Protein AF-A0A7V3DX09-F1 (afdb_monomer_lite)

pLDDT: mean 76.1, std 23.74, range [20.94, 98.75]

Sequence (1118 aa):
MGRMDSLHPLRPSSIAGQGPPPAPGNGARGLDCPASAYFTGPHSQLDLGHRGRTLNRAPRAKPSLSLTLKMTTCRLHSGLRRDFYARCAFFLLRGAQIMFTHRRSFLWATQAGIAMAAMAVVLLTRLDAYAQPTSAADQRNPASRSIAAGPVVDWSEMANAFATSPNGMAHVIISLKQPDKTRAAMNWTREADRARLRREVRALQDAVLSELPPREFQLEYRFENIAGFSGHLSVEGLARLAAHSSVVNVKPVMILEAHLAQGIPLIHADTYRATYNGQNMAIAICDTGVDTSHPRLGGGGFPNAKVIGGYDTGDNDADPRPNATLGEAHGTACAGIAAGDTGTVGDYIGGVAYGAKLYAIKISTGNTGNATEAAMIAGWDWCVTHQNDNASYPIMVISTSFGGGRYTSTCDADSPAMTTAAANAVAAGITVLASSGNDGYCDSMGWPACITHAISVGAVYDANVGTGNWCVSGDSCHPDKQPTVGCPSGWYVPDPSAADKVTAYSNSASFLDIFASSNNAYTCDIVGVGGYDTGDYDLTFGGTSAACPYAAGAVAALQSAAKAVTGYYLTPAQVRSLLATTGDPITDTKVAITKPRVNLAAAINGLGGPIPTPTPPPTVTPSPTPSECPNNVVSDPGFEAGTPSTEWTESSTNFGTPLCTINTCGAGTGTGPHSGAWWAWFGGTTLAEDAAVEQNVTIPSGATLKFYLEIPAAGTTGYMRVLIGESQVFQVTQADAAAYATYQLVTVDVSAYAGNHTLRFESHTDAGSSALNFFVDDICLAGANVPTPTPTPSTPPTPTCPPDPTPAPFDLDDLKITTNGDMDDTNWQSQGILRIENATNVTIKSAIKGEIPGMIPVLEIDGSIKKISTSIPIHRVKVDKELGNFNGQSTYARIIEAGGLGIIKMSAVGGSETPYVQIIGKGDSDKTVNAVLMGVTLAKFAAPDQKAIVKVMTKKKKGELYRGKIAPRPGCVASSVISAEEFGLISVSGGNIEPYRILSDGKITKISAKNALGLDGQVGTEPFGPSRLEVWAGQGSSSSDINTIVGDAGVFGKFVTGKITSDNGSCVGDGLIKKMQTRKGSDIAGNAYVSDKSRLKFVGGDASDMNVNACEALSAEP

Secondary structure (DSSP, 8-state):
-------------------------------------------------------------------------------------------------------SGGGHHHHHHHHHHHHHHHHHHHHGGGS----S---S-----------EE-HHHHHHHHHH-TTS-EEEEEEE---HHHHTT--TT-HHHHHHHHHHHHHHHHHHHHSS-TTTEEEEEE-SSSSEEEEEE-HHHHHHHTT-TTEEEEEEPPEEEE-----TTTTT-HHHHTT-S-TT-EEEEEES---TTSTTTTSSSSS-SSEEEEEETTTTBS--PPPTTTS--HHHHHHHHHTPPP--BTTB---TTTTSEEEEEE-B-TTSS-EEHHHHHHHHHHHHHSTTTTTTS-EEEEEE-EEEEEESS--TTT-HHHHHHHHHHHHTTPEEEEE--SS--SS-EEETTTSTTSEEEEEE-SS---EEEEE--TT---TT-EE-SSSTTSEEEEEE--TTPBPTT----TT--EEEE-S---EE--SSSSSSSSSSEES---SHHHHHHHHHHHHHHHHHHHHHHHSSPPPHHHHHHHHHHHSEEEE-SSSS-EEEEP-HHHHHHHTTS-PPP-PPP---PPPPP--S-TT---SSTT-TT-SS-SS-EEEETTTB--EEEHHHH--TTS---SSSSEEEEEE-SSS-EEEEEEEEEEEPTTEEEEEEEEEEEESS-EEEEEEETTEEEEEEEGGGTTTSSS-EEEEEE-TT--EEEEEEEEEEE---SS-EEEEEEEEEEEES--PPP--PPPPPSS---PPPPPPPP--STTEEEEESSEEE-TTHHHH-EEEEES-SEEEEEESSTT-----EEEEEE-S-BSEEEESS-EEEEEEEEEEEEEEETT--EEEEEEEEEEEEEEE--S-SSPPEEEEEE-S--SSPEEEEEES-EEEEEEETTS-EEEEEE-EEETTEEE--EE---TT-TTT-EEEES-EEEEEEESS-B--SEEEESS-B--EEEE-BTTB---BS-SS--TT--EEEE-SS-TT--B--EEETT-EEEEEEESEESSTT--EESS--B-EEE--TT--EEEEEEES-GGG-EEESS--TTEEEEEPBPP----

Structure (mmCIF, N/CA/C/O backbone):
data_AF-A0A7V3DX09-F1
#
_entry.id   AF-A0A7V3DX09-F1
#
loop_
_atom_site.group_PDB
_atom_site.id
_atom_site.type_symbol
_atom_site.label_atom_id
_atom_site.label_alt_id
_atom_site.label_comp_id
_atom_site.label_asym_id
_atom_site.label_entity_id
_atom_site.label_seq_id
_atom_site.pdbx_PDB_ins_code
_atom_site.Cartn_x
_atom_site.Cartn_y
_atom_site.Cartn_z
_atom_site.occupancy
_atom_site.B_iso_or_equiv
_atom_site.auth_seq_id
_atom_site.auth_comp_id
_atom_site.auth_asym_id
_atom_site.auth_atom_id
_atom_site.pdbx_PDB_model_num
ATOM 1 N N . MET A 1 1 ? -61.279 17.539 -15.307 1.00 33.06 1 MET A N 1
ATOM 2 C CA . MET A 1 1 ? -61.525 16.120 -15.663 1.00 33.06 1 MET A CA 1
ATOM 3 C C . MET A 1 1 ? -60.228 15.363 -15.370 1.00 33.06 1 MET A C 1
ATOM 5 O O . MET A 1 1 ? -59.195 15.929 -15.682 1.00 33.06 1 MET A O 1
ATOM 9 N N . GLY A 1 2 ? -60.174 14.188 -14.734 1.00 30.67 2 GLY A N 1
ATOM 10 C CA . GLY A 1 2 ? -61.237 13.392 -14.104 1.00 30.67 2 GLY A CA 1
ATOM 11 C C . GLY A 1 2 ? -60.678 12.155 -13.362 1.00 30.67 2 GLY A C 1
ATOM 12 O O . GLY A 1 2 ? -60.494 11.124 -13.982 1.00 30.67 2 GLY A O 1
ATOM 13 N N . ARG A 1 3 ? -60.403 12.323 -12.057 1.00 35.75 3 ARG A N 1
ATOM 14 C CA . ARG A 1 3 ? -60.176 11.352 -10.949 1.00 35.75 3 ARG A CA 1
ATOM 15 C C . ARG A 1 3 ? -60.404 9.823 -11.137 1.00 35.75 3 ARG A C 1
ATOM 17 O O . ARG A 1 3 ? -61.434 9.438 -11.674 1.00 35.75 3 ARG A O 1
ATOM 24 N N . MET A 1 4 ? -59.623 9.061 -10.341 1.00 33.50 4 MET A N 1
ATOM 25 C CA . MET A 1 4 ? -59.982 7.824 -9.585 1.00 33.50 4 MET A CA 1
ATOM 26 C C . MET A 1 4 ? -60.192 6.495 -10.353 1.00 33.50 4 MET A C 1
ATOM 28 O O . MET A 1 4 ? -60.527 6.513 -11.529 1.00 33.50 4 MET A O 1
ATOM 32 N N . ASP A 1 5 ? -60.139 5.301 -9.727 1.00 41.44 5 ASP A N 1
ATOM 33 C CA . ASP A 1 5 ? -59.209 4.745 -8.702 1.00 41.44 5 ASP A CA 1
ATOM 34 C C . ASP A 1 5 ? -59.520 3.250 -8.394 1.00 41.44 5 ASP A C 1
ATOM 36 O O . ASP A 1 5 ? -60.652 2.925 -8.048 1.00 41.44 5 ASP A O 1
ATOM 40 N N . SER A 1 6 ? -58.484 2.398 -8.316 1.00 35.16 6 SER A N 1
ATOM 41 C CA . SER A 1 6 ? -58.356 1.232 -7.393 1.00 35.16 6 SER A CA 1
ATOM 42 C C . SER A 1 6 ? -59.236 -0.063 -7.487 1.00 35.16 6 SER A C 1
ATOM 44 O O . SER A 1 6 ? -60.328 -0.081 -8.038 1.00 35.16 6 SER A O 1
ATOM 46 N N . LEU A 1 7 ? -58.725 -1.130 -6.823 1.00 29.52 7 LEU A N 1
ATOM 47 C CA . LEU A 1 7 ? -59.383 -2.335 -6.225 1.00 29.52 7 LEU A CA 1
ATOM 48 C C . LEU A 1 7 ? -59.767 -3.607 -7.056 1.00 29.52 7 LEU A C 1
ATOM 50 O O . LEU A 1 7 ? -60.828 -3.694 -7.659 1.00 29.52 7 LEU A O 1
ATOM 54 N N . HIS A 1 8 ? -58.905 -4.644 -6.965 1.00 30.47 8 HIS A N 1
ATOM 55 C CA . HIS A 1 8 ? -59.079 -5.990 -6.323 1.00 30.47 8 HIS A CA 1
ATOM 56 C C . HIS A 1 8 ? -60.484 -6.611 -6.019 1.00 30.47 8 HIS A C 1
ATOM 58 O O . HIS A 1 8 ? -61.427 -5.860 -5.796 1.00 30.47 8 HIS A O 1
ATOM 64 N N . PRO A 1 9 ? -60.596 -7.933 -5.668 1.00 62.94 9 PRO A N 1
ATOM 65 C CA . PRO A 1 9 ? -59.858 -9.172 -6.062 1.00 62.94 9 PRO A CA 1
ATOM 66 C C . PRO A 1 9 ? -60.792 -10.436 -6.189 1.00 62.94 9 PRO A C 1
ATOM 68 O O . PRO A 1 9 ? -62.005 -10.277 -6.119 1.00 62.94 9 PRO A O 1
ATOM 71 N N . LEU A 1 10 ? -60.266 -11.689 -6.290 1.00 26.50 10 LEU A N 1
ATOM 72 C CA . LEU A 1 10 ? -60.632 -12.897 -5.466 1.00 26.50 10 LEU A CA 1
ATOM 73 C C . LEU A 1 10 ? -60.044 -14.264 -5.963 1.00 26.50 10 LEU A C 1
ATOM 75 O O . LEU A 1 10 ? -59.383 -14.324 -6.994 1.00 26.50 10 LEU A O 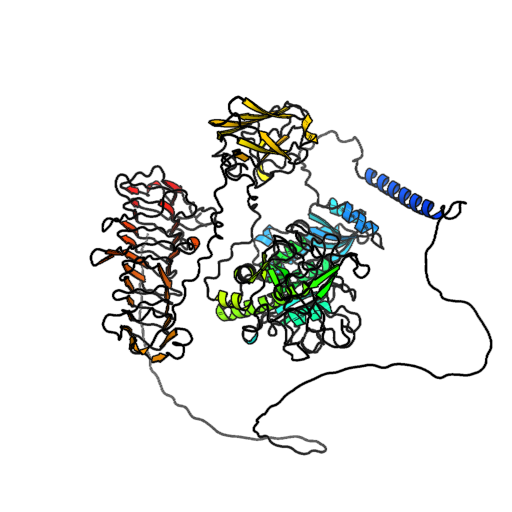1
ATOM 79 N N . ARG A 1 11 ? -60.231 -15.348 -5.172 1.00 32.25 11 ARG A N 1
ATOM 80 C CA . ARG A 1 11 ? -59.788 -16.772 -5.361 1.00 32.25 11 ARG A CA 1
ATOM 81 C C . ARG A 1 11 ? -61.025 -17.737 -5.370 1.00 32.25 11 ARG A C 1
ATOM 83 O O . ARG A 1 11 ? -62.124 -17.188 -5.415 1.00 32.25 11 ARG A O 1
ATOM 90 N N . PRO A 1 12 ? -60.968 -19.077 -5.089 1.00 55.06 12 PRO A N 1
ATOM 91 C CA . PRO A 1 12 ? -59.996 -20.183 -5.337 1.00 55.06 12 PRO A CA 1
ATOM 92 C C . PRO A 1 12 ? -60.640 -21.492 -5.919 1.00 55.06 12 PRO A C 1
ATOM 94 O O . PRO A 1 12 ? -61.859 -21.608 -5.969 1.00 55.06 12 PRO A O 1
ATOM 97 N N . SER A 1 13 ? -59.845 -22.548 -6.193 1.00 27.83 13 SER A N 1
ATOM 98 C CA . SER A 1 13 ? -60.254 -23.982 -6.066 1.00 27.83 13 SER A CA 1
ATOM 99 C C . SER A 1 13 ? -59.037 -24.947 -6.053 1.00 27.83 13 SER A C 1
ATOM 101 O O . SER A 1 13 ? -57.917 -24.495 -6.288 1.00 27.83 13 SER A O 1
ATOM 103 N N . SER A 1 14 ? -59.209 -26.235 -5.697 1.00 34.28 14 SER A N 1
ATOM 104 C CA . SER A 1 14 ? -58.117 -27.178 -5.322 1.00 34.28 14 SER A CA 1
ATOM 105 C C . SER A 1 14 ? -58.484 -28.685 -5.474 1.00 34.28 14 SER A C 1
ATOM 107 O O . SER A 1 14 ? -59.569 -28.974 -5.969 1.00 34.28 14 SER A O 1
ATOM 109 N N . ILE A 1 15 ? -57.617 -29.606 -4.969 1.00 32.53 15 ILE A N 1
ATOM 110 C CA . ILE A 1 15 ? -57.758 -31.094 -4.792 1.00 32.53 15 ILE A CA 1
ATOM 111 C C . ILE A 1 15 ? -57.225 -31.958 -5.977 1.00 32.53 15 ILE A C 1
ATOM 113 O O . ILE A 1 15 ? -57.439 -31.573 -7.118 1.00 32.53 15 ILE A O 1
ATOM 117 N N . ALA A 1 16 ? -56.644 -33.175 -5.841 1.00 36.34 16 ALA A N 1
ATOM 118 C CA . ALA A 1 16 ? -55.597 -33.793 -4.969 1.00 36.34 16 ALA A CA 1
ATOM 119 C C . ALA A 1 16 ? -55.395 -35.299 -5.360 1.00 36.34 16 ALA A C 1
ATOM 121 O O . ALA A 1 16 ? -56.343 -35.890 -5.870 1.00 36.34 16 ALA A O 1
ATOM 122 N N . GLY A 1 17 ? -54.257 -35.968 -5.046 1.00 29.97 17 GLY A N 1
ATOM 123 C CA . GLY A 1 17 ? -54.221 -37.460 -5.025 1.00 29.97 17 GLY A CA 1
ATOM 124 C C . GLY A 1 17 ? -52.890 -38.259 -5.129 1.00 29.97 17 GLY A C 1
ATOM 125 O O . GLY A 1 17 ? -52.544 -38.684 -6.219 1.00 29.97 17 GLY A O 1
ATOM 126 N N . GLN A 1 18 ? -52.284 -38.603 -3.975 1.00 30.89 18 GLN A N 1
ATOM 127 C CA . GLN A 1 18 ? -51.521 -39.848 -3.632 1.00 30.89 18 GLN A CA 1
ATOM 128 C C . GLN A 1 18 ? -50.181 -40.258 -4.340 1.00 30.89 18 GLN A C 1
ATOM 130 O O . GLN A 1 18 ? -49.909 -39.915 -5.482 1.00 30.89 18 GLN A O 1
ATOM 135 N N . GLY A 1 19 ? -49.332 -41.008 -3.597 1.00 30.33 19 GLY A N 1
ATOM 136 C CA . GLY A 1 19 ? -48.078 -41.701 -4.021 1.00 30.33 19 GLY A CA 1
ATOM 137 C C . GLY A 1 19 ? -48.230 -43.245 -3.980 1.00 30.33 19 GLY A C 1
ATOM 138 O O . GLY A 1 19 ? -49.370 -43.666 -4.179 1.00 30.33 19 GLY A O 1
ATOM 139 N N . PRO A 1 20 ? -47.216 -44.115 -3.674 1.00 52.94 20 PRO A N 1
ATOM 140 C CA . PRO A 1 20 ? -45.864 -43.907 -3.088 1.00 52.94 20 PRO A CA 1
ATOM 141 C C . PRO A 1 20 ? -44.714 -44.714 -3.825 1.00 52.94 20 PRO A C 1
ATOM 143 O O . PRO A 1 20 ? -44.952 -45.161 -4.945 1.00 52.94 20 PRO A O 1
ATOM 146 N N . PRO A 1 21 ? -43.474 -44.916 -3.284 1.00 44.16 21 PRO A N 1
ATOM 147 C CA . PRO A 1 21 ? -42.326 -45.507 -4.024 1.00 44.16 21 PRO A CA 1
ATOM 148 C C . PRO A 1 21 ? -41.923 -46.965 -3.655 1.00 44.16 21 PRO A C 1
ATOM 150 O O . PRO A 1 21 ? -42.138 -47.386 -2.517 1.00 44.16 21 PRO A O 1
ATOM 153 N N . PRO A 1 22 ? -41.273 -47.716 -4.581 1.00 35.09 22 PRO A N 1
ATOM 154 C CA . PRO A 1 22 ? -40.190 -48.667 -4.223 1.00 35.09 22 PRO A CA 1
ATOM 155 C C . PRO A 1 22 ? -39.081 -48.882 -5.309 1.00 35.09 22 PRO A C 1
ATOM 157 O O . PRO A 1 22 ? -39.113 -48.291 -6.384 1.00 35.09 22 PRO A O 1
ATOM 160 N N . ALA A 1 23 ? -38.118 -49.782 -5.038 1.00 33.88 23 ALA A N 1
ATOM 161 C CA . ALA A 1 23 ? -37.094 -50.364 -5.947 1.00 33.88 23 ALA A CA 1
ATOM 162 C C . ALA A 1 23 ? -36.814 -51.844 -5.518 1.00 33.88 23 ALA A C 1
ATOM 164 O O . ALA A 1 23 ? -37.447 -52.244 -4.534 1.00 33.88 23 ALA A O 1
ATOM 165 N N . PRO A 1 24 ? -35.883 -52.666 -6.089 1.00 57.81 24 PRO A N 1
ATOM 166 C CA . PRO A 1 24 ? -35.055 -52.598 -7.325 1.00 57.81 24 PRO A CA 1
ATOM 167 C C . PRO A 1 24 ? -35.085 -53.913 -8.197 1.00 57.81 24 PRO A C 1
ATOM 169 O O . PRO A 1 24 ? -35.796 -54.851 -7.848 1.00 57.81 24 PRO A O 1
ATOM 172 N N . GLY A 1 25 ? -34.246 -54.062 -9.256 1.00 28.73 25 GLY A N 1
ATOM 173 C CA . GLY A 1 25 ? -33.743 -55.399 -9.709 1.00 28.73 25 GLY A CA 1
ATOM 174 C C . GLY A 1 25 ? -33.483 -55.714 -11.217 1.00 28.73 25 GLY A C 1
ATOM 175 O O . GLY A 1 25 ? -34.417 -55.726 -12.002 1.00 28.73 25 GLY A O 1
ATOM 176 N N . ASN A 1 26 ? -32.220 -56.060 -11.557 1.00 30.94 26 ASN A N 1
ATOM 177 C CA . ASN A 1 26 ? -31.622 -56.974 -12.591 1.00 30.94 26 ASN A CA 1
ATOM 178 C C . ASN A 1 26 ? -32.289 -57.311 -13.972 1.00 30.94 26 ASN A C 1
ATOM 180 O O . ASN A 1 26 ? -33.483 -57.569 -14.040 1.00 30.94 26 ASN A O 1
ATOM 184 N N . GLY A 1 27 ? -31.485 -57.490 -15.059 1.00 27.03 27 GLY A N 1
ATOM 185 C CA . GLY A 1 27 ? -31.995 -57.827 -16.429 1.00 27.03 27 GLY A CA 1
ATOM 186 C C . GLY A 1 27 ? -31.129 -58.638 -17.450 1.00 27.03 27 GLY A C 1
ATOM 187 O O . GLY A 1 27 ? -31.579 -59.693 -17.883 1.00 27.03 27 GLY A O 1
ATOM 188 N N . ALA A 1 28 ? -29.905 -58.206 -17.816 1.00 30.30 28 ALA A N 1
ATOM 189 C CA . ALA A 1 28 ? -28.883 -58.913 -18.655 1.00 30.30 28 ALA A CA 1
ATOM 190 C C . ALA A 1 28 ? -29.102 -59.199 -20.188 1.00 30.30 28 ALA A C 1
ATOM 192 O O . ALA A 1 28 ? -30.224 -59.287 -20.674 1.00 30.30 28 ALA A O 1
ATOM 193 N N . ARG A 1 29 ? -27.969 -59.495 -20.883 1.00 30.08 29 ARG A N 1
ATOM 194 C CA . ARG A 1 29 ? -27.737 -59.974 -22.293 1.00 30.08 29 ARG A CA 1
ATOM 195 C C . ARG A 1 29 ? -27.821 -58.920 -23.431 1.00 30.08 29 ARG A C 1
ATOM 197 O O . ARG A 1 29 ? -28.655 -58.033 -23.354 1.00 30.08 29 ARG A O 1
ATOM 204 N N . GLY A 1 30 ? -27.035 -58.986 -24.525 1.00 28.39 30 GLY A N 1
ATOM 205 C CA . GLY A 1 30 ? -25.845 -59.813 -24.853 1.00 28.39 30 GLY A CA 1
ATOM 206 C C . GLY A 1 30 ? -25.546 -59.939 -26.375 1.00 28.39 30 GLY A C 1
ATOM 207 O O . GLY A 1 30 ? -26.460 -59.723 -27.162 1.00 28.39 30 GLY A O 1
ATOM 208 N N . LEU A 1 31 ? -24.322 -60.391 -26.739 1.00 30.62 31 LEU A N 1
ATOM 209 C CA . LEU A 1 31 ? -23.816 -60.770 -28.097 1.00 30.62 31 LEU A CA 1
ATOM 210 C C . LEU A 1 31 ? -23.472 -59.596 -29.067 1.00 30.62 31 LEU A C 1
ATOM 212 O O . LEU A 1 31 ? -24.091 -58.542 -28.976 1.00 30.62 31 LEU A O 1
ATOM 216 N N . ASP A 1 32 ? -22.490 -59.672 -29.989 1.00 27.98 32 ASP A N 1
ATOM 217 C CA . ASP A 1 32 ? -21.567 -60.775 -30.365 1.00 27.98 32 ASP A CA 1
ATOM 218 C C . ASP A 1 32 ? -20.203 -60.293 -30.946 1.00 27.98 32 ASP A C 1
ATOM 220 O O . ASP A 1 32 ? -20.095 -59.151 -31.393 1.00 27.98 32 ASP A O 1
ATOM 224 N N . CYS A 1 33 ? -19.184 -61.174 -30.992 1.00 25.56 33 CYS A N 1
ATOM 225 C CA . CYS A 1 33 ? -17.834 -60.943 -31.571 1.00 25.56 33 CYS A CA 1
ATOM 226 C C . CYS A 1 33 ? -17.286 -62.186 -32.317 1.00 25.56 33 CYS A C 1
ATOM 228 O O . CYS A 1 33 ? -17.805 -63.289 -32.160 1.00 25.56 33 CYS A O 1
ATOM 230 N N . PRO A 1 34 ? -16.211 -62.034 -33.118 1.00 51.84 34 PRO A N 1
ATOM 231 C CA . PRO A 1 34 ? -14.885 -62.636 -32.810 1.00 51.84 34 PRO A CA 1
ATOM 232 C C . PRO A 1 34 ? -13.732 -61.638 -33.153 1.00 51.84 34 PRO A C 1
ATOM 234 O O . PRO A 1 34 ? -14.035 -60.529 -33.574 1.00 51.84 34 PRO A O 1
ATOM 237 N N . ALA A 1 35 ? -12.405 -61.844 -33.046 1.00 32.81 35 ALA A N 1
ATOM 238 C CA . ALA A 1 35 ? -11.424 -62.869 -32.597 1.00 32.81 35 ALA A CA 1
ATOM 239 C C . ALA A 1 35 ? -10.033 -62.141 -32.507 1.00 32.81 35 ALA A C 1
ATOM 241 O O . ALA A 1 35 ? -9.975 -60.964 -32.853 1.00 32.81 35 ALA A O 1
ATOM 242 N N . SER A 1 36 ? -8.832 -62.687 -32.233 1.00 31.62 36 SER A N 1
ATOM 243 C CA . SER A 1 36 ? -8.224 -63.776 -31.414 1.00 31.62 36 SER A CA 1
ATOM 244 C C . SER A 1 36 ? -6.747 -63.877 -31.881 1.00 31.62 36 SER A C 1
ATOM 246 O O . SER A 1 36 ? -6.521 -63.739 -33.078 1.00 31.62 36 SER A O 1
ATOM 248 N N . ALA A 1 37 ? -5.677 -64.163 -31.125 1.00 34.41 37 ALA A N 1
ATOM 249 C CA . ALA A 1 37 ? -5.335 -64.321 -29.695 1.00 34.41 37 ALA A CA 1
ATOM 250 C C . ALA A 1 37 ? -3.765 -64.154 -29.611 1.00 34.41 37 ALA A C 1
ATOM 252 O O . ALA A 1 37 ? -3.193 -63.703 -30.599 1.00 34.41 37 ALA A O 1
ATOM 253 N N . TYR A 1 38 ? -2.941 -64.403 -28.575 1.00 28.92 38 TYR A N 1
ATOM 254 C CA . TYR A 1 38 ? -2.953 -65.259 -27.374 1.00 28.92 38 TYR A CA 1
ATOM 255 C C . TYR A 1 38 ? -2.038 -64.687 -26.248 1.00 28.92 38 TYR A C 1
ATOM 257 O O . TYR A 1 38 ? -1.013 -64.088 -26.542 1.00 28.92 38 TYR A O 1
ATOM 265 N N . PHE A 1 39 ? -2.416 -64.945 -24.985 1.00 30.03 39 PHE A N 1
ATOM 266 C CA . PHE A 1 39 ? -1.647 -65.426 -23.800 1.00 30.03 39 PHE A CA 1
ATOM 267 C C . PHE A 1 39 ? -0.118 -65.191 -23.639 1.00 30.03 39 PHE A C 1
ATOM 269 O O . PHE A 1 39 ? 0.634 -65.401 -24.582 1.00 30.03 39 PHE A O 1
ATOM 276 N N . THR A 1 40 ? 0.439 -64.911 -22.436 1.00 28.78 40 THR A N 1
ATOM 277 C CA . THR A 1 40 ? -0.048 -64.905 -21.010 1.00 28.78 40 THR A CA 1
ATOM 278 C C . THR A 1 40 ? 0.258 -63.543 -20.306 1.00 28.78 40 THR A C 1
ATOM 280 O O . THR A 1 40 ? 0.623 -62.605 -21.003 1.00 28.78 40 THR A O 1
ATOM 283 N N . GLY A 1 41 ? 0.127 -63.250 -18.990 1.00 28.50 41 GLY A N 1
ATOM 284 C CA . GLY A 1 41 ? -0.302 -63.963 -17.754 1.00 28.50 41 GLY A CA 1
ATOM 285 C C . GLY A 1 41 ? 0.842 -64.587 -16.905 1.00 28.50 41 GLY A C 1
ATOM 286 O O . GLY A 1 41 ? 1.830 -64.983 -17.526 1.00 28.50 41 GLY A O 1
ATOM 287 N N . PRO A 1 42 ? 0.724 -64.803 -15.560 1.00 52.16 42 PRO A N 1
ATOM 288 C CA . PRO A 1 42 ? -0.344 -64.387 -14.613 1.00 52.16 42 PRO A CA 1
ATOM 289 C C . PRO A 1 42 ? 0.092 -63.903 -13.174 1.00 52.16 42 PRO A C 1
ATOM 291 O O . PRO A 1 42 ? 1.245 -64.047 -12.787 1.00 52.16 42 PRO A O 1
ATOM 294 N N . HIS A 1 43 ? -0.894 -63.454 -12.361 1.00 28.67 43 HIS A N 1
ATOM 295 C CA . HIS A 1 43 ? -0.917 -63.207 -10.879 1.00 28.67 43 HIS A CA 1
ATOM 296 C C . HIS A 1 43 ? -0.114 -62.008 -10.289 1.00 28.67 43 HIS A C 1
ATOM 298 O O . HIS A 1 43 ? 0.979 -61.730 -10.758 1.00 28.67 43 HIS A O 1
ATOM 304 N N . SER A 1 44 ? -0.569 -61.153 -9.337 1.00 28.30 44 SER A N 1
ATOM 305 C CA . SER A 1 44 ? -1.543 -61.151 -8.191 1.00 28.30 44 SER A CA 1
ATOM 306 C C . SER A 1 44 ? -0.994 -61.743 -6.866 1.00 28.30 44 SER A C 1
ATOM 308 O O . SER A 1 44 ? -0.365 -62.789 -6.937 1.00 28.30 44 SER A O 1
ATOM 310 N N . GLN A 1 45 ? -1.218 -61.218 -5.640 1.00 29.38 45 GLN A N 1
ATOM 311 C CA . GLN A 1 45 ? -2.264 -60.312 -5.097 1.00 29.38 45 GLN A CA 1
ATOM 312 C C . GLN A 1 45 ? -1.887 -59.748 -3.675 1.00 29.38 45 GLN A C 1
ATOM 314 O O . GLN A 1 45 ? -0.928 -60.232 -3.090 1.00 29.38 45 GLN A O 1
ATOM 319 N N . LEU A 1 46 ? -2.709 -58.839 -3.102 1.00 26.70 46 LEU A N 1
ATOM 320 C CA . LEU A 1 46 ? -2.948 -58.545 -1.649 1.00 26.70 46 LEU A CA 1
ATOM 321 C C . LEU A 1 46 ? -1.841 -57.969 -0.710 1.00 26.70 46 LEU A C 1
ATOM 323 O O . LEU A 1 46 ? -0.997 -58.698 -0.210 1.00 26.70 46 LEU A O 1
ATOM 327 N N . ASP A 1 47 ? -1.959 -56.663 -0.405 1.00 27.42 47 ASP A N 1
ATOM 328 C CA . ASP A 1 47 ? -2.395 -56.029 0.879 1.00 27.42 47 ASP A CA 1
ATOM 329 C C . ASP A 1 47 ? -1.837 -56.438 2.288 1.00 27.42 47 ASP A C 1
ATOM 331 O O . ASP A 1 47 ? -1.387 -57.551 2.525 1.00 27.42 47 ASP A O 1
ATOM 335 N N . LEU A 1 48 ? -2.006 -55.511 3.253 1.00 28.11 48 LEU A N 1
ATOM 336 C CA . LEU A 1 48 ? -1.853 -55.570 4.727 1.00 28.11 48 LEU A CA 1
ATOM 337 C C . LEU A 1 48 ? -0.444 -55.490 5.377 1.00 28.11 48 LEU A C 1
ATOM 339 O O . LEU A 1 48 ? 0.173 -56.492 5.714 1.00 28.11 48 LEU A O 1
ATOM 343 N N . GLY A 1 49 ? -0.100 -54.283 5.859 1.00 25.02 49 GLY A N 1
ATOM 344 C CA . GLY A 1 49 ? -0.255 -54.013 7.303 1.00 25.02 49 GLY A CA 1
ATOM 345 C C . GLY A 1 49 ? 0.966 -53.923 8.254 1.00 25.02 49 GLY A C 1
ATOM 346 O O . GLY A 1 49 ? 1.761 -54.840 8.389 1.00 25.02 49 GLY A O 1
ATOM 347 N N . HIS A 1 50 ? 0.918 -52.875 9.098 1.00 27.59 50 HIS A N 1
ATOM 348 C CA . HIS A 1 50 ? 1.425 -52.783 10.490 1.00 27.59 50 HIS A CA 1
ATOM 349 C C . HIS A 1 50 ? 2.924 -52.534 10.821 1.00 27.59 50 HIS A C 1
ATOM 351 O O . HIS A 1 50 ? 3.806 -53.279 10.433 1.00 27.59 50 HIS A O 1
ATOM 357 N N . ARG A 1 51 ? 3.116 -51.526 11.707 1.00 28.02 51 ARG A N 1
ATOM 358 C CA . ARG A 1 51 ? 4.043 -51.382 12.872 1.00 28.02 51 ARG A CA 1
ATOM 359 C C . ARG A 1 51 ? 5.496 -51.911 12.739 1.00 28.02 51 ARG A C 1
ATOM 361 O O . ARG A 1 51 ? 5.702 -53.083 12.485 1.00 28.02 51 ARG A O 1
ATOM 368 N N . GLY A 1 52 ? 6.559 -51.177 13.089 1.00 24.48 52 GLY A N 1
ATOM 369 C CA . GLY A 1 52 ? 6.686 -49.926 13.861 1.00 24.48 52 GLY A CA 1
ATOM 370 C C . GLY A 1 52 ? 7.600 -50.101 15.096 1.00 24.48 52 GLY A C 1
ATOM 371 O O . GLY A 1 52 ? 7.739 -51.217 15.583 1.00 24.48 52 GLY A O 1
ATOM 372 N N . ARG A 1 53 ? 8.135 -48.989 15.642 1.00 27.80 53 ARG A N 1
ATOM 373 C CA . ARG A 1 53 ? 9.154 -48.877 16.731 1.00 27.80 53 ARG A CA 1
ATOM 374 C C . ARG A 1 53 ? 10.593 -49.203 16.280 1.00 27.80 53 ARG A C 1
ATOM 376 O O . ARG A 1 53 ? 10.863 -50.321 15.875 1.00 27.80 53 ARG A O 1
ATOM 383 N N . THR A 1 54 ? 11.521 -48.243 16.143 1.00 26.50 54 THR A N 1
ATOM 384 C CA . THR A 1 54 ? 12.178 -47.324 17.120 1.00 26.50 54 THR A CA 1
ATOM 385 C C . THR A 1 54 ? 13.169 -47.994 18.078 1.00 26.50 54 THR A C 1
ATOM 387 O O . THR A 1 54 ? 12.728 -48.753 18.938 1.00 26.50 54 THR A O 1
ATOM 390 N N . LEU A 1 55 ? 14.446 -47.571 18.048 1.00 27.75 55 LEU A N 1
ATOM 391 C CA . LEU A 1 55 ? 15.128 -46.874 19.166 1.00 27.75 55 LEU A CA 1
ATOM 392 C C . LEU A 1 55 ? 16.612 -46.538 18.863 1.00 27.75 55 LEU A C 1
ATOM 394 O O . LEU A 1 55 ? 17.346 -47.383 18.373 1.00 27.75 55 LEU A O 1
ATOM 398 N N . ASN A 1 56 ? 17.021 -45.310 19.219 1.00 24.61 56 ASN A N 1
ATOM 399 C CA . ASN A 1 56 ? 18.297 -44.871 19.833 1.00 24.61 56 ASN A CA 1
ATOM 400 C C . ASN A 1 56 ? 19.560 -45.763 19.671 1.00 24.61 56 ASN A C 1
ATOM 402 O O . ASN A 1 56 ? 19.551 -46.919 20.076 1.00 24.61 56 ASN A O 1
ATOM 406 N N . ARG A 1 57 ? 20.751 -45.238 19.320 1.00 26.36 57 ARG A N 1
ATOM 407 C CA . ARG A 1 57 ? 21.442 -44.092 19.971 1.00 26.36 57 ARG A CA 1
ATOM 408 C C . ARG A 1 57 ? 22.684 -43.623 19.167 1.00 26.36 57 ARG A C 1
ATOM 410 O O . ARG A 1 57 ? 23.261 -44.400 18.419 1.00 26.36 57 ARG A O 1
ATOM 417 N N . ALA A 1 58 ? 23.128 -42.384 19.397 1.00 28.64 58 ALA A N 1
ATOM 418 C CA . ALA A 1 58 ? 24.425 -41.812 18.963 1.00 28.64 58 ALA A CA 1
ATOM 419 C C . ALA A 1 58 ? 25.563 -42.155 19.992 1.00 28.64 58 ALA A C 1
ATOM 421 O O . ALA A 1 58 ? 25.227 -42.867 20.946 1.00 28.64 58 ALA A O 1
ATOM 422 N N . PRO A 1 59 ? 26.837 -41.650 19.939 1.00 49.31 59 PRO A N 1
ATOM 423 C CA . PRO A 1 59 ? 27.401 -40.582 19.077 1.00 49.31 59 PRO A CA 1
ATOM 424 C C . PRO A 1 59 ? 28.919 -40.677 18.671 1.00 49.31 59 PRO A C 1
ATOM 426 O O . PRO A 1 59 ? 29.616 -41.623 19.012 1.00 49.31 59 PRO A O 1
ATOM 429 N N . ARG A 1 60 ? 29.435 -39.564 18.096 1.00 27.56 60 ARG A N 1
ATOM 430 C CA . ARG A 1 60 ? 30.822 -38.998 18.157 1.00 27.56 60 ARG A CA 1
ATOM 431 C C . ARG A 1 60 ? 31.964 -39.481 17.215 1.00 27.56 60 ARG A C 1
ATOM 433 O O . ARG A 1 60 ? 32.564 -40.522 17.431 1.00 27.56 60 ARG A O 1
ATOM 440 N N . ALA A 1 61 ? 32.430 -38.500 16.418 1.00 28.05 61 ALA A N 1
ATOM 441 C CA . ALA A 1 61 ? 33.815 -37.966 16.334 1.00 28.05 61 ALA A CA 1
ATOM 442 C C . ALA A 1 61 ? 34.708 -38.205 15.081 1.00 28.05 61 ALA A C 1
ATOM 444 O O . ALA A 1 61 ? 34.727 -39.259 14.460 1.00 28.05 61 ALA A O 1
ATOM 445 N N . LYS A 1 62 ? 35.461 -37.129 14.776 1.00 28.22 62 LYS A N 1
ATOM 446 C CA . LYS A 1 62 ? 36.556 -36.890 13.795 1.00 28.22 62 LYS A CA 1
ATOM 447 C C . LYS A 1 62 ? 37.817 -37.759 14.086 1.00 28.22 62 LYS A C 1
ATOM 449 O O . LYS A 1 62 ? 37.880 -38.251 15.213 1.00 28.22 62 LYS A O 1
ATOM 454 N N . PRO A 1 63 ? 38.846 -37.900 13.192 1.00 42.88 63 PRO A N 1
ATOM 455 C CA . PRO A 1 63 ? 39.405 -36.845 12.317 1.00 42.88 63 PRO A CA 1
ATOM 456 C C . PRO A 1 63 ? 39.947 -37.260 10.915 1.00 42.88 63 PRO A C 1
ATOM 458 O O . PRO A 1 63 ? 39.649 -38.323 10.389 1.00 42.88 63 PRO A O 1
ATOM 461 N N . SER A 1 64 ? 40.712 -36.345 10.303 1.00 27.73 64 SER A N 1
ATOM 462 C CA . SER A 1 64 ? 41.212 -36.274 8.912 1.00 27.73 64 SER A CA 1
ATOM 463 C C . SER A 1 64 ? 42.733 -36.482 8.761 1.00 27.73 64 SER A C 1
ATOM 465 O O . SER A 1 64 ? 43.437 -36.071 9.681 1.00 27.73 64 SER A O 1
ATOM 467 N N . LEU A 1 65 ? 43.240 -36.915 7.582 1.00 27.36 65 LEU A N 1
ATOM 468 C CA . LEU A 1 65 ? 44.196 -36.159 6.713 1.00 27.36 65 LEU A CA 1
ATOM 469 C C . LEU A 1 65 ? 44.681 -36.919 5.437 1.00 27.36 65 LEU A C 1
ATOM 471 O O . LEU A 1 65 ? 44.771 -38.138 5.451 1.00 27.36 65 LEU A O 1
ATOM 475 N N . SER A 1 66 ? 45.049 -36.147 4.395 1.00 24.02 66 SER A N 1
ATOM 476 C CA . SER A 1 66 ? 46.095 -36.301 3.337 1.00 24.02 66 SER A CA 1
ATOM 477 C C . SER A 1 66 ? 46.615 -37.666 2.818 1.00 24.02 66 SER A C 1
ATOM 479 O O . SER A 1 66 ? 47.027 -38.501 3.612 1.00 24.02 66 SER A O 1
ATOM 481 N N . LEU A 1 67 ? 46.875 -37.777 1.492 1.00 23.23 67 LEU A N 1
ATOM 482 C CA . LEU A 1 67 ? 48.216 -37.576 0.856 1.00 23.23 67 LEU A CA 1
ATOM 483 C C . LEU A 1 67 ? 48.163 -37.619 -0.705 1.00 23.23 67 LEU A C 1
ATOM 485 O O . LEU A 1 67 ? 47.087 -37.750 -1.282 1.00 23.23 67 LEU A O 1
ATOM 489 N N . THR A 1 68 ? 49.310 -37.484 -1.397 1.00 23.41 68 THR A N 1
ATOM 490 C CA . THR A 1 68 ? 49.430 -37.178 -2.845 1.00 23.41 68 THR A CA 1
ATOM 491 C C . THR A 1 68 ? 50.611 -37.912 -3.539 1.00 23.41 68 THR A C 1
ATOM 493 O O . THR A 1 68 ? 51.613 -38.185 -2.885 1.00 23.41 68 THR A O 1
ATOM 496 N N . LEU A 1 69 ? 50.558 -38.031 -4.888 1.00 24.69 69 LEU A N 1
ATOM 497 C CA . LEU A 1 69 ? 51.666 -37.813 -5.874 1.00 24.69 69 LEU A CA 1
ATOM 498 C C . LEU A 1 69 ? 52.377 -38.997 -6.634 1.00 24.69 69 LEU A C 1
ATOM 500 O O . LEU A 1 69 ? 53.014 -39.849 -6.032 1.00 24.69 69 LEU A O 1
ATOM 504 N N . LYS A 1 70 ? 52.445 -38.848 -7.985 1.00 23.92 70 LYS A N 1
ATOM 505 C CA . LYS A 1 70 ? 53.545 -39.149 -8.977 1.00 23.92 70 LYS A CA 1
ATOM 506 C C . LYS A 1 70 ? 53.821 -40.535 -9.660 1.00 23.92 70 LYS A C 1
ATOM 508 O O . LYS A 1 70 ? 54.496 -41.391 -9.113 1.00 23.92 70 LYS A O 1
ATOM 513 N N . MET A 1 71 ? 53.497 -40.581 -10.973 1.00 23.59 71 MET A N 1
ATOM 514 C CA . MET A 1 71 ? 54.343 -40.806 -12.199 1.00 23.59 71 MET A CA 1
ATOM 515 C C . MET A 1 71 ? 55.314 -42.005 -12.431 1.00 23.59 71 MET A C 1
ATOM 517 O O . MET A 1 71 ? 56.281 -42.169 -11.695 1.00 23.59 71 MET A O 1
ATOM 521 N N . THR A 1 72 ? 55.237 -42.587 -13.655 1.00 21.66 72 THR A N 1
ATOM 522 C CA . THR A 1 72 ? 56.361 -43.196 -14.445 1.00 21.66 72 THR A CA 1
ATOM 523 C C . THR A 1 72 ? 56.164 -43.007 -15.988 1.00 21.66 72 THR A C 1
ATOM 525 O O . THR A 1 72 ? 55.256 -42.270 -16.368 1.00 21.66 72 THR A O 1
ATOM 528 N N . THR A 1 73 ? 57.026 -43.536 -16.894 1.00 25.33 73 THR A N 1
ATOM 529 C CA . THR A 1 73 ? 57.353 -42.887 -18.209 1.00 25.33 73 THR A CA 1
ATOM 530 C C . THR A 1 73 ? 57.644 -43.769 -19.473 1.00 25.33 73 THR A C 1
ATOM 532 O O . THR A 1 73 ? 58.156 -44.874 -19.345 1.00 25.33 73 THR A O 1
ATOM 535 N N . CYS A 1 74 ? 57.503 -43.168 -20.689 1.00 20.94 74 CYS A N 1
ATOM 536 C CA . CYS A 1 74 ? 58.249 -43.415 -21.977 1.00 20.94 74 CYS A CA 1
ATOM 537 C C . CYS A 1 74 ? 57.989 -44.716 -22.827 1.00 20.94 74 CYS A C 1
ATOM 539 O O . CYS A 1 74 ? 57.483 -45.681 -22.278 1.00 20.94 74 CYS A O 1
ATOM 541 N N . ARG A 1 75 ? 58.291 -44.863 -24.157 1.00 26.48 75 ARG A N 1
ATOM 542 C CA . ARG A 1 75 ? 59.032 -44.070 -25.210 1.00 26.48 75 ARG A CA 1
ATOM 543 C C . ARG A 1 75 ? 58.807 -44.568 -26.697 1.00 26.48 75 ARG A C 1
ATOM 545 O O . ARG A 1 75 ? 58.630 -45.764 -26.868 1.00 26.48 75 ARG A O 1
ATOM 552 N N . LEU A 1 76 ? 59.066 -43.708 -27.725 1.00 25.72 76 LEU A N 1
ATOM 553 C CA . LEU A 1 76 ? 59.498 -43.979 -29.159 1.00 25.72 76 LEU A CA 1
ATOM 554 C C . LEU A 1 76 ? 58.479 -44.604 -30.190 1.00 25.72 76 LEU A C 1
ATOM 556 O O . LEU A 1 76 ? 57.594 -45.321 -29.756 1.00 25.72 76 LEU A O 1
ATOM 560 N N . HIS A 1 77 ? 58.505 -44.415 -31.546 1.00 25.86 77 HIS A N 1
ATOM 561 C CA . HIS A 1 77 ? 59.356 -43.639 -32.509 1.00 25.86 77 HIS A CA 1
ATOM 562 C C . HIS A 1 77 ? 58.704 -43.319 -33.914 1.00 25.86 77 HIS A C 1
ATOM 564 O O . HIS A 1 77 ? 57.866 -44.085 -34.368 1.00 25.86 77 HIS A O 1
ATOM 570 N N . SER A 1 78 ? 59.224 -42.300 -34.651 1.00 28.33 78 SER A N 1
ATOM 571 C CA . SER A 1 78 ? 59.138 -41.994 -36.133 1.00 28.33 78 SER A CA 1
ATOM 572 C C . SER A 1 78 ? 57.772 -41.766 -36.857 1.00 28.33 78 SER A C 1
ATOM 574 O O . SER A 1 78 ? 56.805 -42.430 -36.527 1.00 28.33 78 SER A O 1
ATOM 576 N N . GLY A 1 79 ? 57.610 -40.907 -37.896 1.00 24.16 79 GLY A N 1
ATOM 577 C CA . GLY A 1 79 ? 58.468 -39.829 -38.459 1.00 24.16 79 GLY A CA 1
ATOM 578 C C . GLY A 1 79 ? 58.020 -39.205 -39.829 1.00 24.16 79 GLY A C 1
ATOM 579 O O . GLY A 1 79 ? 57.432 -39.898 -40.645 1.00 24.16 79 GLY A O 1
ATOM 580 N N . LEU A 1 80 ? 58.425 -37.936 -40.092 1.00 26.81 80 LEU A N 1
ATOM 581 C CA . LEU A 1 80 ? 58.550 -37.173 -41.383 1.00 26.81 80 LEU A CA 1
ATOM 582 C C . LEU A 1 80 ? 57.403 -36.311 -42.030 1.00 26.81 80 LEU A C 1
ATOM 584 O O . LEU A 1 80 ? 56.546 -36.818 -42.739 1.00 26.81 80 LEU A O 1
ATOM 588 N N . ARG A 1 81 ? 57.655 -34.975 -42.015 1.00 28.38 81 ARG A N 1
ATOM 589 C CA . ARG A 1 81 ? 57.433 -33.887 -43.033 1.00 28.38 81 ARG A CA 1
ATOM 590 C C . ARG A 1 81 ? 56.108 -33.080 -43.171 1.00 28.38 81 ARG A C 1
ATOM 592 O O . ARG A 1 81 ? 55.172 -33.551 -43.794 1.00 28.38 81 ARG A O 1
ATOM 599 N N . ARG A 1 82 ? 56.261 -31.763 -42.884 1.00 26.17 82 ARG A N 1
ATOM 600 C CA . ARG A 1 82 ? 55.708 -30.543 -43.557 1.00 26.17 82 ARG A CA 1
ATOM 601 C C . ARG A 1 82 ? 54.181 -30.287 -43.480 1.00 26.17 82 ARG A C 1
ATOM 603 O O . ARG A 1 82 ? 53.406 -31.221 -43.566 1.00 26.17 82 ARG A O 1
ATOM 610 N N . ASP A 1 83 ? 53.682 -29.048 -43.343 1.00 26.11 83 ASP A N 1
ATOM 611 C CA . ASP A 1 83 ? 54.329 -27.716 -43.275 1.00 26.11 83 ASP A CA 1
ATOM 612 C C . ASP A 1 83 ? 53.479 -26.676 -42.485 1.00 26.11 83 ASP A C 1
ATOM 614 O O . ASP A 1 83 ? 52.290 -26.879 -42.269 1.00 26.11 83 ASP A O 1
ATOM 618 N N . PHE A 1 84 ? 54.105 -25.535 -42.147 1.00 24.75 84 PHE A N 1
ATOM 619 C CA . PHE A 1 84 ? 53.540 -24.250 -41.660 1.00 24.75 84 PHE A CA 1
ATOM 620 C C . PHE A 1 84 ? 53.026 -24.054 -40.202 1.00 24.75 84 PHE A C 1
ATOM 622 O O . PHE A 1 84 ? 52.452 -24.917 -39.550 1.00 24.75 84 PHE A O 1
ATOM 629 N N . TYR A 1 85 ? 53.318 -22.841 -39.705 1.00 25.53 85 TYR A N 1
ATOM 630 C CA . TYR A 1 85 ? 53.216 -22.275 -38.339 1.00 25.53 85 TYR A CA 1
ATOM 631 C C . TYR A 1 85 ? 51.845 -21.594 -38.059 1.00 25.53 85 TYR A C 1
ATOM 633 O O . TYR A 1 85 ? 51.152 -21.267 -39.016 1.00 25.53 85 TYR A O 1
ATOM 641 N N . ALA A 1 86 ? 51.430 -21.199 -36.836 1.00 24.95 86 ALA A N 1
ATOM 642 C CA . ALA A 1 86 ? 51.794 -21.546 -35.439 1.00 24.95 86 ALA A CA 1
ATOM 643 C C . ALA A 1 86 ? 50.837 -20.837 -34.424 1.00 24.95 86 ALA A C 1
ATOM 645 O O . ALA A 1 86 ? 49.987 -20.041 -34.817 1.00 24.95 86 ALA A O 1
ATOM 646 N N . ARG A 1 87 ? 51.004 -21.088 -33.110 1.00 24.80 87 ARG A N 1
ATOM 647 C CA . ARG A 1 87 ? 50.383 -20.372 -31.963 1.00 24.80 87 ARG A CA 1
ATOM 648 C C . ARG A 1 87 ? 51.424 -20.125 -30.839 1.00 24.80 87 ARG A C 1
ATOM 650 O O . ARG A 1 87 ? 52.477 -20.756 -30.856 1.00 24.80 87 ARG A O 1
ATOM 657 N N . CYS A 1 88 ? 51.046 -19.326 -29.823 1.00 23.28 88 CYS A N 1
ATOM 658 C CA . CYS A 1 88 ? 51.701 -19.144 -28.499 1.00 23.28 88 CYS A CA 1
ATOM 659 C C . CYS A 1 88 ? 52.992 -18.270 -28.489 1.00 23.28 88 CYS A C 1
ATOM 661 O O . CYS A 1 88 ? 53.577 -18.043 -29.541 1.00 23.28 88 CYS A O 1
ATOM 663 N N . ALA A 1 89 ? 53.474 -17.700 -27.365 1.00 23.95 89 ALA A N 1
ATOM 664 C CA . ALA A 1 89 ? 53.161 -17.926 -25.935 1.00 23.95 89 ALA A CA 1
ATOM 665 C C . ALA A 1 89 ? 53.201 -16.637 -25.041 1.00 23.95 89 ALA A C 1
ATOM 667 O O . ALA A 1 89 ? 53.013 -15.533 -25.538 1.00 23.95 89 ALA A O 1
ATOM 668 N N . PHE A 1 90 ? 53.382 -16.798 -23.717 1.00 23.45 90 PHE A N 1
ATOM 669 C CA . PHE A 1 90 ? 52.947 -15.918 -22.602 1.00 23.45 90 PHE A CA 1
ATOM 670 C C . PHE A 1 90 ? 54.113 -15.403 -21.688 1.00 23.45 90 PHE A C 1
ATOM 672 O O . PHE A 1 90 ? 55.234 -15.885 -21.805 1.00 23.45 90 PHE A O 1
ATOM 679 N N . PHE A 1 91 ? 53.771 -14.565 -20.681 1.00 23.70 91 PHE A N 1
ATOM 680 C CA . PHE A 1 91 ? 54.390 -14.392 -19.325 1.00 23.70 91 PHE A CA 1
ATOM 681 C C . PHE A 1 91 ? 55.499 -13.329 -18.971 1.00 23.70 91 PHE A C 1
ATOM 683 O O . PHE A 1 91 ? 56.689 -13.586 -19.079 1.00 23.70 91 PHE A O 1
ATOM 690 N N . LEU A 1 92 ? 55.037 -12.223 -18.336 1.00 24.45 92 LEU A N 1
ATOM 691 C CA . LEU A 1 92 ? 55.488 -11.476 -17.111 1.00 24.45 92 LEU A CA 1
ATOM 692 C C . LEU A 1 92 ? 56.838 -10.704 -16.882 1.00 24.45 92 LEU A C 1
ATOM 694 O O . LEU A 1 92 ? 57.933 -11.180 -17.141 1.00 24.45 92 LEU A O 1
ATOM 698 N N . LEU A 1 93 ? 56.661 -9.599 -16.108 1.00 24.36 93 LEU A N 1
ATOM 699 C CA . LEU A 1 93 ? 57.477 -8.983 -15.010 1.00 24.36 93 LEU A CA 1
ATOM 700 C C . LEU A 1 93 ? 58.512 -7.823 -15.220 1.00 24.36 93 LEU A C 1
ATOM 702 O O . LEU A 1 93 ? 59.667 -8.036 -15.553 1.00 24.36 93 LEU A O 1
ATOM 706 N N . ARG A 1 94 ? 58.072 -6.607 -14.812 1.00 24.16 94 ARG A N 1
ATOM 707 C CA . ARG A 1 94 ? 58.740 -5.454 -14.116 1.00 24.16 94 ARG A CA 1
ATOM 708 C C . ARG A 1 94 ? 60.237 -5.089 -14.344 1.00 24.16 94 ARG A C 1
ATOM 710 O O . ARG A 1 94 ? 61.112 -5.823 -13.906 1.00 24.16 94 ARG A O 1
ATOM 717 N N . GLY A 1 95 ? 60.502 -3.801 -14.661 1.00 23.02 95 GLY A N 1
ATOM 718 C CA . GLY A 1 95 ? 61.619 -3.036 -14.040 1.00 23.02 95 GLY A CA 1
ATOM 719 C C . GLY A 1 95 ? 62.308 -1.893 -14.832 1.00 23.02 95 GLY A C 1
ATOM 720 O O . GLY A 1 95 ? 62.916 -2.145 -15.858 1.00 23.02 95 GLY A O 1
ATOM 721 N N . ALA A 1 96 ? 62.300 -0.668 -14.274 1.00 23.78 96 ALA A N 1
ATOM 722 C CA . ALA A 1 96 ? 63.285 0.438 -14.426 1.00 23.78 96 ALA A CA 1
ATOM 723 C C . ALA A 1 96 ? 63.673 1.050 -15.815 1.00 23.78 96 ALA A C 1
ATOM 725 O O . ALA A 1 96 ? 64.635 0.651 -16.456 1.00 23.78 96 ALA A O 1
ATOM 726 N N . GLN A 1 97 ? 62.991 2.150 -16.176 1.00 24.91 97 GLN A N 1
ATOM 727 C CA . GLN A 1 97 ? 63.537 3.509 -16.455 1.00 24.91 97 GLN A CA 1
ATOM 728 C C . GLN A 1 97 ? 64.880 3.715 -17.235 1.00 24.91 97 GLN A C 1
ATOM 730 O O . GLN A 1 97 ? 65.945 3.450 -16.691 1.00 24.91 97 GLN A O 1
ATOM 735 N N . ILE A 1 98 ? 64.832 4.379 -18.418 1.00 23.61 98 ILE A N 1
ATOM 736 C CA . ILE A 1 98 ? 65.536 5.652 -18.808 1.00 23.61 98 ILE A CA 1
ATOM 737 C C . ILE A 1 98 ? 65.633 5.864 -20.355 1.00 23.61 98 ILE A C 1
ATOM 739 O O . ILE A 1 98 ? 66.263 5.099 -21.070 1.00 23.61 98 ILE A O 1
ATOM 743 N N . MET A 1 99 ? 65.017 6.964 -20.823 1.00 23.53 99 MET A N 1
ATOM 744 C CA . MET A 1 99 ? 65.284 7.857 -21.988 1.00 23.53 99 MET A CA 1
ATOM 745 C C . MET A 1 99 ? 65.722 7.396 -23.414 1.00 23.53 99 MET A C 1
ATOM 747 O O . MET A 1 99 ? 66.777 6.817 -23.615 1.00 23.53 99 MET A O 1
ATOM 751 N N . PHE A 1 100 ? 64.974 7.926 -24.411 1.00 24.62 100 PHE A N 1
ATOM 752 C CA . PHE A 1 100 ? 65.339 8.313 -25.804 1.00 24.62 100 PHE A CA 1
ATOM 753 C C . PHE A 1 100 ? 66.068 7.287 -26.722 1.00 24.62 100 PHE A C 1
ATOM 755 O O . PHE A 1 100 ? 67.245 6.999 -26.567 1.00 24.62 100 PHE A O 1
ATOM 762 N N . THR A 1 101 ? 65.483 6.848 -27.851 1.00 25.14 101 THR A N 1
ATOM 763 C CA . THR A 1 101 ? 65.221 7.739 -29.009 1.00 25.14 101 THR A CA 1
ATOM 764 C C . THR A 1 101 ? 64.141 7.241 -30.006 1.00 25.14 101 THR A C 1
ATOM 766 O O . THR A 1 101 ? 64.297 6.248 -30.700 1.00 25.14 101 THR A O 1
ATOM 769 N N . HIS A 1 102 ? 63.077 8.043 -30.132 1.00 28.03 102 HIS A N 1
ATOM 770 C CA . HIS A 1 102 ? 62.313 8.413 -31.345 1.00 28.03 102 HIS A CA 1
ATOM 771 C C . HIS A 1 102 ? 61.764 7.416 -32.418 1.00 28.03 102 HIS A C 1
ATOM 773 O O . HIS A 1 102 ? 62.477 6.866 -33.245 1.00 28.03 102 HIS A O 1
ATOM 779 N N . ARG A 1 103 ? 60.427 7.532 -32.588 1.00 32.44 103 ARG A N 1
ATOM 780 C CA . ARG A 1 103 ? 59.643 7.631 -33.852 1.00 32.44 103 ARG A CA 1
ATOM 781 C C . ARG A 1 103 ? 59.533 6.414 -34.796 1.00 32.44 103 ARG A C 1
ATOM 783 O O . ARG A 1 103 ? 60.299 6.287 -35.745 1.00 32.44 103 ARG A O 1
ATOM 790 N N . ARG A 1 104 ? 58.375 5.731 -34.722 1.00 28.83 104 ARG A N 1
ATOM 791 C CA . ARG A 1 104 ? 57.560 5.407 -35.927 1.00 28.83 104 ARG A CA 1
ATOM 792 C C . ARG A 1 104 ? 56.060 5.147 -35.693 1.00 28.83 104 ARG A C 1
ATOM 794 O O . ARG A 1 104 ? 55.284 5.353 -36.617 1.00 28.83 104 ARG A O 1
ATOM 801 N N . SER A 1 105 ? 55.623 4.811 -34.478 1.00 28.91 105 SER A N 1
ATOM 802 C CA . SER A 1 105 ? 54.228 4.395 -34.202 1.00 28.91 105 SER A CA 1
ATOM 803 C C . SER A 1 105 ? 53.177 5.516 -34.061 1.00 28.91 105 SER A C 1
ATOM 805 O O . SER A 1 105 ? 52.015 5.222 -33.809 1.00 28.91 105 SER A O 1
ATOM 807 N N . PHE A 1 106 ? 53.540 6.796 -34.210 1.00 29.00 106 PHE A N 1
ATOM 808 C CA . PHE A 1 106 ? 52.642 7.935 -33.914 1.00 29.00 106 PHE A CA 1
ATOM 809 C C . PHE A 1 106 ? 51.740 8.386 -35.087 1.00 29.00 106 PHE A C 1
ATOM 811 O O . PHE A 1 106 ? 50.954 9.320 -34.936 1.00 29.00 106 PHE A O 1
ATOM 818 N N . LEU A 1 107 ? 51.854 7.749 -36.261 1.00 29.80 107 LEU A N 1
ATOM 819 C CA . LEU A 1 107 ? 51.155 8.169 -37.489 1.00 29.80 107 LEU A CA 1
ATOM 820 C C . LEU A 1 107 ? 49.767 7.538 -37.701 1.00 29.80 107 LEU A C 1
ATOM 822 O O . LEU A 1 107 ? 48.984 8.070 -38.478 1.00 29.80 107 LEU A O 1
ATOM 826 N N . TRP A 1 108 ? 49.450 6.421 -37.037 1.00 27.23 108 TRP A N 1
ATOM 827 C CA . TRP A 1 108 ? 48.160 5.733 -37.226 1.00 27.23 108 TRP A CA 1
ATOM 828 C C . TRP A 1 108 ? 47.062 6.273 -36.299 1.00 27.23 108 TRP A C 1
ATOM 830 O O . TRP A 1 108 ? 45.941 6.501 -36.746 1.00 27.23 108 TRP A O 1
ATOM 840 N N . ALA A 1 109 ? 47.393 6.583 -35.040 1.00 33.81 109 ALA A N 1
ATOM 841 C CA . ALA A 1 109 ? 46.448 7.190 -34.096 1.00 33.81 109 ALA A CA 1
ATOM 842 C C . ALA A 1 109 ? 45.960 8.585 -34.546 1.00 33.81 109 ALA A C 1
ATOM 844 O O . ALA A 1 109 ? 44.827 8.973 -34.273 1.00 33.81 109 ALA A O 1
ATOM 845 N N . THR A 1 110 ? 46.797 9.332 -35.273 1.00 35.38 110 THR A N 1
ATOM 846 C CA . THR A 1 110 ? 46.467 10.676 -35.770 1.00 35.38 110 THR A CA 1
ATOM 847 C C . THR A 1 110 ? 45.565 10.661 -37.006 1.00 35.38 110 THR A C 1
ATOM 849 O O . THR A 1 110 ? 44.700 11.525 -37.117 1.00 35.38 110 THR A O 1
ATOM 852 N N . GLN A 1 111 ? 45.681 9.674 -37.905 1.00 33.47 111 GLN A N 1
ATOM 853 C CA . GLN A 1 111 ? 44.782 9.579 -39.066 1.00 33.47 111 GLN A CA 1
ATOM 854 C C . GLN A 1 111 ? 43.351 9.168 -38.681 1.00 33.47 111 GLN A C 1
ATOM 856 O O . GLN A 1 111 ? 42.405 9.720 -39.239 1.00 33.47 111 GLN A O 1
ATOM 861 N N . ALA A 1 112 ? 43.178 8.283 -37.693 1.00 35.56 112 ALA A N 1
ATOM 862 C CA . ALA A 1 112 ? 41.850 7.921 -37.186 1.00 35.56 112 ALA A CA 1
ATOM 863 C C . ALA A 1 112 ? 41.125 9.121 -36.541 1.00 35.56 112 ALA A C 1
ATOM 865 O O . ALA A 1 112 ? 39.970 9.394 -36.866 1.00 35.56 112 ALA A O 1
ATOM 866 N N . GLY A 1 113 ? 41.819 9.891 -35.692 1.00 36.38 113 GLY A N 1
ATOM 867 C CA . GLY A 1 113 ? 41.245 11.083 -35.054 1.00 36.38 113 GLY A CA 1
ATOM 868 C C . GLY A 1 113 ? 40.842 12.178 -36.050 1.00 36.38 113 GLY A C 1
ATOM 869 O O . GLY A 1 113 ? 39.771 12.766 -35.917 1.00 36.38 113 GLY A O 1
ATOM 870 N N . ILE A 1 114 ? 41.654 12.415 -37.088 1.00 37.91 114 ILE A N 1
ATOM 871 C CA . ILE A 1 114 ? 41.345 13.407 -38.133 1.00 37.91 114 ILE A CA 1
ATOM 872 C C . ILE A 1 114 ? 40.136 12.975 -38.980 1.00 37.91 114 ILE A C 1
ATOM 874 O O . ILE A 1 114 ? 39.322 13.823 -39.341 1.00 37.91 114 ILE A O 1
ATOM 878 N N . ALA A 1 115 ? 39.971 11.676 -39.254 1.00 34.91 115 ALA A N 1
ATOM 879 C CA . ALA A 1 115 ? 38.798 11.167 -39.965 1.00 34.91 115 ALA A CA 1
ATOM 880 C C . ALA A 1 115 ? 37.495 11.392 -39.172 1.00 34.91 115 ALA A C 1
ATOM 882 O O . ALA A 1 115 ? 36.522 11.892 -39.736 1.00 34.91 115 ALA A O 1
ATOM 883 N N . MET A 1 116 ? 37.486 11.105 -37.863 1.00 36.88 116 MET A N 1
ATOM 884 C CA . MET A 1 116 ? 36.296 11.334 -37.028 1.00 36.88 116 MET A CA 1
ATOM 885 C C . MET A 1 116 ? 35.985 12.828 -36.850 1.00 36.88 116 MET A C 1
ATOM 887 O O . MET A 1 116 ? 34.825 13.223 -36.956 1.00 36.88 116 MET A O 1
ATOM 891 N N . ALA A 1 117 ? 37.004 13.679 -36.682 1.00 36.56 117 ALA A N 1
ATOM 892 C CA . ALA A 1 117 ? 36.817 15.131 -36.622 1.00 36.56 117 ALA A CA 1
ATOM 893 C C . ALA A 1 117 ? 36.227 15.704 -37.927 1.00 36.56 117 ALA A C 1
ATOM 895 O O . ALA A 1 117 ? 35.317 16.530 -37.886 1.00 36.56 117 ALA A O 1
ATOM 896 N N . ALA A 1 118 ? 36.691 15.234 -39.091 1.00 36.16 118 ALA A N 1
ATOM 897 C CA . ALA A 1 118 ? 36.131 15.636 -40.382 1.00 36.16 118 ALA A CA 1
ATOM 898 C C . ALA A 1 118 ? 34.666 15.193 -40.543 1.00 36.16 118 ALA A C 1
ATOM 900 O O . ALA A 1 118 ? 33.847 15.951 -41.062 1.00 36.16 118 ALA A O 1
ATOM 901 N N . MET A 1 119 ? 34.317 13.995 -40.063 1.00 36.75 119 MET A N 1
ATOM 902 C CA . MET A 1 119 ? 32.951 13.473 -40.132 1.00 36.75 119 MET A CA 1
ATOM 903 C C . MET A 1 119 ? 31.989 14.257 -39.223 1.00 36.75 119 MET A C 1
ATOM 905 O O . MET A 1 119 ? 30.891 14.596 -39.660 1.00 36.75 119 MET A O 1
ATOM 909 N N . ALA A 1 120 ? 32.427 14.652 -38.021 1.00 36.44 120 ALA A N 1
ATOM 910 C CA . ALA A 1 120 ? 31.660 15.523 -37.125 1.00 36.44 120 ALA A CA 1
ATOM 911 C C . ALA A 1 120 ? 31.395 16.918 -37.728 1.00 36.44 120 ALA A C 1
ATOM 913 O O . ALA A 1 120 ? 30.273 17.418 -37.660 1.00 36.44 120 ALA A O 1
ATOM 914 N N . VAL A 1 121 ? 32.388 17.530 -38.388 1.00 35.41 121 VAL A N 1
ATOM 915 C CA . VAL A 1 121 ? 32.221 18.833 -39.066 1.00 35.41 121 VAL A CA 1
ATOM 916 C C . VAL A 1 121 ? 31.259 18.740 -40.261 1.00 35.41 121 VAL A C 1
ATOM 918 O O . VAL A 1 121 ? 30.471 19.659 -40.488 1.00 35.41 121 VAL A O 1
ATOM 921 N N . VAL A 1 122 ? 31.258 17.624 -41.000 1.00 37.53 122 VAL A N 1
ATOM 922 C CA . VAL A 1 122 ? 30.283 17.367 -42.081 1.00 37.53 122 VAL A CA 1
ATOM 923 C C . VAL A 1 122 ? 28.866 17.115 -41.542 1.00 37.53 122 VAL A C 1
ATOM 925 O O . VAL A 1 122 ? 27.897 17.406 -42.242 1.00 37.53 122 VAL A O 1
ATOM 928 N N . LEU A 1 123 ? 28.727 16.621 -40.308 1.00 36.19 123 LEU A N 1
ATOM 929 C CA . LEU A 1 123 ? 27.429 16.466 -39.647 1.00 36.19 123 LEU A CA 1
ATOM 930 C C . LEU A 1 123 ? 26.873 17.823 -39.185 1.00 36.19 123 LEU A C 1
ATOM 932 O O . LEU A 1 123 ? 25.754 18.183 -39.547 1.00 36.19 123 LEU A O 1
ATOM 936 N N . LEU A 1 124 ? 27.687 18.616 -38.477 1.00 34.38 124 LEU A N 1
ATOM 937 C CA . LEU A 1 124 ? 27.335 19.966 -38.013 1.00 34.38 124 LEU A CA 1
ATOM 938 C C . LEU A 1 124 ? 26.904 20.874 -39.176 1.00 34.38 124 LEU A C 1
ATOM 940 O O . LEU A 1 124 ? 25.807 21.424 -39.162 1.00 34.38 124 LEU A O 1
ATOM 944 N N . THR A 1 125 ? 27.702 20.931 -40.249 1.00 33.78 125 THR A N 1
ATOM 945 C CA . THR A 1 125 ? 27.404 21.762 -41.436 1.00 33.78 125 THR A CA 1
ATOM 946 C C . THR A 1 125 ? 26.197 21.299 -42.266 1.00 33.78 125 THR A C 1
ATOM 948 O O . THR A 1 125 ? 25.809 21.990 -43.209 1.00 33.78 125 THR A O 1
ATOM 951 N N . ARG A 1 126 ? 25.572 20.159 -41.935 1.00 34.81 126 ARG A N 1
ATOM 952 C CA . ARG A 1 126 ? 24.289 19.723 -42.517 1.00 34.81 126 ARG A CA 1
ATOM 953 C C . ARG A 1 126 ? 23.078 20.011 -41.631 1.00 34.81 126 ARG A C 1
ATOM 955 O O . ARG A 1 126 ? 21.977 20.084 -42.168 1.00 34.81 126 ARG A O 1
ATOM 962 N N . LEU A 1 127 ? 23.265 20.199 -40.326 1.00 35.12 127 LEU A N 1
ATOM 963 C CA . LEU A 1 127 ? 22.180 20.514 -39.392 1.00 35.12 127 LEU A CA 1
ATOM 964 C C . LEU A 1 127 ? 21.745 21.984 -39.514 1.00 35.12 127 LEU A C 1
ATOM 966 O O . LEU A 1 127 ? 20.549 22.253 -39.631 1.00 35.12 127 LEU A O 1
ATOM 970 N N . ASP A 1 128 ? 22.698 22.916 -39.643 1.00 32.41 128 ASP A N 1
ATOM 971 C CA . ASP A 1 128 ? 22.416 24.344 -39.890 1.00 32.41 128 ASP A CA 1
ATOM 972 C C . ASP A 1 128 ? 21.553 24.579 -41.149 1.00 32.41 128 ASP A C 1
ATOM 974 O O . ASP A 1 128 ? 20.768 25.526 -41.223 1.00 32.41 128 ASP A O 1
ATOM 978 N N . ALA A 1 129 ? 21.659 23.692 -42.146 1.00 32.03 129 ALA A N 1
ATOM 979 C CA . ALA A 1 129 ? 20.975 23.814 -43.433 1.00 32.03 129 ALA A CA 1
ATOM 980 C C . ALA A 1 129 ? 19.451 23.570 -43.377 1.00 32.03 129 ALA A C 1
ATOM 982 O O . ALA A 1 129 ? 18.759 23.902 -44.340 1.00 32.03 129 ALA A O 1
ATOM 983 N N . TYR A 1 130 ? 18.921 23.011 -42.282 1.00 32.22 130 TYR A N 1
ATOM 984 C CA . TYR A 1 130 ? 17.480 22.781 -42.092 1.00 32.22 130 TYR A CA 1
ATOM 985 C C . TYR A 1 130 ? 16.789 23.843 -41.218 1.00 32.22 130 TYR A C 1
ATOM 987 O O . TYR A 1 130 ? 15.561 23.865 -41.137 1.00 32.22 130 TYR A O 1
ATOM 995 N N . ALA A 1 131 ? 17.549 24.742 -40.585 1.00 29.86 131 ALA A N 1
ATOM 996 C CA . ALA A 1 131 ? 17.058 25.645 -39.541 1.00 29.86 131 ALA A CA 1
ATOM 997 C C . ALA A 1 131 ? 16.644 27.052 -40.031 1.00 29.86 131 ALA A C 1
ATOM 999 O O . ALA A 1 131 ? 16.446 27.949 -39.210 1.00 29.86 131 ALA A O 1
ATOM 1000 N N . GLN A 1 132 ? 16.531 27.290 -41.346 1.00 26.75 132 GLN A N 1
ATOM 1001 C CA . GLN A 1 132 ? 16.216 28.611 -41.918 1.00 26.75 132 GLN A CA 1
ATOM 1002 C C . GLN A 1 132 ? 15.141 28.537 -43.024 1.00 26.75 132 GLN A C 1
ATOM 1004 O O . GLN A 1 132 ? 15.366 27.882 -44.044 1.00 26.75 132 GLN A O 1
ATOM 1009 N N . PRO A 1 133 ? 13.991 29.233 -42.887 1.00 28.47 133 PRO A N 1
ATOM 1010 C CA . PRO A 1 133 ? 13.004 29.338 -43.959 1.00 28.47 133 PRO A CA 1
ATOM 1011 C C . PRO A 1 133 ? 13.520 30.252 -45.080 1.00 28.47 133 PRO A C 1
ATOM 1013 O O . PRO A 1 133 ? 14.028 31.346 -44.834 1.00 28.47 133 PRO A O 1
ATOM 1016 N N . THR A 1 134 ? 13.388 29.815 -46.331 1.00 29.95 134 THR A N 1
ATOM 1017 C CA . THR A 1 134 ? 13.913 30.544 -47.493 1.00 29.95 134 THR A CA 1
ATOM 1018 C C . THR A 1 134 ? 12.916 31.551 -48.079 1.00 29.95 134 THR A C 1
ATOM 1020 O O . THR A 1 134 ? 11.702 31.373 -48.026 1.00 29.95 134 THR A O 1
ATOM 1023 N N . SER A 1 135 ? 13.470 32.577 -48.736 1.00 27.61 135 SER A N 1
ATOM 1024 C CA . SER A 1 135 ? 12.803 33.655 -49.493 1.00 27.61 135 SER A CA 1
ATOM 1025 C C . SER A 1 135 ? 12.100 34.764 -48.685 1.00 27.61 135 SER A C 1
ATOM 1027 O O . SER A 1 135 ? 11.154 34.555 -47.934 1.00 27.61 135 SER A O 1
ATOM 1029 N N . ALA A 1 136 ? 12.539 36.004 -48.919 1.00 30.36 136 ALA A N 1
ATOM 1030 C CA . ALA A 1 136 ? 11.897 37.216 -48.415 1.00 30.36 136 ALA A CA 1
ATOM 1031 C C . ALA A 1 136 ? 10.767 37.649 -49.370 1.00 30.36 136 ALA A C 1
ATOM 1033 O O . ALA A 1 136 ? 10.963 38.542 -50.195 1.00 30.36 136 ALA A O 1
ATOM 1034 N N . ALA A 1 137 ? 9.614 36.971 -49.305 1.00 29.73 137 ALA A N 1
ATOM 1035 C CA . ALA A 1 137 ? 8.550 37.141 -50.301 1.00 29.73 137 ALA A CA 1
ATOM 1036 C C . ALA A 1 137 ? 7.093 37.138 -49.786 1.00 29.73 137 ALA A C 1
ATOM 1038 O O . ALA A 1 137 ? 6.197 37.174 -50.625 1.00 29.73 137 ALA A O 1
ATOM 1039 N N . ASP A 1 138 ? 6.817 37.173 -48.471 1.00 28.28 138 ASP A N 1
ATOM 1040 C CA . ASP A 1 138 ? 5.438 37.426 -47.999 1.00 28.28 138 ASP A CA 1
ATOM 1041 C C . ASP A 1 138 ? 5.328 38.264 -46.707 1.00 28.28 138 ASP A C 1
ATOM 1043 O O . ASP A 1 138 ? 5.113 37.781 -45.596 1.00 28.28 138 ASP A O 1
ATOM 1047 N N . GLN A 1 139 ? 5.476 39.581 -46.864 1.00 31.56 139 GLN A N 1
ATOM 1048 C CA . GLN A 1 139 ? 5.147 40.580 -45.841 1.00 31.56 139 GLN A CA 1
ATOM 1049 C C . GLN A 1 139 ? 3.669 41.004 -45.969 1.00 31.56 139 GLN A C 1
ATOM 1051 O O . GLN A 1 139 ? 3.376 42.126 -46.406 1.00 31.56 139 GLN A O 1
ATOM 1056 N N . ARG A 1 140 ? 2.723 40.108 -45.623 1.00 29.23 140 ARG A N 1
ATOM 1057 C CA . ARG A 1 140 ? 1.314 40.487 -45.372 1.00 29.23 140 ARG A CA 1
ATOM 1058 C C . ARG A 1 140 ? 0.455 39.450 -44.614 1.00 29.23 140 ARG A C 1
ATOM 1060 O O . ARG A 1 140 ? -0.328 38.730 -45.212 1.00 29.23 140 ARG A O 1
ATOM 1067 N N . ASN A 1 141 ? 0.473 39.547 -43.277 1.00 36.72 141 ASN A N 1
ATOM 1068 C CA . ASN A 1 141 ? -0.536 39.012 -42.337 1.00 36.72 141 ASN A CA 1
ATOM 1069 C C . ASN A 1 141 ? -0.708 37.473 -42.297 1.00 36.72 141 ASN A C 1
ATOM 1071 O O . ASN A 1 141 ? -1.243 36.869 -43.223 1.00 36.72 141 ASN A O 1
ATOM 1075 N N . PRO A 1 142 ? -0.423 36.854 -41.139 1.00 25.48 142 PRO A N 1
ATOM 1076 C CA . PRO A 1 142 ? -1.547 36.188 -40.473 1.00 25.48 142 PRO A CA 1
ATOM 1077 C C . PRO A 1 142 ? -1.595 36.402 -38.952 1.00 25.48 142 PRO A C 1
ATOM 1079 O O . PRO A 1 142 ? -0.588 36.331 -38.250 1.00 25.48 142 PRO A O 1
ATOM 1082 N N . ALA A 1 143 ? -2.813 36.529 -38.426 1.00 35.97 143 ALA A N 1
ATOM 1083 C CA . ALA A 1 143 ? -3.104 36.153 -37.047 1.00 35.97 143 ALA A CA 1
ATOM 1084 C C . ALA A 1 143 ? -3.195 34.617 -36.917 1.00 35.97 143 ALA A C 1
ATOM 1086 O O . ALA A 1 143 ? -3.497 33.920 -37.885 1.00 35.97 143 ALA A O 1
ATOM 1087 N N . SER A 1 144 ? -3.025 34.110 -35.693 1.00 35.34 144 SER A N 1
ATOM 1088 C CA . SER A 1 144 ? -3.097 32.692 -35.286 1.00 35.34 144 SER A CA 1
ATOM 1089 C C . SER A 1 144 ? -1.980 31.755 -35.787 1.00 35.34 144 SER A C 1
ATOM 1091 O O . SER A 1 144 ? -1.999 31.253 -36.908 1.00 35.34 144 SER A O 1
ATOM 1093 N N . ARG A 1 145 ? -1.055 31.434 -34.871 1.00 25.84 145 ARG A N 1
ATOM 1094 C CA . ARG A 1 145 ? -0.460 30.099 -34.654 1.00 25.84 145 ARG A CA 1
ATOM 1095 C C . ARG A 1 145 ? 0.342 30.125 -33.352 1.00 25.84 145 ARG A C 1
ATOM 1097 O O . ARG A 1 145 ? 1.346 30.823 -33.267 1.00 25.84 145 ARG A O 1
ATOM 1104 N N . SER A 1 146 ? -0.100 29.379 -32.343 1.00 26.66 146 SER A N 1
ATOM 1105 C CA . SER A 1 146 ? 0.733 29.060 -31.183 1.00 26.66 146 SER A CA 1
ATOM 1106 C C . SER A 1 146 ? 1.741 27.977 -31.570 1.00 26.66 146 SER A C 1
ATOM 1108 O O . SER A 1 146 ? 1.397 27.023 -32.270 1.00 26.66 146 SER A O 1
ATOM 1110 N N . ILE A 1 147 ? 2.987 28.119 -31.121 1.00 27.97 147 ILE A N 1
ATOM 1111 C CA . ILE A 1 147 ? 3.987 27.054 -31.221 1.00 27.97 147 ILE A CA 1
ATOM 1112 C C . ILE A 1 147 ? 3.809 26.175 -29.982 1.00 27.97 147 ILE A C 1
ATOM 1114 O O . ILE A 1 147 ? 3.973 26.645 -28.860 1.00 27.97 147 ILE A O 1
ATOM 1118 N N . ALA A 1 148 ? 3.414 24.919 -30.182 1.00 33.31 148 ALA A N 1
ATOM 1119 C CA . ALA A 1 148 ? 3.372 23.930 -29.109 1.00 33.31 148 ALA A CA 1
ATOM 1120 C C . ALA A 1 148 ? 4.794 23.459 -28.770 1.00 33.31 148 ALA A C 1
ATOM 1122 O O . ALA A 1 148 ? 5.634 23.342 -29.663 1.00 33.31 148 ALA A O 1
ATOM 1123 N N . ALA A 1 149 ? 5.043 23.153 -27.494 1.00 42.06 149 ALA A N 1
ATOM 1124 C CA . ALA A 1 149 ? 6.282 22.508 -27.074 1.00 42.06 149 ALA A CA 1
ATOM 1125 C C . ALA A 1 149 ? 6.448 21.143 -27.772 1.00 42.06 149 ALA A C 1
ATOM 1127 O O . ALA A 1 149 ? 5.473 20.403 -27.950 1.00 42.06 149 ALA A O 1
ATOM 1128 N N . GLY A 1 150 ? 7.682 20.842 -28.180 1.00 46.56 150 GLY A N 1
ATOM 1129 C CA . GLY A 1 150 ? 8.048 19.559 -28.779 1.00 46.56 150 GLY A CA 1
ATOM 1130 C C . GLY A 1 150 ? 8.161 18.427 -27.747 1.00 46.56 150 GLY A C 1
ATOM 1131 O O . GLY A 1 150 ? 7.998 18.665 -26.548 1.00 46.56 150 GLY A O 1
ATOM 1132 N N . PRO A 1 151 ? 8.437 17.193 -28.196 1.00 54.00 151 PRO A N 1
ATOM 1133 C CA . PRO A 1 151 ? 8.682 16.053 -27.319 1.00 54.00 151 PRO A CA 1
ATOM 1134 C C . PRO A 1 151 ? 10.004 16.188 -26.555 1.00 54.00 151 PRO A C 1
ATOM 1136 O O . PRO A 1 151 ? 10.946 16.827 -27.025 1.00 54.00 151 PRO A O 1
ATOM 1139 N N . VAL A 1 152 ? 10.091 15.525 -25.404 1.00 48.53 152 VAL A N 1
ATOM 1140 C CA . VAL A 1 152 ? 11.322 15.420 -24.613 1.00 48.53 152 VAL A CA 1
ATOM 1141 C C . VAL A 1 152 ? 12.268 14.408 -25.269 1.00 48.53 152 VAL A C 1
ATOM 1143 O O . VAL A 1 152 ? 11.860 13.300 -25.613 1.00 48.53 152 VAL A O 1
ATOM 1146 N N . VAL A 1 153 ? 13.532 14.784 -25.449 1.00 48.66 153 VAL A N 1
ATOM 1147 C CA . VAL A 1 153 ? 14.590 13.924 -25.997 1.00 48.66 153 VAL A CA 1
ATOM 1148 C C . VAL A 1 153 ? 15.884 14.258 -25.264 1.00 48.66 153 VAL A C 1
ATOM 1150 O O . VAL A 1 153 ? 16.307 15.416 -25.298 1.00 48.66 153 VAL A O 1
ATOM 1153 N N . ASP A 1 154 ? 16.532 13.272 -24.637 1.00 51.41 154 ASP A N 1
ATOM 1154 C CA . ASP A 1 154 ? 17.904 13.465 -24.161 1.00 51.41 154 ASP A CA 1
ATOM 1155 C C . ASP A 1 154 ? 18.879 13.286 -25.330 1.00 51.41 154 ASP A C 1
ATOM 1157 O O . ASP A 1 154 ? 19.156 12.181 -25.805 1.00 51.41 154 ASP A O 1
ATOM 1161 N N . TRP A 1 155 ? 19.395 14.409 -25.822 1.00 58.62 155 TRP A N 1
ATOM 1162 C CA . TRP A 1 155 ? 20.320 14.440 -26.951 1.00 58.62 155 TRP A CA 1
ATOM 1163 C C . TRP A 1 155 ? 21.704 13.859 -26.622 1.00 58.62 155 TRP A C 1
ATOM 1165 O O . TRP A 1 155 ? 22.431 13.494 -27.546 1.00 58.62 155 TRP A O 1
ATOM 1175 N N . SER A 1 156 ? 22.074 13.751 -25.342 1.00 44.03 156 SER A N 1
ATOM 1176 C CA . SER A 1 156 ? 23.359 13.202 -24.900 1.00 44.03 156 SER A CA 1
ATOM 1177 C C . SER A 1 156 ? 23.324 11.673 -24.816 1.00 44.03 156 SER A C 1
ATOM 1179 O O . SER A 1 156 ? 24.189 11.011 -25.398 1.00 44.03 156 SER A O 1
ATOM 1181 N N . GLU A 1 157 ? 22.273 11.101 -24.220 1.00 48.03 157 GLU A N 1
ATOM 1182 C CA . GLU A 1 157 ? 22.027 9.659 -24.231 1.00 48.03 157 GLU A CA 1
ATOM 1183 C C . GLU A 1 157 ? 21.789 9.160 -25.658 1.00 48.03 157 GLU A C 1
ATOM 1185 O O . GLU A 1 157 ? 22.362 8.148 -26.071 1.00 48.03 157 GLU A O 1
ATOM 1190 N N . MET A 1 158 ? 21.005 9.898 -26.454 1.00 56.94 158 MET A N 1
ATOM 1191 C CA . MET A 1 158 ? 20.760 9.538 -27.849 1.00 56.94 158 MET A CA 1
ATOM 1192 C C . MET A 1 158 ? 22.045 9.556 -28.680 1.00 56.94 158 MET A C 1
ATOM 1194 O O . MET A 1 158 ? 22.287 8.612 -29.434 1.00 56.94 158 MET A O 1
ATOM 1198 N N . ALA A 1 159 ? 22.912 10.564 -28.519 1.00 54.31 159 ALA A N 1
ATOM 1199 C CA . ALA A 1 159 ? 24.209 10.593 -29.195 1.00 54.31 159 ALA A CA 1
ATOM 1200 C C . ALA A 1 159 ? 25.088 9.382 -28.826 1.00 54.31 159 ALA A C 1
ATOM 1202 O O . ALA A 1 159 ? 25.735 8.807 -29.705 1.00 54.31 159 ALA A O 1
ATOM 1203 N N . ASN A 1 160 ? 25.070 8.949 -27.561 1.00 47.09 160 ASN A N 1
ATOM 1204 C CA . ASN A 1 160 ? 25.775 7.747 -27.112 1.00 47.09 160 ASN A CA 1
ATOM 1205 C C . ASN A 1 160 ? 25.181 6.460 -27.724 1.00 47.09 160 ASN A C 1
ATOM 1207 O O . ASN A 1 160 ? 25.921 5.606 -28.216 1.00 47.09 160 ASN A O 1
ATOM 1211 N N . ALA A 1 161 ? 23.852 6.340 -27.775 1.00 47.75 161 ALA A N 1
ATOM 1212 C CA . ALA A 1 161 ? 23.156 5.201 -28.382 1.00 47.75 161 ALA A CA 1
ATOM 1213 C C . ALA A 1 161 ? 23.392 5.086 -29.904 1.00 47.75 161 ALA A C 1
ATOM 1215 O O . ALA A 1 161 ? 23.503 3.981 -30.435 1.00 47.75 161 ALA A O 1
ATOM 1216 N N . PHE A 1 162 ? 23.542 6.209 -30.617 1.00 62.31 162 PHE A N 1
ATOM 1217 C CA . PHE A 1 162 ? 23.993 6.200 -32.014 1.00 62.31 162 PHE A CA 1
ATOM 1218 C C . PHE A 1 162 ? 25.472 5.819 -32.149 1.00 62.31 162 PHE A C 1
ATOM 1220 O O . PHE A 1 162 ? 25.815 5.016 -33.015 1.00 62.31 162 PHE A O 1
ATOM 1227 N N . ALA A 1 163 ? 26.349 6.356 -31.293 1.00 54.44 163 ALA A N 1
ATOM 1228 C CA . ALA A 1 163 ? 27.790 6.087 -31.334 1.00 54.44 163 ALA A CA 1
ATOM 1229 C C . ALA A 1 163 ? 28.161 4.629 -30.998 1.00 54.44 163 ALA A C 1
ATOM 1231 O O . ALA A 1 163 ? 29.212 4.148 -31.424 1.00 54.44 163 ALA A O 1
ATOM 1232 N N . THR A 1 164 ? 27.306 3.929 -30.250 1.00 46.78 164 THR A N 1
ATOM 1233 C CA . THR A 1 164 ? 27.479 2.519 -29.861 1.00 46.78 164 THR A CA 1
ATOM 1234 C C . THR A 1 164 ? 26.755 1.528 -30.781 1.00 46.78 164 THR A C 1
ATOM 1236 O O . THR A 1 164 ? 27.012 0.327 -30.697 1.00 46.78 164 THR A O 1
ATOM 1239 N N . SER A 1 165 ? 25.896 1.997 -31.695 1.00 51.34 165 SER A N 1
ATOM 1240 C CA . SER A 1 165 ? 25.122 1.128 -32.589 1.00 51.34 165 SER A CA 1
ATOM 1241 C C . SER A 1 165 ? 25.967 0.517 -33.725 1.00 51.34 165 SER A C 1
ATOM 1243 O O . SER A 1 165 ? 26.537 1.258 -34.532 1.00 51.34 165 SER A O 1
ATOM 1245 N N . PRO A 1 166 ? 25.982 -0.824 -33.901 1.00 48.41 166 PRO A N 1
ATOM 1246 C CA . PRO A 1 166 ? 26.706 -1.477 -34.998 1.00 48.41 166 PRO A CA 1
ATOM 1247 C C . PRO A 1 166 ? 26.171 -1.175 -36.407 1.00 48.41 166 PRO A C 1
ATOM 1249 O O . PRO A 1 166 ? 26.872 -1.432 -37.386 1.00 48.41 166 PRO A O 1
ATOM 1252 N N . ASN A 1 167 ? 24.930 -0.686 -36.532 1.00 67.56 167 ASN A N 1
ATOM 1253 C CA . ASN A 1 167 ? 24.261 -0.432 -37.816 1.00 67.56 167 ASN A CA 1
ATOM 1254 C C . ASN A 1 167 ? 23.920 1.054 -38.057 1.00 67.56 167 ASN A C 1
ATOM 1256 O O . ASN A 1 167 ? 23.362 1.382 -39.103 1.00 67.56 167 ASN A O 1
ATOM 1260 N N . GLY A 1 168 ? 24.267 1.946 -37.121 1.00 68.94 168 GLY A N 1
ATOM 1261 C CA . GLY A 1 168 ? 23.981 3.383 -37.203 1.00 68.94 168 GLY A CA 1
ATOM 1262 C C . GLY A 1 168 ? 22.554 3.791 -36.810 1.00 68.94 168 GLY A C 1
ATOM 1263 O O . GLY A 1 168 ? 22.205 4.958 -36.970 1.00 68.94 168 GLY A O 1
ATOM 1264 N N . MET A 1 169 ? 21.738 2.869 -36.290 1.00 75.75 169 MET A N 1
ATOM 1265 C CA . MET A 1 169 ? 20.413 3.153 -35.729 1.00 75.75 169 MET A CA 1
ATOM 1266 C C . MET A 1 169 ? 20.375 2.817 -34.236 1.00 75.75 169 MET A C 1
ATOM 1268 O O . MET A 1 169 ? 20.764 1.722 -33.831 1.00 75.75 169 MET A O 1
ATOM 1272 N N . ALA A 1 170 ? 19.908 3.748 -33.409 1.00 61.69 170 ALA A N 1
ATOM 1273 C CA . ALA A 1 170 ? 19.770 3.544 -31.970 1.00 61.69 170 ALA A CA 1
ATOM 1274 C C . ALA A 1 170 ? 18.494 2.741 -31.658 1.00 61.69 170 ALA A C 1
ATOM 1276 O O . ALA A 1 170 ? 17.451 3.000 -32.257 1.00 61.69 170 ALA A O 1
ATOM 1277 N N . HIS A 1 171 ? 18.543 1.794 -30.714 1.00 65.81 171 HIS A N 1
ATOM 1278 C CA . HIS A 1 171 ? 17.325 1.167 -30.182 1.00 65.81 171 HIS A CA 1
ATOM 1279 C C . HIS A 1 171 ? 16.669 2.129 -29.181 1.00 65.81 171 HIS A C 1
ATOM 1281 O O . HIS A 1 171 ? 17.309 2.553 -28.218 1.00 65.81 171 HIS A O 1
ATOM 1287 N N . VAL A 1 172 ? 15.412 2.493 -29.433 1.00 65.75 172 VAL A N 1
ATOM 1288 C CA . VAL A 1 172 ? 14.649 3.505 -28.691 1.00 65.75 172 VAL A CA 1
ATOM 1289 C C . VAL A 1 172 ? 13.240 3.046 -28.314 1.00 65.75 172 VAL A C 1
ATOM 1291 O O . VAL A 1 172 ? 12.644 2.204 -28.987 1.00 65.75 172 VAL A O 1
ATOM 1294 N N . ILE A 1 173 ? 12.682 3.682 -27.282 1.00 56.47 173 ILE A N 1
ATOM 1295 C CA . ILE A 1 173 ? 11.249 3.693 -26.968 1.00 56.47 173 ILE A CA 1
ATOM 1296 C C . ILE A 1 173 ? 10.673 5.062 -27.339 1.00 56.47 173 ILE A C 1
ATOM 1298 O O . ILE A 1 173 ? 11.209 6.104 -26.963 1.00 56.47 173 ILE A O 1
ATOM 1302 N N . ILE A 1 174 ? 9.547 5.047 -28.052 1.00 81.50 174 ILE A N 1
ATOM 1303 C CA . ILE A 1 174 ? 8.761 6.218 -28.427 1.00 81.50 174 ILE A CA 1
ATOM 1304 C C . ILE A 1 174 ? 7.486 6.207 -27.581 1.00 81.50 174 ILE A C 1
ATOM 1306 O O . ILE A 1 174 ? 6.613 5.352 -27.757 1.00 81.50 174 ILE A O 1
ATOM 1310 N N . SER A 1 175 ? 7.356 7.177 -26.677 1.00 67.62 175 SER A N 1
ATOM 1311 C CA . SER A 1 175 ? 6.131 7.403 -25.902 1.00 67.62 175 SER A CA 1
ATOM 1312 C C . SER A 1 175 ? 5.235 8.408 -26.623 1.00 67.62 175 SER A C 1
ATOM 1314 O O . SER A 1 175 ? 5.698 9.484 -27.003 1.00 67.62 175 SER A O 1
ATOM 1316 N N . LEU A 1 176 ? 3.950 8.090 -26.795 1.00 79.94 176 LEU A N 1
ATOM 1317 C CA . LEU A 1 176 ? 2.953 8.977 -27.402 1.00 79.94 176 LEU A CA 1
ATOM 1318 C C . LEU A 1 176 ? 2.002 9.562 -26.350 1.00 79.94 176 LEU A C 1
ATOM 1320 O O . LEU A 1 176 ? 1.907 9.079 -25.218 1.00 79.94 176 LEU A O 1
ATOM 1324 N N . LYS A 1 177 ? 1.253 10.594 -26.749 1.00 78.56 177 LYS A N 1
ATOM 1325 C CA . LYS A 1 177 ? 0.152 11.151 -25.954 1.00 78.56 177 LYS A CA 1
ATOM 1326 C C . LYS A 1 177 ? -0.922 10.079 -25.773 1.00 78.56 177 LYS A C 1
ATOM 1328 O O . LYS A 1 177 ? -1.427 9.525 -26.750 1.00 78.56 177 LYS A O 1
ATOM 1333 N N . GLN A 1 178 ? -1.234 9.765 -24.520 1.00 77.25 178 GLN A N 1
ATOM 1334 C CA . GLN A 1 178 ? -2.193 8.721 -24.177 1.00 77.25 178 GLN A CA 1
ATOM 1335 C C . GLN A 1 178 ? -3.634 9.185 -24.478 1.00 77.25 178 GLN A C 1
ATOM 1337 O O . GLN A 1 178 ? -3.924 10.383 -24.466 1.00 77.25 178 GLN A O 1
ATOM 1342 N N . PRO A 1 179 ? -4.579 8.268 -24.756 1.00 80.50 179 PRO A N 1
ATOM 1343 C CA . PRO A 1 179 ? -5.985 8.618 -24.951 1.00 80.50 179 PRO A CA 1
ATOM 1344 C C . PRO A 1 179 ? -6.674 8.843 -23.590 1.00 80.50 179 PRO A C 1
ATOM 1346 O O . PRO A 1 179 ? -7.511 8.051 -23.155 1.00 80.50 179 PRO A O 1
ATOM 1349 N N . ASP A 1 180 ? -6.312 9.920 -22.891 1.00 71.00 180 ASP A N 1
ATOM 1350 C CA . ASP A 1 180 ? -6.639 10.133 -21.469 1.00 71.00 180 ASP A CA 1
ATOM 1351 C C . ASP A 1 180 ? -8.141 10.145 -21.172 1.00 71.00 180 ASP A C 1
ATOM 1353 O O . ASP A 1 180 ? -8.594 9.512 -20.221 1.00 71.00 180 ASP A O 1
ATOM 1357 N N . LYS A 1 181 ? -8.945 10.772 -22.043 1.00 71.88 181 LYS A N 1
ATOM 1358 C CA . LYS A 1 181 ? -10.419 10.762 -21.944 1.00 71.88 181 LYS A CA 1
ATOM 1359 C C . LYS A 1 181 ? -11.017 9.355 -22.016 1.00 71.88 181 LYS A C 1
ATOM 1361 O O . LYS A 1 181 ? -12.108 9.128 -21.501 1.00 71.88 181 LYS A O 1
ATOM 1366 N N . THR A 1 182 ? -10.325 8.423 -22.665 1.00 72.00 182 THR A N 1
ATOM 1367 C CA . THR A 1 182 ? -10.706 7.011 -22.703 1.00 72.00 182 THR A CA 1
ATOM 1368 C C . THR A 1 182 ? -10.214 6.315 -21.447 1.00 72.00 182 THR A C 1
ATOM 1370 O O . THR A 1 182 ? -11.039 5.754 -20.735 1.00 72.00 182 THR A O 1
ATOM 1373 N N . ARG A 1 183 ? -8.921 6.431 -21.111 1.00 68.75 183 ARG A N 1
ATOM 1374 C CA . ARG A 1 183 ? -8.316 5.815 -19.913 1.00 68.75 183 ARG A CA 1
ATOM 1375 C C . ARG A 1 183 ? -9.054 6.180 -18.616 1.00 68.75 183 ARG A C 1
ATOM 1377 O O . ARG A 1 183 ? -9.295 5.298 -17.798 1.00 68.75 183 ARG A O 1
ATOM 1384 N N . ALA A 1 184 ? -9.475 7.437 -18.462 1.00 65.44 184 ALA A N 1
ATOM 1385 C CA . ALA A 1 184 ? -10.223 7.929 -17.301 1.00 65.44 184 ALA A CA 1
ATOM 1386 C C . ALA A 1 184 ? -11.681 7.425 -17.220 1.00 65.44 184 ALA A C 1
ATOM 1388 O O . ALA A 1 184 ? -12.282 7.461 -16.151 1.00 65.44 184 ALA A O 1
ATOM 1389 N N . ALA A 1 185 ? -12.255 6.953 -18.332 1.00 68.88 185 ALA A N 1
ATOM 1390 C CA . ALA A 1 185 ? -13.628 6.444 -18.412 1.00 68.88 185 ALA A CA 1
ATOM 1391 C C . ALA A 1 185 ? -13.706 4.902 -18.476 1.00 68.88 185 ALA A C 1
ATOM 1393 O O . ALA A 1 185 ? -14.790 4.344 -18.662 1.00 68.88 185 ALA A O 1
ATOM 1394 N N . MET A 1 186 ? -12.572 4.203 -18.370 1.00 70.75 186 MET A N 1
ATOM 1395 C CA . MET A 1 186 ? -12.499 2.743 -18.455 1.00 70.75 186 MET A CA 1
ATOM 1396 C C . MET A 1 186 ? -12.719 2.061 -17.108 1.00 70.75 186 MET A C 1
ATOM 1398 O O . MET A 1 186 ? -12.134 2.440 -16.096 1.00 70.75 186 MET A O 1
ATOM 1402 N N . ASN A 1 187 ? -13.438 0.940 -17.134 1.00 69.44 187 ASN A N 1
ATOM 1403 C CA . ASN A 1 187 ? -13.281 -0.098 -16.126 1.00 69.44 187 ASN A CA 1
ATOM 1404 C C . ASN A 1 187 ? -12.277 -1.141 -16.644 1.00 69.44 187 ASN A C 1
ATOM 1406 O O . ASN A 1 187 ? -12.605 -1.972 -17.490 1.00 69.44 187 ASN A O 1
ATOM 1410 N N . TRP A 1 188 ? -11.060 -1.121 -16.100 1.00 67.19 188 TRP A N 1
ATOM 1411 C CA . TRP A 1 188 ? -9.947 -1.995 -16.493 1.00 67.19 188 TRP A CA 1
ATOM 1412 C C . TRP A 1 188 ? -10.209 -3.500 -16.312 1.00 67.19 188 TRP A C 1
ATOM 1414 O O . TRP A 1 188 ? -9.550 -4.313 -16.959 1.00 67.19 188 TRP A O 1
ATOM 1424 N N . THR A 1 189 ? -11.212 -3.889 -15.515 1.00 54.41 189 THR A N 1
ATOM 1425 C CA . THR A 1 189 ? -11.648 -5.294 -15.378 1.00 54.41 189 THR A CA 1
ATOM 1426 C C . THR A 1 189 ? -12.533 -5.782 -16.536 1.00 54.41 189 THR A C 1
ATOM 1428 O O . THR A 1 189 ? -12.773 -6.981 -16.667 1.00 54.41 189 THR A O 1
ATOM 1431 N N . ARG A 1 190 ? -13.028 -4.880 -17.398 1.00 61.00 190 ARG A N 1
ATOM 1432 C CA . ARG A 1 190 ? -13.999 -5.181 -18.459 1.00 61.00 190 ARG A CA 1
ATOM 1433 C C . ARG A 1 190 ? -13.326 -5.227 -19.830 1.00 61.00 190 ARG A C 1
ATOM 1435 O O . ARG A 1 190 ? -12.965 -4.201 -20.396 1.00 61.00 190 ARG A O 1
ATOM 1442 N N . GLU A 1 191 ? -13.249 -6.418 -20.423 1.00 71.44 191 GLU A N 1
ATOM 1443 C CA . GLU A 1 191 ? -12.557 -6.630 -21.706 1.00 71.44 191 GLU A CA 1
ATOM 1444 C C . GLU A 1 191 ? -13.103 -5.766 -22.859 1.00 71.44 191 GLU A C 1
ATOM 1446 O O . GLU A 1 191 ? -12.338 -5.308 -23.700 1.00 71.44 191 GLU A O 1
ATOM 1451 N N . ALA A 1 192 ? -14.402 -5.445 -22.872 1.00 65.56 192 ALA A N 1
ATOM 1452 C CA . ALA A 1 192 ? -14.977 -4.539 -23.873 1.00 65.56 192 ALA A CA 1
ATOM 1453 C C . ALA A 1 192 ? -14.374 -3.114 -23.837 1.00 65.56 192 ALA A C 1
ATOM 1455 O O . ALA A 1 192 ? -14.286 -2.465 -24.882 1.00 65.56 192 ALA A O 1
ATOM 1456 N N . ASP A 1 193 ? -13.933 -2.648 -22.662 1.00 64.69 193 ASP A N 1
ATOM 1457 C CA . ASP A 1 193 ? -13.246 -1.363 -22.493 1.00 64.69 193 ASP A CA 1
ATOM 1458 C C . ASP A 1 193 ? -11.777 -1.469 -22.917 1.00 64.69 193 ASP A C 1
ATOM 1460 O O . ASP A 1 193 ? -11.299 -0.623 -23.673 1.00 64.69 193 ASP A O 1
ATOM 1464 N N . ARG A 1 194 ? -11.075 -2.539 -22.512 1.00 69.12 194 ARG A N 1
ATOM 1465 C CA . ARG A 1 194 ? -9.686 -2.804 -22.939 1.00 69.12 194 ARG A CA 1
ATOM 1466 C C . ARG A 1 194 ? -9.591 -2.924 -24.461 1.00 69.12 194 ARG A C 1
ATOM 1468 O O . ARG A 1 194 ? -8.815 -2.213 -25.091 1.00 69.12 194 ARG A O 1
ATOM 1475 N N . ALA A 1 195 ? -10.480 -3.694 -25.083 1.00 68.94 195 ALA A N 1
ATOM 1476 C CA . ALA A 1 195 ? -10.583 -3.800 -26.534 1.00 68.94 195 ALA A CA 1
ATOM 1477 C C . ALA A 1 195 ? -10.920 -2.462 -27.225 1.00 68.94 195 ALA A C 1
ATOM 1479 O O . ALA A 1 195 ? -10.540 -2.268 -28.381 1.00 68.94 195 ALA A O 1
ATOM 1480 N N . ARG A 1 196 ? -11.616 -1.524 -26.558 1.00 79.00 196 ARG A N 1
ATOM 1481 C CA . ARG A 1 196 ? -11.784 -0.150 -27.067 1.00 79.00 196 ARG A CA 1
ATOM 1482 C C . ARG A 1 196 ? -10.466 0.621 -27.003 1.00 79.00 196 ARG A C 1
ATOM 1484 O O . ARG A 1 196 ? -10.083 1.193 -28.022 1.00 79.00 196 ARG A O 1
ATOM 1491 N N . LEU A 1 197 ? -9.771 0.598 -25.865 1.00 78.31 197 LEU A N 1
ATOM 1492 C CA . LEU A 1 197 ? -8.474 1.257 -25.709 1.00 78.31 197 LEU A CA 1
ATOM 1493 C C . LEU A 1 197 ? -7.464 0.767 -26.746 1.00 78.31 197 LEU A C 1
ATOM 1495 O O . LEU A 1 197 ? -6.885 1.598 -27.437 1.00 78.31 197 LEU A O 1
ATOM 1499 N N . ARG A 1 198 ? -7.314 -0.555 -26.923 1.00 82.19 198 ARG A N 1
ATOM 1500 C CA . ARG A 1 198 ? -6.386 -1.133 -27.910 1.00 82.19 198 ARG A CA 1
ATOM 1501 C C . ARG A 1 198 ? -6.639 -0.604 -29.324 1.00 82.19 198 ARG A C 1
ATOM 1503 O O . ARG A 1 198 ? -5.686 -0.345 -30.045 1.00 82.19 198 ARG A O 1
ATOM 1510 N N . ARG A 1 199 ? -7.897 -0.369 -29.730 1.00 82.12 199 ARG A N 1
ATOM 1511 C CA . ARG A 1 199 ? -8.213 0.234 -31.045 1.00 82.12 199 ARG A CA 1
ATOM 1512 C C . ARG A 1 199 ? -7.772 1.696 -31.155 1.00 82.12 199 ARG A C 1
ATOM 1514 O O . ARG A 1 199 ? -7.296 2.099 -32.211 1.00 82.12 199 ARG A O 1
ATOM 1521 N N . GLU A 1 200 ? -7.916 2.479 -30.089 1.00 84.56 200 GLU A N 1
ATOM 1522 C CA . GLU A 1 200 ? -7.511 3.892 -30.065 1.00 84.56 200 GLU A CA 1
ATOM 1523 C C . GLU A 1 200 ? -5.981 4.040 -29.962 1.00 84.56 200 GLU A C 1
ATOM 1525 O O . GLU A 1 200 ? -5.391 4.802 -30.724 1.00 84.56 200 GLU A O 1
ATOM 1530 N N . VAL A 1 201 ? -5.324 3.230 -29.123 1.00 80.81 201 VAL A N 1
ATOM 1531 C CA . VAL A 1 201 ? -3.857 3.075 -29.070 1.00 80.81 201 VAL A CA 1
ATOM 1532 C C . VAL A 1 201 ? -3.303 2.667 -30.434 1.00 80.81 201 VAL A C 1
ATOM 1534 O O . VAL A 1 201 ? -2.361 3.288 -30.926 1.00 80.81 201 VAL A O 1
ATOM 1537 N N . ARG A 1 202 ? -3.916 1.673 -31.089 1.00 85.31 202 ARG A N 1
ATOM 1538 C CA . ARG A 1 202 ? -3.482 1.201 -32.406 1.00 85.31 202 ARG A CA 1
ATOM 1539 C C . ARG A 1 202 ? -3.592 2.290 -33.472 1.00 85.31 202 ARG A C 1
ATOM 1541 O O . ARG A 1 202 ? -2.648 2.467 -34.234 1.00 85.31 202 ARG A O 1
ATOM 1548 N N . ALA A 1 203 ? -4.682 3.059 -33.484 1.00 86.31 203 ALA A N 1
ATOM 1549 C CA . ALA A 1 203 ? -4.847 4.189 -34.399 1.00 86.31 203 ALA A CA 1
ATOM 1550 C C . ALA A 1 203 ? -3.802 5.301 -34.166 1.00 86.31 203 ALA A C 1
ATOM 1552 O O . ALA A 1 203 ? -3.287 5.862 -35.132 1.00 86.31 203 ALA A O 1
ATOM 1553 N N . LEU A 1 204 ? -3.445 5.586 -32.906 1.00 85.88 204 LEU A N 1
ATOM 1554 C CA . LEU A 1 204 ? -2.377 6.536 -32.564 1.00 85.88 204 LEU A CA 1
ATOM 1555 C C . LEU A 1 204 ? -0.998 6.041 -33.028 1.00 85.88 204 LEU A C 1
ATOM 1557 O O . LEU A 1 204 ? -0.245 6.812 -33.619 1.00 85.88 204 LEU A O 1
ATOM 1561 N N . GLN A 1 205 ? -0.679 4.760 -32.817 1.00 86.81 205 GLN A N 1
ATOM 1562 C CA . GLN A 1 205 ? 0.553 4.148 -33.329 1.00 86.81 205 GLN A CA 1
ATOM 1563 C C . GLN A 1 205 ? 0.609 4.159 -34.861 1.00 86.81 205 GLN A C 1
ATOM 1565 O O . GLN A 1 205 ? 1.632 4.527 -35.428 1.00 86.81 205 GLN A O 1
ATOM 1570 N N . ASP A 1 206 ? -0.471 3.745 -35.534 1.00 90.62 206 ASP A N 1
ATOM 1571 C CA . ASP A 1 206 ? -0.520 3.636 -36.996 1.00 90.62 206 ASP A CA 1
ATOM 1572 C C . ASP A 1 206 ? -0.404 5.006 -37.680 1.00 90.62 206 ASP A C 1
ATOM 1574 O O . ASP A 1 206 ? 0.229 5.096 -38.729 1.00 90.62 206 ASP A O 1
ATOM 1578 N N . ALA A 1 207 ? -0.914 6.080 -37.063 1.00 88.19 207 ALA A N 1
ATOM 1579 C CA . ALA A 1 207 ? -0.672 7.447 -37.522 1.00 88.19 207 ALA A CA 1
ATOM 1580 C C . ALA A 1 207 ? 0.830 7.785 -37.539 1.00 88.19 207 ALA A C 1
ATOM 1582 O O . ALA A 1 207 ? 1.373 8.049 -38.610 1.00 88.19 207 ALA A O 1
ATOM 1583 N N . VAL A 1 208 ? 1.515 7.697 -36.391 1.00 88.88 208 VAL A N 1
ATOM 1584 C CA . VAL A 1 208 ? 2.948 8.046 -36.278 1.00 88.88 208 VAL A CA 1
ATOM 1585 C C . VAL A 1 208 ? 3.825 7.135 -37.144 1.00 88.88 208 VAL A C 1
ATOM 1587 O O . VAL A 1 208 ? 4.717 7.606 -37.844 1.00 88.88 208 VAL A O 1
ATOM 1590 N N . LEU A 1 209 ? 3.555 5.827 -37.144 1.00 88.75 209 LEU A N 1
ATOM 1591 C CA . LEU A 1 209 ? 4.334 4.851 -37.909 1.00 88.75 209 LEU A CA 1
ATOM 1592 C C . LEU A 1 209 ? 4.116 4.962 -39.427 1.00 88.75 209 LEU A C 1
ATOM 1594 O O . LEU A 1 209 ? 4.965 4.500 -40.182 1.00 88.75 209 LEU A O 1
ATOM 1598 N N . SER A 1 210 ? 3.031 5.595 -39.890 1.00 89.50 210 SER A N 1
ATOM 1599 C CA . SER A 1 210 ? 2.829 5.886 -41.318 1.00 89.50 210 SER A CA 1
ATOM 1600 C C . SER A 1 210 ? 3.719 7.015 -41.853 1.00 89.50 210 SER A C 1
ATOM 1602 O O . SER A 1 210 ? 3.979 7.062 -43.056 1.00 89.50 210 SER A O 1
ATOM 1604 N N . GLU A 1 211 ? 4.236 7.885 -40.977 1.00 87.62 211 GLU A N 1
ATOM 1605 C CA . GLU A 1 211 ? 5.140 8.985 -41.347 1.00 87.62 211 GLU A CA 1
ATOM 1606 C C . GLU A 1 211 ? 6.627 8.579 -41.306 1.00 87.62 211 GLU A C 1
ATOM 1608 O O . GLU A 1 211 ? 7.490 9.319 -41.785 1.00 87.62 211 GLU A O 1
ATOM 1613 N N . LEU A 1 212 ? 6.934 7.387 -40.777 1.00 88.31 212 LEU A N 1
ATOM 1614 C CA . LEU A 1 212 ? 8.288 6.852 -40.625 1.00 88.31 212 LEU A CA 1
ATOM 1615 C C . LEU A 1 212 ? 8.596 5.777 -41.688 1.00 88.31 212 LEU A C 1
ATOM 1617 O O . LEU A 1 212 ? 8.087 4.657 -41.603 1.00 88.31 212 LEU A O 1
ATOM 1621 N N . PRO A 1 213 ? 9.444 6.057 -42.697 1.00 87.94 213 PRO A N 1
ATOM 1622 C CA . PRO A 1 213 ? 9.789 5.061 -43.706 1.00 87.94 213 PRO A CA 1
ATOM 1623 C C . PRO A 1 213 ? 10.732 3.973 -43.136 1.00 87.94 213 PRO A C 1
ATOM 1625 O O . PRO A 1 213 ? 11.611 4.302 -42.338 1.00 87.94 213 PRO A O 1
ATOM 1628 N N . PRO A 1 214 ? 10.685 2.707 -43.617 1.00 82.88 214 PRO A N 1
ATOM 1629 C CA . PRO A 1 214 ? 11.486 1.578 -43.089 1.00 82.88 214 PRO A CA 1
ATOM 1630 C C . PRO A 1 214 ? 13.028 1.680 -43.157 1.00 82.88 214 PRO A C 1
ATOM 1632 O O . PRO A 1 214 ? 13.733 0.721 -42.843 1.00 82.88 214 PRO A O 1
ATOM 1635 N N . ARG A 1 215 ? 13.564 2.808 -43.640 1.00 83.56 215 ARG A N 1
ATOM 1636 C CA . ARG A 1 215 ? 14.999 3.151 -43.620 1.00 83.56 215 ARG A CA 1
ATOM 1637 C C . ARG A 1 215 ? 15.378 4.094 -42.478 1.00 83.56 215 ARG A C 1
ATOM 1639 O O . ARG A 1 215 ? 16.558 4.224 -42.189 1.00 83.56 215 ARG A O 1
ATOM 1646 N N . GLU A 1 216 ? 14.393 4.768 -41.898 1.00 87.12 216 GLU A N 1
ATOM 1647 C CA . GLU A 1 216 ? 14.557 5.745 -40.820 1.00 87.12 216 GLU A CA 1
ATOM 1648 C C . GLU A 1 216 ? 14.021 5.199 -39.490 1.00 87.12 216 GLU A C 1
ATOM 1650 O O . GLU A 1 216 ? 14.485 5.612 -38.433 1.00 87.12 216 GLU A O 1
ATOM 1655 N N . PHE A 1 217 ? 13.088 4.239 -39.531 1.00 89.25 217 PHE A N 1
ATOM 1656 C CA . PHE A 1 217 ? 12.661 3.472 -38.363 1.00 89.25 217 PHE A CA 1
ATOM 1657 C C . PHE A 1 217 ? 12.365 2.008 -38.713 1.00 89.25 217 PHE A C 1
ATOM 1659 O O . PHE A 1 217 ? 11.743 1.721 -39.738 1.00 89.25 217 PHE A O 1
ATOM 1666 N N . GLN A 1 218 ? 12.769 1.083 -37.844 1.00 82.69 218 GLN A N 1
ATOM 1667 C CA . GLN A 1 218 ? 12.446 -0.341 -37.908 1.00 82.69 218 GLN A CA 1
ATOM 1668 C C . GLN A 1 218 ? 11.746 -0.739 -36.611 1.00 82.69 218 GLN A C 1
ATOM 1670 O O . GLN A 1 218 ? 12.370 -0.798 -35.557 1.00 82.69 218 GLN A O 1
ATOM 1675 N N . LEU A 1 219 ? 10.436 -0.966 -36.707 1.00 81.62 219 LEU A N 1
ATOM 1676 C CA . LEU A 1 219 ? 9.569 -1.317 -35.586 1.00 81.62 219 LEU A CA 1
ATOM 1677 C C . LEU A 1 219 ? 9.945 -2.679 -34.985 1.00 81.62 219 LEU A C 1
ATOM 1679 O O . LEU A 1 219 ? 10.029 -3.662 -35.718 1.00 81.62 219 LEU A O 1
ATOM 1683 N N . GLU A 1 220 ? 10.060 -2.725 -33.659 1.00 74.88 220 GLU A N 1
ATOM 1684 C CA . GLU A 1 220 ? 10.308 -3.940 -32.878 1.00 74.88 220 GLU A CA 1
ATOM 1685 C C . GLU A 1 220 ? 9.045 -4.304 -32.078 1.00 74.88 220 GLU A C 1
ATOM 1687 O O . GLU A 1 220 ? 8.278 -5.166 -32.512 1.00 74.88 220 GLU A O 1
ATOM 1692 N N . TYR A 1 221 ? 8.733 -3.565 -31.004 1.00 62.25 221 TYR A N 1
ATOM 1693 C CA . TYR A 1 221 ? 7.513 -3.771 -30.212 1.00 62.25 221 TYR A CA 1
ATOM 1694 C C . TYR A 1 221 ? 6.449 -2.696 -30.449 1.00 62.25 221 TYR A C 1
ATOM 1696 O O . TYR A 1 221 ? 6.732 -1.504 -30.573 1.00 62.25 221 TYR A O 1
ATOM 1704 N N . ARG A 1 222 ? 5.179 -3.115 -30.425 1.00 82.19 222 ARG A N 1
ATOM 1705 C CA . ARG A 1 222 ? 4.018 -2.239 -30.210 1.00 82.19 222 ARG A CA 1
ATOM 1706 C C . ARG A 1 222 ? 3.348 -2.656 -28.915 1.00 82.19 222 ARG A C 1
ATOM 1708 O O . ARG A 1 222 ? 2.902 -3.793 -28.814 1.00 82.19 222 ARG A O 1
ATOM 1715 N N . PHE A 1 223 ? 3.231 -1.734 -27.972 1.00 66.12 223 PHE A N 1
ATOM 1716 C CA . PHE A 1 223 ? 2.461 -1.971 -26.754 1.00 66.12 223 PHE A CA 1
ATOM 1717 C C . PHE A 1 223 ? 0.956 -1.976 -27.092 1.00 66.12 223 PHE A C 1
ATOM 1719 O O . PHE A 1 223 ? 0.533 -1.342 -28.062 1.00 66.12 223 PHE A O 1
ATOM 1726 N N . GLU A 1 224 ? 0.133 -2.709 -26.349 1.00 75.69 224 GLU A N 1
ATOM 1727 C CA . GLU A 1 224 ? -1.291 -2.874 -26.664 1.00 75.69 224 GLU A CA 1
ATOM 1728 C C . GLU A 1 224 ? -2.168 -1.849 -25.945 1.00 75.69 224 GLU A C 1
ATOM 1730 O O . GLU A 1 224 ? -3.051 -1.241 -26.555 1.00 75.69 224 GLU A O 1
ATOM 1735 N N . ASN A 1 225 ? -1.932 -1.655 -24.645 1.00 72.50 225 ASN A N 1
ATOM 1736 C CA . ASN A 1 225 ? -2.746 -0.803 -23.772 1.00 72.50 225 ASN A CA 1
ATOM 1737 C C . ASN A 1 225 ? -2.005 0.495 -23.372 1.00 72.50 225 ASN A C 1
ATOM 1739 O O . ASN A 1 225 ? -2.429 1.219 -22.462 1.00 72.50 225 ASN A O 1
ATOM 1743 N N . ILE A 1 226 ? -0.906 0.800 -24.071 1.00 72.75 226 ILE A N 1
ATOM 1744 C CA . ILE A 1 226 ? -0.048 1.982 -23.909 1.00 72.75 226 ILE A CA 1
ATOM 1745 C C . ILE A 1 226 ? 0.156 2.605 -25.295 1.00 72.75 226 ILE A C 1
ATOM 1747 O O . ILE A 1 226 ? 0.597 1.930 -26.223 1.00 72.75 226 ILE A O 1
ATOM 1751 N N . ALA A 1 227 ? -0.123 3.901 -25.458 1.00 79.88 227 ALA A N 1
ATOM 1752 C CA . ALA A 1 227 ? 0.201 4.612 -26.693 1.00 79.88 227 ALA A CA 1
ATOM 1753 C C . ALA A 1 227 ? 1.722 4.834 -26.775 1.00 79.88 227 ALA A C 1
ATOM 1755 O O . ALA A 1 227 ? 2.257 5.816 -26.267 1.00 79.88 227 ALA A O 1
ATOM 1756 N N . GLY A 1 228 ? 2.423 3.876 -27.373 1.00 76.56 228 GLY A N 1
ATOM 1757 C CA . GLY A 1 228 ? 3.873 3.874 -27.550 1.00 76.56 228 GLY A CA 1
ATOM 1758 C C . GLY A 1 228 ? 4.339 2.646 -28.331 1.00 76.56 228 GLY A C 1
ATOM 1759 O O . GLY A 1 228 ? 3.549 1.733 -28.588 1.00 76.56 228 GLY A O 1
ATOM 1760 N N . PHE A 1 229 ? 5.601 2.649 -28.746 1.00 77.50 229 PHE A N 1
ATOM 1761 C CA . PHE A 1 229 ? 6.247 1.562 -29.490 1.00 77.50 229 PHE A CA 1
ATOM 1762 C C . PHE A 1 229 ? 7.777 1.647 -29.346 1.00 77.50 229 PHE A C 1
ATOM 1764 O O . PHE A 1 229 ? 8.293 2.686 -28.936 1.00 77.50 229 PHE A O 1
ATOM 1771 N N . SER A 1 230 ? 8.509 0.585 -29.688 1.00 72.62 230 SER A N 1
ATOM 1772 C CA . SER A 1 230 ? 9.981 0.572 -29.714 1.00 72.62 230 SER A CA 1
ATOM 1773 C C . SER A 1 230 ? 10.532 0.122 -31.066 1.00 72.62 230 SER A C 1
ATOM 1775 O O . SER A 1 230 ? 9.800 -0.393 -31.919 1.00 72.62 230 SER A O 1
ATOM 1777 N N . GLY A 1 231 ? 11.830 0.333 -31.272 1.00 74.31 231 GLY A N 1
ATOM 1778 C CA . GLY A 1 231 ? 12.556 -0.186 -32.427 1.00 74.31 231 GLY A CA 1
ATOM 1779 C C . GLY A 1 231 ? 13.856 0.554 -32.713 1.00 74.31 231 GLY A C 1
ATOM 1780 O O . GLY A 1 231 ? 14.296 1.395 -31.926 1.00 74.31 231 GLY A O 1
ATOM 1781 N N . HIS A 1 232 ? 14.475 0.256 -33.853 1.00 77.38 232 HIS A N 1
ATOM 1782 C CA . HIS A 1 232 ? 15.711 0.904 -34.289 1.00 77.38 232 HIS A CA 1
ATOM 1783 C C . HIS A 1 232 ? 15.410 2.174 -35.093 1.00 77.38 232 HIS A C 1
ATOM 1785 O O . HIS A 1 232 ? 14.705 2.125 -36.099 1.00 77.38 232 HIS A O 1
ATOM 1791 N N . LEU A 1 233 ? 15.963 3.309 -34.670 1.00 87.12 233 LEU A N 1
ATOM 1792 C CA . LEU A 1 233 ? 15.707 4.643 -35.216 1.00 87.12 233 LEU A CA 1
ATOM 1793 C C . LEU A 1 233 ? 16.986 5.250 -35.807 1.00 87.12 233 LEU A C 1
ATOM 1795 O O . LEU A 1 233 ? 18.042 5.162 -35.184 1.00 87.12 233 LEU A O 1
ATOM 1799 N N . SER A 1 234 ? 16.905 5.881 -36.982 1.00 85.94 234 SER A N 1
ATOM 1800 C CA . SER A 1 234 ? 18.004 6.660 -37.577 1.00 85.94 234 SER A CA 1
ATOM 1801 C C . SER A 1 234 ? 18.024 8.107 -37.067 1.00 85.94 234 SER A C 1
ATOM 1803 O O . SER A 1 234 ? 17.058 8.592 -36.475 1.00 85.94 234 SER A O 1
ATOM 1805 N N . VAL A 1 235 ? 19.111 8.836 -37.331 1.00 77.56 235 VAL A N 1
ATOM 1806 C CA . VAL A 1 235 ? 19.229 10.261 -36.966 1.00 77.56 235 VAL A CA 1
ATOM 1807 C C . VAL A 1 235 ? 18.161 11.108 -37.680 1.00 77.56 235 VAL A C 1
ATOM 1809 O O . VAL A 1 235 ? 17.567 12.002 -37.078 1.00 77.56 235 VAL A O 1
ATOM 1812 N N . GLU A 1 236 ? 17.851 10.792 -38.939 1.00 81.12 236 GLU A N 1
ATOM 1813 C CA . GLU A 1 236 ? 16.766 11.416 -39.707 1.00 81.12 236 GLU A CA 1
ATOM 1814 C C . GLU A 1 236 ? 15.385 11.094 -39.115 1.00 81.12 236 GLU A C 1
ATOM 1816 O O . GLU A 1 236 ? 14.540 11.984 -38.998 1.00 81.12 236 GLU A O 1
ATOM 1821 N N . GLY A 1 237 ? 15.171 9.846 -38.682 1.00 82.69 237 GLY A N 1
ATOM 1822 C CA . GLY A 1 237 ? 13.947 9.434 -37.994 1.00 82.69 237 GLY A CA 1
ATOM 1823 C C . GLY A 1 237 ? 13.747 10.170 -36.664 1.00 82.69 237 GLY A C 1
ATOM 1824 O O . GLY A 1 237 ? 12.636 10.617 -36.369 1.00 82.69 237 GLY A O 1
ATOM 1825 N N . LEU A 1 238 ? 14.819 10.362 -35.886 1.00 81.75 238 LEU A N 1
ATOM 1826 C CA . LEU A 1 238 ? 14.776 11.132 -34.639 1.00 81.75 238 LEU A CA 1
ATOM 1827 C C . LEU A 1 238 ? 14.402 12.597 -34.890 1.00 81.75 238 LEU A C 1
ATOM 1829 O O . LEU A 1 238 ? 13.565 13.136 -34.169 1.00 81.75 238 LEU A O 1
ATOM 1833 N N . ALA A 1 239 ? 14.938 13.217 -35.944 1.00 78.69 239 ALA A N 1
ATOM 1834 C CA . ALA A 1 239 ? 14.567 14.579 -36.325 1.00 78.69 239 ALA A CA 1
ATOM 1835 C C . ALA A 1 239 ? 13.072 14.717 -36.687 1.00 78.69 239 ALA A C 1
ATOM 1837 O O . ALA A 1 239 ? 12.470 15.749 -36.390 1.00 78.69 239 ALA A O 1
ATOM 1838 N N . ARG A 1 240 ? 12.441 13.683 -37.272 1.00 82.38 240 ARG A N 1
ATOM 1839 C CA . ARG A 1 240 ? 10.978 13.669 -37.482 1.00 82.38 240 ARG A CA 1
ATOM 1840 C C . ARG A 1 240 ? 10.209 13.489 -36.180 1.00 82.38 240 ARG A C 1
ATOM 1842 O O . ARG A 1 240 ? 9.283 14.251 -35.918 1.00 82.38 240 ARG A O 1
ATOM 1849 N N . LEU A 1 241 ? 10.580 12.502 -35.362 1.00 82.81 241 LEU A N 1
ATOM 1850 C CA . LEU A 1 241 ? 9.882 12.219 -34.105 1.00 82.81 241 LEU A CA 1
ATOM 1851 C C . LEU A 1 241 ? 9.943 13.407 -33.140 1.00 82.81 241 LEU A C 1
ATOM 1853 O O . LEU A 1 241 ? 8.911 13.767 -32.583 1.00 82.81 241 LEU A O 1
ATOM 1857 N N . ALA A 1 242 ? 11.095 14.074 -33.023 1.00 71.62 242 ALA A N 1
ATOM 1858 C CA . ALA A 1 242 ? 11.278 15.287 -32.221 1.00 71.62 242 ALA A CA 1
ATOM 1859 C C . ALA A 1 242 ? 10.497 16.516 -32.745 1.00 71.62 242 ALA A C 1
ATOM 1861 O O . ALA A 1 242 ? 10.398 17.525 -32.050 1.00 71.62 242 ALA A O 1
ATOM 1862 N N . ALA A 1 243 ? 9.903 16.441 -33.941 1.00 75.12 243 ALA A N 1
ATOM 1863 C CA . ALA A 1 243 ? 8.978 17.442 -34.473 1.00 75.12 243 ALA A CA 1
ATOM 1864 C C . ALA A 1 243 ? 7.500 16.990 -34.434 1.00 75.12 243 ALA A C 1
ATOM 1866 O O . ALA A 1 243 ? 6.600 17.786 -34.717 1.00 75.12 243 ALA A O 1
ATOM 1867 N N . HIS A 1 244 ? 7.216 15.724 -34.103 1.00 79.75 244 HIS A N 1
ATOM 1868 C CA . HIS A 1 244 ? 5.890 15.137 -34.274 1.00 79.75 244 HIS A CA 1
ATOM 1869 C C . HIS A 1 244 ? 4.976 15.375 -33.059 1.00 79.75 244 HIS A C 1
ATOM 1871 O O . HIS A 1 244 ? 5.171 14.824 -31.976 1.00 79.75 244 HIS A O 1
ATOM 1877 N N . SER A 1 245 ? 3.899 16.142 -33.258 1.00 78.44 245 SER A N 1
ATOM 1878 C CA . SER A 1 245 ? 3.065 16.693 -32.172 1.00 78.44 245 SER A CA 1
ATOM 1879 C C . SER A 1 245 ? 2.334 15.684 -31.263 1.00 78.44 245 SER A C 1
ATOM 1881 O O . SER A 1 245 ? 1.888 16.074 -30.179 1.00 78.44 245 SER A O 1
ATOM 1883 N N . SER A 1 246 ? 2.220 14.408 -31.652 1.00 80.12 246 SER A N 1
ATOM 1884 C CA . SER A 1 246 ? 1.664 13.331 -30.803 1.00 80.12 246 SER A CA 1
ATOM 1885 C C . SER A 1 246 ? 2.709 12.554 -29.993 1.00 80.12 246 SER A C 1
ATOM 1887 O O . SER A 1 246 ? 2.321 11.716 -29.182 1.00 80.12 246 SER A O 1
ATOM 1889 N N . VAL A 1 247 ? 4.007 12.792 -30.207 1.00 76.06 247 VAL A N 1
ATOM 1890 C CA . VAL A 1 247 ? 5.089 12.182 -29.416 1.00 76.06 247 VAL A CA 1
ATOM 1891 C C . VAL A 1 247 ? 5.257 12.972 -28.110 1.00 76.06 247 VAL A C 1
ATOM 1893 O O . VAL A 1 247 ? 4.990 14.173 -28.060 1.00 76.06 247 VAL A O 1
ATOM 1896 N N . VAL A 1 248 ? 5.646 12.283 -27.038 1.00 66.12 248 VAL A N 1
ATOM 1897 C CA . VAL A 1 248 ? 5.901 12.849 -25.701 1.00 66.12 248 VAL A CA 1
ATOM 1898 C C . VAL A 1 248 ? 7.372 12.719 -25.332 1.00 66.12 248 VAL A C 1
ATOM 1900 O O . VAL A 1 248 ? 7.960 13.686 -24.862 1.00 66.12 248 VAL A O 1
ATOM 1903 N N . ASN A 1 249 ? 7.965 11.547 -25.564 1.00 64.50 249 ASN A N 1
ATOM 1904 C CA . ASN A 1 249 ? 9.360 11.256 -25.247 1.00 64.50 249 ASN A CA 1
ATOM 1905 C C . ASN A 1 249 ? 9.948 10.287 -26.294 1.00 64.50 249 ASN A C 1
ATOM 1907 O O . ASN A 1 249 ? 9.248 9.358 -26.711 1.00 64.50 249 ASN A O 1
ATOM 1911 N N . VAL A 1 250 ? 11.201 10.502 -26.710 1.00 64.25 250 VAL A N 1
ATOM 1912 C CA . VAL A 1 250 ? 12.036 9.479 -27.364 1.00 64.25 250 VAL A CA 1
ATOM 1913 C C . VAL A 1 250 ? 13.317 9.299 -26.551 1.00 64.25 250 VAL A C 1
ATOM 1915 O O . VAL A 1 250 ? 14.113 10.235 -26.454 1.00 64.25 250 VAL A O 1
ATOM 1918 N N . LYS A 1 251 ? 13.533 8.094 -26.013 1.00 57.66 251 LYS A N 1
ATOM 1919 C CA . LYS A 1 251 ? 14.735 7.738 -25.242 1.00 57.66 251 LYS A CA 1
ATOM 1920 C C . LYS A 1 251 ? 15.347 6.415 -25.717 1.00 57.66 251 LYS A C 1
ATOM 1922 O O . LYS A 1 251 ? 14.611 5.587 -26.268 1.00 57.66 251 LYS A O 1
ATOM 1927 N N . PRO A 1 252 ? 16.661 6.185 -25.536 1.00 49.59 252 PRO A N 1
ATOM 1928 C CA . PRO A 1 252 ? 17.265 4.890 -25.823 1.00 49.59 252 PRO A CA 1
ATOM 1929 C C . PRO A 1 252 ? 16.764 3.792 -24.876 1.00 49.59 252 PRO A C 1
ATOM 1931 O O . PRO A 1 252 ? 16.261 4.054 -23.786 1.00 49.59 252 PRO A O 1
ATOM 1934 N N . VAL A 1 253 ? 16.907 2.544 -25.312 1.00 47.34 253 VAL A N 1
ATOM 1935 C CA . VAL A 1 253 ? 16.557 1.355 -24.529 1.00 47.34 253 VAL A CA 1
ATOM 1936 C C . VAL A 1 253 ? 17.733 0.928 -23.657 1.00 47.34 253 VAL A C 1
ATOM 1938 O O . VAL A 1 253 ? 18.796 0.586 -24.176 1.00 47.34 253 VAL A O 1
ATOM 1941 N N . MET A 1 254 ? 17.534 0.911 -22.336 1.00 42.50 254 MET A N 1
ATOM 1942 C CA . MET A 1 254 ? 18.519 0.362 -21.399 1.00 42.50 254 MET A CA 1
ATOM 1943 C C . MET A 1 254 ? 18.518 -1.174 -21.390 1.00 42.50 254 MET A C 1
ATOM 1945 O O . MET A 1 254 ? 17.501 -1.824 -21.664 1.00 42.50 254 MET A O 1
ATOM 1949 N N . ILE A 1 255 ? 19.684 -1.728 -21.048 1.00 39.34 255 ILE A N 1
ATOM 1950 C CA . ILE A 1 255 ? 19.909 -3.149 -20.763 1.00 39.34 255 ILE A CA 1
ATOM 1951 C C . ILE A 1 255 ? 19.733 -3.370 -19.257 1.00 39.34 255 ILE A C 1
ATOM 1953 O O . ILE A 1 255 ? 20.077 -2.500 -18.457 1.00 39.34 255 ILE A O 1
ATOM 1957 N N . LEU A 1 256 ? 19.172 -4.518 -18.892 1.00 30.88 256 LEU A N 1
ATOM 1958 C CA . LEU A 1 256 ? 18.766 -4.865 -17.535 1.00 30.88 256 LEU A CA 1
ATOM 1959 C C . LEU A 1 256 ? 19.476 -6.145 -17.084 1.00 30.88 256 LEU A C 1
ATOM 1961 O O . LEU A 1 256 ? 19.523 -7.120 -17.842 1.00 30.88 256 LEU A O 1
ATOM 1965 N N . GLU A 1 257 ? 19.961 -6.144 -15.844 1.00 30.66 257 GLU A N 1
ATOM 1966 C CA . GLU A 1 257 ? 20.712 -7.240 -15.225 1.00 30.66 257 GLU A CA 1
ATOM 1967 C C . GLU A 1 257 ? 19.900 -7.967 -14.135 1.00 30.66 257 GLU A C 1
ATOM 1969 O O . GLU A 1 257 ? 18.822 -7.521 -13.721 1.00 30.66 257 GLU A O 1
ATOM 1974 N N . ALA A 1 258 ? 20.429 -9.117 -13.710 1.00 27.36 258 ALA A N 1
ATOM 1975 C CA . ALA A 1 258 ? 19.751 -10.158 -12.941 1.00 27.36 258 ALA A CA 1
ATOM 1976 C C . ALA A 1 258 ? 20.456 -10.433 -11.590 1.00 27.36 258 ALA A C 1
ATOM 1978 O O . ALA A 1 258 ? 21.634 -10.119 -11.409 1.00 27.36 258 ALA A O 1
ATOM 1979 N N . HIS A 1 259 ? 19.753 -11.039 -10.628 1.00 32.19 259 HIS A N 1
ATOM 1980 C CA . HIS A 1 259 ? 20.250 -11.320 -9.270 1.00 32.19 259 HIS A CA 1
ATOM 1981 C C . HIS A 1 259 ? 19.713 -12.673 -8.749 1.00 32.19 259 HIS A C 1
ATOM 1983 O O . HIS A 1 259 ? 19.253 -13.487 -9.524 1.00 32.19 259 HIS A O 1
ATOM 1989 N N . LEU A 1 260 ? 19.785 -12.993 -7.449 1.00 32.12 260 LEU A N 1
ATOM 1990 C CA . LEU A 1 260 ? 19.607 -14.387 -6.992 1.00 32.12 260 LEU A CA 1
ATOM 1991 C C . LEU A 1 260 ? 18.822 -14.517 -5.609 1.00 32.12 260 LEU A C 1
ATOM 1993 O O . LEU A 1 260 ? 18.056 -13.607 -5.342 1.00 32.12 260 LEU A O 1
ATOM 1997 N N . ALA A 1 261 ? 18.930 -15.578 -4.753 1.00 37.34 261 ALA A N 1
ATOM 1998 C CA . ALA A 1 261 ? 18.084 -16.066 -3.572 1.00 37.34 261 ALA A CA 1
ATOM 1999 C C . ALA A 1 261 ? 18.095 -15.403 -2.156 1.00 37.34 261 ALA A C 1
ATOM 2001 O O . ALA A 1 261 ? 18.829 -14.440 -1.994 1.00 37.34 261 ALA A O 1
ATOM 2002 N N . GLN A 1 262 ? 17.474 -15.892 -1.032 1.00 40.94 262 GLN A N 1
ATOM 2003 C CA . GLN A 1 262 ? 16.357 -16.814 -0.623 1.00 40.94 262 GLN A CA 1
ATOM 2004 C C . GLN A 1 262 ? 15.850 -16.563 0.845 1.00 40.94 262 GLN A C 1
ATOM 2006 O O . GLN A 1 262 ? 16.578 -16.006 1.665 1.00 40.94 262 GLN A O 1
ATOM 2011 N N . GLY A 1 263 ? 14.667 -17.093 1.232 1.00 49.44 263 GLY A N 1
ATOM 2012 C CA . GLY A 1 263 ? 14.405 -17.650 2.588 1.00 49.44 263 GLY A CA 1
ATOM 2013 C C . GLY A 1 263 ? 12.928 -17.745 3.056 1.00 49.44 263 GLY A C 1
ATOM 2014 O O . GLY A 1 263 ? 12.286 -16.746 3.373 1.00 49.44 263 GLY A O 1
ATOM 2015 N N . ILE A 1 264 ? 12.369 -18.965 3.169 1.00 57.00 264 ILE A N 1
ATOM 2016 C CA . ILE A 1 264 ? 10.954 -19.207 3.577 1.00 57.00 264 ILE A CA 1
ATOM 2017 C C . ILE A 1 264 ? 10.667 -18.941 5.072 1.00 57.00 264 ILE A C 1
ATOM 2019 O O . ILE A 1 264 ? 9.636 -18.321 5.355 1.00 57.00 264 ILE A O 1
ATOM 2023 N N . PRO A 1 265 ? 11.487 -19.407 6.040 1.00 58.19 265 PRO A N 1
ATOM 2024 C CA . PRO A 1 265 ? 11.127 -19.312 7.457 1.00 58.19 265 PRO A CA 1
ATOM 2025 C C . PRO A 1 265 ? 11.109 -17.873 7.979 1.00 58.19 265 PRO A C 1
ATOM 2027 O O . PRO A 1 265 ? 10.229 -17.529 8.764 1.00 58.19 265 PRO A O 1
ATOM 2030 N N . LEU A 1 266 ? 12.034 -17.024 7.510 1.00 72.88 266 LEU A N 1
ATOM 2031 C CA . LEU A 1 266 ? 12.169 -15.648 7.998 1.00 72.88 266 LEU A CA 1
ATOM 2032 C C . LEU A 1 266 ? 10.945 -14.784 7.662 1.00 72.88 266 LEU A C 1
ATOM 2034 O O . LEU A 1 266 ? 10.532 -13.962 8.468 1.00 72.88 266 LEU A O 1
ATOM 2038 N N . ILE A 1 267 ? 10.294 -15.010 6.515 1.00 73.12 267 ILE A N 1
ATOM 2039 C CA . ILE A 1 267 ? 9.043 -14.308 6.178 1.00 73.12 267 ILE A CA 1
ATOM 2040 C C . ILE A 1 267 ? 7.795 -14.894 6.871 1.00 73.12 267 ILE A C 1
ATOM 2042 O O . ILE A 1 267 ? 6.674 -14.527 6.514 1.00 73.12 267 ILE A O 1
ATOM 2046 N N . HIS A 1 268 ? 7.962 -15.816 7.829 1.00 67.81 268 HIS A N 1
ATOM 2047 C CA . HIS A 1 268 ? 6.892 -16.505 8.568 1.00 67.81 268 HIS A CA 1
ATOM 2048 C C . HIS A 1 268 ? 5.828 -17.167 7.672 1.00 67.81 268 HIS A C 1
ATOM 2050 O O . HIS A 1 268 ? 4.635 -17.202 7.990 1.00 67.81 268 HIS A O 1
ATOM 2056 N N . ALA A 1 269 ? 6.250 -17.676 6.510 1.00 44.19 269 ALA A N 1
ATOM 2057 C CA . ALA A 1 269 ? 5.344 -18.302 5.552 1.00 44.19 269 ALA A CA 1
ATOM 2058 C C . ALA A 1 269 ? 5.038 -19.774 5.865 1.00 44.19 269 ALA A C 1
ATOM 2060 O O . ALA A 1 269 ? 4.009 -20.290 5.431 1.00 44.19 269 ALA A O 1
ATOM 2061 N N . ASP A 1 270 ? 5.895 -20.442 6.635 1.00 58.22 270 ASP A N 1
ATOM 2062 C CA . ASP A 1 270 ? 5.739 -21.829 7.087 1.00 58.22 270 ASP A CA 1
ATOM 2063 C C . ASP A 1 270 ? 4.369 -22.108 7.735 1.00 58.22 270 ASP A C 1
ATOM 2065 O O . ASP A 1 270 ? 3.722 -23.108 7.425 1.00 58.22 270 ASP A O 1
ATOM 2069 N N . THR A 1 271 ? 3.909 -21.169 8.561 1.00 58.56 271 THR A N 1
ATOM 2070 C CA . THR A 1 271 ? 2.709 -21.252 9.399 1.00 58.56 271 THR A CA 1
ATOM 2071 C C . THR A 1 271 ? 1.422 -21.308 8.574 1.00 58.56 271 THR A C 1
ATOM 2073 O O . THR A 1 271 ? 0.479 -22.005 8.946 1.00 58.56 271 THR A O 1
ATOM 2076 N N . TYR A 1 272 ? 1.372 -20.596 7.442 1.00 67.94 272 TYR A N 1
ATOM 2077 C CA . TYR A 1 272 ? 0.147 -20.438 6.648 1.00 67.94 272 TYR A CA 1
ATOM 2078 C C . TYR A 1 272 ? 0.216 -21.020 5.242 1.00 67.94 272 TYR A C 1
ATOM 2080 O O . TYR A 1 272 ? -0.842 -21.338 4.697 1.00 67.94 272 TYR A O 1
ATOM 2088 N N . ARG A 1 273 ? 1.405 -21.228 4.656 1.00 71.75 273 ARG A N 1
ATOM 2089 C CA . ARG A 1 273 ? 1.513 -21.714 3.271 1.00 71.75 273 ARG A CA 1
ATOM 2090 C C . ARG A 1 273 ? 0.899 -23.095 3.058 1.00 71.75 273 ARG A C 1
ATOM 2092 O O . ARG A 1 273 ? 0.543 -23.407 1.937 1.00 71.75 273 ARG A O 1
ATOM 2099 N N . ALA A 1 274 ? 0.721 -23.910 4.099 1.00 65.75 274 ALA A N 1
ATOM 2100 C CA . ALA A 1 274 ? -0.017 -25.173 3.989 1.00 65.75 274 ALA A CA 1
ATOM 2101 C C . ALA A 1 274 ? -1.508 -24.962 3.637 1.00 65.75 274 ALA A C 1
ATOM 2103 O O . ALA A 1 274 ? -2.075 -25.706 2.835 1.00 65.75 274 ALA A O 1
ATOM 2104 N N . THR A 1 275 ? -2.124 -23.927 4.217 1.00 66.94 275 THR A N 1
ATOM 2105 C CA . THR A 1 275 ? -3.559 -23.609 4.113 1.00 66.94 275 THR A CA 1
ATOM 2106 C C . THR A 1 275 ? -3.843 -22.622 2.981 1.00 66.94 275 THR A C 1
ATOM 2108 O O . THR A 1 275 ? -4.789 -22.802 2.218 1.00 66.94 275 THR A O 1
ATOM 2111 N N . TYR A 1 276 ? -3.002 -21.596 2.850 1.00 82.62 276 TYR A N 1
ATOM 2112 C CA . TYR A 1 276 ? -3.134 -20.502 1.892 1.00 82.62 276 TYR A CA 1
ATOM 2113 C C . TYR A 1 276 ? -1.915 -20.498 0.967 1.00 82.62 276 TYR A C 1
ATOM 2115 O O . TYR A 1 276 ? -0.959 -19.751 1.143 1.00 82.62 276 TYR A O 1
ATOM 2123 N N . ASN A 1 277 ? -1.937 -21.403 -0.008 1.00 78.75 277 ASN A N 1
ATOM 2124 C CA . ASN A 1 277 ? -0.815 -21.713 -0.902 1.00 78.75 277 ASN A CA 1
ATOM 2125 C C . ASN A 1 277 ? -0.879 -20.984 -2.258 1.00 78.75 277 ASN A C 1
ATOM 2127 O O . ASN A 1 277 ? -0.137 -21.350 -3.162 1.00 78.75 277 ASN A O 1
ATOM 2131 N N . GLY A 1 278 ? -1.759 -19.995 -2.445 1.00 88.56 278 GLY A N 1
ATOM 2132 C CA . GLY A 1 278 ? -1.937 -19.333 -3.748 1.00 88.56 278 GLY A CA 1
ATOM 2133 C C . GLY A 1 278 ? -2.927 -20.028 -4.693 1.00 88.56 278 GLY A C 1
ATOM 2134 O O . GLY A 1 278 ? -2.979 -19.699 -5.874 1.00 88.56 278 GLY A O 1
ATOM 2135 N N . GLN A 1 279 ? -3.721 -20.986 -4.203 1.00 86.81 279 GLN A N 1
ATOM 2136 C CA . GLN A 1 279 ? -4.777 -21.641 -4.984 1.00 86.81 279 GLN A CA 1
ATOM 2137 C C . GLN A 1 279 ? -5.724 -20.644 -5.678 1.00 86.81 279 GLN A C 1
ATOM 2139 O O . GLN A 1 279 ? -6.076 -19.600 -5.126 1.00 86.81 279 GLN A O 1
ATOM 2144 N N . ASN A 1 280 ? -6.195 -21.040 -6.866 1.00 90.50 280 ASN A N 1
ATOM 2145 C CA . ASN A 1 280 ? -7.148 -20.307 -7.714 1.00 90.50 280 ASN A CA 1
ATOM 2146 C C . ASN A 1 280 ? -6.642 -18.932 -8.194 1.00 90.50 280 ASN A C 1
ATOM 2148 O O . ASN A 1 280 ? -7.420 -17.995 -8.351 1.00 90.50 280 ASN A O 1
ATOM 2152 N N . MET A 1 281 ? -5.332 -18.798 -8.407 1.00 95.75 281 MET A N 1
ATOM 2153 C CA . MET A 1 281 ? -4.707 -17.654 -9.078 1.00 95.75 281 MET A CA 1
ATOM 2154 C C . MET A 1 281 ? -3.368 -18.043 -9.717 1.00 95.75 281 MET A C 1
ATOM 2156 O O . MET A 1 281 ? -2.898 -19.176 -9.558 1.00 95.75 281 MET A O 1
ATOM 2160 N N . ALA A 1 282 ? -2.754 -17.093 -10.419 1.00 98.19 282 ALA A N 1
ATOM 2161 C CA . ALA A 1 282 ? -1.420 -17.222 -10.975 1.00 98.19 282 ALA A CA 1
ATOM 2162 C C . ALA A 1 282 ? -0.505 -16.028 -10.652 1.00 98.19 282 ALA A C 1
ATOM 2164 O O . ALA A 1 282 ? -0.958 -14.889 -10.491 1.00 98.19 282 ALA A O 1
ATOM 2165 N N . ILE A 1 283 ? 0.796 -16.319 -10.608 1.00 98.69 283 ILE A N 1
ATOM 2166 C CA . ILE A 1 283 ? 1.892 -15.345 -10.585 1.00 98.69 283 ILE A CA 1
ATOM 2167 C C . ILE A 1 283 ? 2.514 -15.315 -11.986 1.00 98.69 283 ILE A C 1
ATOM 2169 O O . ILE A 1 283 ? 2.844 -16.368 -12.531 1.00 98.69 283 ILE A O 1
ATOM 2173 N N . ALA A 1 284 ? 2.690 -14.132 -12.565 1.00 98.69 284 ALA A N 1
ATOM 2174 C CA . ALA A 1 284 ? 3.531 -13.942 -13.740 1.00 98.69 284 ALA A CA 1
ATOM 2175 C C . ALA A 1 284 ? 4.986 -13.714 -13.306 1.00 98.69 284 ALA A C 1
ATOM 2177 O O . ALA A 1 284 ? 5.252 -12.874 -12.443 1.00 98.69 284 ALA A O 1
ATOM 2178 N N . ILE A 1 285 ? 5.915 -14.467 -13.892 1.00 98.44 285 ILE A N 1
ATOM 2179 C CA . ILE A 1 285 ? 7.360 -14.346 -13.670 1.00 98.44 285 ILE A CA 1
ATOM 2180 C C . ILE A 1 285 ? 7.940 -13.637 -14.894 1.00 98.44 285 ILE A C 1
ATOM 2182 O O . ILE A 1 285 ? 7.921 -14.206 -15.985 1.00 98.44 285 ILE A O 1
ATOM 2186 N N . CYS A 1 286 ? 8.358 -12.382 -14.714 1.00 97.75 286 CYS A N 1
ATOM 2187 C CA . CYS A 1 286 ? 8.791 -11.463 -15.768 1.00 97.75 286 CYS A CA 1
ATOM 2188 C C . CYS A 1 286 ? 10.321 -11.390 -15.790 1.00 97.75 286 CYS A C 1
ATOM 2190 O O . CYS A 1 286 ? 10.922 -10.641 -15.017 1.00 97.75 286 CYS A O 1
ATOM 2192 N N . ASP A 1 287 ? 10.927 -12.284 -16.576 1.00 96.31 287 ASP A N 1
ATOM 2193 C CA . ASP A 1 287 ? 12.259 -12.820 -16.282 1.00 96.31 287 ASP A CA 1
ATOM 2194 C C . ASP A 1 287 ? 12.933 -13.528 -17.493 1.00 96.31 287 ASP A C 1
ATOM 2196 O O . ASP A 1 287 ? 12.490 -13.369 -18.624 1.00 96.31 287 ASP A O 1
ATOM 2200 N N . THR A 1 288 ? 13.981 -14.342 -17.324 1.00 94.38 288 THR A N 1
ATOM 2201 C CA . THR A 1 288 ? 14.707 -15.029 -18.422 1.00 94.38 288 THR A CA 1
ATOM 2202 C C . THR A 1 288 ? 13.968 -16.206 -19.067 1.00 94.38 288 THR A C 1
ATOM 2204 O O . THR A 1 288 ? 14.521 -16.910 -19.915 1.00 94.38 288 THR A O 1
ATOM 2207 N N . GLY A 1 289 ? 12.708 -16.411 -18.684 1.00 94.94 289 GLY A N 1
ATOM 2208 C CA . GLY A 1 289 ? 11.897 -17.576 -19.019 1.00 94.94 289 GLY A CA 1
ATOM 2209 C C . GLY A 1 289 ? 11.870 -18.614 -17.898 1.00 94.94 289 GLY A C 1
ATOM 2210 O O . GLY A 1 289 ? 12.576 -18.506 -16.898 1.00 94.94 289 GLY A O 1
ATOM 2211 N N . VAL A 1 290 ? 11.021 -19.631 -18.050 1.00 97.50 290 VAL A N 1
ATOM 2212 C CA . VAL A 1 290 ? 10.822 -20.678 -17.034 1.00 97.50 290 VAL A CA 1
ATOM 2213 C C . VAL A 1 290 ? 10.927 -22.060 -17.673 1.00 97.50 290 VAL A C 1
ATOM 2215 O O . VAL A 1 290 ? 10.145 -22.379 -18.567 1.00 97.50 290 VAL A O 1
ATOM 2218 N N . ASP A 1 291 ? 11.849 -22.908 -17.209 1.00 96.81 291 ASP A N 1
ATO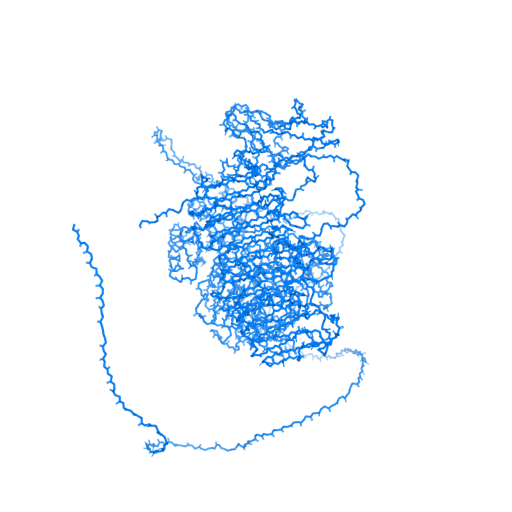M 2219 C CA . ASP A 1 291 ? 11.937 -24.293 -17.683 1.00 96.81 291 ASP A CA 1
ATOM 2220 C C . ASP A 1 291 ? 10.740 -25.127 -17.194 1.00 96.81 291 ASP A C 1
ATOM 2222 O O . ASP A 1 291 ? 10.679 -25.613 -16.062 1.00 96.81 291 ASP A O 1
ATOM 2226 N N . THR A 1 292 ? 9.772 -25.328 -18.087 1.00 96.31 292 THR A N 1
ATOM 2227 C CA . THR A 1 292 ? 8.585 -26.155 -17.837 1.00 96.31 292 THR A CA 1
ATOM 2228 C C . THR A 1 292 ? 8.890 -27.645 -17.709 1.00 96.31 292 THR A C 1
ATOM 2230 O O . THR A 1 292 ? 8.044 -28.396 -17.212 1.00 96.31 292 THR A O 1
ATOM 2233 N N . SER A 1 293 ? 10.062 -28.093 -18.175 1.00 94.62 293 SER A N 1
ATOM 2234 C CA . SER A 1 293 ? 10.496 -29.484 -18.063 1.00 94.62 293 SER A CA 1
ATOM 2235 C C . SER A 1 293 ? 10.947 -29.829 -16.644 1.00 94.62 293 SER A C 1
ATOM 2237 O O . SER A 1 293 ? 10.905 -31.002 -16.264 1.00 94.62 293 SER A O 1
ATOM 2239 N N . HIS A 1 294 ? 11.257 -28.819 -15.821 1.00 95.94 294 HIS A N 1
ATOM 2240 C CA . HIS A 1 294 ? 11.627 -29.018 -14.429 1.00 95.94 294 HIS A CA 1
ATOM 2241 C C . HIS A 1 294 ? 10.505 -29.717 -13.631 1.00 95.94 294 HIS A C 1
ATOM 2243 O O . HIS A 1 294 ? 9.357 -29.250 -13.629 1.00 95.94 294 HIS A O 1
ATOM 2249 N N . PRO A 1 295 ? 10.785 -30.814 -12.890 1.00 91.62 295 PRO A N 1
ATOM 2250 C CA . PRO A 1 295 ? 9.750 -31.590 -12.206 1.00 91.62 295 PRO A CA 1
ATOM 2251 C C . PRO A 1 295 ? 8.943 -30.856 -11.129 1.00 91.62 295 PRO A C 1
ATOM 2253 O O . PRO A 1 295 ? 7.976 -31.437 -10.636 1.00 91.62 295 PRO A O 1
ATOM 2256 N N . ARG A 1 296 ? 9.328 -29.646 -10.688 1.00 93.88 296 ARG A N 1
ATOM 2257 C CA . ARG A 1 296 ? 8.533 -28.786 -9.771 1.00 93.88 296 ARG A CA 1
ATOM 2258 C C . ARG A 1 296 ? 7.795 -27.644 -10.490 1.00 93.88 296 ARG A C 1
ATOM 2260 O O . ARG A 1 296 ? 7.059 -26.893 -9.857 1.00 93.88 296 ARG A O 1
ATOM 2267 N N . LEU A 1 297 ? 7.983 -27.523 -11.805 1.00 96.81 297 LEU A N 1
ATOM 2268 C CA . LEU A 1 297 ? 7.369 -26.524 -12.690 1.00 96.81 297 LEU A CA 1
ATOM 2269 C C . LEU A 1 297 ? 6.484 -27.203 -13.760 1.00 96.81 297 LEU A C 1
ATOM 2271 O O . LEU A 1 297 ? 6.216 -26.662 -14.832 1.00 96.81 297 LEU A O 1
ATOM 2275 N N . GLY A 1 298 ? 5.987 -28.400 -13.426 1.00 93.44 298 GLY A N 1
ATOM 2276 C CA . GLY A 1 298 ? 5.038 -29.193 -14.210 1.00 93.44 298 GLY A CA 1
ATOM 2277 C C . GLY A 1 298 ? 5.636 -30.382 -14.969 1.00 93.44 298 GLY A C 1
ATOM 2278 O O . GLY A 1 298 ? 4.872 -31.259 -15.369 1.00 93.44 298 GLY A O 1
ATOM 2279 N N . GLY A 1 299 ? 6.964 -30.474 -15.104 1.00 90.69 299 GLY A N 1
ATOM 2280 C CA . GLY A 1 299 ? 7.647 -31.684 -15.576 1.00 90.69 299 GLY A CA 1
ATOM 2281 C C . GLY A 1 299 ? 7.378 -32.066 -17.037 1.00 90.69 299 GLY A C 1
ATOM 2282 O O . GLY A 1 299 ? 7.261 -33.253 -17.339 1.00 90.69 299 GLY A O 1
ATOM 2283 N N . GLY A 1 300 ? 7.212 -31.095 -17.941 1.00 86.88 300 GLY A N 1
ATOM 2284 C CA . GLY A 1 300 ? 6.848 -31.377 -19.332 1.00 86.88 300 GLY A CA 1
ATOM 2285 C C . GLY A 1 300 ? 6.936 -30.187 -20.291 1.00 86.88 300 GLY A C 1
ATOM 2286 O O . GLY A 1 300 ? 7.710 -29.254 -20.097 1.00 86.88 300 GLY A O 1
ATOM 2287 N N . GLY A 1 301 ? 6.145 -30.242 -21.366 1.00 90.12 301 GLY A N 1
ATOM 2288 C CA . GLY A 1 301 ? 6.069 -29.171 -22.366 1.00 90.12 301 GLY A CA 1
ATOM 2289 C C . GLY A 1 301 ? 5.424 -27.882 -21.844 1.00 90.12 301 GLY A C 1
ATOM 2290 O O . GLY A 1 301 ? 5.105 -27.763 -20.661 1.00 90.12 301 GLY A O 1
ATOM 2291 N N . PHE A 1 302 ? 5.207 -26.935 -22.754 1.00 94.75 302 PHE A N 1
ATOM 2292 C CA . PHE A 1 302 ? 4.533 -25.667 -22.491 1.00 94.75 302 PHE A CA 1
ATOM 2293 C C . PHE A 1 302 ? 3.260 -25.537 -23.353 1.00 94.75 302 PHE A C 1
ATOM 2295 O O . PHE A 1 302 ? 3.312 -25.879 -24.539 1.00 94.75 302 PHE A O 1
ATOM 2302 N N . PRO A 1 303 ? 2.134 -25.039 -22.802 1.00 95.88 303 PRO A N 1
ATOM 2303 C CA . PRO A 1 303 ? 1.840 -24.922 -21.369 1.00 95.88 303 PRO A CA 1
ATOM 2304 C C . PRO A 1 303 ? 1.648 -26.303 -20.709 1.00 95.88 303 PRO A C 1
ATOM 2306 O O . PRO A 1 303 ? 1.455 -27.316 -21.383 1.00 95.88 303 PRO A O 1
ATOM 2309 N N . ASN A 1 304 ? 1.673 -26.355 -19.376 1.00 96.19 304 ASN A N 1
ATOM 2310 C CA . ASN A 1 304 ? 1.426 -27.568 -18.592 1.00 96.19 304 ASN A CA 1
ATOM 2311 C C . ASN A 1 304 ? 0.518 -27.307 -17.372 1.00 96.19 304 ASN A C 1
ATOM 2313 O O . ASN A 1 304 ? -0.090 -26.250 -17.227 1.00 96.19 304 ASN A O 1
ATOM 2317 N N . ALA A 1 305 ? 0.401 -28.292 -16.475 1.00 94.12 305 ALA A N 1
ATOM 2318 C CA . ALA A 1 305 ? -0.459 -28.220 -15.291 1.00 94.12 305 ALA A CA 1
ATOM 2319 C C . ALA A 1 305 ? -0.021 -27.186 -14.227 1.00 94.12 305 ALA A C 1
ATOM 2321 O O . ALA A 1 305 ? -0.755 -26.970 -13.255 1.00 94.12 305 ALA A O 1
ATOM 2322 N N . LYS A 1 306 ? 1.156 -26.568 -14.379 1.00 96.50 306 LYS A N 1
ATOM 2323 C CA . LYS A 1 306 ? 1.790 -25.655 -13.423 1.00 96.50 306 LYS A CA 1
ATOM 2324 C C . LYS A 1 306 ? 2.113 -24.295 -14.043 1.00 96.50 306 LYS A C 1
ATOM 2326 O O . LYS A 1 306 ? 1.618 -23.286 -13.540 1.00 96.50 306 LYS A O 1
ATOM 2331 N N . VAL A 1 307 ? 2.880 -24.285 -15.133 1.00 98.00 307 VAL A N 1
ATOM 2332 C CA . VAL A 1 307 ? 3.108 -23.120 -16.000 1.00 98.00 307 VAL A CA 1
ATOM 2333 C C . VAL A 1 307 ? 2.029 -23.148 -17.082 1.00 98.00 307 VAL A C 1
ATOM 2335 O O . VAL A 1 307 ? 2.132 -23.891 -18.056 1.00 98.00 307 VAL A O 1
ATOM 2338 N N . ILE A 1 308 ? 0.938 -22.414 -16.856 1.00 97.44 308 ILE A N 1
ATOM 2339 C CA . ILE A 1 308 ? -0.331 -22.581 -17.591 1.00 97.44 308 ILE A CA 1
ATOM 2340 C C . ILE A 1 308 ? -0.449 -21.711 -18.850 1.00 97.44 308 ILE A C 1
ATOM 2342 O O . ILE A 1 308 ? -1.378 -21.898 -19.631 1.00 97.44 308 ILE A O 1
ATOM 2346 N N . GLY A 1 309 ? 0.477 -20.775 -19.040 1.00 96.75 309 GLY A N 1
ATOM 2347 C CA . GLY A 1 309 ? 0.528 -19.839 -20.160 1.00 96.75 309 GLY A CA 1
ATOM 2348 C C . GLY A 1 309 ? 1.759 -18.940 -20.054 1.00 96.75 309 GLY A C 1
ATOM 2349 O O . GLY A 1 309 ? 2.581 -19.112 -19.150 1.00 96.75 309 GLY A O 1
ATOM 2350 N N . GLY A 1 310 ? 1.905 -17.995 -20.978 1.00 97.12 310 GLY A N 1
ATOM 2351 C CA . GLY A 1 310 ? 3.097 -17.154 -21.069 1.00 97.12 310 GLY A CA 1
ATOM 2352 C C . GLY A 1 310 ? 3.430 -16.744 -22.501 1.00 97.12 310 GLY A C 1
ATOM 2353 O O . GLY A 1 310 ? 2.728 -17.144 -23.431 1.00 97.12 310 GLY A O 1
ATOM 2354 N N . TYR A 1 311 ? 4.491 -15.954 -22.659 1.00 97.81 311 TYR A N 1
ATOM 2355 C CA . TYR A 1 311 ? 4.974 -15.440 -23.944 1.00 97.81 311 TYR A CA 1
ATOM 2356 C C . TYR A 1 311 ? 6.418 -14.936 -23.822 1.00 97.81 311 TYR A C 1
ATOM 2358 O O . TYR A 1 311 ? 6.837 -14.527 -22.735 1.00 97.81 311 TYR A O 1
ATOM 2366 N N . ASP A 1 312 ? 7.174 -14.960 -24.916 1.00 96.69 312 ASP A N 1
ATOM 2367 C CA . ASP A 1 312 ? 8.514 -14.387 -24.990 1.00 96.69 312 ASP A CA 1
ATOM 2368 C C . ASP A 1 312 ? 8.450 -12.978 -25.592 1.00 96.69 312 ASP A C 1
ATOM 2370 O O . ASP A 1 312 ? 8.325 -12.801 -26.800 1.00 96.69 312 ASP A O 1
ATOM 2374 N N . THR A 1 313 ? 8.520 -11.954 -24.741 1.00 94.88 313 THR A N 1
ATOM 2375 C CA . THR A 1 313 ? 8.639 -10.547 -25.144 1.00 94.88 313 THR A CA 1
ATOM 2376 C C . THR A 1 313 ? 10.093 -10.078 -25.271 1.00 94.88 313 THR A C 1
ATOM 2378 O O . THR A 1 313 ? 10.302 -8.902 -25.550 1.00 94.88 313 THR A O 1
ATOM 2381 N N . GLY A 1 314 ? 11.088 -10.951 -25.070 1.00 90.75 314 GLY A N 1
ATOM 2382 C CA . GLY A 1 314 ? 12.513 -10.683 -25.297 1.00 90.75 314 GLY A CA 1
ATOM 2383 C C . GLY A 1 314 ? 12.993 -11.055 -26.705 1.00 90.75 314 GLY A C 1
ATOM 2384 O O . GLY A 1 314 ? 13.845 -10.352 -27.254 1.00 90.75 314 GLY A O 1
ATOM 2385 N N . ASP A 1 315 ? 12.422 -12.117 -27.283 1.00 91.38 315 ASP A N 1
ATOM 2386 C CA . ASP A 1 315 ? 12.627 -12.598 -28.662 1.00 91.38 315 ASP A CA 1
ATOM 2387 C C . ASP A 1 315 ? 11.363 -12.484 -29.553 1.00 91.38 315 ASP A C 1
ATOM 2389 O O . ASP A 1 315 ? 11.439 -12.694 -30.766 1.00 91.38 315 ASP A O 1
ATOM 2393 N N . ASN A 1 316 ? 10.219 -12.081 -28.980 1.00 90.12 316 ASN A N 1
ATOM 2394 C CA . ASN A 1 316 ? 8.926 -11.856 -29.650 1.00 90.12 316 ASN A CA 1
ATOM 2395 C C . ASN A 1 316 ? 8.271 -13.124 -30.245 1.00 90.12 316 ASN A C 1
ATOM 2397 O O . ASN A 1 316 ? 7.789 -13.116 -31.385 1.00 90.12 316 ASN A O 1
ATOM 2401 N N . ASP A 1 317 ? 8.242 -14.220 -29.478 1.00 93.69 317 ASP A N 1
ATOM 2402 C CA . ASP A 1 317 ? 7.554 -15.460 -29.858 1.00 93.69 317 ASP A CA 1
ATOM 2403 C C . ASP A 1 317 ? 6.764 -16.129 -28.709 1.00 93.69 317 ASP A C 1
ATOM 2405 O O . ASP A 1 317 ? 6.574 -15.570 -27.631 1.00 93.69 317 ASP A O 1
ATOM 2409 N N . ALA A 1 318 ? 6.165 -17.290 -28.982 1.00 92.88 318 ALA A N 1
ATOM 2410 C CA . ALA A 1 318 ? 5.218 -17.959 -28.092 1.00 92.88 318 ALA A CA 1
ATOM 2411 C C . ALA A 1 318 ? 5.843 -18.994 -27.129 1.00 92.88 318 ALA A C 1
ATOM 2413 O O . ALA A 1 318 ? 5.087 -19.703 -26.464 1.00 92.88 318 ALA A O 1
ATOM 2414 N N . ASP A 1 319 ? 7.172 -19.123 -27.058 1.00 94.88 319 ASP A N 1
ATOM 2415 C CA . ASP A 1 319 ? 7.871 -20.134 -26.255 1.00 94.88 319 ASP A CA 1
ATOM 2416 C C . ASP A 1 319 ? 8.728 -19.515 -25.122 1.00 94.88 319 ASP A C 1
ATOM 2418 O O . ASP A 1 319 ? 9.942 -19.378 -25.257 1.00 94.88 319 ASP A O 1
ATOM 2422 N N . PRO A 1 320 ? 8.138 -19.168 -23.958 1.00 96.00 320 PRO A N 1
ATOM 2423 C CA . PRO A 1 320 ? 8.804 -18.449 -22.859 1.00 96.00 320 PRO A CA 1
ATOM 2424 C C . PRO A 1 320 ? 9.772 -19.312 -22.024 1.00 96.00 320 PRO A C 1
ATOM 2426 O O . PRO A 1 320 ? 9.908 -19.128 -20.808 1.00 96.00 320 PRO A O 1
ATOM 2429 N N . ARG A 1 321 ? 10.411 -20.307 -22.639 1.00 95.56 321 ARG A N 1
ATOM 2430 C CA . ARG A 1 321 ? 11.331 -21.238 -21.980 1.00 95.56 321 ARG A CA 1
ATOM 2431 C C . ARG A 1 321 ? 12.779 -20.836 -22.263 1.00 95.56 321 ARG A C 1
ATOM 2433 O O . ARG A 1 321 ? 13.104 -20.513 -23.404 1.00 95.56 321 ARG A O 1
ATOM 2440 N N . PRO A 1 322 ? 13.685 -20.907 -21.274 1.00 93.50 322 PRO A N 1
ATOM 2441 C CA . PRO A 1 322 ? 15.105 -20.776 -21.549 1.00 93.50 322 PRO A CA 1
ATOM 2442 C C . PRO A 1 322 ? 15.571 -21.970 -22.394 1.00 93.50 322 PRO A C 1
ATOM 2444 O O . PRO A 1 322 ? 15.026 -23.076 -22.318 1.00 93.50 322 PRO A O 1
ATOM 2447 N N . ASN A 1 323 ? 16.614 -21.775 -23.197 1.00 91.75 323 ASN A N 1
ATOM 2448 C CA . ASN A 1 323 ? 17.239 -22.875 -23.920 1.00 91.75 323 ASN A CA 1
ATOM 2449 C C . ASN A 1 323 ? 17.852 -23.891 -22.934 1.00 91.75 323 ASN A C 1
ATOM 2451 O O . ASN A 1 323 ? 18.727 -23.534 -22.153 1.00 91.75 323 ASN A O 1
ATOM 2455 N N . ALA A 1 324 ? 17.467 -25.167 -23.019 1.00 87.19 324 ALA A N 1
ATOM 2456 C CA . ALA A 1 324 ? 17.837 -26.228 -22.066 1.00 87.19 324 ALA A CA 1
ATOM 2457 C C . ALA A 1 324 ? 19.333 -26.656 -22.048 1.00 87.19 324 ALA A C 1
ATOM 2459 O O . ALA A 1 324 ? 19.669 -27.783 -21.687 1.00 87.19 324 ALA A O 1
ATOM 2460 N N . THR A 1 325 ? 20.254 -25.814 -22.519 1.00 84.94 325 THR A N 1
ATOM 2461 C CA . THR A 1 325 ? 21.714 -26.050 -22.509 1.00 84.94 325 THR A CA 1
ATOM 2462 C C . THR A 1 325 ? 22.523 -24.746 -22.513 1.00 84.94 325 THR A C 1
ATOM 2464 O O . THR A 1 325 ? 23.682 -24.757 -22.116 1.00 84.94 325 THR A O 1
ATOM 2467 N N . LEU A 1 326 ? 21.946 -23.637 -22.993 1.00 85.88 326 LEU A N 1
ATOM 2468 C CA . LEU A 1 326 ? 22.615 -22.333 -23.102 1.00 85.88 326 LEU A CA 1
ATOM 2469 C C . LEU A 1 326 ? 21.781 -21.156 -22.565 1.00 85.88 326 LEU A C 1
ATOM 2471 O O . LEU A 1 326 ? 22.259 -20.030 -22.614 1.00 85.88 326 LEU A O 1
ATOM 2475 N N . GLY A 1 327 ? 20.529 -21.375 -22.162 1.00 85.00 327 GLY A N 1
ATOM 2476 C CA . GLY A 1 327 ? 19.635 -20.327 -21.673 1.00 85.00 327 GLY A CA 1
ATOM 2477 C C . GLY A 1 327 ? 19.928 -19.968 -20.221 1.00 85.00 327 GLY A C 1
ATOM 2478 O O . GLY A 1 327 ? 20.514 -20.760 -19.495 1.00 85.00 327 GLY A O 1
ATOM 2479 N N . GLU A 1 328 ? 19.503 -18.781 -19.796 1.00 89.06 328 GLU A N 1
ATOM 2480 C CA . GLU A 1 328 ? 19.785 -18.302 -18.441 1.00 89.06 328 GLU A CA 1
ATOM 2481 C C . GLU A 1 328 ? 18.742 -18.803 -17.432 1.00 89.06 328 GLU A C 1
ATOM 2483 O O . GLU A 1 328 ? 17.534 -18.646 -17.637 1.00 89.06 328 GLU A O 1
ATOM 2488 N N . ALA A 1 329 ? 19.217 -19.379 -16.327 1.00 90.88 329 ALA A N 1
ATOM 2489 C CA . ALA A 1 329 ? 18.397 -20.094 -15.350 1.00 90.88 329 ALA A CA 1
ATOM 2490 C C . ALA A 1 329 ? 17.556 -19.208 -14.418 1.00 90.88 329 ALA A C 1
ATOM 2492 O O . ALA A 1 329 ? 16.572 -19.687 -13.848 1.00 90.88 329 ALA A O 1
ATOM 2493 N N . HIS A 1 330 ? 17.910 -17.927 -14.289 1.00 92.56 330 HIS A N 1
ATOM 2494 C CA . HIS A 1 330 ? 17.344 -16.962 -13.344 1.00 92.56 330 HIS A CA 1
ATOM 2495 C C . HIS A 1 330 ? 15.812 -17.055 -13.169 1.00 92.56 330 HIS A C 1
ATOM 2497 O O . HIS A 1 330 ? 15.321 -17.266 -12.058 1.00 92.56 330 HIS A O 1
ATOM 2503 N N . GLY A 1 331 ? 15.036 -17.001 -14.255 1.00 94.62 331 GLY A N 1
ATOM 2504 C CA . GLY A 1 331 ? 13.570 -17.040 -14.190 1.00 94.62 331 GLY A CA 1
ATOM 2505 C C . GLY A 1 331 ? 12.994 -18.382 -13.736 1.00 94.62 331 GLY A C 1
ATOM 2506 O O . GLY A 1 331 ? 11.944 -18.424 -13.090 1.00 94.62 331 GLY A O 1
ATOM 2507 N N . THR A 1 332 ? 13.716 -19.478 -13.972 1.00 96.44 332 THR A N 1
ATOM 2508 C CA . THR A 1 332 ? 13.388 -20.815 -13.453 1.00 96.44 332 THR A CA 1
ATOM 2509 C C . THR A 1 332 ? 13.596 -20.863 -11.936 1.00 96.44 332 THR A C 1
ATOM 2511 O O . THR A 1 332 ? 12.731 -21.359 -11.205 1.00 96.44 332 THR A O 1
ATOM 2514 N N . ALA A 1 333 ? 14.670 -20.239 -11.446 1.00 93.94 333 ALA A N 1
ATOM 2515 C CA . ALA A 1 333 ? 14.967 -20.091 -10.026 1.00 93.94 333 ALA A CA 1
ATOM 2516 C C . ALA A 1 333 ? 13.967 -19.168 -9.298 1.00 93.94 333 ALA A C 1
ATOM 2518 O O . ALA A 1 333 ? 13.461 -19.536 -8.227 1.00 93.94 333 ALA A O 1
ATOM 2519 N N . CYS A 1 334 ? 13.588 -18.032 -9.896 1.00 95.69 334 CYS A N 1
ATOM 2520 C CA . CYS A 1 334 ? 12.541 -17.137 -9.390 1.00 95.69 334 CYS A CA 1
ATOM 2521 C C . CYS A 1 334 ? 11.158 -17.816 -9.363 1.00 95.69 334 CYS A C 1
ATOM 2523 O O . CYS A 1 334 ? 10.446 -17.728 -8.359 1.00 95.69 334 CYS A O 1
ATOM 2525 N N . ALA A 1 335 ? 10.789 -18.560 -10.413 1.00 97.38 335 ALA A N 1
ATOM 2526 C CA . ALA A 1 335 ? 9.559 -19.355 -10.454 1.00 97.38 335 ALA A CA 1
ATOM 2527 C C . ALA A 1 335 ? 9.535 -20.454 -9.373 1.00 97.38 335 ALA A C 1
ATOM 2529 O O . ALA A 1 335 ? 8.521 -20.645 -8.688 1.00 97.38 335 ALA A O 1
ATOM 2530 N N . GLY A 1 336 ? 10.669 -21.137 -9.180 1.00 94.38 336 GLY A N 1
ATOM 2531 C CA . GLY A 1 336 ? 10.872 -22.151 -8.145 1.00 94.38 336 GLY A CA 1
ATOM 2532 C C . GLY A 1 336 ? 10.672 -21.624 -6.723 1.00 94.38 336 GLY A C 1
ATOM 2533 O O . GLY A 1 336 ? 10.084 -22.325 -5.895 1.00 94.38 336 GLY A O 1
ATOM 2534 N N . ILE A 1 337 ? 11.081 -20.378 -6.465 1.00 94.00 337 ILE A N 1
ATOM 2535 C CA . ILE A 1 337 ? 10.871 -19.654 -5.202 1.00 94.00 337 ILE A CA 1
ATOM 2536 C C . ILE A 1 337 ? 9.420 -19.195 -5.033 1.00 94.00 337 ILE A C 1
ATOM 2538 O O . ILE A 1 337 ? 8.820 -19.433 -3.982 1.00 94.00 337 ILE A O 1
ATOM 2542 N N . ALA A 1 338 ? 8.851 -18.533 -6.044 1.00 96.38 338 ALA A N 1
ATOM 2543 C CA . ALA A 1 338 ? 7.536 -17.912 -5.927 1.00 96.38 338 ALA A CA 1
ATOM 2544 C C . ALA A 1 338 ? 6.440 -18.963 -5.713 1.00 96.38 338 ALA A C 1
ATOM 2546 O O . ALA A 1 338 ? 5.636 -18.851 -4.782 1.00 96.38 338 ALA A O 1
ATOM 2547 N N . ALA A 1 339 ? 6.423 -19.999 -6.560 1.00 96.56 339 ALA A N 1
ATOM 2548 C CA . ALA A 1 339 ? 5.319 -20.950 -6.613 1.00 96.56 339 ALA A CA 1
ATOM 2549 C C . ALA A 1 339 ? 5.685 -22.385 -7.022 1.00 96.56 339 ALA A C 1
ATOM 2551 O O . ALA A 1 339 ? 4.759 -23.164 -7.219 1.00 96.56 339 ALA A O 1
ATOM 2552 N N . GLY A 1 340 ? 6.954 -22.785 -7.159 1.00 93.44 340 GLY A N 1
ATOM 2553 C CA . GLY A 1 340 ? 7.296 -24.171 -7.526 1.00 93.44 340 GLY A CA 1
ATOM 2554 C C . GLY A 1 340 ? 6.633 -25.224 -6.617 1.00 93.44 340 GLY A C 1
ATOM 2555 O O . GLY A 1 340 ? 6.475 -25.008 -5.412 1.00 93.44 340 GLY A O 1
ATOM 2556 N N . ASP A 1 341 ? 6.177 -26.338 -7.199 1.00 89.00 341 ASP A N 1
ATOM 2557 C CA . ASP A 1 341 ? 5.440 -27.393 -6.486 1.00 89.00 341 ASP A CA 1
ATOM 2558 C C . ASP A 1 341 ? 6.285 -28.017 -5.360 1.00 89.00 341 ASP A C 1
ATOM 2560 O O . ASP A 1 341 ? 7.513 -28.028 -5.418 1.00 89.00 341 ASP A O 1
ATOM 2564 N N . THR A 1 342 ? 5.653 -28.566 -4.318 1.00 79.94 342 THR A N 1
ATOM 2565 C CA . THR A 1 342 ? 6.381 -29.107 -3.157 1.00 79.94 342 THR A CA 1
ATOM 2566 C C . THR A 1 342 ? 7.349 -30.234 -3.521 1.00 79.94 342 THR A C 1
ATOM 2568 O O . THR A 1 342 ? 7.074 -31.095 -4.359 1.00 79.94 342 THR A O 1
ATOM 2571 N N . GLY A 1 343 ? 8.510 -30.242 -2.869 1.00 70.19 343 GLY A N 1
ATOM 2572 C CA . GLY A 1 343 ? 9.553 -31.251 -3.036 1.00 70.19 343 GLY A CA 1
ATOM 2573 C C . GLY A 1 343 ? 10.252 -31.573 -1.719 1.00 70.19 343 GLY A C 1
ATOM 2574 O O . GLY A 1 343 ? 9.885 -31.048 -0.668 1.00 70.19 343 GLY A O 1
ATOM 2575 N N . THR A 1 344 ? 11.235 -32.469 -1.806 1.00 65.44 344 THR A N 1
ATOM 2576 C CA . THR A 1 344 ? 12.189 -32.819 -0.737 1.00 65.44 344 THR A CA 1
ATOM 2577 C C . THR A 1 344 ? 13.544 -33.198 -1.360 1.00 65.44 344 THR A C 1
ATOM 2579 O O . THR A 1 344 ? 14.126 -34.234 -1.027 1.00 65.44 344 THR A O 1
ATOM 2582 N N . VAL A 1 345 ? 13.982 -32.445 -2.375 1.00 66.88 345 VAL A N 1
ATOM 2583 C CA . VAL A 1 345 ? 15.278 -32.655 -3.043 1.00 66.88 345 VAL A CA 1
ATOM 2584 C C . VAL A 1 345 ? 16.271 -31.714 -2.379 1.00 66.88 345 VAL A C 1
ATOM 2586 O O . VAL A 1 345 ? 16.124 -30.502 -2.490 1.00 66.88 345 VAL A O 1
ATOM 2589 N N . GLY A 1 346 ? 17.199 -32.278 -1.601 1.00 71.38 346 GLY A N 1
ATOM 2590 C CA . GLY A 1 346 ? 17.962 -31.505 -0.620 1.00 71.38 346 GLY A CA 1
ATOM 2591 C C . GLY A 1 346 ? 17.028 -30.691 0.278 1.00 71.38 346 GLY A C 1
ATOM 2592 O O . GLY A 1 346 ? 16.058 -31.241 0.805 1.00 71.38 346 GLY A O 1
ATOM 2593 N N . ASP A 1 347 ? 17.286 -29.390 0.392 1.00 64.94 347 ASP A N 1
ATOM 2594 C CA . ASP A 1 347 ? 16.472 -28.464 1.185 1.00 64.94 347 ASP A CA 1
ATOM 2595 C C . ASP A 1 347 ? 15.359 -27.776 0.360 1.00 64.94 347 ASP A C 1
ATOM 2597 O O . ASP A 1 347 ? 14.658 -26.899 0.870 1.00 64.94 347 ASP A O 1
ATOM 2601 N N . TYR A 1 348 ? 15.119 -28.186 -0.899 1.00 74.88 348 TYR A N 1
ATOM 2602 C CA . TYR A 1 348 ? 13.983 -27.682 -1.679 1.00 74.88 348 TYR A CA 1
ATOM 2603 C C . TYR A 1 348 ? 12.648 -28.188 -1.122 1.00 74.88 348 TYR A C 1
ATOM 2605 O O . TYR A 1 348 ? 12.248 -29.331 -1.362 1.00 74.88 348 TYR A O 1
ATOM 2613 N N . ILE A 1 349 ? 11.914 -27.301 -0.447 1.00 68.06 349 ILE A N 1
ATOM 2614 C CA . ILE A 1 349 ? 10.618 -27.582 0.196 1.00 68.06 349 ILE A CA 1
ATOM 2615 C C . ILE A 1 349 ? 9.398 -27.026 -0.567 1.00 68.06 349 ILE A C 1
ATOM 2617 O O . ILE A 1 349 ? 8.326 -26.860 0.022 1.00 68.06 349 ILE A O 1
ATOM 2621 N N . GLY A 1 350 ? 9.531 -26.721 -1.863 1.00 79.69 350 GLY A N 1
ATOM 2622 C CA . GLY A 1 350 ? 8.508 -26.007 -2.645 1.00 79.69 350 GLY A CA 1
ATOM 2623 C C . GLY A 1 350 ? 8.503 -24.499 -2.395 1.00 79.69 350 GLY A C 1
ATOM 2624 O O . GLY A 1 350 ? 8.885 -24.050 -1.312 1.00 79.69 350 GLY A O 1
ATOM 2625 N N . GLY A 1 351 ? 8.012 -23.732 -3.367 1.00 87.75 351 GLY A N 1
ATOM 2626 C CA . GLY A 1 351 ? 7.911 -22.274 -3.295 1.00 87.75 351 GLY A CA 1
ATOM 2627 C C . GLY A 1 351 ? 6.958 -21.758 -2.207 1.00 87.75 351 GLY A C 1
ATOM 2628 O O . GLY A 1 351 ? 6.231 -22.518 -1.556 1.00 87.75 351 GLY A O 1
ATOM 2629 N N . VAL A 1 352 ? 6.947 -20.439 -1.996 1.00 89.50 352 VAL A N 1
ATOM 2630 C CA . VAL A 1 352 ? 6.115 -19.796 -0.960 1.00 89.50 352 VAL A CA 1
ATOM 2631 C C . VAL A 1 352 ? 4.626 -20.048 -1.222 1.00 89.50 352 VAL A C 1
ATOM 2633 O O . VAL A 1 352 ? 3.924 -20.510 -0.325 1.00 89.50 352 VAL A O 1
ATOM 2636 N N . ALA A 1 353 ? 4.169 -19.845 -2.461 1.00 94.19 353 ALA A N 1
ATOM 2637 C CA . ALA A 1 353 ? 2.809 -20.128 -2.917 1.00 94.19 353 ALA A CA 1
ATOM 2638 C C . ALA A 1 353 ? 2.771 -21.336 -3.870 1.00 94.19 353 ALA A C 1
ATOM 2640 O O . ALA A 1 353 ? 2.349 -21.235 -5.021 1.00 94.19 353 ALA A O 1
ATOM 2641 N N . TYR A 1 354 ? 3.204 -22.508 -3.394 1.00 89.88 354 TYR A N 1
ATOM 2642 C CA . TYR A 1 354 ? 3.283 -23.739 -4.198 1.00 89.88 354 TYR A CA 1
ATOM 2643 C C . TYR A 1 354 ? 1.948 -24.213 -4.820 1.00 89.88 354 TYR A C 1
ATOM 2645 O O . TYR A 1 354 ? 1.949 -25.095 -5.673 1.00 89.88 354 TYR A O 1
ATOM 2653 N N . GLY A 1 355 ? 0.800 -23.673 -4.402 1.00 90.81 355 GLY A N 1
ATOM 2654 C CA . GLY A 1 355 ? -0.527 -23.957 -4.960 1.00 90.81 355 GLY A CA 1
ATOM 2655 C C . GLY A 1 355 ? -0.957 -23.004 -6.081 1.00 90.81 355 GLY A C 1
ATOM 2656 O O . GLY A 1 355 ? -1.921 -23.309 -6.788 1.00 90.81 355 GLY A O 1
ATOM 2657 N N . ALA A 1 356 ? -0.248 -21.888 -6.275 1.00 97.44 356 ALA A N 1
ATOM 2658 C CA . ALA A 1 356 ? -0.460 -20.988 -7.402 1.00 97.44 356 ALA A CA 1
ATOM 2659 C C . ALA A 1 356 ? -0.042 -21.631 -8.731 1.00 97.44 356 ALA A C 1
ATOM 2661 O O . ALA A 1 356 ? 0.763 -22.573 -8.790 1.00 97.44 356 ALA A O 1
ATOM 2662 N N . LYS A 1 357 ? -0.603 -21.098 -9.816 1.00 98.38 357 LYS A N 1
ATOM 2663 C CA . LYS A 1 357 ? -0.120 -21.332 -11.179 1.00 98.38 357 LYS A CA 1
ATOM 2664 C C . LYS A 1 357 ? 0.895 -20.266 -11.576 1.00 98.38 357 LYS A C 1
ATOM 2666 O O . LYS A 1 357 ? 1.040 -19.243 -10.909 1.00 98.38 357 LYS A O 1
ATOM 2671 N N . LEU A 1 358 ? 1.604 -20.528 -12.662 1.00 98.56 358 LEU A N 1
ATOM 2672 C CA . LEU A 1 358 ? 2.627 -19.648 -13.204 1.00 98.56 358 LEU A CA 1
ATOM 2673 C C . LEU A 1 358 ? 2.260 -19.229 -14.627 1.00 98.56 358 LEU A C 1
ATOM 2675 O O . LEU A 1 358 ? 1.819 -20.066 -15.418 1.00 98.56 358 LEU A O 1
ATOM 2679 N N . TYR A 1 359 ? 2.491 -17.957 -14.947 1.00 98.69 359 TYR A N 1
ATOM 2680 C CA . TYR A 1 359 ? 2.702 -17.506 -16.320 1.00 98.69 359 TYR A CA 1
ATOM 2681 C C . TYR A 1 359 ? 4.187 -17.187 -16.497 1.00 98.69 359 TYR A C 1
ATOM 2683 O O . TYR A 1 359 ? 4.769 -16.478 -15.675 1.00 98.69 359 TYR A O 1
ATOM 2691 N N . ALA A 1 360 ? 4.801 -17.733 -17.543 1.00 98.25 360 ALA A N 1
ATOM 2692 C CA . ALA A 1 360 ? 6.201 -17.485 -17.870 1.00 98.25 360 ALA A CA 1
ATOM 2693 C C . ALA A 1 360 ? 6.288 -16.334 -18.878 1.00 98.25 360 ALA A C 1
ATOM 2695 O O . ALA A 1 360 ? 5.783 -16.458 -19.990 1.00 98.25 360 ALA A O 1
ATOM 2696 N N . ILE A 1 361 ? 6.888 -15.211 -18.492 1.00 98.31 361 ILE A N 1
ATOM 2697 C CA . ILE A 1 361 ? 7.042 -14.037 -19.354 1.00 98.31 361 ILE A CA 1
ATOM 2698 C C . ILE A 1 361 ? 8.537 -13.847 -19.574 1.00 98.31 361 ILE A C 1
ATOM 2700 O O . ILE A 1 361 ? 9.232 -13.308 -18.710 1.00 98.31 361 ILE A O 1
ATOM 2704 N N . LYS A 1 362 ? 9.043 -14.365 -20.695 1.00 97.25 362 LYS A N 1
ATOM 2705 C CA . LYS A 1 362 ? 10.466 -14.270 -21.020 1.00 97.25 362 LYS A CA 1
ATOM 2706 C C . LYS A 1 362 ? 10.744 -12.880 -21.596 1.00 97.25 362 LYS A C 1
ATOM 2708 O O . LYS A 1 362 ? 10.175 -12.523 -22.615 1.00 97.25 362 LYS A O 1
ATOM 2713 N N . ILE A 1 363 ? 11.572 -12.089 -20.918 1.00 95.44 363 ILE A N 1
ATOM 2714 C CA . ILE A 1 363 ? 11.956 -10.717 -21.303 1.00 95.44 363 ILE A CA 1
ATOM 2715 C C . ILE A 1 363 ? 13.417 -10.608 -21.751 1.00 95.44 363 ILE A C 1
ATOM 2717 O O . ILE A 1 363 ? 13.822 -9.567 -22.269 1.00 95.44 363 ILE A O 1
ATOM 2721 N N . SER A 1 364 ? 14.228 -11.647 -21.522 1.00 91.00 364 SER A N 1
ATOM 2722 C CA . SER A 1 364 ? 15.618 -11.666 -21.972 1.00 91.00 364 SER A CA 1
ATOM 2723 C C . SER A 1 364 ? 15.711 -12.026 -23.450 1.00 91.00 364 SER A C 1
ATOM 2725 O O . SER A 1 364 ? 15.002 -12.913 -23.925 1.00 91.00 364 SER A O 1
ATOM 2727 N N . THR A 1 365 ? 16.604 -11.364 -24.181 1.00 86.81 365 THR A N 1
ATOM 2728 C CA . THR A 1 365 ? 16.819 -11.654 -25.605 1.00 86.81 365 THR A CA 1
ATOM 2729 C C . THR A 1 365 ? 17.769 -12.843 -25.753 1.00 86.81 365 THR A C 1
ATOM 2731 O O . THR A 1 365 ? 18.901 -12.846 -25.249 1.00 86.81 365 THR A O 1
ATOM 2734 N N . GLY A 1 366 ? 17.300 -13.878 -26.439 1.00 87.81 366 GLY A N 1
ATOM 2735 C CA . GLY A 1 366 ? 17.945 -15.161 -26.643 1.00 87.81 366 GLY A CA 1
ATOM 2736 C C . GLY A 1 366 ? 18.428 -15.810 -25.349 1.00 87.81 366 GLY A C 1
ATOM 2737 O O . GLY A 1 366 ? 17.724 -15.934 -24.348 1.00 87.81 366 GLY A O 1
ATOM 2738 N N . ASN A 1 367 ? 19.692 -16.214 -25.396 1.00 84.94 367 ASN A N 1
ATOM 2739 C CA . ASN A 1 367 ? 20.405 -16.922 -24.337 1.00 84.94 367 ASN A CA 1
ATOM 2740 C C . ASN A 1 367 ? 21.289 -15.988 -23.490 1.00 84.94 367 ASN A C 1
ATOM 2742 O O . ASN A 1 367 ? 22.226 -16.439 -22.844 1.00 84.94 367 ASN A O 1
ATOM 2746 N N . THR A 1 368 ? 21.083 -14.670 -23.561 1.00 75.12 368 THR A N 1
ATOM 2747 C CA . THR A 1 368 ? 22.070 -13.701 -23.046 1.00 75.12 368 THR A CA 1
ATOM 2748 C C . THR A 1 368 ? 21.967 -13.421 -21.549 1.00 75.12 368 THR A C 1
ATOM 2750 O O . THR A 1 368 ? 22.856 -12.765 -21.014 1.00 75.12 368 THR A O 1
ATOM 2753 N N . GLY A 1 369 ? 20.867 -13.815 -20.901 1.00 79.31 369 GLY A N 1
ATOM 2754 C CA . GLY A 1 369 ? 20.527 -13.390 -19.537 1.00 79.31 369 GLY A CA 1
ATOM 2755 C C . GLY A 1 369 ? 20.212 -11.895 -19.390 1.00 79.31 369 GLY A C 1
ATOM 2756 O O . GLY A 1 369 ? 19.882 -11.461 -18.297 1.00 79.31 369 GLY A O 1
ATOM 2757 N N . ASN A 1 370 ? 20.271 -11.111 -20.471 1.00 80.56 370 ASN A N 1
ATOM 2758 C CA . ASN A 1 370 ? 20.033 -9.671 -20.467 1.00 80.56 370 ASN A CA 1
ATOM 2759 C C . ASN A 1 370 ? 18.644 -9.362 -21.032 1.00 80.56 370 ASN A C 1
ATOM 2761 O O . ASN A 1 370 ? 18.260 -9.915 -22.067 1.00 80.56 370 ASN A O 1
ATOM 2765 N N . ALA A 1 371 ? 17.914 -8.455 -20.386 1.00 84.25 371 ALA A N 1
ATOM 2766 C CA . ALA A 1 371 ? 16.609 -7.979 -20.844 1.00 84.25 371 ALA A CA 1
ATOM 2767 C C . ALA A 1 371 ? 16.666 -6.514 -21.298 1.00 84.25 371 ALA A C 1
ATOM 2769 O O . ALA A 1 371 ? 17.580 -5.774 -20.935 1.00 84.25 371 ALA A O 1
ATOM 2770 N N . THR A 1 372 ? 15.681 -6.089 -22.090 1.00 81.94 372 THR A N 1
ATOM 2771 C CA . THR A 1 372 ? 15.528 -4.688 -22.515 1.00 81.94 372 THR A CA 1
ATOM 2772 C C . THR A 1 372 ? 14.368 -4.012 -21.789 1.00 81.94 372 THR A C 1
ATOM 2774 O O . THR A 1 372 ? 13.387 -4.670 -21.431 1.00 81.94 372 THR A O 1
ATOM 2777 N N . GLU A 1 373 ? 14.416 -2.683 -21.626 1.00 81.00 373 GLU A N 1
ATOM 2778 C CA . GLU A 1 373 ? 13.248 -1.936 -21.125 1.00 81.00 373 GLU A CA 1
ATOM 2779 C C . GLU A 1 373 ? 11.978 -2.221 -21.947 1.00 81.00 373 GLU A C 1
ATOM 2781 O O . GLU A 1 373 ? 10.892 -2.359 -21.386 1.00 81.00 373 GLU A O 1
ATOM 2786 N N . ALA A 1 374 ? 12.104 -2.328 -23.274 1.00 80.75 374 ALA A N 1
ATOM 2787 C CA . ALA A 1 374 ? 10.969 -2.536 -24.168 1.00 80.75 374 ALA A CA 1
ATOM 2788 C C . ALA A 1 374 ? 10.328 -3.923 -23.981 1.00 80.75 374 ALA A C 1
ATOM 2790 O O . ALA A 1 374 ? 9.103 -4.010 -23.872 1.00 80.75 374 ALA A O 1
ATOM 2791 N N . ALA A 1 375 ? 11.145 -4.976 -23.859 1.00 87.06 375 ALA A N 1
ATOM 2792 C CA . ALA A 1 375 ? 10.694 -6.334 -23.555 1.00 87.06 375 ALA A CA 1
ATOM 2793 C C . ALA A 1 375 ? 9.987 -6.419 -22.193 1.00 87.06 375 ALA A C 1
ATOM 2795 O O . ALA A 1 375 ? 8.955 -7.081 -22.068 1.00 87.06 375 ALA A O 1
ATOM 2796 N N . MET A 1 376 ? 10.501 -5.701 -21.188 1.00 91.00 376 MET A N 1
ATOM 2797 C CA . MET A 1 376 ? 9.897 -5.595 -19.857 1.00 91.00 376 MET A CA 1
ATOM 2798 C C . MET A 1 376 ? 8.527 -4.893 -19.897 1.00 91.00 376 MET A C 1
ATOM 2800 O O . MET A 1 376 ? 7.549 -5.416 -19.362 1.00 91.00 376 MET A O 1
ATOM 2804 N N . ILE A 1 377 ? 8.431 -3.730 -20.557 1.00 91.19 377 ILE A N 1
ATOM 2805 C CA . ILE A 1 377 ? 7.169 -2.979 -20.712 1.00 91.19 377 ILE A CA 1
ATOM 2806 C C . ILE A 1 377 ? 6.130 -3.834 -21.449 1.00 91.19 377 ILE A C 1
ATOM 2808 O O . ILE A 1 377 ? 4.981 -3.920 -21.013 1.00 91.19 377 ILE A O 1
ATOM 2812 N N . ALA A 1 378 ? 6.541 -4.508 -22.529 1.00 89.12 378 ALA A N 1
ATOM 2813 C CA . ALA A 1 378 ? 5.691 -5.440 -23.261 1.00 89.12 378 ALA A CA 1
ATOM 2814 C C . ALA A 1 378 ? 5.241 -6.622 -22.383 1.00 89.12 378 ALA A C 1
ATOM 2816 O O . ALA A 1 378 ? 4.071 -6.990 -22.431 1.00 89.12 378 ALA A O 1
ATOM 2817 N N . GLY A 1 379 ? 6.118 -7.171 -21.536 1.00 95.25 379 GLY A N 1
ATOM 2818 C CA . GLY A 1 379 ? 5.792 -8.261 -20.613 1.00 95.25 379 GLY A CA 1
ATOM 2819 C C . GLY A 1 379 ? 4.746 -7.877 -19.559 1.00 95.25 379 GLY A C 1
ATOM 2820 O O . GLY A 1 379 ? 3.807 -8.638 -19.305 1.00 95.25 379 GLY A O 1
ATOM 2821 N N . TRP A 1 380 ? 4.845 -6.676 -18.980 1.00 97.06 380 TRP A N 1
ATOM 2822 C CA . TRP A 1 380 ? 3.851 -6.175 -18.019 1.00 97.06 380 TRP A CA 1
ATOM 2823 C C . TRP A 1 380 ? 2.509 -5.871 -18.704 1.00 97.06 380 TRP A C 1
ATOM 2825 O O . TRP A 1 380 ? 1.459 -6.233 -18.172 1.00 97.06 380 TRP A O 1
ATOM 2835 N N . ASP A 1 381 ? 2.519 -5.283 -19.905 1.00 93.44 381 ASP A N 1
ATOM 2836 C CA . ASP A 1 381 ? 1.297 -5.010 -20.679 1.00 93.44 381 ASP A CA 1
ATOM 2837 C C . ASP A 1 381 ? 0.619 -6.308 -21.174 1.00 93.44 381 ASP A C 1
ATOM 2839 O O . ASP A 1 381 ? -0.608 -6.439 -21.119 1.00 93.44 381 ASP A O 1
ATOM 2843 N N . TRP A 1 382 ? 1.409 -7.325 -21.545 1.00 96.44 382 TRP A N 1
ATOM 2844 C CA . TRP A 1 382 ? 0.930 -8.673 -21.875 1.00 96.44 382 TRP A CA 1
ATOM 2845 C C . TRP A 1 382 ? 0.172 -9.299 -20.702 1.00 96.44 382 TRP A C 1
ATOM 2847 O O . TRP A 1 382 ? -0.909 -9.856 -20.901 1.00 96.44 382 TRP A O 1
ATOM 2857 N N . CYS A 1 383 ? 0.684 -9.158 -19.473 1.00 97.31 383 CYS A N 1
ATOM 2858 C CA . CYS A 1 383 ? 0.023 -9.655 -18.261 1.00 97.31 383 CYS A CA 1
ATOM 2859 C C . CYS A 1 383 ? -1.328 -8.975 -17.990 1.00 97.31 383 CYS A C 1
ATOM 2861 O O . CYS A 1 383 ? -2.226 -9.609 -17.437 1.00 97.31 383 CYS A O 1
ATOM 2863 N N . VAL A 1 384 ? -1.496 -7.708 -18.389 1.00 93.50 384 VAL A N 1
ATOM 2864 C CA . VAL A 1 384 ? -2.783 -6.993 -18.304 1.00 93.50 384 VAL A CA 1
ATOM 2865 C C . VAL A 1 384 ? -3.771 -7.512 -19.347 1.00 93.50 384 VAL A C 1
ATOM 2867 O O . VAL A 1 384 ? -4.947 -7.704 -19.029 1.00 93.50 384 VAL A O 1
ATOM 2870 N N . THR A 1 385 ? -3.316 -7.773 -20.576 1.00 90.94 385 THR A N 1
ATOM 2871 C CA . THR A 1 385 ? -4.169 -8.347 -21.628 1.00 90.94 385 THR A CA 1
ATOM 2872 C C . THR A 1 385 ? -4.633 -9.761 -21.272 1.00 90.94 385 THR A C 1
ATOM 2874 O O . THR A 1 385 ? -5.839 -10.008 -21.258 1.00 90.94 385 THR A O 1
ATOM 2877 N N . HIS A 1 386 ? -3.709 -10.655 -20.918 1.00 93.25 386 HIS A N 1
ATOM 2878 C CA . HIS A 1 386 ? -3.976 -12.090 -20.745 1.00 93.25 386 HIS A CA 1
ATOM 2879 C C . HIS A 1 386 ? -4.354 -12.475 -19.303 1.00 93.25 386 HIS A C 1
ATOM 2881 O O . HIS A 1 386 ? -4.439 -13.652 -18.950 1.00 93.25 386 HIS A O 1
ATOM 2887 N N . GLN A 1 387 ? -4.623 -11.477 -18.448 1.00 94.81 387 GLN A N 1
ATOM 2888 C CA . GLN A 1 387 ? -4.902 -11.633 -17.016 1.00 94.81 387 GLN A CA 1
ATOM 2889 C C . GLN A 1 387 ? -5.953 -12.713 -16.703 1.00 94.81 387 GLN A C 1
ATOM 2891 O O . GLN A 1 387 ? -5.877 -13.359 -15.660 1.00 94.81 387 GLN A O 1
ATOM 2896 N N . ASN A 1 388 ? -6.953 -12.885 -17.574 1.00 91.56 388 ASN A N 1
ATOM 2897 C CA . ASN A 1 388 ? -8.114 -13.752 -17.346 1.00 91.56 388 ASN A CA 1
ATOM 2898 C C . ASN A 1 388 ? -8.271 -14.863 -18.404 1.00 91.56 388 ASN A C 1
ATOM 2900 O O . ASN A 1 388 ? -9.325 -15.499 -18.441 1.00 91.56 388 ASN A O 1
ATOM 2904 N N . ASP A 1 389 ? -7.243 -15.131 -19.220 1.00 92.19 389 ASP A N 1
ATOM 2905 C CA . ASP A 1 389 ? -7.234 -16.216 -20.221 1.00 92.19 389 ASP A CA 1
ATOM 2906 C C . ASP A 1 389 ? -7.633 -17.560 -19.605 1.00 92.19 389 ASP A C 1
ATOM 2908 O O . ASP A 1 389 ? -8.431 -18.318 -20.159 1.00 92.19 389 ASP A O 1
ATOM 2912 N N . ASN A 1 390 ? -7.150 -17.805 -18.386 1.00 90.19 390 ASN A N 1
ATOM 2913 C CA . ASN A 1 390 ? -7.717 -18.794 -17.489 1.00 90.19 390 ASN A CA 1
ATOM 2914 C C . ASN A 1 390 ? -8.364 -18.106 -16.279 1.00 90.19 390 ASN A C 1
ATOM 2916 O O . ASN A 1 390 ? -7.726 -17.905 -15.249 1.00 90.19 390 ASN A O 1
ATOM 2920 N N . ALA A 1 391 ? -9.658 -17.799 -16.373 1.00 87.25 391 ALA A N 1
ATOM 2921 C CA . ALA A 1 391 ? -10.426 -17.154 -15.302 1.00 87.25 391 ALA A CA 1
ATOM 2922 C C . ALA A 1 391 ? -10.544 -17.973 -13.990 1.00 87.25 391 ALA A C 1
ATOM 2924 O O . ALA A 1 391 ? -11.051 -17.456 -12.998 1.00 87.25 391 ALA A O 1
ATOM 2925 N N . SER A 1 392 ? -10.081 -19.234 -13.952 1.00 87.81 392 SER A N 1
ATOM 2926 C CA . SER A 1 392 ? -9.934 -20.010 -12.701 1.00 87.81 392 SER A CA 1
ATOM 2927 C C . SER A 1 392 ? -8.570 -19.814 -12.023 1.00 87.81 392 SER A C 1
ATOM 2929 O O . SER A 1 392 ? -8.408 -20.164 -10.855 1.00 87.81 392 SER A O 1
ATOM 2931 N N . TYR A 1 393 ? -7.595 -19.258 -12.748 1.00 94.00 393 TYR A N 1
ATOM 2932 C CA . TYR A 1 393 ? -6.244 -18.943 -12.286 1.00 94.00 393 TYR A CA 1
ATOM 2933 C C . TYR A 1 393 ? -5.782 -17.587 -12.862 1.00 94.00 393 TYR A C 1
ATOM 2935 O O . TYR A 1 393 ? -4.803 -17.548 -13.615 1.00 94.00 393 TYR A O 1
ATOM 2943 N N . PRO A 1 394 ? -6.488 -16.478 -12.560 1.00 94.94 394 PRO A N 1
ATOM 2944 C CA . PRO A 1 394 ? -6.149 -15.170 -13.107 1.00 94.94 394 PRO A CA 1
ATOM 2945 C C . PRO A 1 394 ? -4.781 -14.687 -12.614 1.00 94.94 394 PRO A C 1
ATOM 2947 O O . PRO A 1 394 ? -4.365 -15.010 -11.496 1.00 94.94 394 PRO A O 1
ATOM 2950 N N . ILE A 1 395 ? -4.097 -13.883 -13.431 1.00 98.00 395 ILE A N 1
ATOM 2951 C CA . ILE A 1 395 ? -2.851 -13.214 -13.039 1.00 98.00 395 ILE A CA 1
ATOM 2952 C C . ILE A 1 395 ? -3.195 -12.155 -11.987 1.00 98.00 395 ILE A C 1
ATOM 2954 O O . ILE A 1 395 ? -3.875 -11.171 -12.274 1.00 98.00 395 ILE A O 1
ATOM 2958 N N . MET A 1 396 ? -2.730 -12.371 -10.757 1.00 97.75 396 MET A N 1
ATOM 2959 C CA . MET A 1 396 ? -2.962 -11.464 -9.623 1.00 97.75 396 MET A CA 1
ATOM 2960 C C . MET A 1 396 ? -1.667 -10.857 -9.075 1.00 97.75 396 MET A C 1
ATOM 2962 O O . MET A 1 396 ? -1.713 -9.907 -8.290 1.00 97.75 396 MET A O 1
ATOM 2966 N N . VAL A 1 397 ? -0.514 -11.382 -9.500 1.00 98.62 397 VAL A N 1
ATOM 2967 C CA . VAL A 1 397 ? 0.817 -10.926 -9.092 1.00 98.62 397 VAL A CA 1
ATOM 2968 C C . VAL A 1 397 ? 1.758 -10.942 -10.299 1.00 98.62 397 VAL A C 1
ATOM 2970 O O . VAL A 1 397 ? 1.775 -11.927 -11.035 1.00 98.62 397 VAL A O 1
ATOM 2973 N N . ILE A 1 398 ? 2.554 -9.888 -10.480 1.00 98.75 398 ILE A N 1
ATOM 2974 C CA . ILE A 1 398 ? 3.719 -9.850 -11.377 1.00 98.75 398 ILE A CA 1
ATOM 2975 C C . ILE A 1 398 ? 4.967 -9.774 -10.496 1.00 98.75 398 ILE A C 1
ATOM 2977 O O . ILE A 1 398 ? 5.101 -8.852 -9.693 1.00 98.75 398 ILE A O 1
ATOM 2981 N N . SER A 1 399 ? 5.872 -10.739 -10.650 1.00 98.31 399 SER A N 1
ATOM 2982 C CA . SER A 1 399 ? 7.191 -10.757 -10.018 1.00 98.31 399 SER A CA 1
ATOM 2983 C C . SER A 1 399 ? 8.237 -10.401 -11.066 1.00 98.31 399 SER A C 1
ATOM 2985 O O . SER A 1 399 ? 8.389 -11.129 -12.046 1.00 98.31 399 SER A O 1
ATOM 2987 N N . THR A 1 400 ? 8.952 -9.299 -10.858 1.00 96.38 400 THR A N 1
ATOM 2988 C CA . THR A 1 400 ? 10.006 -8.822 -11.761 1.00 96.38 400 THR A CA 1
ATOM 2989 C C . THR A 1 400 ? 11.325 -8.776 -11.026 1.00 96.38 400 THR A C 1
ATOM 2991 O O . THR A 1 400 ? 11.447 -8.146 -9.977 1.00 96.38 400 THR A O 1
ATOM 2994 N N . SER A 1 401 ? 12.317 -9.483 -11.538 1.00 93.94 401 SER A N 1
ATOM 2995 C CA . SER A 1 401 ? 13.578 -9.710 -10.831 1.00 93.94 401 SER A CA 1
ATOM 2996 C C . SER A 1 401 ? 14.771 -9.289 -11.690 1.00 93.94 401 SER A C 1
ATOM 2998 O O . SER A 1 401 ? 15.801 -9.942 -11.755 1.00 93.94 401 SER A O 1
ATOM 3000 N N . PHE A 1 402 ? 14.581 -8.154 -12.356 1.00 87.69 402 PHE A N 1
ATOM 3001 C CA . PHE A 1 402 ? 15.491 -7.527 -13.302 1.00 87.69 402 PHE A CA 1
ATOM 3002 C C . PHE A 1 402 ? 15.473 -6.018 -13.089 1.00 87.69 402 PHE A C 1
ATOM 3004 O O . PHE A 1 402 ? 14.426 -5.460 -12.743 1.00 87.69 402 PHE A O 1
ATOM 3011 N N . GLY A 1 403 ? 16.598 -5.353 -13.344 1.00 88.44 403 GLY A N 1
ATOM 3012 C CA . GLY A 1 403 ? 16.656 -3.897 -13.277 1.00 88.44 403 GLY A CA 1
ATOM 3013 C C . GLY A 1 403 ? 17.970 -3.278 -13.740 1.00 88.44 403 GLY A C 1
ATOM 3014 O O . GLY A 1 403 ? 18.845 -3.963 -14.262 1.00 88.44 403 GLY A O 1
ATOM 3015 N N . GLY A 1 404 ? 18.087 -1.964 -13.557 1.00 82.56 404 GLY A N 1
ATOM 3016 C CA . GLY A 1 404 ? 19.287 -1.192 -13.876 1.00 82.56 404 GLY A CA 1
ATOM 3017 C C . GLY A 1 404 ? 19.149 0.299 -13.551 1.00 82.56 404 GLY A C 1
ATOM 3018 O O . GLY A 1 404 ? 18.079 0.771 -13.161 1.00 82.56 404 GLY A O 1
ATOM 3019 N N . GLY A 1 405 ? 20.239 1.049 -13.726 1.00 83.25 405 GLY A N 1
ATOM 3020 C CA . GLY A 1 405 ? 20.302 2.482 -13.418 1.00 83.25 405 GLY A CA 1
ATOM 3021 C C . GLY A 1 405 ? 20.329 2.798 -11.915 1.00 83.25 405 GLY A C 1
ATOM 3022 O O . GLY A 1 405 ? 20.312 1.906 -11.068 1.00 83.25 405 GLY A O 1
ATOM 3023 N N . ARG A 1 406 ? 20.384 4.092 -11.578 1.00 86.81 406 ARG A N 1
ATOM 3024 C CA . ARG A 1 406 ? 20.464 4.586 -10.194 1.00 86.81 406 ARG A CA 1
ATOM 3025 C C . ARG A 1 406 ? 19.564 5.805 -10.011 1.00 86.81 406 ARG A C 1
ATOM 3027 O O . ARG A 1 406 ? 19.876 6.876 -10.519 1.00 86.81 406 ARG A O 1
ATOM 3034 N N . TYR A 1 407 ? 18.494 5.650 -9.236 1.00 88.06 407 TYR A N 1
ATOM 3035 C CA . TYR A 1 407 ? 17.495 6.693 -9.002 1.00 88.06 407 TYR A CA 1
ATOM 3036 C C . TYR A 1 407 ? 17.388 6.998 -7.506 1.00 88.06 407 TYR A C 1
ATOM 3038 O O . TYR A 1 407 ? 17.107 6.104 -6.708 1.00 88.06 407 TYR A O 1
ATOM 3046 N N . THR A 1 408 ? 17.637 8.252 -7.118 1.00 88.94 408 THR A N 1
ATOM 3047 C CA . THR A 1 408 ? 17.534 8.765 -5.732 1.00 88.94 408 THR A CA 1
ATOM 3048 C C . THR A 1 408 ? 16.119 9.223 -5.357 1.00 88.94 408 THR A C 1
ATOM 3050 O O . THR A 1 408 ? 15.864 9.607 -4.216 1.00 88.94 408 THR A O 1
ATOM 3053 N N . SER A 1 409 ? 15.187 9.154 -6.305 1.00 84.94 409 SER A N 1
ATOM 3054 C CA . SER A 1 409 ? 13.767 9.473 -6.163 1.00 84.94 409 SER A CA 1
ATOM 3055 C C . SER A 1 409 ? 12.923 8.553 -7.060 1.00 84.94 409 SER A C 1
ATOM 3057 O O . SER A 1 409 ? 13.439 7.644 -7.717 1.00 84.94 409 SER A O 1
ATOM 3059 N N . THR A 1 410 ? 11.608 8.762 -7.073 1.00 86.81 410 THR A N 1
ATOM 3060 C CA . THR A 1 410 ? 10.660 8.012 -7.905 1.00 86.81 410 THR A CA 1
ATOM 3061 C C . THR A 1 410 ? 10.819 8.351 -9.390 1.00 86.81 410 THR A C 1
ATOM 3063 O O . THR A 1 410 ? 10.585 9.490 -9.792 1.00 86.81 410 THR A O 1
ATOM 3066 N N . CYS A 1 411 ? 11.155 7.358 -10.212 1.00 84.00 411 CYS A N 1
ATOM 3067 C CA . CYS A 1 411 ? 11.606 7.527 -11.602 1.00 84.00 411 CYS A CA 1
ATOM 3068 C C . CYS A 1 411 ? 10.470 7.579 -12.645 1.00 84.00 411 CYS A C 1
ATOM 3070 O O . CYS A 1 411 ? 10.638 7.212 -13.812 1.00 84.00 411 CYS A O 1
ATOM 3072 N N . ASP A 1 412 ? 9.274 8.005 -12.230 1.00 82.19 412 ASP A N 1
ATOM 3073 C CA . ASP A 1 412 ? 8.066 7.913 -13.057 1.00 82.19 412 ASP A CA 1
ATOM 3074 C C . ASP A 1 412 ? 8.090 8.850 -14.277 1.00 82.19 412 ASP A C 1
ATOM 3076 O O . ASP A 1 412 ? 7.479 8.538 -15.303 1.00 82.19 412 ASP A O 1
ATOM 3080 N N . ALA A 1 413 ? 8.802 9.979 -14.175 1.00 73.81 413 ALA A N 1
ATOM 3081 C CA . ALA A 1 413 ? 9.021 10.927 -15.269 1.00 73.81 413 ALA A CA 1
ATOM 3082 C C . ALA A 1 413 ? 10.070 10.430 -16.285 1.00 73.81 413 ALA A C 1
ATOM 3084 O O . ALA A 1 413 ? 9.967 10.737 -17.474 1.00 73.81 413 ALA A O 1
ATOM 3085 N N . ASP A 1 414 ? 11.031 9.619 -15.832 1.00 73.25 414 ASP A N 1
ATOM 3086 C CA . ASP A 1 414 ? 12.151 9.097 -16.632 1.00 73.25 414 ASP A CA 1
ATOM 3087 C C . ASP A 1 414 ? 11.747 7.869 -17.470 1.00 73.25 414 ASP A C 1
ATOM 3089 O O . ASP A 1 414 ? 12.403 7.490 -18.447 1.00 73.25 414 ASP A O 1
ATOM 3093 N N . SER A 1 415 ? 10.649 7.207 -17.089 1.00 78.94 415 SER A N 1
ATOM 3094 C CA . SER A 1 415 ? 10.132 6.026 -17.783 1.00 78.94 415 SER A CA 1
ATOM 3095 C C . SER A 1 415 ? 8.593 5.976 -17.814 1.00 78.94 415 SER A C 1
ATOM 3097 O O . SER A 1 415 ? 7.982 5.007 -17.356 1.00 78.94 415 SER A O 1
ATOM 3099 N N . PRO A 1 416 ? 7.923 6.985 -18.409 1.00 76.31 416 PRO A N 1
ATOM 3100 C CA . PRO A 1 416 ? 6.465 7.131 -18.351 1.00 76.31 416 PRO A CA 1
ATOM 3101 C C . PRO A 1 416 ? 5.709 5.971 -19.014 1.00 76.31 416 PRO A C 1
ATOM 3103 O O . PRO A 1 416 ? 4.582 5.661 -18.624 1.00 76.31 416 PRO A O 1
ATOM 3106 N N . ALA A 1 417 ? 6.317 5.286 -19.989 1.00 71.50 417 ALA A N 1
ATOM 3107 C CA . ALA A 1 417 ? 5.763 4.064 -20.570 1.00 71.50 417 ALA A CA 1
ATOM 3108 C C . ALA A 1 417 ? 5.703 2.914 -19.544 1.00 71.50 417 ALA A C 1
ATOM 3110 O O . ALA A 1 417 ? 4.689 2.221 -19.472 1.00 71.50 417 ALA A O 1
ATOM 3111 N N . MET A 1 418 ? 6.728 2.762 -18.697 1.00 89.56 418 MET A N 1
ATOM 3112 C CA . MET A 1 418 ? 6.729 1.775 -17.615 1.00 89.56 418 MET A CA 1
ATOM 3113 C C . MET A 1 418 ? 5.774 2.165 -16.487 1.00 89.56 418 MET A C 1
ATOM 3115 O O . MET A 1 418 ? 4.980 1.334 -16.054 1.00 89.56 418 MET A O 1
ATOM 3119 N N . THR A 1 419 ? 5.753 3.436 -16.080 1.00 85.94 419 THR A N 1
ATOM 3120 C CA . THR A 1 419 ? 4.745 3.961 -15.142 1.00 85.94 419 THR A CA 1
ATOM 3121 C C . THR A 1 419 ? 3.330 3.670 -15.634 1.00 85.94 419 THR A C 1
ATOM 3123 O O . THR A 1 419 ? 2.475 3.245 -14.860 1.00 85.94 419 THR A O 1
ATOM 3126 N N . THR A 1 420 ? 3.083 3.815 -16.941 1.00 78.81 420 THR A N 1
ATOM 3127 C CA . THR A 1 420 ? 1.789 3.490 -17.558 1.00 78.81 420 THR A CA 1
ATOM 3128 C C . THR A 1 420 ? 1.496 1.985 -17.528 1.00 78.81 420 THR A C 1
ATOM 3130 O O . THR A 1 420 ? 0.369 1.609 -17.210 1.00 78.81 420 THR A O 1
ATOM 3133 N N . ALA A 1 421 ? 2.479 1.117 -17.797 1.00 86.06 421 ALA A N 1
ATOM 3134 C CA . ALA A 1 421 ? 2.326 -0.339 -17.683 1.00 86.06 421 ALA A CA 1
ATOM 3135 C C . ALA A 1 421 ? 1.996 -0.766 -16.239 1.00 86.06 421 ALA A C 1
ATOM 3137 O O . ALA A 1 421 ? 1.045 -1.510 -15.997 1.00 86.06 421 ALA A O 1
ATOM 3138 N N . ALA A 1 422 ? 2.733 -0.222 -15.271 1.00 90.38 422 ALA A N 1
ATOM 3139 C CA . ALA A 1 422 ? 2.546 -0.449 -13.845 1.00 90.38 422 ALA A CA 1
ATOM 3140 C C . ALA A 1 422 ? 1.170 0.046 -13.358 1.00 90.38 422 ALA A C 1
ATOM 3142 O O . ALA A 1 422 ? 0.453 -0.680 -12.667 1.00 90.38 422 ALA A O 1
ATOM 3143 N N . ALA A 1 423 ? 0.755 1.246 -13.781 1.00 86.75 423 ALA A N 1
ATOM 3144 C CA . ALA A 1 423 ? -0.568 1.801 -13.505 1.00 86.75 423 ALA A CA 1
ATOM 3145 C C . ALA A 1 423 ? -1.691 0.939 -14.104 1.00 86.75 423 ALA A C 1
ATOM 3147 O O . ALA A 1 423 ? -2.680 0.669 -13.423 1.00 86.75 423 ALA A O 1
ATOM 3148 N N . ASN A 1 424 ? -1.538 0.474 -15.353 1.00 84.19 424 ASN A N 1
ATOM 3149 C CA . ASN A 1 424 ? -2.487 -0.433 -16.008 1.00 84.19 424 ASN A CA 1
ATOM 3150 C C . ASN A 1 424 ? -2.637 -1.743 -15.206 1.00 84.19 424 ASN A C 1
ATOM 3152 O O . ASN A 1 424 ? -3.759 -2.188 -14.962 1.00 84.19 424 ASN A O 1
ATOM 3156 N N . ALA A 1 425 ? -1.524 -2.338 -14.759 1.00 91.38 425 ALA A N 1
ATOM 3157 C CA . ALA A 1 425 ? -1.514 -3.567 -13.965 1.00 91.38 425 ALA A CA 1
ATOM 3158 C C . ALA A 1 425 ? -2.183 -3.385 -12.594 1.00 91.38 425 ALA A C 1
ATOM 3160 O O . ALA A 1 425 ? -3.083 -4.152 -12.240 1.00 91.38 425 ALA A O 1
ATOM 3161 N N . VAL A 1 426 ? -1.832 -2.321 -11.865 1.00 91.25 426 VAL A N 1
ATOM 3162 C CA . VAL A 1 426 ? -2.453 -1.990 -10.574 1.00 91.25 426 VAL A CA 1
ATOM 3163 C C . VAL A 1 426 ? -3.953 -1.705 -10.725 1.00 91.25 426 VAL A C 1
ATOM 3165 O O . VAL A 1 426 ? -4.749 -2.186 -9.916 1.00 91.25 426 VAL A O 1
ATOM 3168 N N . ALA A 1 427 ? -4.369 -1.000 -11.784 1.00 79.38 427 ALA A N 1
ATOM 3169 C CA . ALA A 1 427 ? -5.778 -0.729 -12.085 1.00 79.38 427 ALA A CA 1
ATOM 3170 C C . ALA A 1 427 ? -6.570 -1.985 -12.502 1.00 79.38 427 ALA A C 1
ATOM 3172 O O . ALA A 1 427 ? -7.774 -2.063 -12.253 1.00 79.38 427 ALA A O 1
ATOM 3173 N N . ALA A 1 428 ? -5.908 -2.990 -13.084 1.00 79.44 428 ALA A N 1
ATOM 3174 C CA . ALA A 1 428 ? -6.475 -4.319 -13.326 1.00 79.44 428 ALA A CA 1
ATOM 3175 C C . ALA A 1 428 ? -6.524 -5.206 -12.059 1.00 79.44 428 ALA A C 1
ATOM 3177 O O . ALA A 1 428 ? -7.046 -6.320 -12.108 1.00 79.44 428 ALA A O 1
ATOM 3178 N N . GLY A 1 429 ? -6.007 -4.730 -10.919 1.00 88.56 429 GLY A N 1
ATOM 3179 C CA . GLY A 1 429 ? -5.961 -5.461 -9.649 1.00 88.56 429 GLY A CA 1
ATOM 3180 C C . GLY A 1 429 ? -4.733 -6.362 -9.472 1.00 88.56 429 GLY A C 1
ATOM 3181 O O . GLY A 1 429 ? -4.668 -7.111 -8.498 1.00 88.56 429 GLY A O 1
ATOM 3182 N N . ILE A 1 430 ? -3.758 -6.291 -10.382 1.00 97.38 430 ILE A N 1
ATOM 3183 C CA . ILE A 1 430 ? -2.519 -7.072 -10.335 1.00 97.38 430 ILE A CA 1
ATOM 3184 C C . ILE A 1 430 ? -1.522 -6.369 -9.407 1.00 97.38 430 ILE A C 1
ATOM 3186 O O . ILE A 1 430 ? -1.259 -5.177 -9.552 1.00 97.38 430 ILE A O 1
ATOM 3190 N N . THR A 1 431 ? -0.947 -7.095 -8.447 1.00 98.38 431 THR A N 1
ATOM 3191 C CA . THR A 1 431 ? 0.130 -6.551 -7.602 1.00 98.38 431 THR A CA 1
ATOM 3192 C C . THR A 1 431 ? 1.470 -6.714 -8.311 1.00 98.38 431 THR A C 1
ATOM 3194 O O . THR A 1 431 ? 1.860 -7.836 -8.620 1.00 98.38 431 THR A O 1
ATOM 3197 N N . VAL A 1 432 ? 2.180 -5.615 -8.558 1.00 98.19 432 VAL A N 1
ATOM 3198 C CA . VAL A 1 432 ? 3.494 -5.621 -9.216 1.00 98.19 432 VAL A CA 1
ATOM 3199 C C . VAL A 1 432 ? 4.599 -5.522 -8.167 1.00 98.19 432 VAL A C 1
ATOM 3201 O O . VAL A 1 432 ? 4.537 -4.651 -7.301 1.00 98.19 432 VAL A O 1
ATOM 3204 N N . LEU A 1 433 ? 5.607 -6.392 -8.244 1.00 98.44 433 LEU A N 1
ATOM 3205 C CA . LEU A 1 433 ? 6.795 -6.366 -7.389 1.00 98.44 433 LEU A CA 1
ATOM 3206 C C . LEU A 1 433 ? 8.071 -6.318 -8.238 1.00 98.44 433 LEU A C 1
ATOM 3208 O O . LEU A 1 433 ? 8.156 -6.998 -9.264 1.00 98.44 433 LEU A O 1
ATOM 3212 N N . ALA A 1 434 ? 9.057 -5.540 -7.790 1.00 97.38 434 ALA A N 1
ATOM 3213 C CA . ALA A 1 434 ? 10.338 -5.347 -8.467 1.00 97.38 434 ALA A CA 1
ATOM 3214 C C . ALA A 1 434 ? 11.519 -5.359 -7.477 1.00 97.38 434 ALA A C 1
ATOM 3216 O O . ALA A 1 434 ? 11.453 -4.754 -6.407 1.00 97.38 434 ALA A O 1
ATOM 3217 N N . SER A 1 435 ? 12.612 -6.035 -7.835 1.00 95.56 435 SER A N 1
ATOM 3218 C CA . SER A 1 435 ? 13.872 -6.070 -7.071 1.00 95.56 435 SER A CA 1
ATOM 3219 C C . SER A 1 435 ? 14.582 -4.708 -7.056 1.00 95.56 435 SER A C 1
ATOM 3221 O O . SER A 1 435 ? 14.758 -4.120 -8.120 1.00 95.56 435 SER A O 1
ATOM 3223 N N . SER A 1 436 ? 15.044 -4.219 -5.895 1.00 95.69 436 SER A N 1
ATOM 3224 C CA . SER A 1 436 ? 15.670 -2.881 -5.790 1.00 95.69 436 SER A CA 1
ATOM 3225 C C . SER A 1 436 ? 17.056 -2.752 -6.450 1.00 95.69 436 SER A C 1
ATOM 3227 O O . SER A 1 436 ? 17.496 -1.630 -6.726 1.00 95.69 436 SER A O 1
ATOM 3229 N N . GLY A 1 437 ? 17.731 -3.871 -6.731 1.00 90.81 437 GLY A N 1
ATOM 3230 C CA . GLY A 1 437 ? 19.060 -3.936 -7.351 1.00 90.81 437 GLY A CA 1
ATOM 3231 C C . GLY A 1 437 ? 20.183 -4.288 -6.368 1.00 90.81 437 GLY A C 1
ATOM 3232 O O . GLY A 1 437 ? 19.991 -4.279 -5.148 1.00 90.81 437 GLY A O 1
ATOM 3233 N N . ASN A 1 438 ? 21.349 -4.637 -6.915 1.00 90.62 438 ASN A N 1
ATOM 3234 C CA . ASN A 1 438 ? 22.469 -5.247 -6.185 1.00 90.62 438 ASN A CA 1
ATOM 3235 C C . ASN A 1 438 ? 23.727 -4.351 -6.051 1.00 90.62 438 ASN A C 1
ATOM 3237 O O . ASN A 1 438 ? 24.790 -4.819 -5.639 1.00 90.62 438 ASN A O 1
ATOM 3241 N N . ASP A 1 439 ? 23.642 -3.064 -6.373 1.00 89.19 439 ASP A N 1
ATOM 3242 C CA . ASP A 1 439 ? 24.781 -2.136 -6.364 1.00 89.19 439 ASP A CA 1
ATOM 3243 C C . ASP A 1 439 ? 25.289 -1.764 -4.963 1.00 89.19 439 ASP A C 1
ATOM 3245 O O . ASP A 1 439 ? 26.355 -1.160 -4.827 1.00 89.19 439 ASP A O 1
ATOM 3249 N N . GLY A 1 440 ? 24.536 -2.082 -3.912 1.00 90.88 440 GLY A N 1
ATOM 3250 C CA . GLY A 1 440 ? 24.811 -1.669 -2.541 1.00 90.88 440 GLY A CA 1
ATOM 3251 C C . GLY A 1 440 ? 24.593 -0.175 -2.297 1.00 90.88 440 GLY A C 1
ATOM 3252 O O . GLY A 1 440 ? 25.257 0.392 -1.422 1.00 90.88 440 GLY A O 1
ATOM 3253 N N . TYR A 1 441 ? 23.716 0.476 -3.066 1.00 92.75 441 TYR A N 1
ATOM 3254 C CA . TYR A 1 441 ? 23.329 1.871 -2.854 1.00 92.75 441 TYR A CA 1
ATOM 3255 C C . TYR A 1 441 ? 22.593 2.076 -1.520 1.00 92.75 441 TYR A C 1
ATOM 3257 O O . TYR A 1 441 ? 21.988 1.156 -0.967 1.00 92.75 441 TYR A O 1
ATOM 3265 N N . CYS A 1 442 ? 22.668 3.305 -1.006 1.00 91.94 442 CYS A N 1
ATOM 3266 C CA . CYS A 1 442 ? 22.185 3.689 0.328 1.00 91.94 442 CYS A CA 1
ATOM 3267 C C . CYS A 1 442 ? 21.185 4.860 0.315 1.00 91.94 442 CYS A C 1
ATOM 3269 O O . CYS A 1 442 ? 20.642 5.235 1.352 1.00 91.94 442 CYS A O 1
ATOM 3271 N N . ASP A 1 443 ? 20.994 5.464 -0.853 1.00 91.94 443 ASP A N 1
ATOM 3272 C CA . ASP A 1 443 ? 20.168 6.637 -1.130 1.00 91.94 443 ASP A CA 1
ATOM 3273 C C . ASP A 1 443 ? 19.263 6.431 -2.360 1.00 91.94 443 ASP A C 1
ATOM 3275 O O . ASP A 1 443 ? 18.497 7.321 -2.721 1.00 91.94 443 ASP A O 1
ATOM 3279 N N . SER A 1 444 ? 19.371 5.281 -3.031 1.00 87.94 444 SER A N 1
ATOM 3280 C CA . SER A 1 444 ? 18.862 5.062 -4.384 1.00 87.94 444 SER A CA 1
ATOM 3281 C C . SER A 1 444 ? 18.593 3.586 -4.687 1.00 87.94 444 SER A C 1
ATOM 3283 O O . SER A 1 444 ? 19.062 2.690 -3.984 1.00 87.94 444 SER A O 1
ATOM 3285 N N . MET A 1 445 ? 17.813 3.338 -5.740 1.00 93.00 445 MET A N 1
ATOM 3286 C CA . MET A 1 445 ? 17.504 2.002 -6.260 1.00 93.00 445 MET A CA 1
ATOM 3287 C C . MET A 1 445 ? 17.462 1.990 -7.793 1.00 93.00 445 MET A C 1
ATOM 3289 O O . MET A 1 445 ? 17.470 3.048 -8.425 1.00 93.00 445 MET A O 1
ATOM 3293 N N . GLY A 1 446 ? 17.406 0.797 -8.383 1.00 86.75 446 GLY A N 1
ATOM 3294 C CA . GLY A 1 446 ? 17.266 0.621 -9.827 1.00 86.75 446 GLY A CA 1
ATOM 3295 C C . GLY A 1 446 ? 15.830 0.792 -10.334 1.00 86.75 446 GLY A C 1
ATOM 3296 O O . GLY A 1 446 ? 14.845 0.622 -9.610 1.00 86.75 446 GLY A O 1
ATOM 3297 N N . TRP A 1 447 ? 15.709 1.069 -11.627 1.00 89.94 447 TRP A N 1
ATOM 3298 C CA . TRP A 1 447 ? 14.483 0.861 -12.395 1.00 89.94 447 TRP A CA 1
ATOM 3299 C C . TRP A 1 447 ? 14.277 -0.648 -12.626 1.00 89.94 447 TRP A C 1
ATOM 3301 O O . TRP A 1 447 ? 15.272 -1.348 -12.807 1.00 89.94 447 TRP A O 1
ATOM 3311 N N . PRO A 1 448 ? 13.039 -1.187 -12.629 1.00 94.12 448 PRO A N 1
ATOM 3312 C CA . PRO A 1 448 ? 11.757 -0.498 -12.480 1.00 94.12 448 PRO A CA 1
ATOM 3313 C C . PRO A 1 448 ? 11.275 -0.397 -11.020 1.00 94.12 448 PRO A C 1
ATOM 3315 O O . PRO A 1 448 ? 10.133 -0.009 -10.789 1.00 94.12 448 PRO A O 1
ATOM 3318 N N . ALA A 1 449 ? 12.096 -0.733 -10.018 1.00 94.38 449 ALA A N 1
ATOM 3319 C CA . ALA A 1 449 ? 11.684 -0.649 -8.612 1.00 94.38 449 ALA A CA 1
ATOM 3320 C C . ALA A 1 449 ? 11.399 0.792 -8.151 1.00 94.38 449 ALA A C 1
ATOM 3322 O O . ALA A 1 449 ? 10.535 0.997 -7.306 1.00 94.38 449 ALA A O 1
ATOM 3323 N N . CYS A 1 450 ? 12.042 1.794 -8.757 1.00 92.12 450 CYS A N 1
ATOM 3324 C CA . CYS A 1 450 ? 11.770 3.210 -8.497 1.00 92.12 450 CYS A CA 1
ATOM 3325 C C . CYS A 1 450 ? 10.425 3.747 -9.047 1.00 92.12 450 CYS A C 1
ATOM 3327 O O . CYS A 1 450 ? 10.127 4.924 -8.844 1.00 92.12 450 CYS A O 1
ATOM 3329 N N . ILE A 1 451 ? 9.618 2.930 -9.736 1.00 93.06 451 ILE A N 1
ATOM 3330 C CA . ILE A 1 451 ? 8.304 3.305 -10.294 1.00 93.06 451 ILE A CA 1
ATOM 3331 C C . ILE A 1 451 ? 7.242 3.247 -9.187 1.00 93.06 451 ILE A C 1
ATOM 3333 O O . ILE A 1 451 ? 7.055 2.192 -8.577 1.00 93.06 451 ILE A O 1
ATOM 3337 N N . THR A 1 452 ? 6.485 4.325 -8.938 1.00 87.06 452 THR A N 1
ATOM 3338 C CA . THR A 1 452 ? 5.576 4.404 -7.764 1.00 87.06 452 THR A CA 1
ATOM 3339 C C . THR A 1 452 ? 4.491 3.332 -7.728 1.00 87.06 452 THR A C 1
ATOM 3341 O O . THR A 1 452 ? 3.993 2.992 -6.653 1.00 87.06 452 THR A O 1
ATOM 3344 N N . HIS A 1 453 ? 4.103 2.772 -8.871 1.00 90.31 453 HIS A N 1
ATOM 3345 C CA . HIS A 1 453 ? 3.096 1.712 -8.952 1.00 90.31 453 HIS A CA 1
ATOM 3346 C C . HIS A 1 453 ? 3.647 0.288 -8.738 1.00 90.31 453 HIS A C 1
ATOM 3348 O O . HIS A 1 453 ? 2.851 -0.631 -8.542 1.00 90.31 453 HIS A O 1
ATOM 3354 N N . ALA A 1 454 ? 4.969 0.092 -8.720 1.00 94.88 454 ALA A N 1
ATOM 3355 C CA . ALA A 1 454 ? 5.588 -1.164 -8.297 1.00 94.88 454 ALA A CA 1
ATOM 3356 C C . ALA A 1 454 ? 5.814 -1.175 -6.774 1.00 94.88 454 ALA A C 1
ATOM 3358 O O . ALA A 1 454 ? 5.989 -0.124 -6.158 1.00 94.88 454 ALA A O 1
ATOM 3359 N N . ILE A 1 455 ? 5.815 -2.362 -6.160 1.00 98.12 455 ILE A N 1
ATOM 3360 C CA . ILE A 1 455 ? 6.323 -2.573 -4.798 1.00 98.12 455 ILE A CA 1
ATOM 3361 C C . ILE A 1 455 ? 7.810 -2.917 -4.907 1.00 98.12 455 ILE A C 1
ATOM 3363 O O . ILE A 1 455 ? 8.176 -3.947 -5.478 1.00 98.12 455 ILE A O 1
ATOM 3367 N N . SER A 1 456 ? 8.657 -2.052 -4.362 1.00 97.88 456 SER A N 1
ATOM 3368 C CA . SER A 1 456 ? 10.115 -2.167 -4.404 1.00 97.88 456 SER A CA 1
ATOM 3369 C C . SER A 1 456 ? 10.648 -3.074 -3.286 1.00 97.88 456 SER A C 1
ATOM 3371 O O . SER A 1 456 ? 10.315 -2.901 -2.111 1.00 97.88 456 SER A O 1
ATOM 3373 N N . VAL A 1 457 ? 11.463 -4.071 -3.647 1.00 97.94 457 VAL A N 1
ATOM 3374 C CA . VAL A 1 457 ? 11.852 -5.165 -2.742 1.00 97.94 457 VAL A CA 1
ATOM 3375 C C . VAL A 1 457 ? 13.369 -5.273 -2.590 1.00 97.94 457 VAL A C 1
ATOM 3377 O O . VAL A 1 457 ? 14.073 -5.670 -3.521 1.00 97.94 457 VAL A O 1
ATOM 3380 N N . GLY A 1 458 ? 13.859 -4.941 -1.394 1.00 96.06 458 GLY A N 1
ATOM 3381 C CA . GLY A 1 458 ? 15.254 -5.116 -0.982 1.00 96.06 458 GLY A CA 1
ATOM 3382 C C . GLY A 1 458 ? 15.512 -6.455 -0.280 1.00 96.06 458 GLY A C 1
ATOM 3383 O O . GLY A 1 458 ? 14.583 -7.174 0.089 1.00 96.06 458 GLY A O 1
ATOM 3384 N N . ALA A 1 459 ? 16.783 -6.763 -0.033 1.00 93.75 459 ALA A N 1
ATOM 3385 C CA . ALA A 1 459 ? 17.275 -8.061 0.424 1.00 93.75 459 ALA A CA 1
ATOM 3386 C C . ALA A 1 459 ? 17.797 -8.066 1.879 1.00 93.75 459 ALA A C 1
ATOM 3388 O O . ALA A 1 459 ? 18.651 -7.255 2.240 1.00 93.75 459 ALA A O 1
ATOM 3389 N N . VAL A 1 460 ? 17.357 -9.042 2.688 1.00 91.44 460 VAL A N 1
ATOM 3390 C CA . VAL A 1 460 ? 17.932 -9.378 4.014 1.00 91.44 460 VAL A CA 1
ATOM 3391 C C . VAL A 1 460 ? 18.343 -10.848 4.088 1.00 91.44 460 VAL A C 1
ATOM 3393 O O . VAL A 1 460 ? 17.642 -11.688 3.542 1.00 91.44 460 VAL A O 1
ATOM 3396 N N . TYR A 1 461 ? 19.415 -11.203 4.794 1.00 82.88 461 TYR A N 1
ATOM 3397 C CA . TYR A 1 461 ? 19.764 -12.616 5.013 1.00 82.88 461 TYR A CA 1
ATOM 3398 C C . TYR A 1 461 ? 18.688 -13.359 5.819 1.00 82.88 461 TYR A C 1
ATOM 3400 O O . TYR A 1 461 ? 18.134 -12.812 6.774 1.00 82.88 461 TYR A O 1
ATOM 3408 N N . ASP A 1 462 ? 18.457 -14.632 5.489 1.00 74.12 462 ASP A N 1
ATOM 3409 C CA . ASP A 1 462 ? 17.550 -15.527 6.218 1.00 74.12 462 ASP A CA 1
ATOM 3410 C C . ASP A 1 462 ? 18.155 -16.030 7.547 1.00 74.12 462 ASP A C 1
ATOM 3412 O O . ASP A 1 462 ? 17.456 -16.186 8.549 1.00 74.12 462 ASP A O 1
ATOM 3416 N N . ALA A 1 463 ? 19.471 -16.255 7.554 1.00 65.56 463 ALA A N 1
ATOM 3417 C CA . ALA A 1 463 ? 20.243 -16.836 8.644 1.00 65.56 463 ALA A CA 1
ATOM 3418 C C . ALA A 1 463 ? 21.693 -16.303 8.675 1.00 65.56 463 ALA A C 1
ATOM 3420 O O . ALA A 1 463 ? 22.110 -15.485 7.857 1.00 65.56 463 ALA A O 1
ATOM 3421 N N . ASN A 1 464 ? 22.495 -16.781 9.633 1.00 72.38 464 ASN A N 1
ATOM 3422 C CA . ASN A 1 464 ? 23.954 -16.679 9.542 1.00 72.38 464 ASN A CA 1
ATOM 3423 C C . ASN A 1 464 ? 24.490 -17.899 8.777 1.00 72.38 464 ASN A C 1
ATOM 3425 O O . ASN A 1 464 ? 24.535 -19.006 9.316 1.00 72.38 464 ASN A O 1
ATOM 3429 N N . VAL A 1 465 ? 24.905 -17.668 7.534 1.00 68.31 465 VAL A N 1
ATOM 3430 C CA . VAL A 1 465 ? 25.518 -18.641 6.616 1.00 68.31 465 VAL A CA 1
ATOM 3431 C C . VAL A 1 465 ? 27.028 -18.397 6.427 1.00 68.31 465 VAL A C 1
ATOM 3433 O O . VAL A 1 465 ? 27.650 -18.965 5.532 1.00 68.31 465 VAL A O 1
ATOM 3436 N N . GLY A 1 466 ? 27.645 -17.570 7.281 1.00 73.19 466 GLY A N 1
ATOM 3437 C CA . GLY A 1 466 ? 29.052 -17.164 7.199 1.00 73.19 466 GLY A CA 1
ATOM 3438 C C . GLY A 1 466 ? 29.254 -15.766 6.600 1.00 73.19 466 GLY A C 1
ATOM 3439 O O . GLY A 1 466 ? 28.427 -14.873 6.786 1.00 73.19 466 GLY A O 1
ATOM 3440 N N . THR A 1 467 ? 30.375 -15.557 5.907 1.00 80.69 467 THR A N 1
ATOM 3441 C CA . THR A 1 467 ? 30.736 -14.271 5.282 1.00 80.69 467 THR A CA 1
ATOM 3442 C C . THR A 1 467 ? 30.718 -14.402 3.764 1.00 80.69 467 THR A C 1
ATOM 3444 O O . THR A 1 467 ? 31.525 -15.146 3.204 1.00 80.69 467 THR A O 1
ATOM 3447 N N . GLY A 1 468 ? 29.815 -13.673 3.107 1.00 76.06 468 GLY A N 1
ATOM 3448 C CA . GLY A 1 468 ? 29.804 -13.524 1.652 1.00 76.06 468 GLY A CA 1
ATOM 3449 C C . GLY A 1 468 ? 30.845 -12.504 1.184 1.00 76.06 468 GLY A C 1
ATOM 3450 O O . GLY A 1 468 ? 31.337 -11.704 1.976 1.00 76.06 468 GLY A O 1
ATOM 3451 N N . ASN A 1 469 ? 31.196 -12.523 -0.102 1.00 81.75 469 ASN A N 1
ATOM 3452 C CA . ASN A 1 469 ? 32.062 -11.513 -0.719 1.00 81.75 469 ASN A CA 1
ATOM 3453 C C . ASN A 1 469 ? 31.341 -10.965 -1.950 1.00 81.75 469 ASN A C 1
ATOM 3455 O O . ASN A 1 469 ? 31.419 -11.555 -3.024 1.00 81.75 469 ASN A O 1
ATOM 3459 N N . TRP A 1 470 ? 30.591 -9.883 -1.770 1.00 84.44 470 TRP A N 1
ATOM 3460 C CA . TRP A 1 470 ? 29.616 -9.422 -2.758 1.00 84.44 470 TRP A CA 1
ATOM 3461 C C . TRP A 1 470 ? 30.145 -8.265 -3.574 1.00 84.44 470 TRP A C 1
ATOM 3463 O O . TRP A 1 470 ? 30.645 -7.298 -3.004 1.00 84.44 470 TRP A O 1
ATOM 3473 N N . CYS A 1 471 ? 29.992 -8.340 -4.892 1.00 82.00 471 CYS A N 1
ATOM 3474 C CA . CYS A 1 471 ? 30.239 -7.203 -5.763 1.00 82.00 471 CYS A CA 1
ATOM 3475 C C . CYS A 1 471 ? 29.242 -6.079 -5.458 1.00 82.00 471 CYS A C 1
ATOM 3477 O O . CYS A 1 471 ? 28.060 -6.339 -5.253 1.00 82.00 471 CYS A O 1
ATOM 3479 N N . VAL A 1 472 ? 29.739 -4.845 -5.416 1.00 88.19 472 VAL A N 1
ATOM 3480 C CA . VAL A 1 472 ? 28.950 -3.620 -5.201 1.00 88.19 472 VAL A CA 1
ATOM 3481 C C . VAL A 1 472 ? 29.481 -2.510 -6.107 1.00 88.19 472 VAL A C 1
ATOM 3483 O O . VAL A 1 472 ? 30.595 -2.611 -6.627 1.00 88.19 472 VAL A O 1
ATOM 3486 N N . SER A 1 473 ? 28.725 -1.434 -6.288 1.00 89.62 473 SER A N 1
ATOM 3487 C CA . SER A 1 473 ? 29.142 -0.276 -7.076 1.00 89.62 473 SER A CA 1
ATOM 3488 C C . SER A 1 473 ? 30.251 0.542 -6.396 1.00 89.62 473 SER A C 1
ATOM 3490 O O . SER A 1 473 ? 30.378 0.595 -5.165 1.00 89.62 473 SER A O 1
ATOM 3492 N N . GLY A 1 474 ? 31.028 1.258 -7.214 1.00 86.44 474 GLY A N 1
ATOM 3493 C CA . GLY A 1 474 ? 31.980 2.272 -6.756 1.00 86.44 474 GLY A CA 1
ATOM 3494 C C . GLY A 1 474 ? 31.339 3.363 -5.893 1.00 86.44 474 GLY A C 1
ATOM 3495 O O . GLY A 1 474 ? 32.010 3.879 -5.000 1.00 86.44 474 GLY A O 1
ATOM 3496 N N . ASP A 1 475 ? 30.034 3.600 -6.042 1.00 89.75 475 ASP A N 1
ATOM 3497 C CA . ASP A 1 475 ? 29.279 4.595 -5.269 1.00 89.75 475 ASP A CA 1
ATOM 3498 C C . ASP A 1 475 ? 28.615 4.035 -3.994 1.00 89.75 475 ASP A C 1
ATOM 3500 O O . ASP A 1 475 ? 28.073 4.805 -3.205 1.00 89.75 475 ASP A O 1
ATOM 3504 N N . SER A 1 476 ? 28.651 2.716 -3.749 1.00 91.38 476 SER A N 1
ATOM 3505 C CA . SER A 1 476 ? 28.063 2.123 -2.533 1.00 91.38 476 SER A CA 1
ATOM 3506 C C . SER A 1 476 ? 28.647 2.752 -1.263 1.00 91.38 476 SER A C 1
ATOM 3508 O O . SER A 1 476 ? 29.870 2.856 -1.130 1.00 91.38 476 SER A O 1
ATOM 3510 N N . CYS A 1 477 ? 27.799 3.125 -0.299 1.00 90.25 477 CYS A N 1
ATOM 3511 C CA . CYS A 1 477 ? 28.259 3.747 0.946 1.00 90.25 477 CYS A CA 1
ATOM 3512 C C . CYS A 1 477 ? 28.844 2.752 1.969 1.00 90.25 477 CYS A C 1
ATOM 3514 O O . CYS A 1 477 ? 29.274 3.178 3.041 1.00 90.25 477 CYS A O 1
ATOM 3516 N N . HIS A 1 478 ? 28.849 1.440 1.680 1.00 91.88 478 HIS A N 1
ATOM 3517 C CA . HIS A 1 478 ? 29.221 0.417 2.661 1.00 91.88 478 HIS A CA 1
ATOM 3518 C C . HIS A 1 478 ? 30.651 0.645 3.205 1.00 91.88 478 HIS A C 1
ATOM 3520 O O . HIS A 1 478 ? 31.599 0.657 2.415 1.00 91.88 478 HIS A O 1
ATOM 3526 N N . PRO A 1 479 ? 30.852 0.767 4.535 1.00 87.44 479 PRO A N 1
ATOM 3527 C CA . PRO A 1 479 ? 32.142 1.163 5.110 1.00 87.44 479 PRO A CA 1
ATOM 3528 C C . PRO A 1 479 ? 33.273 0.167 4.815 1.00 87.44 479 PRO A C 1
ATOM 3530 O O . PRO A 1 479 ? 34.378 0.578 4.475 1.00 87.44 479 PRO A O 1
ATOM 3533 N N . ASP A 1 480 ? 32.995 -1.139 4.868 1.00 91.38 480 ASP A N 1
ATOM 3534 C CA . ASP A 1 480 ? 33.988 -2.197 4.603 1.00 91.38 480 ASP A CA 1
ATOM 3535 C C . ASP A 1 480 ? 34.250 -2.491 3.108 1.00 91.38 480 ASP A C 1
ATOM 3537 O O . ASP A 1 480 ? 34.855 -3.515 2.777 1.00 91.38 480 ASP A O 1
ATOM 3541 N N . LYS A 1 481 ? 33.792 -1.627 2.188 1.00 93.69 481 LYS A N 1
ATOM 3542 C CA . LYS A 1 481 ? 33.959 -1.807 0.737 1.00 93.69 481 LYS A CA 1
ATOM 3543 C C . LYS A 1 481 ? 35.432 -1.733 0.320 1.00 93.69 481 LYS A C 1
ATOM 3545 O O . LYS A 1 481 ? 36.141 -0.778 0.628 1.00 93.69 481 LYS A O 1
ATOM 3550 N N . GLN A 1 482 ? 35.881 -2.726 -0.444 1.00 93.44 482 GLN A N 1
ATOM 3551 C CA . GLN A 1 482 ? 37.274 -2.912 -0.855 1.00 93.44 482 GLN A CA 1
ATOM 3552 C C . GLN A 1 482 ? 37.407 -3.051 -2.380 1.00 93.44 482 GLN A C 1
ATOM 3554 O O . GLN A 1 482 ? 36.524 -3.620 -3.026 1.00 93.44 482 GLN A O 1
ATOM 3559 N N . PRO A 1 483 ? 38.503 -2.556 -2.985 1.00 92.56 483 PRO A N 1
ATOM 3560 C CA . PRO A 1 483 ? 38.743 -2.711 -4.414 1.00 92.56 483 PRO A CA 1
ATOM 3561 C C . PRO A 1 483 ? 39.166 -4.150 -4.746 1.00 92.56 483 PRO A C 1
ATOM 3563 O O . PRO A 1 483 ? 39.942 -4.770 -4.017 1.00 92.56 483 PRO A O 1
ATOM 3566 N N . THR A 1 484 ? 38.699 -4.681 -5.874 1.00 89.19 484 THR A N 1
ATOM 3567 C CA . THR A 1 484 ? 39.034 -6.028 -6.357 1.00 89.19 484 THR A CA 1
ATOM 3568 C C . THR A 1 484 ? 39.034 -6.104 -7.882 1.00 89.19 484 THR A C 1
ATOM 3570 O O . THR A 1 484 ? 38.390 -5.313 -8.559 1.00 89.19 484 THR A O 1
ATOM 3573 N N . VAL A 1 485 ? 39.730 -7.100 -8.432 1.00 82.12 485 VAL A N 1
ATOM 3574 C CA . VAL A 1 485 ? 39.645 -7.474 -9.857 1.00 82.12 485 VAL A CA 1
ATOM 3575 C C . VAL A 1 485 ? 38.644 -8.609 -10.114 1.00 82.12 485 VAL A C 1
ATOM 3577 O O . VAL A 1 485 ? 38.485 -9.031 -11.254 1.00 82.12 485 VAL A O 1
ATOM 3580 N N . GLY A 1 486 ? 38.002 -9.135 -9.063 1.00 73.62 486 GLY A N 1
ATOM 3581 C CA . GLY A 1 486 ? 37.023 -10.226 -9.151 1.00 73.62 486 GLY A CA 1
ATOM 3582 C C . GLY A 1 486 ? 35.579 -9.786 -9.414 1.00 73.62 486 GLY A C 1
ATOM 3583 O O . GLY A 1 486 ? 34.726 -10.645 -9.591 1.00 73.62 486 GLY A O 1
ATOM 3584 N N . CYS A 1 487 ? 35.309 -8.479 -9.439 1.00 78.56 487 CYS A N 1
ATOM 3585 C CA . CYS A 1 487 ? 33.983 -7.899 -9.656 1.00 78.56 487 CYS A CA 1
ATOM 3586 C C . CYS A 1 487 ? 34.011 -6.951 -10.864 1.00 78.56 487 CYS A C 1
ATOM 3588 O O . CYS A 1 487 ? 34.952 -6.157 -10.947 1.00 78.56 487 CYS A O 1
ATOM 3590 N N . PRO A 1 488 ? 33.000 -6.961 -11.760 1.00 74.00 488 PRO A N 1
ATOM 3591 C CA . PRO A 1 488 ? 32.944 -6.054 -12.914 1.00 74.00 488 PRO A CA 1
ATOM 3592 C C . PRO A 1 488 ? 33.004 -4.569 -12.530 1.00 74.00 488 PRO A C 1
ATOM 3594 O O . PRO A 1 488 ? 33.664 -3.780 -13.200 1.00 74.00 488 PRO A O 1
ATOM 3597 N N . SER A 1 489 ? 32.391 -4.209 -11.399 1.00 76.88 489 SER A N 1
ATOM 3598 C CA . SER A 1 489 ? 32.413 -2.864 -10.810 1.00 76.88 489 SER A CA 1
ATOM 3599 C C . SER A 1 489 ? 33.779 -2.423 -10.266 1.00 76.88 489 SER A C 1
ATOM 3601 O O . SER A 1 489 ? 33.965 -1.248 -9.954 1.00 76.88 489 SER A O 1
ATOM 3603 N N . GLY A 1 490 ? 34.723 -3.352 -10.084 1.00 81.44 490 GLY A N 1
ATOM 3604 C CA . GLY A 1 490 ? 35.996 -3.117 -9.404 1.00 81.44 490 GLY A CA 1
ATOM 3605 C C . GLY A 1 490 ? 35.930 -3.099 -7.869 1.00 81.44 490 GLY A C 1
ATOM 3606 O O . GLY A 1 490 ? 36.962 -2.872 -7.236 1.00 81.44 490 GLY A O 1
ATOM 3607 N N . TRP A 1 491 ? 34.767 -3.347 -7.249 1.00 87.00 491 TRP A N 1
ATOM 3608 C CA . TRP A 1 491 ? 34.577 -3.265 -5.791 1.00 87.00 491 TRP A CA 1
ATOM 3609 C C . TRP A 1 491 ? 33.767 -4.433 -5.225 1.00 87.00 491 TRP A C 1
ATOM 3611 O O . TRP A 1 491 ? 32.853 -4.943 -5.873 1.00 87.00 491 TRP A O 1
ATOM 3621 N N . TYR A 1 492 ? 34.082 -4.828 -3.989 1.00 90.38 492 TYR A N 1
ATOM 3622 C CA . TYR A 1 492 ? 33.328 -5.826 -3.230 1.00 90.38 492 TYR A CA 1
ATOM 3623 C C . TYR A 1 492 ? 33.218 -5.473 -1.741 1.00 90.38 492 TYR A C 1
ATOM 3625 O O . TYR A 1 492 ? 33.962 -4.630 -1.238 1.00 90.38 492 TYR A O 1
ATOM 3633 N N . VAL A 1 493 ? 32.326 -6.156 -1.025 1.00 91.00 493 VAL A N 1
ATOM 3634 C CA . VAL A 1 493 ? 32.203 -6.109 0.438 1.00 91.00 493 VAL A CA 1
ATOM 3635 C C . VAL A 1 493 ? 32.334 -7.524 1.021 1.00 91.00 493 VAL A C 1
ATOM 3637 O O . VAL A 1 493 ? 31.588 -8.411 0.596 1.00 91.00 493 VAL A O 1
ATOM 3640 N N . PRO A 1 494 ? 33.224 -7.756 2.007 1.00 88.38 494 PRO A N 1
ATOM 3641 C CA . PRO A 1 494 ? 33.202 -8.955 2.839 1.00 88.38 494 PRO A CA 1
ATOM 3642 C C . PRO A 1 494 ? 32.097 -8.823 3.899 1.00 88.38 494 PRO A C 1
ATOM 3644 O O . PRO A 1 494 ? 32.255 -8.135 4.905 1.00 88.38 494 PRO A O 1
ATOM 3647 N N . ASP A 1 495 ? 30.959 -9.470 3.668 1.00 90.06 495 ASP A N 1
ATOM 3648 C CA . ASP A 1 495 ? 29.716 -9.236 4.402 1.00 90.06 495 ASP A CA 1
ATOM 3649 C C . ASP A 1 495 ? 29.363 -10.410 5.342 1.00 90.06 495 ASP A C 1
ATOM 3651 O O . ASP A 1 495 ? 28.964 -11.479 4.867 1.00 90.06 495 ASP A O 1
ATOM 3655 N N . PRO A 1 496 ? 29.525 -10.272 6.675 1.00 84.56 496 PRO A N 1
ATOM 3656 C CA . PRO A 1 496 ? 29.100 -11.290 7.630 1.00 84.56 496 PRO A CA 1
ATOM 3657 C C . PRO A 1 496 ? 27.569 -11.308 7.751 1.00 84.56 496 PRO A C 1
ATOM 3659 O O . PRO A 1 496 ? 26.960 -10.344 8.228 1.00 84.56 496 PRO A O 1
ATOM 3662 N N . SER A 1 497 ? 26.974 -12.426 7.336 1.00 81.31 497 SER A N 1
ATOM 3663 C CA . SER A 1 497 ? 25.529 -12.668 7.346 1.00 81.31 497 SER A CA 1
ATOM 3664 C C . SER A 1 497 ? 24.968 -12.921 8.749 1.00 81.31 497 SER A C 1
ATOM 3666 O O . SER A 1 497 ? 25.624 -13.495 9.623 1.00 81.31 497 SER A O 1
ATOM 3668 N N . ALA A 1 498 ? 23.722 -12.505 8.955 1.00 75.88 498 ALA A N 1
ATOM 3669 C CA . ALA A 1 498 ? 22.906 -12.807 10.125 1.00 75.88 498 ALA A CA 1
ATOM 3670 C C . ALA A 1 498 ? 21.433 -12.599 9.756 1.00 75.88 498 ALA A C 1
ATOM 3672 O O . ALA A 1 498 ? 21.146 -11.695 8.977 1.00 75.88 498 ALA A O 1
ATOM 3673 N N . ALA A 1 499 ? 20.519 -13.388 10.331 1.00 74.38 499 ALA A N 1
ATOM 3674 C CA . ALA A 1 499 ? 19.080 -13.236 10.096 1.00 74.38 499 ALA A CA 1
ATOM 3675 C C . ALA A 1 499 ? 18.628 -11.774 10.269 1.00 74.38 499 ALA A C 1
ATOM 3677 O O . ALA A 1 499 ? 19.112 -11.086 11.170 1.00 74.38 499 ALA A O 1
ATOM 3678 N N . ASP A 1 500 ? 17.732 -11.318 9.391 1.00 85.56 500 ASP A N 1
ATOM 3679 C CA . ASP A 1 500 ? 17.228 -9.939 9.310 1.00 85.56 500 ASP A CA 1
ATOM 3680 C C . ASP A 1 500 ? 18.278 -8.851 8.998 1.00 85.56 500 ASP A C 1
ATOM 3682 O O . ASP A 1 500 ? 17.928 -7.679 8.890 1.00 85.56 500 ASP A O 1
ATOM 3686 N N . LYS A 1 501 ? 19.559 -9.175 8.780 1.00 90.31 501 LYS A N 1
ATOM 3687 C CA . LYS A 1 501 ? 20.541 -8.175 8.337 1.00 90.31 501 LYS A CA 1
ATOM 3688 C C . LYS A 1 501 ? 20.347 -7.869 6.849 1.00 90.31 501 LYS A C 1
ATOM 3690 O O . LYS A 1 501 ? 20.406 -8.783 6.026 1.00 90.31 501 LYS A O 1
ATOM 3695 N N . VAL A 1 502 ? 20.188 -6.592 6.492 1.00 94.94 502 VAL A N 1
ATOM 3696 C CA . VAL A 1 502 ? 20.203 -6.135 5.088 1.00 94.94 502 VAL A CA 1
ATOM 3697 C C . VAL A 1 502 ? 21.545 -6.490 4.448 1.00 94.94 502 VAL A C 1
ATOM 3699 O O . VAL A 1 502 ? 22.603 -6.280 5.044 1.00 94.94 502 VAL A O 1
ATOM 3702 N N . THR A 1 503 ? 21.509 -7.061 3.247 1.00 90.94 503 THR A N 1
ATOM 3703 C CA . THR A 1 503 ? 22.723 -7.529 2.567 1.00 90.94 503 THR A CA 1
ATOM 3704 C C . THR A 1 503 ? 23.539 -6.354 2.026 1.00 90.94 503 THR A C 1
ATOM 3706 O O . THR A 1 503 ? 22.990 -5.309 1.657 1.00 90.94 503 THR A O 1
ATOM 3709 N N . ALA A 1 504 ? 24.863 -6.505 1.932 1.00 91.81 504 ALA A N 1
ATOM 3710 C CA . ALA A 1 504 ? 25.735 -5.442 1.431 1.00 91.81 504 ALA A CA 1
ATOM 3711 C C . ALA A 1 504 ? 25.341 -4.967 0.020 1.00 91.81 504 ALA A C 1
ATOM 3713 O O . ALA A 1 504 ? 25.345 -3.761 -0.227 1.00 91.81 504 ALA A O 1
ATOM 3714 N N . TYR A 1 505 ? 24.917 -5.891 -0.851 1.00 90.25 505 TYR A N 1
ATOM 3715 C CA . TYR A 1 505 ? 24.455 -5.600 -2.211 1.00 90.25 505 TYR A CA 1
ATOM 3716 C C . TYR A 1 505 ? 23.061 -4.959 -2.286 1.00 90.25 505 TYR A C 1
ATOM 3718 O O . TYR A 1 505 ? 22.809 -4.229 -3.234 1.00 90.25 505 TYR A O 1
ATOM 3726 N N . SER A 1 506 ? 22.151 -5.173 -1.327 1.00 95.44 506 SER A N 1
ATOM 3727 C CA . SER A 1 506 ? 20.777 -4.649 -1.439 1.00 95.44 506 SER A CA 1
ATOM 3728 C C . SER A 1 506 ? 20.759 -3.132 -1.623 1.00 95.44 506 SER A C 1
ATOM 3730 O O . SER A 1 506 ? 21.200 -2.409 -0.732 1.00 95.44 506 SER A O 1
ATOM 3732 N N . ASN A 1 507 ? 20.190 -2.632 -2.714 1.00 94.94 507 ASN A N 1
ATOM 3733 C CA . ASN A 1 507 ? 19.939 -1.201 -2.847 1.00 94.94 507 ASN A CA 1
ATOM 3734 C C . ASN A 1 507 ? 18.865 -0.756 -1.844 1.00 94.94 507 ASN A C 1
ATOM 3736 O O . ASN A 1 507 ? 17.784 -1.353 -1.769 1.00 94.94 507 ASN A O 1
ATOM 3740 N N . SER A 1 508 ? 19.181 0.291 -1.084 1.00 93.56 508 SER A N 1
ATOM 3741 C CA . SER A 1 508 ? 18.350 0.879 -0.032 1.00 93.56 508 SER A CA 1
ATOM 3742 C C . SER A 1 508 ? 18.107 2.359 -0.319 1.00 93.56 508 SER A C 1
ATOM 3744 O O . SER A 1 508 ? 19.033 3.089 -0.664 1.00 93.56 508 SER A O 1
ATOM 3746 N N . ALA A 1 509 ? 16.867 2.819 -0.136 1.00 92.44 509 ALA A N 1
ATOM 3747 C CA . ALA A 1 509 ? 16.481 4.216 -0.327 1.00 92.44 509 ALA A CA 1
ATOM 3748 C C . ALA A 1 509 ? 15.329 4.617 0.608 1.00 92.44 509 ALA A C 1
ATOM 3750 O O . ALA A 1 509 ? 14.572 3.769 1.092 1.00 92.44 509 ALA A O 1
ATOM 3751 N N . SER A 1 510 ? 15.152 5.922 0.831 1.00 89.44 510 SER A N 1
ATOM 3752 C CA . SER A 1 510 ? 14.071 6.475 1.666 1.00 89.44 510 SER A CA 1
ATOM 3753 C C . SER A 1 510 ? 12.670 6.084 1.174 1.00 89.44 510 SER A C 1
ATOM 3755 O O . SER A 1 510 ? 11.751 5.956 1.984 1.00 89.44 510 SER A O 1
ATOM 3757 N N . PHE A 1 511 ? 12.524 5.813 -0.125 1.00 89.56 511 PHE A N 1
ATOM 3758 C CA . PHE A 1 511 ? 11.285 5.429 -0.806 1.00 89.56 511 PHE A CA 1
ATOM 3759 C C . PHE A 1 511 ? 11.186 3.928 -1.157 1.00 89.56 511 PHE A C 1
ATOM 3761 O O . PHE A 1 511 ? 10.221 3.530 -1.798 1.00 89.56 511 PHE A O 1
ATOM 3768 N N . LEU A 1 512 ? 12.120 3.082 -0.690 1.00 94.62 512 LEU A N 1
ATOM 3769 C CA . LEU A 1 512 ? 11.971 1.615 -0.732 1.00 94.62 512 LEU A CA 1
ATOM 3770 C C . LEU A 1 512 ? 10.694 1.188 0.018 1.00 94.62 512 LEU A C 1
ATOM 3772 O O . LEU A 1 512 ? 10.370 1.783 1.045 1.00 94.62 512 LEU A O 1
ATOM 3776 N N . ASP A 1 513 ? 9.973 0.168 -0.440 1.00 97.00 513 ASP A N 1
ATOM 3777 C CA . ASP A 1 513 ? 8.760 -0.310 0.234 1.00 97.00 513 ASP A CA 1
ATOM 3778 C C . ASP A 1 513 ? 9.083 -1.300 1.348 1.00 97.00 513 ASP A C 1
ATOM 3780 O O . ASP A 1 513 ? 8.752 -1.066 2.512 1.00 97.00 513 ASP A O 1
ATOM 3784 N N . ILE A 1 514 ? 9.704 -2.423 0.975 1.00 97.62 514 ILE A N 1
ATOM 3785 C CA . ILE A 1 514 ? 9.828 -3.608 1.824 1.00 97.62 514 ILE A CA 1
ATOM 3786 C C . ILE A 1 514 ? 11.187 -4.290 1.669 1.00 97.62 514 ILE A C 1
ATOM 3788 O O . ILE A 1 514 ? 11.838 -4.220 0.625 1.00 97.62 514 ILE A O 1
ATOM 3792 N N . PHE A 1 515 ? 11.569 -5.036 2.702 1.00 97.25 515 PHE A N 1
ATOM 3793 C CA . PHE A 1 515 ? 12.589 -6.077 2.600 1.00 97.25 515 PHE A CA 1
ATOM 3794 C C . PHE A 1 515 ? 11.937 -7.461 2.462 1.00 97.25 515 PHE A C 1
ATOM 3796 O O . PHE A 1 515 ? 10.829 -7.706 2.946 1.00 97.25 515 PHE A O 1
ATOM 3803 N N . ALA A 1 516 ? 12.636 -8.407 1.847 1.00 94.69 516 ALA A N 1
ATOM 3804 C CA . ALA A 1 516 ? 12.277 -9.820 1.874 1.00 94.69 516 ALA A CA 1
ATOM 3805 C C . ALA A 1 516 ? 13.536 -10.700 1.887 1.00 94.69 516 ALA A C 1
ATOM 3807 O O . ALA A 1 516 ? 14.657 -10.222 1.698 1.00 94.69 516 ALA A O 1
ATOM 3808 N N . SER A 1 517 ? 13.346 -11.982 2.198 1.00 87.62 517 SER A N 1
ATOM 3809 C CA . SER A 1 517 ? 14.458 -12.871 2.532 1.00 87.62 517 SER A CA 1
ATOM 3810 C C . SER A 1 517 ? 15.329 -13.211 1.323 1.00 87.62 517 SER A C 1
ATOM 3812 O O . SER A 1 517 ? 14.829 -13.533 0.243 1.00 87.62 517 SER A O 1
ATOM 3814 N N . SER A 1 518 ? 16.639 -13.134 1.542 1.00 81.56 518 SER A N 1
ATOM 3815 C CA . SER A 1 518 ? 17.676 -13.066 0.526 1.00 81.56 518 SER A CA 1
ATOM 3816 C C . SER A 1 518 ? 19.073 -13.553 0.992 1.00 81.56 518 SER A C 1
ATOM 3818 O O . SER A 1 518 ? 19.963 -12.728 1.194 1.00 81.56 518 SER A O 1
ATOM 3820 N N . ASN A 1 519 ? 19.332 -14.867 1.101 1.00 73.00 519 ASN A N 1
ATOM 3821 C CA . ASN A 1 519 ? 20.560 -15.464 0.521 1.00 73.00 519 ASN A CA 1
ATOM 3822 C C . ASN A 1 519 ? 20.433 -16.987 0.271 1.00 73.00 519 ASN A C 1
ATOM 3824 O O . ASN A 1 519 ? 19.472 -17.579 0.741 1.00 73.00 519 ASN A O 1
ATOM 3828 N N . ASN A 1 520 ? 21.397 -17.596 -0.441 1.00 74.00 520 ASN A N 1
ATOM 3829 C CA . ASN A 1 520 ? 21.581 -19.047 -0.684 1.00 74.00 520 ASN A CA 1
ATOM 3830 C C . ASN A 1 520 ? 20.291 -19.856 -0.938 1.00 74.00 520 ASN A C 1
ATOM 3832 O O . ASN A 1 520 ? 19.720 -20.417 -0.003 1.00 74.00 520 ASN A O 1
ATOM 3836 N N . ALA A 1 521 ? 19.841 -19.980 -2.193 1.00 81.38 521 ALA A N 1
ATOM 3837 C CA . ALA A 1 521 ? 18.675 -20.819 -2.468 1.00 81.38 521 ALA A CA 1
ATOM 3838 C C . ALA A 1 521 ? 18.970 -22.283 -2.216 1.00 81.38 521 ALA A C 1
ATOM 3840 O O . ALA A 1 521 ? 20.026 -22.768 -2.582 1.00 81.38 521 ALA A O 1
ATOM 3841 N N . TYR A 1 522 ? 17.935 -23.016 -1.832 1.00 80.38 522 TYR A N 1
ATOM 3842 C CA . TYR A 1 522 ? 17.631 -24.229 -2.577 1.00 80.38 522 TYR A CA 1
ATOM 3843 C C . TYR A 1 522 ? 16.437 -23.943 -3.498 1.00 80.38 522 TYR A C 1
ATOM 3845 O O . TYR A 1 522 ? 15.322 -23.746 -3.006 1.00 80.38 522 TYR A O 1
ATOM 3853 N N . THR A 1 523 ? 16.635 -23.857 -4.818 1.00 91.62 523 THR A N 1
ATOM 3854 C CA . THR A 1 523 ? 15.561 -23.567 -5.798 1.00 91.62 523 THR A CA 1
ATOM 3855 C C . THR A 1 523 ? 15.722 -24.362 -7.093 1.00 91.62 523 THR A C 1
ATOM 3857 O O . THR A 1 523 ? 16.701 -25.072 -7.263 1.00 91.62 523 THR A O 1
ATOM 3860 N N . CYS A 1 524 ? 14.722 -24.296 -7.971 1.00 92.25 524 CYS A N 1
ATOM 3861 C CA . CYS A 1 524 ? 14.711 -24.963 -9.273 1.00 92.25 524 CYS A CA 1
ATOM 3862 C C . CYS A 1 524 ? 15.762 -24.360 -10.213 1.00 92.25 524 CYS A C 1
ATOM 3864 O O . CYS A 1 524 ? 15.869 -23.140 -10.288 1.00 92.25 524 CYS A O 1
ATOM 3866 N N . ASP A 1 525 ? 16.445 -25.204 -10.975 1.00 92.25 525 ASP A N 1
ATOM 3867 C CA . ASP A 1 525 ? 17.343 -24.819 -12.068 1.00 92.25 525 ASP A CA 1
ATOM 3868 C C . ASP A 1 525 ? 16.812 -25.385 -13.405 1.00 92.25 525 ASP A C 1
ATOM 3870 O O . ASP A 1 525 ? 15.816 -26.119 -13.433 1.00 92.25 525 ASP A O 1
ATOM 3874 N N . ILE A 1 526 ? 17.450 -25.038 -14.523 1.00 93.38 526 ILE A N 1
ATOM 3875 C CA . ILE A 1 526 ? 17.215 -25.671 -15.827 1.00 93.38 526 ILE A CA 1
ATOM 3876 C C . ILE A 1 526 ? 17.635 -27.144 -15.742 1.00 93.38 526 ILE A C 1
ATOM 3878 O O . ILE A 1 526 ? 18.726 -27.464 -15.273 1.00 93.38 526 ILE A O 1
ATOM 3882 N N . VAL A 1 527 ? 16.787 -28.057 -16.224 1.00 91.00 527 VAL A N 1
ATOM 3883 C CA . VAL A 1 527 ? 17.019 -29.506 -16.100 1.00 91.00 527 VAL A CA 1
ATOM 3884 C C . VAL A 1 527 ? 18.330 -29.941 -16.763 1.00 91.00 527 VAL A C 1
ATOM 3886 O O . VAL A 1 527 ? 18.597 -29.660 -17.935 1.00 91.00 527 VAL A O 1
ATOM 3889 N N . GLY A 1 528 ? 19.128 -30.724 -16.035 1.00 85.81 528 GLY A N 1
ATOM 3890 C CA . GLY A 1 528 ? 20.396 -31.258 -16.526 1.00 85.81 528 GLY A CA 1
ATOM 3891 C C . GLY A 1 528 ? 21.566 -30.276 -16.427 1.00 85.81 528 GLY A C 1
ATOM 3892 O O . GLY A 1 528 ? 22.013 -29.967 -15.334 1.00 85.81 528 GLY A O 1
ATOM 3893 N N . VAL A 1 529 ? 22.160 -29.892 -17.563 1.00 80.44 529 VAL A N 1
ATOM 3894 C CA . VAL A 1 529 ? 23.476 -29.203 -17.614 1.00 80.44 529 VAL A CA 1
ATOM 3895 C C . VAL A 1 529 ? 23.430 -27.801 -18.228 1.00 80.44 529 VAL A C 1
ATOM 3897 O O . VAL A 1 529 ? 24.474 -27.256 -18.576 1.00 80.44 529 VAL A O 1
ATOM 3900 N N . GLY A 1 530 ? 22.228 -27.254 -18.424 1.00 74.62 530 GLY A N 1
ATOM 3901 C CA . GLY A 1 530 ? 22.023 -25.887 -18.914 1.00 74.62 530 GLY A CA 1
ATOM 3902 C C . GLY A 1 530 ? 21.849 -24.843 -17.812 1.00 74.62 530 GLY A C 1
ATOM 3903 O O . GLY A 1 530 ? 21.617 -23.688 -18.143 1.00 74.62 530 GLY A O 1
ATOM 3904 N N . GLY A 1 531 ? 21.894 -25.259 -16.545 1.00 83.19 531 GLY A N 1
ATOM 3905 C CA . GLY A 1 531 ? 21.664 -24.415 -15.379 1.00 83.19 531 GLY A CA 1
ATOM 3906 C C . GLY A 1 531 ? 22.902 -23.695 -14.846 1.00 83.19 531 GLY A C 1
ATOM 3907 O O . GLY A 1 531 ? 23.980 -23.732 -15.448 1.00 83.19 531 GLY A O 1
ATOM 3908 N N . TYR A 1 532 ? 22.746 -23.076 -13.676 1.00 82.06 532 TYR A N 1
ATOM 3909 C CA . TYR A 1 532 ? 23.873 -22.612 -12.862 1.00 82.06 532 TYR A CA 1
ATOM 3910 C C . TYR A 1 532 ? 24.671 -23.794 -12.303 1.00 82.06 532 TYR A C 1
ATOM 3912 O O . TYR A 1 532 ? 25.904 -23.757 -12.270 1.00 82.06 532 TYR A O 1
ATOM 3920 N N . ASP A 1 533 ? 23.964 -24.854 -11.908 1.00 80.38 533 ASP A N 1
ATOM 3921 C CA . ASP A 1 533 ? 24.531 -26.122 -11.468 1.00 80.38 533 ASP A CA 1
ATOM 3922 C C . ASP A 1 533 ? 24.350 -27.226 -12.530 1.00 80.38 533 ASP A C 1
ATOM 3924 O O . ASP A 1 533 ? 23.591 -27.116 -13.493 1.00 80.38 533 ASP A O 1
ATOM 3928 N N . THR A 1 534 ? 25.074 -28.341 -12.376 1.00 77.75 534 THR A N 1
ATOM 3929 C CA . THR A 1 534 ? 25.001 -29.489 -13.321 1.00 77.75 534 THR A CA 1
ATOM 3930 C C . THR A 1 534 ? 23.847 -30.461 -13.037 1.00 77.75 534 THR A C 1
ATOM 3932 O O . THR A 1 534 ? 23.923 -31.652 -13.360 1.00 77.75 534 THR A O 1
ATOM 3935 N N . GLY A 1 535 ? 22.791 -29.963 -12.398 1.00 82.06 535 GLY A N 1
ATOM 3936 C CA . GLY A 1 535 ? 21.566 -30.689 -12.108 1.00 82.06 535 GLY A CA 1
ATOM 3937 C C . GLY A 1 535 ? 20.429 -29.730 -11.771 1.00 82.06 535 GLY A C 1
ATOM 3938 O O . GLY A 1 535 ? 20.642 -28.543 -11.581 1.00 82.06 535 GLY A O 1
ATOM 3939 N N . ASP A 1 536 ? 19.225 -30.282 -11.665 1.00 89.19 536 ASP A N 1
ATOM 3940 C CA . ASP A 1 536 ? 17.931 -29.584 -11.683 1.00 89.19 536 ASP A CA 1
ATOM 3941 C C . ASP A 1 536 ? 17.667 -28.529 -10.565 1.00 89.19 536 ASP A C 1
ATOM 3943 O O . ASP A 1 536 ? 16.544 -28.036 -10.451 1.00 89.19 536 ASP A O 1
ATOM 3947 N N . TYR A 1 537 ? 18.642 -28.205 -9.704 1.00 86.00 537 TYR A N 1
ATOM 3948 C CA . TYR A 1 537 ? 18.499 -27.269 -8.580 1.00 86.00 537 TYR A CA 1
ATOM 3949 C C . TYR A 1 537 ? 19.797 -26.499 -8.279 1.00 86.00 537 TYR A C 1
ATOM 3951 O O . TYR A 1 537 ? 20.840 -27.124 -8.087 1.00 86.00 537 TYR A O 1
ATOM 3959 N N . ASP A 1 538 ? 19.693 -25.177 -8.101 1.00 84.50 538 ASP A N 1
ATOM 3960 C CA . ASP A 1 538 ? 20.771 -24.311 -7.595 1.00 84.50 538 ASP A CA 1
ATOM 3961 C C . ASP A 1 538 ? 20.719 -24.231 -6.056 1.00 84.50 538 ASP A C 1
ATOM 3963 O O . ASP A 1 538 ? 19.642 -24.177 -5.441 1.00 84.50 538 ASP A O 1
ATOM 3967 N N . LEU A 1 539 ? 21.915 -24.227 -5.461 1.00 79.12 539 LEU A N 1
ATOM 3968 C CA . LEU A 1 539 ? 22.234 -24.231 -4.030 1.00 79.12 539 LEU A CA 1
ATOM 3969 C C . LEU A 1 539 ? 22.758 -22.871 -3.505 1.00 79.12 539 LEU A C 1
ATOM 3971 O O . LEU A 1 539 ? 23.068 -22.728 -2.317 1.00 79.12 539 LEU A O 1
ATOM 3975 N N . THR A 1 540 ? 22.987 -21.909 -4.402 1.00 73.69 540 THR A N 1
ATOM 3976 C CA . THR A 1 540 ? 23.884 -20.758 -4.189 1.00 73.69 540 THR A CA 1
ATOM 3977 C C . THR A 1 540 ? 23.411 -19.430 -4.769 1.00 73.69 540 THR A C 1
ATOM 3979 O O . THR A 1 540 ? 24.033 -18.405 -4.482 1.00 73.69 540 THR A O 1
ATOM 3982 N N . PHE A 1 541 ? 22.285 -19.411 -5.487 1.00 84.31 541 PHE A N 1
ATOM 3983 C CA . PHE A 1 541 ? 21.501 -18.209 -5.778 1.00 84.31 541 PHE A CA 1
ATOM 3984 C C . PHE A 1 541 ? 21.530 -17.282 -4.499 1.00 84.31 541 PHE A C 1
ATOM 3986 O O . PHE A 1 541 ? 21.260 -17.765 -3.407 1.00 84.31 541 PHE A O 1
ATOM 3993 N N . GLY A 1 542 ? 21.887 -15.983 -4.555 1.00 82.69 542 GLY A N 1
ATOM 3994 C CA . GLY A 1 542 ? 21.710 -14.939 -3.498 1.00 82.69 542 GLY A CA 1
ATOM 3995 C C . GLY A 1 542 ? 21.504 -13.471 -4.003 1.00 82.69 542 GLY A C 1
ATOM 3996 O O . GLY A 1 542 ? 22.370 -12.963 -4.714 1.00 82.69 542 GLY A O 1
ATOM 3997 N N . GLY A 1 543 ? 20.393 -12.766 -3.702 1.00 85.62 543 GLY A N 1
ATOM 3998 C CA . GLY A 1 543 ? 20.093 -11.441 -4.302 1.00 85.62 543 GLY A CA 1
ATOM 3999 C C . GLY A 1 543 ? 18.687 -10.808 -4.121 1.00 85.62 543 GLY A C 1
ATOM 4000 O O . GLY A 1 543 ? 17.718 -11.418 -3.665 1.00 85.62 543 GLY A O 1
ATOM 4001 N N . THR A 1 544 ? 18.528 -9.552 -4.573 1.00 91.06 544 THR A N 1
ATOM 4002 C CA . THR A 1 544 ? 17.211 -8.863 -4.554 1.00 91.06 544 THR A CA 1
ATOM 4003 C C . THR A 1 544 ? 16.162 -9.505 -5.485 1.00 91.06 544 THR A C 1
ATOM 4005 O O . THR A 1 544 ? 14.962 -9.435 -5.208 1.00 91.06 544 THR A O 1
ATOM 4008 N N . SER A 1 545 ? 16.599 -10.217 -6.529 1.00 88.81 545 SER A N 1
ATOM 4009 C CA . SER A 1 545 ? 15.774 -11.050 -7.428 1.00 88.81 545 SER A CA 1
ATOM 4010 C C . SER A 1 545 ? 15.138 -12.277 -6.794 1.00 88.81 545 SER A C 1
ATOM 4012 O O . SER A 1 545 ? 14.354 -12.960 -7.446 1.00 88.81 545 SER A O 1
ATOM 4014 N N . ALA A 1 546 ? 15.421 -12.565 -5.528 1.00 88.44 546 ALA A N 1
ATOM 4015 C CA . ALA A 1 546 ? 14.642 -13.523 -4.767 1.00 88.44 546 ALA A CA 1
ATOM 4016 C C . ALA A 1 546 ? 13.833 -12.896 -3.669 1.00 88.44 546 ALA A C 1
ATOM 4018 O O . ALA A 1 546 ? 12.711 -13.342 -3.460 1.00 88.44 546 ALA A O 1
ATOM 4019 N N . ALA A 1 547 ? 14.342 -11.845 -3.028 1.00 94.06 547 ALA A N 1
ATOM 4020 C CA . ALA A 1 547 ? 13.517 -11.021 -2.163 1.00 94.06 547 ALA A CA 1
ATOM 4021 C C . ALA A 1 547 ? 12.189 -10.681 -2.880 1.00 94.06 547 ALA A C 1
ATOM 4023 O O . ALA A 1 547 ? 11.110 -10.890 -2.323 1.00 94.06 547 ALA A O 1
ATOM 4024 N N . CYS A 1 548 ? 12.259 -10.316 -4.167 1.00 95.62 548 CYS A N 1
ATOM 4025 C CA . CYS A 1 548 ? 11.096 -10.102 -5.027 1.00 95.62 548 CYS A CA 1
ATOM 4026 C C . CYS A 1 548 ? 10.120 -11.309 -5.119 1.00 95.62 548 CYS A C 1
ATOM 4028 O O . CYS A 1 548 ? 8.997 -11.164 -4.637 1.00 95.62 548 CYS A O 1
ATOM 4030 N N . PRO A 1 549 ? 10.465 -12.508 -5.639 1.00 95.44 549 PRO A N 1
ATOM 4031 C CA . PRO A 1 549 ? 9.562 -13.661 -5.680 1.00 95.44 549 PRO A CA 1
ATOM 4032 C C . PRO A 1 549 ? 9.232 -14.255 -4.299 1.00 95.44 549 PRO A C 1
ATOM 4034 O O . PRO A 1 549 ? 8.187 -14.894 -4.166 1.00 95.44 549 PRO A O 1
ATOM 4037 N N . TYR A 1 550 ? 10.030 -14.001 -3.252 1.00 94.62 550 TYR A N 1
ATOM 4038 C CA . TYR A 1 550 ? 9.634 -14.248 -1.858 1.00 94.62 550 TYR A CA 1
ATOM 4039 C C . TYR A 1 550 ? 8.433 -13.396 -1.478 1.00 94.62 550 TYR A C 1
ATOM 4041 O O . TYR A 1 550 ? 7.428 -13.922 -0.996 1.00 94.62 550 TYR A O 1
ATOM 4049 N N . ALA A 1 551 ? 8.511 -12.093 -1.744 1.00 96.94 551 ALA A N 1
ATOM 4050 C CA . ALA A 1 551 ? 7.399 -11.182 -1.555 1.00 96.94 551 ALA A CA 1
ATOM 4051 C C . ALA A 1 551 ? 6.228 -11.517 -2.499 1.00 96.94 551 ALA A C 1
ATOM 4053 O O . ALA A 1 551 ? 5.090 -11.533 -2.046 1.00 96.94 551 ALA A O 1
ATOM 4054 N N . ALA A 1 552 ? 6.463 -11.878 -3.765 1.00 97.81 552 ALA A N 1
ATOM 4055 C CA . ALA A 1 552 ? 5.404 -12.200 -4.726 1.00 97.81 552 ALA A CA 1
ATOM 4056 C C . ALA A 1 552 ? 4.639 -13.480 -4.349 1.00 97.81 552 ALA A C 1
ATOM 4058 O O . ALA A 1 552 ? 3.407 -13.508 -4.376 1.00 97.81 552 ALA A O 1
ATOM 4059 N N . GLY A 1 553 ? 5.353 -14.527 -3.928 1.00 96.00 553 GLY A N 1
ATOM 4060 C CA . GLY A 1 553 ? 4.748 -15.739 -3.385 1.00 96.00 553 GLY A CA 1
ATOM 4061 C C . GLY A 1 553 ? 4.037 -15.487 -2.050 1.00 96.00 553 GLY A C 1
ATOM 4062 O O . GLY A 1 553 ? 2.946 -16.011 -1.827 1.00 96.00 553 GLY A O 1
ATOM 4063 N N . ALA A 1 554 ? 4.574 -14.616 -1.189 1.00 95.44 554 ALA A N 1
ATOM 4064 C CA . ALA A 1 554 ? 3.875 -14.182 0.021 1.00 95.44 554 ALA A CA 1
ATOM 4065 C C . ALA A 1 554 ? 2.590 -13.398 -0.304 1.00 95.44 554 ALA A C 1
ATOM 4067 O O . ALA A 1 554 ? 1.560 -13.631 0.324 1.00 95.44 554 ALA A O 1
ATOM 4068 N N . VAL A 1 555 ? 2.599 -12.538 -1.327 1.00 97.88 555 VAL A N 1
ATOM 4069 C CA . VAL A 1 555 ? 1.404 -11.841 -1.824 1.00 97.88 555 VAL A CA 1
ATOM 4070 C C . VAL A 1 555 ? 0.382 -12.829 -2.379 1.00 97.88 555 VAL A C 1
ATOM 4072 O O . VAL A 1 555 ? -0.794 -12.707 -2.053 1.00 97.88 555 VAL A O 1
ATOM 4075 N N . ALA A 1 556 ? 0.787 -13.833 -3.158 1.00 96.88 556 ALA A N 1
ATOM 4076 C CA . ALA A 1 556 ? -0.136 -14.850 -3.667 1.00 96.88 556 ALA A CA 1
ATOM 4077 C C . ALA A 1 556 ? -0.771 -15.683 -2.535 1.00 96.88 556 ALA A C 1
ATOM 4079 O O . ALA A 1 556 ? -1.973 -15.959 -2.557 1.00 96.88 556 ALA A O 1
ATOM 4080 N N . ALA A 1 557 ? 0.001 -16.023 -1.500 1.00 89.88 557 ALA A N 1
ATOM 4081 C CA . ALA A 1 557 ? -0.507 -16.664 -0.290 1.00 89.88 557 ALA A CA 1
ATOM 4082 C C . ALA A 1 557 ? -1.471 -15.751 0.500 1.00 89.88 557 ALA A C 1
ATOM 4084 O O . ALA A 1 557 ? -2.569 -16.180 0.857 1.00 89.88 557 ALA A O 1
ATOM 4085 N N . LEU A 1 558 ? -1.122 -14.473 0.699 1.00 94.62 558 LEU A N 1
ATOM 4086 C CA . LEU A 1 558 ? -1.972 -13.465 1.347 1.00 94.62 558 LEU A CA 1
ATOM 4087 C C . LEU A 1 558 ? -3.281 -13.234 0.579 1.00 94.62 558 LEU A C 1
ATOM 4089 O O . LEU A 1 558 ? -4.347 -13.154 1.182 1.00 94.62 558 LEU A O 1
ATOM 4093 N N . GLN A 1 559 ? -3.220 -13.166 -0.749 1.00 93.81 559 GLN A N 1
ATOM 4094 C CA . GLN A 1 559 ? -4.385 -13.015 -1.616 1.00 93.81 559 GLN A CA 1
ATOM 4095 C C . GLN A 1 559 ? -5.275 -14.267 -1.610 1.00 93.81 559 GLN A C 1
ATOM 4097 O O . GLN A 1 559 ? -6.500 -14.154 -1.621 1.00 93.81 559 GLN A O 1
ATOM 4102 N N . SER A 1 560 ? -4.683 -15.464 -1.546 1.00 86.94 560 SER A N 1
ATOM 4103 C CA . SER A 1 560 ? -5.411 -16.726 -1.357 1.00 86.94 560 SER A CA 1
ATOM 4104 C C . SER A 1 560 ? -6.125 -16.762 0.003 1.00 86.94 560 SER A C 1
ATOM 4106 O O . SER A 1 560 ? -7.304 -17.115 0.066 1.00 86.94 560 SER A O 1
ATOM 4108 N N . ALA A 1 561 ? -5.465 -16.290 1.068 1.00 84.69 561 ALA A N 1
ATOM 4109 C CA . ALA A 1 561 ? -6.072 -16.116 2.386 1.00 84.69 561 ALA A CA 1
ATOM 4110 C C . ALA A 1 561 ? -7.212 -15.088 2.366 1.00 84.69 561 ALA A C 1
ATOM 4112 O O . ALA A 1 561 ? -8.310 -15.382 2.831 1.00 84.69 561 ALA A O 1
ATOM 4113 N N . ALA A 1 562 ? -7.000 -13.912 1.769 1.00 86.06 562 ALA A N 1
ATOM 4114 C CA . ALA A 1 562 ? -8.027 -12.882 1.640 1.00 86.06 562 ALA A CA 1
ATOM 4115 C C . ALA A 1 562 ? -9.248 -13.389 0.862 1.00 86.06 562 ALA A C 1
ATOM 4117 O O . ALA A 1 562 ? -10.379 -13.192 1.310 1.00 86.06 562 ALA A O 1
ATOM 4118 N N . LYS A 1 563 ? -9.035 -14.124 -0.236 1.00 84.94 563 LYS A N 1
ATOM 4119 C CA . LYS A 1 563 ? -10.109 -14.726 -1.033 1.00 84.94 563 LYS A CA 1
ATOM 4120 C C . LYS A 1 563 ? -10.920 -15.757 -0.247 1.00 84.94 563 LYS A C 1
ATOM 4122 O O . LYS A 1 563 ? -12.138 -15.798 -0.407 1.00 84.94 563 LYS A O 1
ATOM 4127 N N . ALA A 1 564 ? -10.270 -16.545 0.610 1.00 75.81 564 ALA A N 1
ATOM 4128 C CA . ALA A 1 564 ? -10.923 -17.525 1.477 1.00 75.81 564 ALA A CA 1
ATOM 4129 C C . ALA A 1 564 ? -11.652 -16.892 2.680 1.00 75.81 564 ALA A C 1
ATOM 4131 O O . ALA A 1 564 ? -12.735 -17.345 3.039 1.00 75.81 564 ALA A O 1
ATOM 4132 N N . VAL A 1 565 ? -11.080 -15.847 3.289 1.00 74.25 565 VAL A N 1
ATOM 4133 C CA . VAL A 1 565 ? -11.596 -15.197 4.511 1.00 74.25 565 VAL A CA 1
ATOM 4134 C C . VAL A 1 565 ? -12.673 -14.148 4.211 1.00 74.25 565 VAL A C 1
ATOM 4136 O O . VAL A 1 565 ? -13.643 -14.037 4.955 1.00 74.25 565 VAL A O 1
ATOM 4139 N N . THR A 1 566 ? -12.520 -13.376 3.131 1.00 73.75 566 THR A N 1
ATOM 4140 C CA . THR A 1 566 ? -13.389 -12.225 2.798 1.00 73.75 566 THR A CA 1
ATOM 4141 C C . THR A 1 566 ? -14.299 -12.461 1.590 1.00 73.75 566 THR A C 1
ATOM 4143 O O . THR A 1 566 ? -15.216 -11.681 1.347 1.00 73.75 566 THR A O 1
ATOM 4146 N N . GLY A 1 567 ? -14.043 -13.511 0.802 1.00 72.94 567 GLY A N 1
ATOM 4147 C CA . GLY A 1 567 ? -14.717 -13.770 -0.474 1.00 72.94 567 GLY A CA 1
ATOM 4148 C C . GLY A 1 567 ? -14.127 -13.022 -1.681 1.00 72.94 567 GLY A C 1
ATOM 4149 O O . GLY A 1 567 ? -14.468 -13.355 -2.821 1.00 72.94 567 GLY A O 1
ATOM 4150 N N . TYR A 1 568 ? -13.198 -12.080 -1.479 1.00 80.62 568 TYR A N 1
ATOM 4151 C CA . TYR A 1 568 ? -12.604 -11.241 -2.530 1.00 80.62 568 TYR A CA 1
ATOM 4152 C C . TYR A 1 568 ? -11.070 -11.229 -2.465 1.00 80.62 568 TYR A C 1
ATOM 4154 O O . TYR A 1 568 ? -10.480 -11.503 -1.424 1.00 80.62 568 TYR A O 1
ATOM 4162 N N . TYR A 1 569 ? -10.420 -10.920 -3.588 1.00 87.50 569 TYR A N 1
ATOM 4163 C CA . TYR A 1 569 ? -8.998 -10.567 -3.579 1.00 87.50 569 TYR A CA 1
ATOM 4164 C C . TYR A 1 569 ? -8.844 -9.117 -3.097 1.00 87.50 569 TYR A C 1
ATOM 4166 O O . TYR A 1 569 ? -9.711 -8.280 -3.352 1.00 87.50 569 TYR A O 1
ATOM 4174 N N . LEU A 1 570 ? -7.738 -8.826 -2.420 1.00 87.81 570 LEU A N 1
ATOM 4175 C CA . LEU A 1 570 ? -7.326 -7.478 -2.039 1.00 87.81 570 LEU A CA 1
ATOM 4176 C C . LEU A 1 570 ? -6.950 -6.661 -3.276 1.00 87.81 570 LEU A C 1
ATOM 4178 O O . LEU A 1 570 ? -6.386 -7.197 -4.235 1.00 87.81 570 LEU A O 1
ATOM 4182 N N . THR A 1 571 ? -7.151 -5.346 -3.217 1.00 89.25 571 THR A N 1
ATOM 4183 C CA . THR A 1 571 ? -6.512 -4.436 -4.178 1.00 89.25 571 THR A CA 1
ATOM 4184 C C . THR A 1 571 ? -4.996 -4.367 -3.930 1.00 89.25 571 THR A C 1
ATOM 4186 O O . THR A 1 571 ? -4.558 -4.544 -2.788 1.00 89.25 571 THR A O 1
ATOM 4189 N N . PRO A 1 572 ? -4.164 -4.040 -4.938 1.00 89.94 572 PRO A N 1
ATOM 4190 C CA . PRO A 1 572 ? -2.721 -3.867 -4.739 1.00 89.94 572 PRO A CA 1
ATOM 4191 C C . PRO A 1 572 ? -2.370 -2.823 -3.664 1.00 89.94 572 PRO A C 1
ATOM 4193 O O . PRO A 1 572 ? -1.393 -2.990 -2.938 1.00 89.94 572 PRO A O 1
ATOM 4196 N N . ALA A 1 573 ? -3.203 -1.789 -3.488 1.00 81.12 573 ALA A N 1
ATOM 4197 C CA . ALA A 1 573 ? -3.059 -0.809 -2.408 1.00 81.12 573 ALA A CA 1
ATOM 4198 C C . ALA A 1 573 ? -3.271 -1.432 -1.013 1.00 81.12 573 ALA A C 1
ATOM 4200 O O . ALA A 1 573 ? -2.505 -1.156 -0.091 1.00 81.12 573 ALA A O 1
ATOM 4201 N N . GLN A 1 574 ? -4.263 -2.315 -0.858 1.00 85.75 574 GLN A N 1
ATOM 4202 C CA . GLN A 1 574 ? -4.490 -3.060 0.387 1.00 85.75 574 GLN A CA 1
ATOM 4203 C C . GLN A 1 574 ? -3.375 -4.079 0.655 1.00 85.75 574 GLN A C 1
ATOM 4205 O O . GLN A 1 574 ? -2.962 -4.229 1.802 1.00 85.75 574 GLN A O 1
ATOM 4210 N N . VAL A 1 575 ? -2.836 -4.726 -0.387 1.00 92.88 575 VAL A N 1
ATOM 4211 C CA . VAL A 1 575 ? -1.647 -5.588 -0.270 1.00 92.88 575 VAL A CA 1
ATOM 4212 C C . VAL A 1 575 ? -0.443 -4.783 0.224 1.00 92.88 575 VAL A C 1
ATOM 4214 O O . VAL A 1 575 ? 0.141 -5.141 1.245 1.00 92.88 575 VAL A O 1
ATOM 4217 N N . ARG A 1 576 ? -0.104 -3.670 -0.441 1.00 92.69 576 ARG A N 1
ATOM 4218 C CA . ARG A 1 576 ? 1.010 -2.785 -0.054 1.00 92.69 576 ARG A CA 1
ATOM 4219 C C . ARG A 1 576 ? 0.846 -2.274 1.378 1.00 92.69 576 ARG A C 1
ATOM 4221 O O . ARG A 1 576 ? 1.791 -2.331 2.157 1.00 92.69 576 ARG A O 1
ATOM 4228 N N . SER A 1 577 ? -0.367 -1.856 1.747 1.00 86.06 577 SER A N 1
ATOM 4229 C CA . SER A 1 577 ? -0.697 -1.411 3.105 1.00 86.06 577 SER A CA 1
ATOM 4230 C C . SER A 1 577 ? -0.502 -2.519 4.146 1.00 86.06 577 SER A C 1
ATOM 4232 O O . SER A 1 577 ? 0.123 -2.268 5.176 1.00 86.06 577 SER A O 1
ATOM 4234 N N . LEU A 1 578 ? -0.959 -3.750 3.887 1.00 85.75 578 LEU A N 1
ATOM 4235 C CA . LEU A 1 578 ? -0.752 -4.877 4.802 1.00 85.75 578 LEU A CA 1
ATOM 4236 C C . LEU A 1 578 ? 0.730 -5.230 4.937 1.00 85.75 578 LEU A C 1
ATOM 4238 O O . LEU A 1 578 ? 1.210 -5.330 6.063 1.00 85.75 578 LEU A O 1
ATOM 4242 N N . LEU A 1 579 ? 1.480 -5.349 3.837 1.00 88.00 57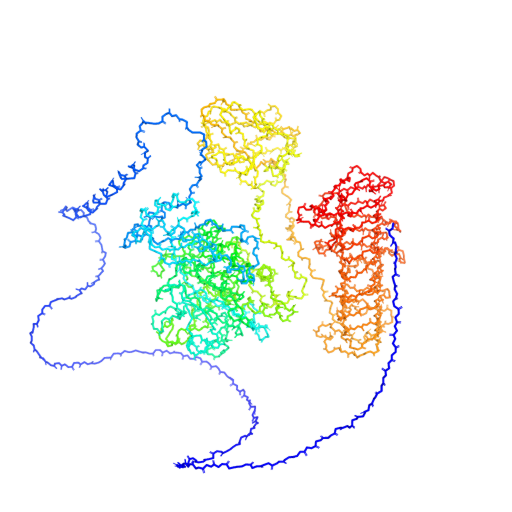9 LEU A N 1
ATOM 4243 C CA . LEU A 1 579 ? 2.922 -5.619 3.898 1.00 88.00 579 LEU A CA 1
ATOM 4244 C C . LEU A 1 579 ? 3.671 -4.532 4.689 1.00 88.00 579 LEU A C 1
ATOM 4246 O O . LEU A 1 579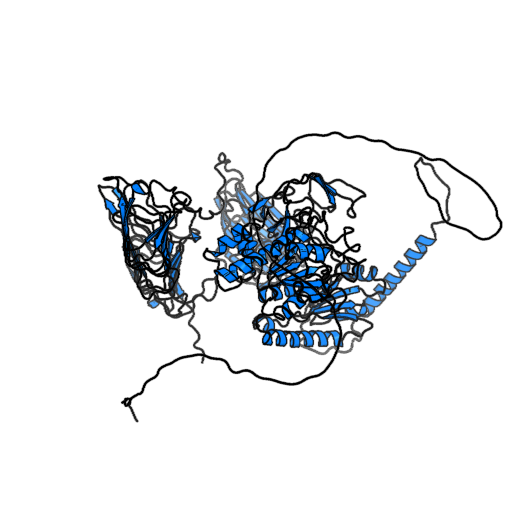 ? 4.484 -4.857 5.552 1.00 88.00 579 LEU A O 1
ATOM 4250 N N . ALA A 1 580 ? 3.339 -3.257 4.464 1.00 83.31 580 ALA A N 1
ATOM 4251 C CA . ALA A 1 580 ? 3.974 -2.130 5.143 1.00 83.31 580 ALA A CA 1
ATOM 4252 C C . ALA A 1 580 ? 3.600 -1.996 6.635 1.00 83.31 580 ALA A C 1
ATOM 4254 O O . ALA A 1 580 ? 4.398 -1.490 7.419 1.00 83.31 580 ALA A O 1
ATOM 4255 N N . THR A 1 581 ? 2.398 -2.426 7.040 1.00 81.75 581 THR A N 1
ATOM 4256 C CA . THR A 1 581 ? 1.898 -2.288 8.428 1.00 81.75 581 THR A CA 1
ATOM 4257 C C . THR A 1 581 ? 2.048 -3.544 9.286 1.00 81.75 581 THR A C 1
ATOM 4259 O O . THR A 1 581 ? 1.882 -3.460 10.502 1.00 81.75 581 THR A O 1
ATOM 4262 N N . THR A 1 582 ? 2.351 -4.695 8.680 1.00 86.00 582 THR A N 1
ATOM 4263 C CA . THR A 1 582 ? 2.494 -5.983 9.385 1.00 86.00 582 THR A CA 1
ATOM 4264 C C . THR A 1 582 ? 3.879 -6.616 9.264 1.00 86.00 582 THR A C 1
ATOM 4266 O O . THR A 1 582 ? 4.162 -7.549 10.009 1.00 86.00 582 THR A O 1
ATOM 4269 N N . GLY A 1 583 ? 4.744 -6.126 8.368 1.00 86.06 583 GLY A N 1
ATOM 4270 C CA . GLY A 1 583 ? 6.138 -6.559 8.280 1.00 86.06 583 GLY A CA 1
ATOM 4271 C C . GLY A 1 583 ? 7.002 -6.085 9.455 1.00 86.06 583 GLY A C 1
ATOM 4272 O O . GLY A 1 583 ? 6.735 -5.051 10.069 1.00 86.06 583 GLY A O 1
ATOM 4273 N N . ASP A 1 584 ? 8.064 -6.833 9.747 1.00 83.94 584 ASP A N 1
ATOM 4274 C CA . ASP A 1 584 ? 8.946 -6.574 10.889 1.00 83.94 584 ASP A CA 1
ATOM 4275 C C . ASP A 1 584 ? 9.929 -5.437 10.542 1.00 83.94 584 ASP A C 1
ATOM 4277 O O . ASP A 1 584 ? 10.545 -5.479 9.477 1.00 83.94 584 ASP A O 1
ATOM 4281 N N . PRO A 1 585 ? 10.099 -4.397 11.378 1.00 86.81 585 PRO A N 1
ATOM 4282 C CA . PRO A 1 585 ? 10.885 -3.216 11.015 1.00 86.81 585 PRO A CA 1
ATOM 4283 C C . PRO A 1 585 ? 12.395 -3.491 11.066 1.00 86.81 585 PRO A C 1
ATOM 4285 O O . PRO A 1 585 ? 12.983 -3.558 12.145 1.00 86.81 585 PRO A O 1
ATOM 4288 N N . ILE A 1 586 ? 13.030 -3.594 9.897 1.00 90.62 586 ILE A N 1
ATOM 4289 C CA . ILE A 1 586 ? 14.464 -3.866 9.746 1.00 90.62 586 ILE A CA 1
ATOM 4290 C C . ILE A 1 586 ? 15.212 -2.603 9.322 1.00 90.62 586 ILE A C 1
ATOM 4292 O O . ILE A 1 586 ? 14.814 -1.936 8.368 1.00 90.62 586 ILE A O 1
ATOM 4296 N N . THR A 1 587 ? 16.312 -2.287 10.008 1.00 91.12 587 THR A N 1
ATOM 4297 C CA . THR A 1 587 ? 17.215 -1.175 9.670 1.00 91.12 587 THR A CA 1
ATOM 4298 C C . THR A 1 587 ? 18.446 -1.690 8.929 1.00 91.12 587 THR A C 1
ATOM 4300 O O . THR A 1 587 ? 19.070 -2.658 9.363 1.00 91.12 587 THR A O 1
ATOM 4303 N N . ASP A 1 588 ? 18.816 -1.033 7.831 1.00 92.56 588 ASP A N 1
ATOM 4304 C CA . ASP A 1 588 ? 20.051 -1.335 7.103 1.00 92.56 588 ASP A CA 1
ATOM 4305 C C . ASP A 1 588 ? 21.296 -1.014 7.958 1.00 92.56 588 ASP A C 1
ATOM 4307 O O . ASP A 1 588 ? 21.354 -0.016 8.675 1.00 92.56 588 ASP A O 1
ATOM 4311 N N . THR A 1 589 ? 22.321 -1.868 7.902 1.00 88.38 589 THR A N 1
ATOM 4312 C CA . THR A 1 589 ? 23.603 -1.623 8.583 1.00 88.38 589 THR A CA 1
ATOM 4313 C C . THR A 1 589 ? 24.513 -0.642 7.837 1.00 88.38 589 THR A C 1
ATOM 4315 O O . THR A 1 589 ? 25.468 -0.142 8.426 1.00 88.38 589 THR A O 1
ATOM 4318 N N . LYS A 1 590 ? 24.232 -0.352 6.559 1.00 90.50 590 LYS A N 1
ATOM 4319 C CA . LYS A 1 590 ? 24.945 0.644 5.740 1.00 90.50 590 LYS A CA 1
ATOM 4320 C C . LYS A 1 590 ? 24.498 2.078 6.024 1.00 90.50 590 LYS A C 1
ATOM 4322 O O . LYS A 1 590 ? 25.300 3.003 5.944 1.00 90.50 590 LYS A O 1
ATOM 4327 N N . VAL A 1 591 ? 23.210 2.267 6.310 1.00 89.88 591 VAL A N 1
ATOM 4328 C CA . VAL A 1 591 ? 22.539 3.572 6.357 1.00 89.88 591 VAL A CA 1
ATOM 4329 C C . VAL A 1 591 ? 21.313 3.490 7.266 1.00 89.88 591 VAL A C 1
ATOM 4331 O O . VAL A 1 591 ? 20.664 2.455 7.328 1.00 89.88 591 VAL A O 1
ATOM 4334 N N . ALA A 1 592 ? 20.961 4.572 7.965 1.00 88.69 592 ALA A N 1
ATOM 4335 C CA . ALA A 1 592 ? 19.877 4.593 8.957 1.00 88.69 592 ALA A CA 1
ATOM 4336 C C . ALA A 1 592 ? 18.452 4.589 8.344 1.00 88.69 592 ALA A C 1
ATOM 4338 O O . ALA A 1 592 ? 17.595 5.386 8.724 1.00 88.69 592 ALA A O 1
ATOM 4339 N N . ILE A 1 593 ? 18.197 3.697 7.384 1.00 89.25 593 ILE A N 1
ATOM 4340 C CA . ILE A 1 593 ? 16.907 3.495 6.720 1.00 89.25 593 ILE A CA 1
ATOM 4341 C C . ILE A 1 593 ? 16.271 2.226 7.286 1.00 89.25 593 ILE A C 1
ATOM 4343 O O . ILE A 1 593 ? 16.829 1.136 7.169 1.00 89.25 593 ILE A O 1
ATOM 4347 N N . THR A 1 594 ? 15.086 2.374 7.880 1.00 91.25 594 THR A N 1
ATOM 4348 C CA . THR A 1 594 ? 14.274 1.260 8.388 1.00 91.25 594 THR A CA 1
ATOM 4349 C C . THR A 1 594 ? 13.118 0.979 7.437 1.00 91.25 594 THR A C 1
ATOM 4351 O O . THR A 1 594 ? 12.365 1.901 7.116 1.00 91.25 594 THR A O 1
ATOM 4354 N N . LYS A 1 595 ? 12.939 -0.280 7.019 1.00 94.31 595 LYS A N 1
ATOM 4355 C CA . LYS A 1 595 ? 11.806 -0.739 6.199 1.00 94.31 595 LYS A CA 1
ATOM 4356 C C . LYS A 1 595 ? 11.237 -2.067 6.715 1.00 94.31 595 LYS A C 1
ATOM 4358 O O . LYS A 1 595 ? 11.977 -2.868 7.284 1.00 94.31 595 LYS A O 1
ATOM 4363 N N . PRO A 1 596 ? 9.927 -2.312 6.552 1.00 94.38 596 PRO A N 1
ATOM 4364 C CA . PRO A 1 596 ? 9.302 -3.556 6.982 1.00 94.38 596 PRO A CA 1
ATOM 4365 C C . PRO A 1 596 ? 9.756 -4.733 6.107 1.00 94.38 596 PRO A C 1
ATOM 4367 O O . PRO A 1 596 ? 9.581 -4.724 4.887 1.00 94.38 596 PRO A O 1
ATOM 4370 N N . ARG A 1 597 ? 10.313 -5.776 6.726 1.00 94.88 597 ARG A N 1
ATOM 4371 C CA . ARG A 1 597 ? 10.521 -7.077 6.088 1.00 94.88 597 ARG A CA 1
ATOM 4372 C C . ARG A 1 597 ? 9.214 -7.860 6.095 1.00 94.88 597 ARG A C 1
ATOM 4374 O O . ARG A 1 597 ? 8.551 -7.934 7.126 1.00 94.88 597 ARG A O 1
ATOM 4381 N N . VAL A 1 598 ? 8.852 -8.482 4.972 1.00 93.69 598 VAL A N 1
ATOM 4382 C CA . VAL A 1 598 ? 7.626 -9.293 4.843 1.00 93.69 598 VAL A CA 1
ATOM 4383 C C . VAL A 1 598 ? 7.451 -10.249 6.033 1.00 93.69 598 VAL A C 1
ATOM 4385 O O . VAL A 1 598 ? 8.352 -11.018 6.373 1.00 93.69 598 VAL A O 1
ATOM 4388 N N . ASN A 1 599 ? 6.267 -10.217 6.644 1.00 87.38 599 ASN A N 1
ATOM 4389 C CA . ASN A 1 599 ? 5.816 -11.157 7.667 1.00 87.38 599 ASN A CA 1
ATOM 4390 C C . ASN A 1 599 ? 4.432 -11.680 7.248 1.00 87.38 599 ASN A C 1
ATOM 4392 O O . ASN A 1 599 ? 3.403 -11.049 7.491 1.00 87.38 599 ASN A O 1
ATOM 4396 N N . LEU A 1 600 ? 4.406 -12.818 6.549 1.00 83.81 600 LEU A N 1
ATOM 4397 C CA . LEU A 1 600 ? 3.180 -13.363 5.964 1.00 83.81 600 LEU A CA 1
ATOM 4398 C C . LEU A 1 600 ? 2.166 -13.774 7.041 1.00 83.81 600 LEU A C 1
ATOM 4400 O O . LEU A 1 600 ? 0.962 -13.592 6.857 1.00 83.81 600 LEU A O 1
ATOM 4404 N N . ALA A 1 601 ? 2.644 -14.283 8.178 1.00 69.19 601 ALA A N 1
ATOM 4405 C CA . ALA A 1 601 ? 1.796 -14.621 9.312 1.00 69.19 601 ALA A CA 1
ATOM 4406 C C . ALA A 1 601 ? 1.089 -13.387 9.888 1.00 69.19 601 ALA A C 1
ATOM 4408 O O . ALA A 1 601 ? -0.120 -13.427 10.121 1.00 69.19 601 ALA A O 1
ATOM 4409 N N . ALA A 1 602 ? 1.803 -12.277 10.081 1.00 74.12 602 ALA A N 1
ATOM 4410 C CA . ALA A 1 602 ? 1.200 -11.032 10.545 1.00 74.12 602 ALA A CA 1
ATOM 4411 C C . ALA A 1 602 ? 0.224 -10.446 9.503 1.00 74.12 602 ALA A C 1
ATOM 4413 O O . ALA A 1 602 ? -0.890 -10.064 9.865 1.00 74.12 602 ALA A O 1
ATOM 4414 N N . ALA A 1 603 ? 0.579 -10.472 8.213 1.00 84.25 603 ALA A N 1
ATOM 4415 C CA . ALA A 1 603 ? -0.277 -9.991 7.125 1.00 84.25 603 ALA A CA 1
ATOM 4416 C C . ALA A 1 603 ? -1.606 -10.762 7.022 1.00 84.25 603 ALA A C 1
ATOM 4418 O O . ALA A 1 603 ? -2.671 -10.152 6.919 1.00 84.25 603 ALA A O 1
ATOM 4419 N N . ILE A 1 604 ? -1.565 -12.098 7.106 1.00 80.56 604 ILE A N 1
ATOM 4420 C CA . ILE A 1 604 ? -2.763 -12.953 7.067 1.00 80.56 604 ILE A CA 1
ATOM 4421 C C . ILE A 1 604 ? -3.620 -12.765 8.326 1.00 80.56 604 ILE A C 1
ATOM 4423 O O . ILE A 1 604 ? -4.842 -12.673 8.222 1.00 80.56 604 ILE A O 1
ATOM 4427 N N . ASN A 1 605 ? -3.010 -12.632 9.509 1.00 74.62 605 ASN A N 1
ATOM 4428 C CA . ASN A 1 605 ? -3.749 -12.316 10.736 1.00 74.62 605 ASN A CA 1
ATOM 4429 C C . ASN A 1 605 ? -4.387 -10.910 10.703 1.00 74.62 605 ASN A C 1
ATOM 4431 O O . ASN A 1 605 ? -5.445 -10.700 11.299 1.00 74.62 605 ASN A O 1
ATOM 4435 N N . GLY A 1 606 ? -3.802 -9.968 9.954 1.00 66.81 606 GLY A N 1
ATOM 4436 C CA . GLY A 1 606 ? -4.355 -8.631 9.716 1.00 66.81 606 GLY A CA 1
ATOM 4437 C C . GLY A 1 606 ? -5.702 -8.616 8.979 1.00 66.81 606 GLY A C 1
ATOM 4438 O O . GLY A 1 606 ? -6.489 -7.691 9.180 1.00 66.81 606 GLY A O 1
ATOM 4439 N N . LEU A 1 607 ? -6.025 -9.660 8.200 1.00 63.41 607 LEU A N 1
ATOM 4440 C CA . LEU A 1 607 ? -7.274 -9.765 7.425 1.00 63.41 607 LEU A CA 1
ATOM 4441 C C . LEU A 1 607 ? -8.551 -9.755 8.289 1.00 63.41 607 LEU A C 1
ATOM 4443 O O . LEU A 1 607 ? -9.628 -9.457 7.780 1.00 63.41 607 LEU A O 1
ATOM 4447 N N . GLY A 1 608 ? -8.447 -10.079 9.584 1.00 42.12 608 GLY A N 1
ATOM 4448 C CA . GLY A 1 608 ? -9.563 -10.033 10.539 1.00 42.12 608 GLY A CA 1
ATOM 4449 C C . GLY A 1 608 ? -9.807 -8.661 11.189 1.00 42.12 608 GLY A C 1
ATOM 4450 O O . GLY A 1 608 ? -10.726 -8.524 12.003 1.00 42.12 608 GLY A O 1
ATOM 4451 N N . GLY A 1 609 ? -8.977 -7.659 10.885 1.00 37.28 609 GLY A N 1
ATOM 4452 C CA . GLY A 1 609 ? -9.174 -6.271 11.302 1.00 37.28 609 GLY A CA 1
ATOM 4453 C C . GLY A 1 609 ? -10.108 -5.493 10.363 1.00 37.28 609 GLY A C 1
ATOM 4454 O O . GLY A 1 609 ? -10.525 -6.006 9.326 1.00 37.28 609 GLY A O 1
ATOM 4455 N N . PRO A 1 610 ? -10.439 -4.228 10.685 1.00 32.09 610 PRO A N 1
ATOM 4456 C CA . PRO A 1 610 ? -11.028 -3.324 9.706 1.00 32.09 610 PRO A CA 1
ATOM 4457 C C . PRO A 1 610 ? -9.981 -3.027 8.623 1.00 32.09 610 PRO A C 1
ATOM 4459 O O . PRO A 1 610 ? -9.095 -2.197 8.830 1.00 32.09 610 PRO A O 1
ATOM 4462 N N . ILE A 1 611 ? -10.070 -3.727 7.490 1.00 31.27 611 ILE A N 1
ATOM 4463 C CA . ILE A 1 611 ? -9.221 -3.480 6.318 1.00 31.27 611 ILE A CA 1
ATOM 4464 C C . ILE A 1 611 ? -9.395 -2.003 5.925 1.00 31.27 611 ILE A C 1
ATOM 4466 O O . ILE A 1 611 ? -10.539 -1.571 5.755 1.00 31.27 611 ILE A O 1
ATOM 4470 N N . PRO A 1 612 ? -8.315 -1.211 5.793 1.00 28.94 612 PRO A N 1
ATOM 4471 C CA . PRO A 1 612 ? -8.446 0.177 5.380 1.00 28.94 612 PRO A CA 1
ATOM 4472 C C . PRO A 1 612 ? -9.084 0.248 3.988 1.00 28.94 612 PRO A C 1
ATOM 4474 O O . PRO A 1 612 ? -8.645 -0.418 3.042 1.00 28.94 612 PRO A O 1
ATOM 4477 N N . THR A 1 613 ? -10.134 1.061 3.868 1.00 27.73 613 THR A N 1
ATOM 4478 C CA . THR A 1 613 ? -10.692 1.460 2.573 1.00 27.73 613 THR A CA 1
ATOM 4479 C C . THR A 1 613 ? -9.563 2.078 1.748 1.00 27.73 613 THR A C 1
ATOM 4481 O O . THR A 1 613 ? -8.845 2.924 2.285 1.00 27.73 613 THR A O 1
ATOM 4484 N N . PRO A 1 614 ? -9.355 1.670 0.484 1.00 24.16 614 PRO A N 1
ATOM 4485 C CA . PRO A 1 614 ? -8.254 2.199 -0.305 1.00 24.16 614 PRO A CA 1
ATOM 4486 C C . PRO A 1 614 ? -8.448 3.698 -0.544 1.00 24.16 614 PRO A C 1
ATOM 4488 O O . PRO A 1 614 ? -9.374 4.106 -1.247 1.00 24.16 614 PRO A O 1
ATOM 4491 N N . THR A 1 615 ? -7.539 4.507 -0.001 1.00 27.17 615 THR A N 1
ATOM 4492 C CA . THR A 1 615 ? -7.252 5.838 -0.544 1.00 27.17 615 THR A CA 1
ATOM 4493 C C . THR A 1 615 ? -6.937 5.672 -2.038 1.00 27.17 615 THR A C 1
ATOM 4495 O O . THR A 1 615 ? -6.233 4.714 -2.390 1.00 27.17 615 THR A O 1
ATOM 4498 N N . PRO A 1 616 ? -7.439 6.539 -2.936 1.00 22.83 616 PRO A N 1
ATOM 4499 C CA . PRO A 1 616 ? -7.010 6.519 -4.332 1.00 22.83 616 PRO A CA 1
ATOM 4500 C C . PRO A 1 616 ? -5.481 6.692 -4.438 1.00 22.83 616 PRO A C 1
ATOM 4502 O O . PRO A 1 616 ? -4.859 7.200 -3.499 1.00 22.83 616 PRO A O 1
ATOM 4505 N N . PRO A 1 617 ? -4.853 6.287 -5.561 1.00 25.25 617 PRO A N 1
ATOM 4506 C CA . PRO A 1 617 ? -3.436 6.549 -5.791 1.00 25.25 617 PRO A CA 1
ATOM 4507 C C . PRO A 1 617 ? -3.129 8.040 -5.589 1.00 25.25 617 PRO A C 1
ATOM 4509 O O . PRO A 1 617 ? -3.948 8.869 -5.997 1.00 25.25 617 PRO A O 1
ATOM 4512 N N . PRO A 1 618 ? -1.990 8.399 -4.973 1.00 24.91 618 PRO A N 1
ATOM 4513 C CA . PRO A 1 618 ? -1.660 9.794 -4.734 1.00 24.91 618 PRO A CA 1
ATOM 4514 C C . PRO A 1 618 ? -1.409 10.506 -6.067 1.00 24.91 618 PRO A C 1
ATOM 4516 O O . PRO A 1 618 ? -0.325 10.421 -6.640 1.00 24.91 618 PRO A O 1
ATOM 4519 N N . THR A 1 619 ? -2.407 11.252 -6.547 1.00 24.27 619 THR A N 1
ATOM 4520 C CA . THR A 1 619 ? -2.146 12.411 -7.407 1.00 24.27 619 THR A CA 1
ATOM 4521 C C . THR A 1 619 ? -1.142 13.287 -6.666 1.00 24.27 619 THR A C 1
ATOM 4523 O O . THR A 1 619 ? -1.336 13.544 -5.478 1.00 24.27 619 THR A O 1
ATOM 4526 N N . VAL A 1 620 ? -0.061 13.692 -7.335 1.00 23.77 620 VAL A N 1
ATOM 4527 C CA . VAL A 1 620 ? 1.088 14.334 -6.682 1.00 23.77 620 VAL A CA 1
ATOM 4528 C C . VAL A 1 620 ? 0.706 15.706 -6.121 1.00 23.77 620 VAL A C 1
ATOM 4530 O O . VAL A 1 620 ? 0.803 16.726 -6.798 1.00 23.77 620 VAL A O 1
ATOM 4533 N N . THR A 1 621 ? 0.295 15.716 -4.857 1.00 25.78 621 THR A N 1
ATOM 4534 C CA . THR A 1 621 ? 0.402 16.870 -3.966 1.00 25.78 621 THR A CA 1
ATOM 4535 C C . THR A 1 621 ? 1.780 16.777 -3.307 1.00 25.78 621 THR A C 1
ATOM 4537 O O . THR A 1 621 ? 2.075 15.725 -2.729 1.00 25.78 621 THR A O 1
ATOM 4540 N N . PRO A 1 622 ? 2.642 17.805 -3.393 1.00 25.25 622 PRO A N 1
ATOM 4541 C CA . PRO A 1 622 ? 3.960 17.757 -2.771 1.00 25.25 622 PRO A CA 1
ATOM 4542 C C . PRO A 1 622 ? 3.822 17.539 -1.260 1.00 25.25 622 PRO A C 1
ATOM 4544 O O . PRO A 1 622 ? 3.034 18.200 -0.585 1.00 25.25 622 PRO A O 1
ATOM 4547 N N . SER A 1 623 ? 4.578 16.579 -0.720 1.00 28.34 623 SER A N 1
ATOM 4548 C CA . SER A 1 623 ? 4.717 16.447 0.731 1.00 28.34 623 SER A CA 1
ATOM 4549 C C . SER A 1 623 ? 5.555 17.624 1.232 1.00 28.34 623 SER A C 1
ATOM 4551 O O . SER A 1 623 ? 6.619 17.853 0.655 1.00 28.34 623 SER A O 1
ATOM 4553 N N . PRO A 1 624 ? 5.149 18.336 2.298 1.00 27.66 624 PRO A N 1
ATOM 4554 C CA . PRO A 1 624 ? 5.932 19.449 2.818 1.00 27.66 624 PRO A CA 1
ATOM 4555 C C . PRO A 1 624 ? 7.323 18.974 3.250 1.00 27.66 624 PRO A C 1
ATOM 4557 O O . PRO A 1 624 ? 7.464 17.948 3.929 1.00 27.66 624 PRO A O 1
ATOM 4560 N N . THR A 1 625 ? 8.344 19.727 2.845 1.00 32.72 625 THR A N 1
ATOM 4561 C CA . THR A 1 625 ? 9.748 19.483 3.193 1.00 32.72 625 THR A CA 1
ATOM 4562 C C . THR A 1 625 ? 9.946 19.597 4.714 1.00 32.72 625 THR A C 1
ATOM 4564 O O . THR A 1 625 ? 9.274 20.403 5.364 1.00 32.72 625 THR A O 1
ATOM 4567 N N . PRO A 1 626 ? 10.837 18.799 5.341 1.00 31.91 626 PRO A N 1
ATOM 4568 C CA . PRO A 1 626 ? 11.094 18.906 6.775 1.00 31.91 626 PRO A CA 1
ATOM 4569 C C . PRO A 1 626 ? 11.598 20.305 7.158 1.00 31.91 626 PRO A C 1
ATOM 4571 O O . PRO A 1 626 ? 12.680 20.710 6.748 1.00 31.91 626 PRO A O 1
ATOM 4574 N N . SER A 1 627 ? 10.819 21.030 7.965 1.00 38.50 627 SER A N 1
ATOM 4575 C CA . SER A 1 627 ? 11.131 22.406 8.371 1.00 38.50 627 SER A CA 1
ATOM 4576 C C . SER A 1 627 ? 12.499 22.518 9.058 1.00 38.50 627 SER A C 1
ATOM 4578 O O . SER A 1 627 ? 12.687 22.031 10.176 1.00 38.50 627 SER A O 1
ATOM 4580 N N . GLU A 1 628 ? 13.433 23.240 8.432 1.00 44.91 628 GLU A N 1
ATOM 4581 C CA . GLU A 1 628 ? 14.752 23.550 9.005 1.00 44.91 628 GLU A CA 1
ATOM 4582 C C . GLU A 1 628 ? 14.706 24.579 10.157 1.00 44.91 628 GLU A C 1
ATOM 4584 O O . GLU A 1 628 ? 15.747 24.946 10.710 1.00 44.91 628 GLU A O 1
ATOM 4589 N N . CYS A 1 629 ? 13.517 25.074 10.527 1.00 63.25 629 CYS A N 1
ATOM 4590 C CA . CYS A 1 629 ? 13.348 26.222 11.418 1.00 63.25 629 CYS A CA 1
ATOM 4591 C C . CYS A 1 629 ? 12.573 25.893 12.713 1.00 63.25 629 CYS A C 1
ATOM 4593 O O . CYS A 1 629 ? 11.414 26.292 12.878 1.00 63.25 629 CYS A O 1
ATOM 4595 N N . PRO A 1 630 ? 13.186 25.183 13.680 1.00 54.56 630 PRO A N 1
ATOM 4596 C CA . PRO A 1 630 ? 12.557 24.935 14.972 1.00 54.56 630 PRO A CA 1
ATOM 4597 C C . PRO A 1 630 ? 12.336 26.252 15.735 1.00 54.56 630 PRO A C 1
ATOM 4599 O O . PRO A 1 630 ? 13.287 26.954 16.078 1.00 54.56 630 PRO A O 1
ATOM 4602 N N . ASN A 1 631 ? 11.074 26.532 16.079 1.00 66.94 631 ASN A N 1
ATOM 4603 C CA . ASN A 1 631 ? 10.598 27.791 16.677 1.00 66.94 631 ASN A CA 1
ATOM 4604 C C . ASN A 1 631 ? 10.649 29.011 15.731 1.00 66.94 631 ASN A C 1
ATOM 4606 O O . ASN A 1 631 ? 10.926 30.123 16.181 1.00 66.94 631 ASN A O 1
ATOM 4610 N N . ASN A 1 632 ? 10.364 28.808 14.440 1.00 86.00 632 ASN A N 1
ATOM 4611 C CA . ASN A 1 632 ? 10.073 29.901 13.510 1.00 86.00 632 ASN A CA 1
ATOM 4612 C C . ASN A 1 632 ? 8.950 30.809 14.048 1.00 86.00 632 ASN A C 1
ATOM 4614 O O . ASN A 1 632 ? 7.927 30.300 14.510 1.00 86.00 632 ASN A O 1
ATOM 4618 N N . VAL A 1 633 ? 9.121 32.132 13.965 1.00 85.75 633 VAL A N 1
ATOM 4619 C CA . VAL A 1 633 ? 8.083 33.118 14.341 1.00 85.75 633 VAL A CA 1
ATOM 4620 C C . VAL A 1 633 ? 7.312 33.694 13.147 1.00 85.75 633 VAL A C 1
ATOM 4622 O O . VAL A 1 633 ? 6.456 34.551 13.347 1.00 85.75 633 VAL A O 1
ATOM 4625 N N . VAL A 1 634 ? 7.624 33.248 11.925 1.00 88.31 634 VAL A N 1
ATOM 4626 C CA . VAL A 1 634 ? 6.912 33.603 10.686 1.00 88.31 634 VAL A CA 1
ATOM 4627 C C . VAL A 1 634 ? 5.743 32.639 10.466 1.00 88.31 634 VAL A C 1
ATOM 4629 O O . VAL A 1 634 ? 5.943 31.422 10.440 1.00 88.31 634 VAL A O 1
ATOM 4632 N N . SER A 1 635 ? 4.533 33.179 10.296 1.00 86.75 635 SER A N 1
ATOM 4633 C CA . SER A 1 635 ? 3.364 32.423 9.821 1.00 86.75 635 SER A CA 1
ATOM 4634 C C . SER A 1 635 ? 3.482 32.157 8.320 1.00 86.75 635 SER A C 1
ATOM 4636 O O . SER A 1 635 ? 3.945 33.022 7.584 1.00 86.75 635 SER A O 1
ATOM 4638 N N . ASP A 1 636 ? 3.046 30.980 7.870 1.00 87.12 636 ASP A N 1
ATOM 4639 C CA . ASP A 1 636 ? 3.119 30.530 6.469 1.00 87.12 636 ASP A CA 1
ATOM 4640 C C . ASP A 1 636 ? 4.465 30.836 5.759 1.00 87.12 636 ASP A C 1
ATOM 4642 O O . ASP A 1 636 ? 4.528 31.628 4.816 1.00 87.12 636 ASP A O 1
ATOM 4646 N N . PRO A 1 637 ? 5.581 30.249 6.234 1.00 87.38 637 PRO A N 1
ATOM 4647 C CA . PRO A 1 637 ? 6.927 30.608 5.783 1.00 87.38 637 PRO A CA 1
ATOM 4648 C C . PRO A 1 637 ? 7.267 30.224 4.334 1.00 87.38 637 PRO A C 1
ATOM 4650 O O . PRO A 1 637 ? 8.243 30.753 3.808 1.00 87.38 637 PRO A O 1
ATOM 4653 N N . GLY A 1 638 ? 6.498 29.315 3.725 1.00 86.56 638 GLY A N 1
ATOM 4654 C CA . GLY A 1 638 ? 6.614 28.898 2.319 1.00 86.56 638 GLY A CA 1
ATOM 4655 C C . GLY A 1 638 ? 5.423 29.335 1.457 1.00 86.56 638 GLY A C 1
ATOM 4656 O O . GLY A 1 638 ? 5.196 28.778 0.394 1.00 86.56 638 GLY A O 1
ATOM 4657 N N . PHE A 1 639 ? 4.621 30.301 1.926 1.00 93.56 639 PHE A N 1
ATOM 4658 C CA . PHE A 1 639 ? 3.490 30.878 1.180 1.00 93.56 639 PHE A CA 1
ATOM 4659 C C . PHE A 1 639 ? 2.379 29.885 0.760 1.00 93.56 639 PHE A C 1
ATOM 4661 O O . PHE A 1 639 ? 1.563 30.190 -0.113 1.00 93.56 639 PHE A O 1
ATOM 4668 N N . GLU A 1 640 ? 2.306 28.713 1.397 1.00 91.50 640 GLU A N 1
ATOM 4669 C CA . GLU A 1 640 ? 1.428 27.591 1.040 1.00 91.50 640 GLU A CA 1
ATOM 4670 C C . GLU A 1 640 ? -0.062 27.848 1.331 1.00 91.50 640 GLU A C 1
ATOM 4672 O O . GLU A 1 640 ? -0.922 27.101 0.851 1.00 91.50 640 GLU A O 1
ATOM 4677 N N . ALA A 1 641 ? -0.409 28.908 2.074 1.00 80.81 641 ALA A N 1
ATOM 4678 C CA . ALA A 1 641 ? -1.790 29.389 2.153 1.00 80.81 641 ALA A CA 1
ATOM 4679 C C . ALA A 1 641 ? -2.273 29.995 0.817 1.00 80.81 641 ALA A C 1
ATOM 4681 O O . ALA A 1 641 ? -3.480 30.046 0.567 1.00 80.81 641 ALA A O 1
ATOM 4682 N N . GLY A 1 642 ? -1.340 30.414 -0.046 1.00 83.19 642 GLY A N 1
ATOM 4683 C CA . GLY A 1 642 ? -1.599 30.994 -1.360 1.00 83.19 642 GLY A CA 1
ATOM 4684 C C . GLY A 1 642 ? -2.224 32.390 -1.326 1.00 83.19 642 GLY A C 1
ATOM 4685 O O . GLY A 1 642 ? -2.298 33.038 -0.285 1.00 83.19 642 GLY A O 1
ATOM 4686 N N . THR A 1 643 ? -2.686 32.856 -2.489 1.00 84.56 643 THR A N 1
ATOM 4687 C CA . THR A 1 643 ? -3.385 34.146 -2.652 1.00 84.56 643 THR A CA 1
ATOM 4688 C C . THR A 1 643 ? -4.905 33.957 -2.854 1.00 84.56 643 THR A C 1
ATOM 4690 O O . THR A 1 643 ? -5.307 33.075 -3.623 1.00 84.56 643 THR A O 1
ATOM 4693 N N . PRO A 1 644 ? -5.785 34.764 -2.218 1.00 85.50 644 PRO A N 1
ATOM 4694 C CA . PRO A 1 644 ? -5.474 35.823 -1.257 1.00 85.50 644 PRO A CA 1
ATOM 4695 C C . PRO A 1 644 ? -5.037 35.272 0.110 1.00 85.50 644 PRO A C 1
ATOM 4697 O O . PRO A 1 644 ? -5.779 34.499 0.721 1.00 85.50 644 PRO A O 1
ATOM 4700 N N . SER A 1 645 ? -3.861 35.680 0.594 1.00 84.94 645 SER A N 1
ATOM 4701 C CA . SER A 1 645 ? -3.272 35.104 1.815 1.00 84.94 645 SER A CA 1
ATOM 4702 C C . SER A 1 645 ? -3.970 35.586 3.093 1.00 84.94 645 SER A C 1
ATOM 4704 O O . SER A 1 645 ? -4.438 36.723 3.181 1.00 84.94 645 SER A O 1
ATOM 4706 N N . THR A 1 646 ? -4.031 34.719 4.110 1.00 79.50 646 THR A N 1
ATOM 4707 C CA . THR A 1 646 ? -4.493 35.078 5.465 1.00 79.50 646 THR A CA 1
ATOM 4708 C C . THR A 1 646 ? -3.361 35.520 6.388 1.00 79.50 646 THR A C 1
ATOM 4710 O O . THR A 1 646 ? -3.620 36.231 7.357 1.00 79.50 646 THR A O 1
ATOM 4713 N N . GLU A 1 647 ? -2.120 35.128 6.082 1.00 86.00 647 GLU A N 1
ATOM 4714 C CA . GLU A 1 647 ? -0.949 35.353 6.939 1.00 86.00 647 GLU A CA 1
ATOM 4715 C C . GLU A 1 647 ? -0.047 36.483 6.418 1.00 86.00 647 GLU A C 1
ATOM 4717 O O . GLU A 1 647 ? 0.549 37.216 7.210 1.00 86.00 647 GLU A O 1
ATOM 4722 N N . TRP A 1 648 ? 0.023 36.657 5.093 1.00 93.44 648 TRP A N 1
ATOM 4723 C CA . TRP A 1 648 ? 0.800 37.703 4.429 1.00 93.44 648 TRP A CA 1
ATOM 4724 C C . TRP A 1 648 ? -0.107 38.795 3.856 1.00 93.44 648 TRP A C 1
ATOM 4726 O O . TRP A 1 648 ? -1.061 38.523 3.134 1.00 93.44 648 TRP A O 1
ATOM 4736 N N . THR A 1 649 ? 0.225 40.059 4.116 1.00 95.06 649 THR A N 1
ATOM 4737 C CA . THR A 1 649 ? -0.316 41.190 3.350 1.00 95.06 649 THR A CA 1
ATOM 4738 C C . THR A 1 649 ? 0.508 41.341 2.077 1.00 95.06 649 THR A C 1
ATOM 4740 O O . THR A 1 649 ? 1.715 41.562 2.140 1.00 95.06 649 THR A O 1
ATOM 4743 N N . GLU A 1 650 ? -0.134 41.192 0.922 1.00 94.75 650 GLU A N 1
ATOM 4744 C CA . GLU A 1 650 ? 0.511 41.081 -0.390 1.00 94.75 650 GLU A CA 1
ATOM 4745 C C . GLU A 1 650 ? 0.129 42.237 -1.329 1.00 94.75 650 GLU A C 1
ATOM 4747 O O . GLU A 1 650 ? -0.963 42.801 -1.240 1.00 94.75 650 GLU A O 1
ATOM 4752 N N . SER A 1 651 ? 1.035 42.608 -2.240 1.00 93.75 651 SER A N 1
ATOM 4753 C CA . SER A 1 651 ? 0.768 43.608 -3.281 1.00 93.75 651 SER A CA 1
ATOM 4754 C C . SER A 1 651 ? 1.713 43.466 -4.479 1.00 93.75 651 SER A C 1
ATOM 4756 O O . SER A 1 651 ? 2.903 43.235 -4.301 1.00 93.75 651 SER A O 1
ATOM 4758 N N . SER A 1 652 ? 1.206 43.651 -5.700 1.00 94.62 652 SER A N 1
ATOM 4759 C CA . SER A 1 652 ? 2.008 43.876 -6.915 1.00 94.62 652 SER A CA 1
ATOM 4760 C C . SER A 1 652 ? 1.295 44.857 -7.840 1.00 94.62 652 SER A C 1
ATOM 4762 O O . SER A 1 652 ? 0.092 44.743 -8.081 1.00 94.62 652 SER A O 1
ATOM 4764 N N . THR A 1 653 ? 2.050 45.806 -8.389 1.00 93.38 653 THR A N 1
ATOM 4765 C CA . THR A 1 653 ? 1.528 46.897 -9.224 1.00 93.38 653 THR A CA 1
ATOM 4766 C C . THR A 1 653 ? 0.953 46.405 -10.559 1.00 93.38 653 THR A C 1
ATOM 4768 O O . THR A 1 653 ? 0.009 47.003 -11.076 1.00 93.38 653 THR A O 1
ATOM 4771 N N . ASN A 1 654 ? 1.487 45.309 -11.113 1.00 90.50 654 ASN A N 1
ATOM 4772 C CA . ASN A 1 654 ? 1.041 44.745 -12.394 1.00 90.50 654 ASN A CA 1
ATOM 4773 C C . ASN A 1 654 ? 0.165 43.489 -12.235 1.00 90.50 654 ASN A C 1
ATOM 4775 O O . ASN A 1 654 ? -0.663 43.220 -13.106 1.00 90.50 654 ASN A O 1
ATOM 4779 N N . PHE A 1 655 ? 0.326 42.737 -11.139 1.00 89.25 655 PHE A N 1
ATOM 4780 C CA . PHE A 1 655 ? -0.282 41.409 -10.967 1.00 89.25 655 PHE A CA 1
ATOM 4781 C C . PHE A 1 655 ? -1.231 41.288 -9.764 1.00 89.25 655 PHE A C 1
ATOM 4783 O O . PHE A 1 655 ? -1.888 40.264 -9.596 1.00 89.25 655 PHE A O 1
ATOM 4790 N N . GLY A 1 656 ? -1.339 42.321 -8.923 1.00 87.00 656 GLY A N 1
ATOM 4791 C CA . GLY A 1 656 ? -2.117 42.302 -7.679 1.00 87.00 656 GLY A CA 1
ATOM 4792 C C . GLY A 1 656 ? -1.377 41.639 -6.514 1.00 87.00 656 GLY A C 1
ATOM 4793 O O . GLY A 1 656 ? -1.363 42.200 -5.424 1.00 87.00 656 GLY A O 1
ATOM 4794 N N . THR A 1 657 ? -0.688 40.524 -6.763 1.00 94.38 657 THR A N 1
ATOM 4795 C CA . THR A 1 657 ? 0.156 39.783 -5.808 1.00 94.38 657 THR A CA 1
ATOM 4796 C C . THR A 1 657 ? 1.449 39.283 -6.479 1.00 94.38 657 THR A C 1
ATOM 4798 O O . THR A 1 657 ? 1.426 39.048 -7.689 1.00 94.38 657 THR A O 1
ATOM 4801 N N . PRO A 1 658 ? 2.566 39.124 -5.738 1.00 94.12 658 PRO A N 1
ATOM 4802 C CA . PRO A 1 658 ? 3.739 38.360 -6.164 1.00 94.12 658 PRO A CA 1
ATOM 4803 C C . PRO A 1 658 ? 3.658 36.855 -5.820 1.00 94.12 658 PRO A C 1
ATOM 4805 O O . PRO A 1 658 ? 4.569 36.110 -6.170 1.00 94.12 658 PRO A O 1
ATOM 4808 N N . LEU A 1 659 ? 2.628 36.377 -5.107 1.00 95.50 659 LEU A N 1
ATOM 4809 C CA . LEU A 1 659 ? 2.507 34.959 -4.742 1.00 95.50 659 LEU A CA 1
ATOM 4810 C C . LEU A 1 659 ? 2.066 34.113 -5.942 1.00 95.50 659 LEU A C 1
ATOM 4812 O O . LEU A 1 659 ? 0.992 34.309 -6.516 1.00 95.50 659 LEU A O 1
ATOM 4816 N N . CYS A 1 660 ? 2.899 33.138 -6.299 1.00 89.19 660 CYS A N 1
ATOM 4817 C CA . CYS A 1 660 ? 2.790 32.369 -7.530 1.00 89.19 660 CYS A CA 1
ATOM 4818 C C . CYS A 1 660 ? 2.835 30.859 -7.295 1.00 89.19 660 CYS A C 1
ATOM 4820 O O . CYS A 1 660 ? 3.431 30.376 -6.341 1.00 89.19 660 CYS A O 1
ATOM 4822 N N . THR A 1 661 ? 2.242 30.116 -8.233 1.00 90.56 661 THR A N 1
ATOM 4823 C CA . THR A 1 661 ? 2.462 28.678 -8.438 1.00 90.56 661 THR A CA 1
ATOM 4824 C C . THR A 1 661 ? 2.897 28.452 -9.886 1.00 90.56 661 THR A C 1
ATOM 4826 O O . THR A 1 661 ? 2.605 29.271 -10.767 1.00 90.56 661 THR A O 1
ATOM 4829 N N . ILE A 1 662 ? 3.484 27.289 -10.186 1.00 80.19 662 ILE A N 1
ATOM 4830 C CA . ILE A 1 662 ? 3.833 26.904 -11.566 1.00 80.19 662 ILE A CA 1
ATOM 4831 C C . ILE A 1 662 ? 2.583 26.906 -12.469 1.00 80.19 662 ILE A C 1
ATOM 4833 O O . ILE A 1 662 ? 2.668 27.249 -13.647 1.00 80.19 662 ILE A O 1
ATOM 4837 N N . ASN A 1 663 ? 1.407 26.591 -11.916 1.00 75.62 663 ASN A N 1
ATOM 4838 C CA . ASN A 1 663 ? 0.144 26.538 -12.656 1.00 75.62 663 ASN A CA 1
ATOM 4839 C C . ASN A 1 663 ? -0.515 27.913 -12.872 1.00 75.62 663 ASN A C 1
ATOM 4841 O O . ASN A 1 663 ? -1.307 28.053 -13.804 1.00 75.62 663 ASN A O 1
ATOM 4845 N N . THR A 1 664 ? -0.227 28.913 -12.030 1.00 78.38 664 THR A N 1
ATOM 4846 C CA . THR A 1 664 ? -0.818 30.262 -12.131 1.00 78.38 664 THR A CA 1
ATOM 4847 C C . THR A 1 664 ? 0.079 31.253 -12.867 1.00 78.38 664 THR A C 1
ATOM 4849 O O . THR A 1 664 ? -0.435 32.050 -13.649 1.00 78.38 664 THR A O 1
ATOM 4852 N N . CYS A 1 665 ? 1.398 31.184 -12.664 1.00 82.00 665 CYS A N 1
ATOM 4853 C CA . CYS A 1 665 ? 2.364 32.135 -13.229 1.00 82.00 665 CYS A CA 1
ATOM 4854 C C . CYS A 1 665 ? 3.353 31.500 -14.227 1.00 82.00 665 CYS A C 1
ATOM 4856 O O . CYS A 1 665 ? 3.986 32.206 -15.012 1.00 82.00 665 CYS A O 1
ATOM 4858 N N . GLY A 1 666 ? 3.506 30.171 -14.216 1.00 85.56 666 GLY A N 1
ATOM 4859 C CA . GLY A 1 666 ? 4.662 29.502 -14.822 1.00 85.56 666 GLY A CA 1
ATOM 4860 C C . GLY A 1 666 ? 5.922 29.642 -13.957 1.00 85.56 666 GLY A C 1
ATOM 4861 O O . GLY A 1 666 ? 5.872 30.175 -12.855 1.00 85.56 666 GLY A O 1
ATOM 4862 N N . ALA A 1 667 ? 7.062 29.155 -14.454 1.00 81.50 667 ALA A N 1
ATOM 4863 C CA . ALA A 1 667 ? 8.316 29.098 -13.689 1.00 81.50 667 ALA A CA 1
ATOM 4864 C C . ALA A 1 667 ? 9.275 30.291 -13.911 1.00 81.50 667 ALA A C 1
ATOM 4866 O O . ALA A 1 667 ? 10.401 30.253 -13.439 1.00 81.50 667 ALA A O 1
ATOM 4867 N N . GLY A 1 668 ? 8.887 31.337 -14.655 1.00 64.94 668 GLY A N 1
ATOM 4868 C CA . GLY A 1 668 ? 9.650 32.601 -14.728 1.00 64.94 668 GLY A CA 1
ATOM 4869 C C . GLY A 1 668 ? 11.136 32.505 -15.114 1.00 64.94 668 GLY A C 1
ATOM 4870 O O . GLY A 1 668 ? 11.941 33.265 -14.588 1.00 64.94 668 GLY A O 1
ATOM 4871 N N . THR A 1 669 ? 11.493 31.559 -15.991 1.00 80.06 669 THR A N 1
ATOM 4872 C CA . THR A 1 669 ? 12.876 31.140 -16.338 1.00 80.06 669 THR A CA 1
ATOM 4873 C C . THR A 1 669 ? 13.732 30.593 -15.188 1.00 80.06 669 THR A C 1
ATOM 4875 O O . THR A 1 669 ? 14.903 30.304 -15.420 1.00 80.06 669 THR A O 1
ATOM 4878 N N . GLY A 1 670 ? 13.162 30.416 -13.995 1.00 81.19 670 GLY A N 1
ATOM 4879 C CA . GLY A 1 670 ? 13.786 29.784 -12.833 1.00 81.19 670 GLY A CA 1
ATOM 4880 C C . GLY A 1 670 ? 13.241 28.393 -12.539 1.00 81.19 670 GLY A C 1
ATOM 4881 O O . GLY A 1 670 ? 12.579 27.771 -13.374 1.00 81.19 670 GLY A O 1
ATOM 4882 N N . THR A 1 671 ? 13.537 27.906 -11.338 1.00 86.06 671 THR A N 1
ATOM 4883 C CA . THR A 1 671 ? 13.199 26.549 -10.885 1.00 86.06 671 THR A CA 1
ATOM 4884 C C . THR A 1 671 ? 11.733 26.382 -10.463 1.00 86.06 671 THR A C 1
ATOM 4886 O O . THR A 1 671 ? 11.166 25.309 -10.669 1.00 86.06 671 THR A O 1
ATOM 4889 N N . GLY A 1 672 ? 11.091 27.442 -9.961 1.00 88.19 672 GLY A N 1
ATOM 4890 C CA . GLY A 1 672 ? 9.727 27.417 -9.416 1.00 88.19 672 GLY A CA 1
ATOM 4891 C C . GLY A 1 672 ? 9.758 27.676 -7.906 1.00 88.19 672 GLY A C 1
ATOM 4892 O O . GLY A 1 672 ? 10.542 28.530 -7.501 1.00 88.19 672 GLY A O 1
ATOM 4893 N N . PRO A 1 673 ? 8.953 26.978 -7.083 1.00 89.25 673 PRO A N 1
ATOM 4894 C CA . PRO A 1 673 ? 9.110 27.003 -5.633 1.00 89.25 673 PRO A CA 1
ATOM 4895 C C . PRO A 1 673 ? 10.328 26.171 -5.201 1.00 89.25 673 PRO A C 1
ATOM 4897 O O . PRO A 1 673 ? 10.714 25.218 -5.883 1.00 89.25 673 PRO A O 1
ATOM 4900 N N . HIS A 1 674 ? 10.910 26.500 -4.049 1.00 86.25 674 HIS A N 1
ATOM 4901 C CA . HIS A 1 674 ? 11.956 25.705 -3.407 1.00 86.25 674 HIS A CA 1
ATOM 4902 C C . HIS A 1 674 ? 11.350 24.539 -2.609 1.00 86.25 674 HIS A C 1
ATOM 4904 O O . HIS A 1 674 ? 11.870 23.420 -2.656 1.00 86.25 674 HIS A O 1
ATOM 4910 N N . SER A 1 675 ? 10.219 24.766 -1.930 1.00 80.38 675 SER A N 1
ATOM 4911 C CA . SER A 1 675 ? 9.411 23.703 -1.325 1.00 80.38 675 SER A CA 1
ATOM 4912 C C . SER A 1 675 ? 7.905 23.935 -1.502 1.00 80.38 675 SER A C 1
ATOM 4914 O O . SER A 1 675 ? 7.469 25.003 -1.907 1.00 80.38 675 SER A O 1
ATOM 4916 N N . GLY A 1 676 ? 7.084 22.902 -1.285 1.00 81.12 676 GLY A N 1
ATOM 4917 C CA . GLY A 1 676 ? 5.633 23.019 -1.473 1.00 81.12 676 GLY A CA 1
ATOM 4918 C C . GLY A 1 676 ? 5.216 23.229 -2.937 1.00 81.12 676 GLY A C 1
ATOM 4919 O O . GLY A 1 676 ? 5.662 22.504 -3.832 1.00 81.12 676 GLY A O 1
ATOM 4920 N N . ALA A 1 677 ? 4.301 24.170 -3.168 1.00 82.50 677 ALA A N 1
ATOM 4921 C CA . ALA A 1 677 ? 3.702 24.509 -4.458 1.00 82.50 677 ALA A CA 1
ATOM 4922 C C . ALA A 1 677 ? 3.659 26.025 -4.756 1.00 82.50 677 ALA A C 1
ATOM 4924 O O . ALA A 1 677 ? 3.452 26.398 -5.920 1.00 82.50 677 ALA A O 1
ATOM 4925 N N . TRP A 1 678 ? 3.836 26.873 -3.739 1.00 92.00 678 TRP A N 1
ATOM 4926 C CA . TRP A 1 678 ? 3.813 28.334 -3.810 1.00 92.00 678 TRP A CA 1
ATOM 4927 C C . TRP A 1 678 ? 5.188 28.957 -3.546 1.00 92.00 678 TRP A C 1
ATOM 4929 O O . TRP A 1 678 ? 6.026 28.373 -2.878 1.00 92.00 678 TRP A O 1
ATOM 4939 N N . TRP A 1 679 ? 5.421 30.162 -4.071 1.00 96.12 679 TRP A N 1
ATOM 4940 C CA . TRP A 1 679 ? 6.554 31.013 -3.688 1.00 96.12 679 TRP A CA 1
ATOM 4941 C C . TRP A 1 679 ? 6.250 32.488 -3.972 1.00 96.12 679 TRP A C 1
ATOM 4943 O O . TRP A 1 679 ? 5.308 32.810 -4.705 1.00 96.12 679 TRP A O 1
ATOM 4953 N N . ALA A 1 680 ? 7.063 33.399 -3.433 1.00 96.44 680 ALA A N 1
ATOM 4954 C CA . ALA A 1 680 ? 7.012 34.811 -3.802 1.00 96.44 680 ALA A CA 1
ATOM 4955 C C . ALA A 1 680 ? 7.901 35.077 -5.030 1.00 96.44 680 ALA A C 1
ATOM 4957 O O . ALA A 1 680 ? 9.129 35.013 -4.944 1.00 96.44 680 ALA A O 1
ATOM 4958 N N . TRP A 1 681 ? 7.285 35.402 -6.170 1.00 96.56 681 TRP A N 1
ATOM 4959 C CA . TRP A 1 681 ? 7.947 35.862 -7.391 1.00 96.56 681 TRP A CA 1
ATOM 4960 C C . TRP A 1 681 ? 7.777 37.377 -7.532 1.00 96.56 681 TRP A C 1
ATOM 4962 O O . TRP A 1 681 ? 6.708 37.888 -7.855 1.00 96.56 681 TRP A O 1
ATOM 4972 N N . PHE A 1 682 ? 8.878 38.096 -7.350 1.00 96.19 682 PHE A N 1
ATOM 4973 C CA . PHE A 1 682 ? 8.979 39.524 -7.623 1.00 96.19 682 PHE A CA 1
ATOM 4974 C C . PHE A 1 682 ? 9.462 39.790 -9.058 1.00 96.19 682 PHE A C 1
ATOM 4976 O O . PHE A 1 682 ? 10.455 39.190 -9.488 1.00 96.19 682 PHE A O 1
ATOM 4983 N N . GLY A 1 683 ? 8.809 40.703 -9.785 1.00 91.88 683 GLY A N 1
ATOM 4984 C CA . GLY A 1 683 ? 9.167 41.082 -11.156 1.00 91.88 683 GLY A CA 1
ATOM 4985 C C . GLY A 1 683 ? 8.257 40.459 -12.218 1.00 91.88 683 GLY A C 1
ATOM 4986 O O . GLY A 1 683 ? 7.090 40.815 -12.342 1.00 91.88 683 GLY A O 1
ATOM 4987 N N . GLY A 1 684 ? 8.794 39.576 -13.065 1.00 87.12 684 GLY A N 1
ATOM 4988 C CA . GLY A 1 684 ? 8.016 38.794 -14.042 1.00 87.12 684 GLY A CA 1
ATOM 4989 C C . GLY A 1 684 ? 7.492 39.555 -15.267 1.00 87.12 684 GLY A C 1
ATOM 4990 O O . GLY A 1 684 ? 6.814 38.974 -16.115 1.00 87.12 684 GLY A O 1
ATOM 4991 N N . THR A 1 685 ? 7.826 40.838 -15.404 1.00 88.56 685 THR A N 1
ATOM 4992 C CA . THR A 1 685 ? 7.368 41.720 -16.487 1.00 88.56 685 THR A CA 1
ATOM 4993 C C . THR A 1 685 ? 8.520 42.520 -17.104 1.00 88.56 685 THR A C 1
ATOM 4995 O O . THR A 1 685 ? 9.610 42.610 -16.547 1.00 88.56 685 THR A O 1
ATOM 4998 N N . THR A 1 686 ? 8.283 43.095 -18.285 1.00 91.38 686 THR A N 1
ATOM 4999 C CA . THR A 1 686 ? 9.161 44.092 -18.928 1.00 91.38 686 THR A CA 1
ATOM 5000 C C . THR A 1 686 ? 8.742 45.536 -18.623 1.00 91.38 686 THR A C 1
ATOM 5002 O O . THR A 1 686 ? 9.414 46.479 -19.037 1.00 91.38 686 THR A O 1
ATOM 5005 N N . LEU A 1 687 ? 7.602 45.727 -17.953 1.00 93.75 687 LEU A N 1
ATOM 5006 C CA . LEU A 1 687 ? 7.184 47.018 -17.401 1.00 93.75 687 LEU A CA 1
ATOM 5007 C C . LEU A 1 687 ? 7.908 47.283 -16.075 1.00 93.75 687 LEU A C 1
ATOM 5009 O O . LEU A 1 687 ? 8.526 46.382 -15.522 1.00 93.75 687 LEU A O 1
ATOM 5013 N N . ALA A 1 688 ? 7.809 48.507 -15.556 1.00 92.94 688 ALA A N 1
ATOM 5014 C CA . ALA A 1 688 ? 8.246 48.769 -14.189 1.00 92.94 688 ALA A CA 1
ATOM 5015 C C . ALA A 1 688 ? 7.281 48.096 -13.199 1.00 92.94 688 ALA A C 1
ATOM 5017 O O . ALA A 1 688 ? 6.062 48.119 -13.411 1.00 92.94 688 ALA A O 1
ATOM 5018 N N . GLU A 1 689 ? 7.813 47.501 -12.136 1.00 95.69 689 GLU A N 1
ATOM 5019 C CA . GLU A 1 689 ? 7.036 46.784 -11.124 1.00 95.69 689 GLU A CA 1
ATOM 5020 C C . GLU A 1 689 ? 7.561 47.064 -9.715 1.00 95.69 689 GLU A C 1
ATOM 5022 O O . GLU A 1 689 ? 8.745 46.895 -9.439 1.00 95.69 689 GLU A O 1
ATOM 5027 N N . ASP A 1 690 ? 6.642 47.468 -8.838 1.00 94.62 690 ASP A N 1
ATOM 5028 C CA . ASP A 1 690 ? 6.791 47.439 -7.385 1.00 94.62 690 ASP A CA 1
ATOM 5029 C C . ASP A 1 690 ? 5.867 46.347 -6.829 1.00 94.62 690 ASP A C 1
ATOM 5031 O O . ASP A 1 690 ? 4.672 46.321 -7.172 1.00 94.62 690 ASP A O 1
ATOM 5035 N N . ALA A 1 691 ? 6.400 45.480 -5.966 1.00 96.69 691 ALA A N 1
ATOM 5036 C CA . ALA A 1 691 ? 5.656 44.429 -5.273 1.00 96.69 691 ALA A CA 1
ATOM 5037 C C . ALA A 1 691 ? 6.224 44.143 -3.871 1.00 96.69 691 ALA A C 1
ATOM 5039 O O . ALA A 1 691 ? 7.395 44.397 -3.596 1.00 96.69 691 ALA A O 1
ATOM 5040 N N . ALA A 1 692 ? 5.390 43.625 -2.966 1.00 96.75 692 ALA A N 1
ATOM 5041 C CA . ALA A 1 692 ? 5.765 43.324 -1.584 1.00 96.75 692 ALA A CA 1
ATOM 5042 C C . ALA A 1 692 ? 4.905 42.218 -0.951 1.00 96.75 692 ALA A C 1
ATOM 5044 O O . ALA A 1 692 ? 3.722 42.084 -1.276 1.00 96.75 692 ALA A O 1
ATOM 5045 N N . VAL A 1 693 ? 5.488 41.505 0.018 1.00 96.75 693 VAL A N 1
ATOM 5046 C CA . VAL A 1 693 ? 4.772 40.709 1.031 1.00 96.75 693 VAL A CA 1
ATOM 5047 C C . VAL A 1 693 ? 5.244 41.109 2.430 1.00 96.75 693 VAL A C 1
ATOM 5049 O O . VAL A 1 693 ? 6.445 41.246 2.676 1.00 96.75 693 VAL A O 1
ATOM 5052 N N . GLU A 1 694 ? 4.309 41.317 3.356 1.00 96.25 694 GLU A N 1
ATOM 5053 C CA . GLU A 1 694 ? 4.609 41.715 4.735 1.00 96.25 694 GLU A CA 1
ATOM 5054 C C . GLU A 1 694 ? 3.723 41.025 5.782 1.00 96.25 694 GLU A C 1
ATOM 5056 O O . GLU A 1 694 ? 2.551 40.741 5.539 1.00 96.25 694 GLU A O 1
ATOM 5061 N N . GLN A 1 695 ? 4.276 40.775 6.971 1.00 94.75 695 GLN A N 1
ATOM 5062 C CA . GLN A 1 695 ? 3.526 40.303 8.141 1.00 94.75 695 GLN A CA 1
ATOM 5063 C C . GLN A 1 695 ? 4.123 40.842 9.449 1.00 94.75 695 GLN A C 1
ATOM 5065 O O . GLN A 1 695 ? 5.270 41.286 9.491 1.00 94.75 695 GLN A O 1
ATOM 5070 N N . ASN A 1 696 ? 3.360 40.800 10.544 1.00 92.25 696 ASN A N 1
ATOM 5071 C CA . ASN A 1 696 ? 3.822 41.260 11.857 1.00 92.25 696 ASN A CA 1
ATOM 5072 C C . ASN A 1 696 ? 4.347 40.092 12.702 1.00 92.25 696 ASN A C 1
ATOM 5074 O O . ASN A 1 696 ? 3.591 39.191 13.052 1.00 92.25 696 ASN A O 1
ATOM 5078 N N . VAL A 1 697 ? 5.623 40.152 13.084 1.00 91.19 697 VAL A N 1
ATOM 5079 C CA . VAL A 1 697 ? 6.342 39.106 13.828 1.00 91.19 697 VAL A CA 1
ATOM 5080 C C . VAL A 1 697 ? 6.811 39.598 15.200 1.00 91.19 697 VAL A C 1
ATOM 5082 O O . VAL A 1 697 ? 7.101 40.778 15.400 1.00 91.19 697 VAL A O 1
ATOM 5085 N N . THR A 1 698 ? 6.925 38.675 16.159 1.00 89.31 698 THR A N 1
ATOM 5086 C CA . THR A 1 698 ? 7.597 38.926 17.449 1.00 89.31 698 THR A CA 1
ATOM 5087 C C . THR A 1 698 ? 9.000 38.334 17.389 1.00 89.31 698 THR A C 1
ATOM 5089 O O . THR A 1 698 ? 9.186 37.135 17.582 1.00 89.31 698 THR A O 1
ATOM 5092 N N . ILE A 1 699 ? 9.992 39.168 17.097 1.00 88.44 699 ILE A N 1
ATOM 5093 C CA . ILE A 1 699 ? 11.376 38.754 16.870 1.00 88.44 699 ILE A CA 1
ATOM 5094 C C . ILE A 1 699 ? 12.056 38.416 18.211 1.00 88.44 699 ILE A C 1
ATOM 5096 O O . ILE A 1 699 ? 12.101 39.272 19.102 1.00 88.44 699 ILE A O 1
ATOM 5100 N N . PRO A 1 700 ? 12.611 37.199 18.385 1.00 83.62 700 PRO A N 1
ATOM 5101 C CA . PRO A 1 700 ? 13.331 36.824 19.600 1.00 83.62 700 PRO A CA 1
ATOM 5102 C C . PRO A 1 700 ? 14.616 37.634 19.840 1.00 83.62 700 PRO A C 1
ATOM 5104 O O . PRO A 1 700 ? 15.261 38.119 18.913 1.00 83.62 700 PRO A O 1
ATOM 5107 N N . SER A 1 701 ? 15.058 37.702 21.098 1.00 78.56 701 SER A N 1
ATOM 5108 C CA . SER A 1 701 ? 16.397 38.216 21.416 1.00 78.56 701 SER A CA 1
ATOM 5109 C C . SER A 1 701 ? 17.478 37.313 20.818 1.00 78.56 701 SER A C 1
ATOM 5111 O O . SER A 1 701 ? 17.417 36.089 20.962 1.00 78.56 701 SER A O 1
ATOM 5113 N N . GLY A 1 702 ? 18.466 37.907 20.143 1.00 78.94 702 GLY A N 1
ATOM 5114 C CA . GLY A 1 702 ? 19.506 37.145 19.452 1.00 78.94 702 GLY A CA 1
ATOM 5115 C C . GLY A 1 702 ? 19.031 36.460 18.165 1.00 78.94 702 GLY A C 1
ATOM 5116 O O . GLY A 1 702 ? 19.551 35.397 17.850 1.00 78.94 702 GLY A O 1
ATOM 5117 N N . ALA A 1 703 ? 18.012 36.978 17.473 1.00 86.50 703 ALA A N 1
ATOM 5118 C CA . ALA A 1 703 ? 17.451 36.322 16.293 1.00 86.50 703 ALA A CA 1
ATOM 5119 C C . ALA A 1 703 ? 18.320 36.371 15.024 1.00 86.50 703 ALA A C 1
ATOM 5121 O O . ALA A 1 703 ? 18.996 37.357 14.734 1.00 86.50 703 ALA A O 1
ATOM 5122 N N . THR A 1 704 ? 18.206 35.313 14.224 1.00 88.31 704 THR A N 1
ATOM 5123 C CA . THR A 1 704 ? 18.729 35.206 12.859 1.00 88.31 704 THR A CA 1
ATOM 5124 C C . THR A 1 704 ? 17.554 35.001 11.904 1.00 88.31 704 THR A C 1
ATOM 5126 O O . THR A 1 704 ? 16.700 34.150 12.160 1.00 88.31 704 THR A O 1
ATOM 5129 N N . LEU A 1 705 ? 17.529 35.753 10.802 1.00 93.00 705 LEU A N 1
ATOM 5130 C CA . LEU A 1 705 ? 16.632 35.537 9.668 1.00 93.00 705 LEU A CA 1
ATOM 5131 C C . LEU A 1 705 ? 17.349 34.685 8.611 1.00 93.00 705 LEU A C 1
ATOM 5133 O O . LEU A 1 705 ? 18.530 34.893 8.339 1.00 93.00 705 LEU A O 1
ATOM 5137 N N . LYS A 1 706 ? 16.633 33.762 7.980 1.00 92.81 706 LYS A N 1
ATOM 5138 C CA . LYS A 1 706 ? 17.048 33.031 6.783 1.00 92.81 706 LYS A CA 1
ATOM 5139 C C . LYS A 1 706 ? 15.885 32.932 5.800 1.00 92.81 706 LYS A C 1
ATOM 5141 O O . LYS A 1 706 ? 14.734 33.068 6.208 1.00 92.81 706 LYS A O 1
ATOM 5146 N N . PHE A 1 707 ? 16.191 32.681 4.537 1.00 95.81 707 PHE A N 1
ATOM 5147 C CA . PHE A 1 707 ? 15.235 32.373 3.469 1.00 95.81 707 PHE A CA 1
ATOM 5148 C C . PHE A 1 707 ? 16.012 31.862 2.254 1.00 95.81 707 PHE A C 1
ATOM 5150 O O . PHE A 1 707 ? 17.207 32.146 2.128 1.00 95.81 707 PHE A O 1
ATOM 5157 N N . TYR A 1 708 ? 15.355 31.138 1.357 1.00 94.81 708 TYR A N 1
ATOM 5158 C CA . TYR A 1 708 ? 15.941 30.745 0.081 1.00 94.81 708 TYR A CA 1
ATOM 5159 C C . TYR A 1 708 ? 15.677 31.818 -0.983 1.00 94.81 708 TYR A C 1
ATOM 5161 O O . TYR A 1 708 ? 14.597 32.405 -1.033 1.00 94.81 708 TYR A O 1
ATOM 5169 N N . LEU A 1 709 ? 16.691 32.103 -1.808 1.00 96.56 709 LEU A N 1
ATOM 5170 C CA . LEU A 1 709 ? 16.665 33.140 -2.845 1.00 96.56 709 LEU A CA 1
ATOM 5171 C C . LEU A 1 709 ? 17.237 32.634 -4.176 1.00 96.56 709 LEU A C 1
ATOM 5173 O O . LEU A 1 709 ? 18.374 32.164 -4.213 1.00 96.56 709 LEU A O 1
ATOM 5177 N N . GLU A 1 710 ? 16.488 32.812 -5.264 1.00 96.50 710 GLU A N 1
ATOM 5178 C CA . GLU A 1 710 ? 16.936 32.618 -6.652 1.00 96.50 710 GLU A CA 1
ATOM 5179 C C . GLU A 1 710 ? 16.724 33.910 -7.467 1.00 96.50 710 GLU A C 1
ATOM 5181 O O . GLU A 1 710 ? 15.775 34.659 -7.232 1.00 96.50 710 GLU A O 1
ATOM 5186 N N . ILE A 1 711 ? 17.607 34.192 -8.429 1.00 96.31 711 ILE A N 1
ATOM 5187 C CA . ILE A 1 711 ? 17.523 35.340 -9.349 1.00 96.31 711 ILE A CA 1
ATOM 5188 C C . ILE A 1 711 ? 17.636 34.810 -10.792 1.00 96.31 711 ILE A C 1
ATOM 5190 O O . ILE A 1 711 ? 18.702 34.893 -11.410 1.00 96.31 711 ILE A O 1
ATOM 5194 N N . PRO A 1 712 ? 16.560 34.217 -11.343 1.00 91.44 712 PRO A N 1
ATOM 5195 C CA . PRO A 1 712 ? 16.635 33.439 -12.582 1.00 91.44 712 PRO A CA 1
ATOM 5196 C C . PRO A 1 712 ? 16.571 34.274 -13.870 1.00 91.44 712 PRO A C 1
ATOM 5198 O O . PRO A 1 712 ? 16.744 33.744 -14.969 1.00 91.44 712 PRO A O 1
ATOM 5201 N N . ALA A 1 713 ? 16.314 35.580 -13.762 1.00 89.62 713 ALA A N 1
ATOM 5202 C CA . ALA A 1 713 ? 16.350 36.518 -14.878 1.00 89.62 713 ALA A CA 1
ATOM 5203 C C . ALA A 1 713 ? 16.929 37.859 -14.418 1.00 89.62 713 ALA A C 1
ATOM 5205 O O . ALA A 1 713 ? 16.557 38.364 -13.363 1.00 89.62 713 ALA A O 1
ATOM 5206 N N . ALA A 1 714 ? 17.810 38.449 -15.228 1.00 89.56 714 ALA A N 1
ATOM 5207 C CA . ALA A 1 714 ? 18.505 39.709 -14.942 1.00 89.56 714 ALA A CA 1
ATOM 5208 C C . ALA A 1 714 ? 18.481 40.656 -16.160 1.00 89.56 714 ALA A C 1
ATOM 5210 O O . ALA A 1 714 ? 19.497 41.219 -16.566 1.00 89.56 714 ALA A O 1
ATOM 5211 N N . GLY A 1 715 ? 17.319 40.761 -16.812 1.00 86.12 715 GLY A N 1
ATOM 5212 C CA . GLY A 1 715 ? 17.129 41.444 -18.095 1.00 86.12 715 GLY A CA 1
ATOM 5213 C C . GLY A 1 715 ? 16.988 42.970 -18.040 1.00 86.12 715 GLY A C 1
ATOM 5214 O O . GLY A 1 715 ? 17.001 43.617 -19.088 1.00 86.12 715 GLY A O 1
ATOM 5215 N N . THR A 1 716 ? 16.860 43.534 -16.841 1.00 92.50 716 THR A N 1
ATOM 5216 C CA . THR A 1 716 ? 16.704 44.969 -16.559 1.00 92.50 716 THR A CA 1
ATOM 5217 C C . THR A 1 716 ? 17.333 45.297 -15.196 1.00 92.50 716 THR A C 1
ATOM 5219 O O . THR A 1 716 ? 17.858 44.402 -14.529 1.00 92.50 716 THR A O 1
ATOM 5222 N N . THR A 1 717 ? 17.339 46.565 -14.786 1.00 93.88 717 THR A N 1
ATOM 5223 C CA . THR A 1 717 ? 17.827 46.995 -13.465 1.00 93.88 717 THR A CA 1
ATOM 5224 C C . THR A 1 717 ? 16.739 46.924 -12.391 1.00 93.88 717 THR A C 1
ATOM 5226 O O . THR A 1 717 ? 15.547 46.917 -12.693 1.00 93.88 717 THR A O 1
ATOM 5229 N N . GLY A 1 718 ? 17.145 46.807 -11.126 1.00 94.75 718 GLY A N 1
ATOM 5230 C CA . GLY A 1 718 ? 16.222 46.768 -9.992 1.00 94.75 718 GLY A CA 1
ATOM 5231 C C . GLY A 1 718 ? 16.825 46.132 -8.742 1.00 94.75 718 GLY A C 1
ATOM 5232 O O . GLY A 1 718 ? 18.021 45.833 -8.682 1.00 94.75 718 GLY A O 1
ATOM 5233 N N . TYR A 1 719 ? 15.990 45.921 -7.730 1.00 96.62 719 TYR A N 1
ATOM 5234 C CA . TYR A 1 719 ? 16.374 45.286 -6.474 1.00 96.62 719 TYR A CA 1
ATOM 5235 C C . TYR A 1 719 ? 15.233 44.476 -5.855 1.00 96.62 719 TYR A C 1
ATOM 5237 O O . TYR A 1 719 ? 14.060 44.774 -6.067 1.00 96.62 719 TYR A O 1
ATOM 5245 N N . MET A 1 720 ? 15.604 43.509 -5.017 1.00 98.00 720 MET A N 1
ATOM 5246 C CA . MET A 1 720 ? 14.752 42.972 -3.955 1.00 98.00 720 MET A CA 1
ATOM 5247 C C . MET A 1 720 ? 15.455 43.219 -2.623 1.00 98.00 720 MET A C 1
ATOM 5249 O O . MET A 1 720 ? 16.680 43.095 -2.526 1.00 98.00 720 MET A O 1
ATOM 5253 N N . ARG A 1 721 ? 14.699 43.612 -1.598 1.00 97.31 721 ARG A N 1
ATOM 5254 C CA . ARG A 1 721 ? 15.219 43.869 -0.254 1.00 97.31 721 ARG A CA 1
ATOM 5255 C C . ARG A 1 721 ? 14.288 43.371 0.840 1.00 97.31 721 ARG A C 1
ATOM 5257 O O . ARG A 1 721 ? 13.087 43.213 0.640 1.00 97.31 721 ARG A O 1
ATOM 5264 N N . VAL A 1 722 ? 14.870 43.192 2.022 1.00 97.81 722 VAL A N 1
ATOM 5265 C CA . VAL A 1 722 ? 14.159 42.788 3.236 1.00 97.81 722 VAL A CA 1
ATOM 5266 C C . VAL A 1 722 ? 14.265 43.892 4.276 1.00 97.81 722 VAL A C 1
ATOM 5268 O O . VAL A 1 722 ? 15.358 44.417 4.517 1.00 97.81 722 VAL A O 1
ATOM 5271 N N . LEU A 1 723 ? 13.139 44.232 4.899 1.00 94.56 723 LEU A N 1
ATOM 5272 C CA . LEU A 1 723 ? 13.039 45.221 5.964 1.00 94.56 723 LEU A CA 1
ATOM 5273 C C . LEU A 1 723 ? 12.440 44.619 7.238 1.00 94.56 723 LEU A C 1
ATOM 5275 O O . LEU A 1 723 ? 11.607 43.712 7.195 1.00 94.56 723 LEU A O 1
ATOM 5279 N N . ILE A 1 724 ? 12.861 45.174 8.373 1.00 94.25 724 ILE A N 1
ATOM 5280 C CA . ILE A 1 724 ? 12.283 44.941 9.694 1.00 94.25 724 ILE A CA 1
ATOM 5281 C C . ILE A 1 724 ? 11.829 46.299 10.241 1.00 94.25 724 ILE A C 1
ATOM 5283 O O . ILE A 1 724 ? 12.637 47.173 10.570 1.00 94.25 724 ILE A O 1
ATOM 5287 N N . GLY A 1 725 ? 10.513 46.512 10.259 1.00 91.00 725 GLY A N 1
ATOM 5288 C CA . GLY A 1 725 ? 9.931 47.853 10.279 1.00 91.00 725 GLY A CA 1
ATOM 5289 C C . GLY A 1 725 ? 10.433 48.669 9.081 1.00 91.00 725 GLY A C 1
ATOM 5290 O O . GLY A 1 725 ? 10.454 48.185 7.956 1.00 91.00 725 GLY A O 1
ATOM 5291 N N . GLU A 1 726 ? 10.902 49.890 9.332 1.00 85.50 726 GLU A N 1
ATOM 5292 C CA . GLU A 1 726 ? 11.507 50.760 8.308 1.00 85.50 726 GLU A CA 1
ATOM 5293 C C . GLU A 1 726 ? 13.003 50.457 8.049 1.00 85.50 726 GLU A C 1
ATOM 5295 O O . GLU A 1 726 ? 13.634 51.099 7.211 1.00 85.50 726 GLU A O 1
ATOM 5300 N N . SER A 1 727 ? 13.611 49.507 8.774 1.00 88.69 727 SER A N 1
ATOM 5301 C CA . SER A 1 727 ? 15.051 49.222 8.683 1.00 88.69 727 SER A CA 1
ATOM 5302 C C . SER A 1 727 ? 15.356 48.131 7.661 1.00 88.69 727 SER A C 1
ATOM 5304 O O . SER A 1 727 ? 15.027 46.969 7.878 1.00 88.69 727 SER A O 1
ATOM 5306 N N . GLN A 1 728 ? 16.041 48.485 6.574 1.00 95.75 728 GLN A N 1
ATOM 5307 C CA . GLN A 1 728 ? 16.545 47.528 5.587 1.00 95.75 728 GLN A CA 1
ATOM 5308 C C . GLN A 1 728 ? 17.678 46.667 6.178 1.00 95.75 728 GLN A C 1
ATOM 5310 O O . GLN A 1 728 ? 18.685 47.207 6.636 1.00 95.75 728 GLN A O 1
ATOM 5315 N N . VAL A 1 729 ? 17.529 45.339 6.130 1.00 92.06 729 VAL A N 1
ATOM 5316 C CA . VAL A 1 729 ? 18.495 44.360 6.677 1.00 92.06 729 VAL A CA 1
ATOM 5317 C C . VAL A 1 729 ? 19.198 43.517 5.607 1.00 92.06 729 VAL A C 1
ATOM 5319 O O . VAL A 1 729 ? 20.268 42.972 5.863 1.00 92.06 729 VAL A O 1
ATOM 5322 N N . PHE A 1 730 ? 18.641 43.435 4.395 1.00 96.88 730 PHE A N 1
ATOM 5323 C CA . PHE A 1 730 ? 19.232 42.734 3.249 1.00 96.88 730 PHE A CA 1
ATOM 5324 C C . PHE A 1 730 ? 18.794 43.383 1.931 1.00 96.88 730 PHE A C 1
ATOM 5326 O O . PHE A 1 730 ? 17.701 43.943 1.868 1.00 96.88 730 PHE A O 1
ATOM 5333 N N . GLN A 1 731 ? 19.620 43.304 0.883 1.00 96.88 731 GLN A N 1
ATOM 5334 C CA . GLN A 1 731 ? 19.269 43.695 -0.487 1.00 96.88 731 GLN A CA 1
ATOM 5335 C C . GLN A 1 731 ? 20.126 42.931 -1.507 1.00 96.88 731 GLN A C 1
ATOM 5337 O O . GLN A 1 731 ? 21.317 42.728 -1.279 1.00 96.88 731 GLN A O 1
ATOM 5342 N N . VAL A 1 732 ? 19.522 42.593 -2.647 1.00 96.31 732 VAL A N 1
ATOM 5343 C CA . VAL A 1 732 ? 20.167 42.108 -3.881 1.00 96.31 732 VAL A CA 1
ATOM 5344 C C . VAL A 1 732 ? 19.681 42.906 -5.092 1.00 96.31 732 VAL A C 1
ATOM 5346 O O . VAL A 1 732 ? 18.677 43.615 -5.028 1.00 96.31 732 VAL A O 1
ATOM 5349 N N . THR A 1 733 ? 20.401 42.790 -6.202 1.00 96.06 733 THR A N 1
ATOM 5350 C CA . THR A 1 733 ? 20.164 43.477 -7.477 1.00 96.06 733 THR A CA 1
ATOM 5351 C C . THR A 1 733 ? 20.363 42.524 -8.658 1.00 96.06 733 THR A C 1
ATOM 5353 O O . THR A 1 733 ? 20.826 41.396 -8.492 1.00 96.06 733 THR A O 1
ATOM 5356 N N . GLN A 1 734 ? 20.113 42.993 -9.884 1.00 94.25 734 GLN A N 1
ATOM 5357 C CA . GLN A 1 734 ? 20.431 42.235 -11.103 1.00 94.25 734 GLN A CA 1
ATOM 5358 C C . GLN A 1 734 ? 21.921 41.850 -11.235 1.00 94.25 734 GLN A C 1
ATOM 5360 O O . GLN A 1 734 ? 22.254 40.938 -11.989 1.00 94.25 734 GLN A O 1
ATOM 5365 N N . ALA A 1 735 ? 22.832 42.535 -10.527 1.00 92.31 735 ALA A N 1
ATOM 5366 C CA . ALA A 1 735 ? 24.262 42.219 -10.551 1.00 92.31 735 ALA A CA 1
ATOM 5367 C C . ALA A 1 735 ? 24.604 40.925 -9.786 1.00 92.31 735 ALA A C 1
ATOM 5369 O O . ALA A 1 735 ? 25.618 40.290 -10.072 1.00 92.31 735 ALA A O 1
ATOM 5370 N N . ASP A 1 736 ? 23.748 40.520 -8.847 1.00 94.19 736 ASP A N 1
ATOM 5371 C CA . ASP A 1 736 ? 23.961 39.373 -7.961 1.00 94.19 736 ASP A CA 1
ATOM 5372 C C . ASP A 1 736 ? 23.486 38.045 -8.584 1.00 94.19 736 ASP A C 1
ATOM 5374 O O . ASP A 1 736 ? 23.711 36.973 -8.023 1.00 94.19 736 ASP A O 1
ATOM 5378 N N . ALA A 1 737 ? 22.875 38.090 -9.775 1.00 88.50 737 ALA A N 1
ATOM 5379 C CA . ALA A 1 737 ? 22.232 36.946 -10.426 1.00 88.50 737 ALA A CA 1
ATOM 5380 C C . ALA A 1 737 ? 23.152 35.731 -10.648 1.00 88.50 737 ALA A C 1
ATOM 5382 O O . ALA A 1 737 ? 22.698 34.595 -10.596 1.00 88.50 737 ALA A O 1
ATOM 5383 N N . ALA A 1 738 ? 24.460 35.940 -10.828 1.00 83.50 738 ALA A N 1
ATOM 5384 C CA . ALA A 1 738 ? 25.423 34.843 -10.956 1.00 83.50 738 ALA A CA 1
ATOM 5385 C C . ALA A 1 738 ? 25.685 34.088 -9.634 1.00 83.50 738 ALA A C 1
ATOM 5387 O O . ALA A 1 738 ? 26.132 32.944 -9.673 1.00 83.50 738 ALA A O 1
ATOM 5388 N N . ALA A 1 739 ? 25.426 34.710 -8.478 1.00 78.44 739 ALA A N 1
ATOM 5389 C CA . ALA A 1 739 ? 25.545 34.078 -7.161 1.00 78.44 739 ALA A CA 1
ATOM 5390 C C . ALA A 1 739 ? 24.255 33.350 -6.740 1.00 78.44 739 ALA A C 1
ATOM 5392 O O . ALA A 1 739 ? 24.323 32.377 -5.997 1.00 78.44 739 ALA A O 1
ATO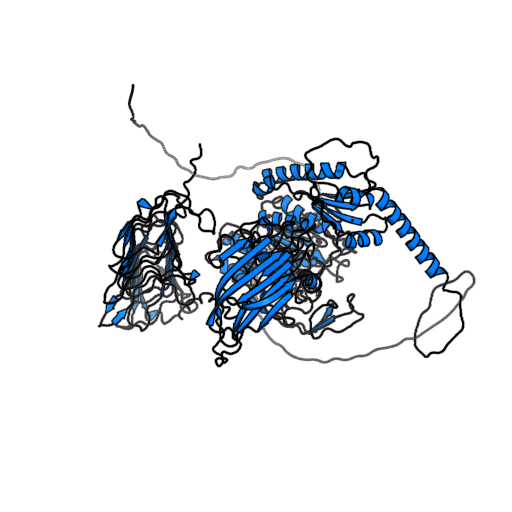M 5393 N N . TYR A 1 740 ? 23.104 33.795 -7.252 1.00 93.12 740 TYR A N 1
ATOM 5394 C CA . TYR A 1 740 ? 21.773 33.245 -6.970 1.00 93.12 740 TYR A CA 1
ATOM 5395 C C . TYR A 1 740 ? 21.139 32.585 -8.211 1.00 93.12 740 TYR A C 1
ATOM 5397 O O . TYR A 1 740 ? 19.921 32.584 -8.363 1.00 93.12 740 TYR A O 1
ATOM 5405 N N . ALA A 1 741 ? 21.958 32.041 -9.119 1.00 77.50 741 ALA A N 1
ATOM 5406 C CA . ALA A 1 741 ? 21.500 31.441 -10.381 1.00 77.50 741 ALA A CA 1
ATOM 5407 C C . ALA A 1 741 ? 20.658 30.161 -10.191 1.00 77.50 741 ALA A C 1
ATOM 5409 O O . ALA A 1 741 ? 19.933 29.757 -11.096 1.00 77.50 741 ALA A O 1
ATOM 5410 N N . THR A 1 742 ? 20.760 29.545 -9.014 1.00 83.00 742 THR A N 1
ATOM 5411 C CA . THR A 1 742 ? 19.774 28.629 -8.428 1.00 83.00 742 THR A CA 1
ATOM 5412 C C . THR A 1 742 ? 19.592 29.018 -6.962 1.00 83.00 742 THR A C 1
ATOM 5414 O O . THR A 1 742 ? 20.528 29.581 -6.378 1.00 83.00 742 THR A O 1
ATOM 5417 N N . TYR A 1 743 ? 18.459 28.667 -6.350 1.00 90.62 743 TYR A N 1
ATOM 5418 C CA . TYR A 1 743 ? 18.178 28.899 -4.926 1.00 90.62 743 TYR A CA 1
ATOM 5419 C C . TYR A 1 743 ? 19.396 28.724 -3.994 1.00 90.62 743 TYR A C 1
ATOM 5421 O O . TYR A 1 743 ? 19.992 27.648 -3.920 1.00 90.62 743 TYR A O 1
ATOM 5429 N N . GLN A 1 744 ? 19.744 29.785 -3.255 1.00 93.44 744 GLN A N 1
ATOM 5430 C CA . GLN A 1 744 ? 20.730 29.771 -2.166 1.00 93.44 744 GLN A CA 1
ATOM 5431 C C . GLN A 1 744 ? 20.074 30.162 -0.840 1.00 93.44 744 GLN A C 1
ATOM 5433 O O . GLN A 1 744 ? 19.234 31.061 -0.801 1.00 93.44 744 GLN A O 1
ATOM 5438 N N . LEU A 1 745 ? 20.519 29.548 0.259 1.00 90.62 745 LEU A N 1
ATOM 5439 C CA . LEU A 1 745 ? 20.103 29.919 1.612 1.00 90.62 745 LEU A CA 1
ATOM 5440 C C . LEU A 1 745 ? 20.779 31.228 2.048 1.00 90.62 745 LEU A C 1
ATOM 5442 O O . LEU A 1 745 ? 21.958 31.251 2.407 1.00 90.62 745 LEU A O 1
ATOM 5446 N N . VAL A 1 746 ? 20.017 32.319 2.070 1.00 89.94 746 VAL A N 1
ATOM 5447 C CA . VAL A 1 746 ? 20.428 33.590 2.674 1.00 89.94 746 VAL A CA 1
ATOM 5448 C C . VAL A 1 746 ? 20.373 33.467 4.199 1.00 89.94 746 VAL A C 1
ATOM 5450 O O . VAL A 1 746 ? 19.538 32.759 4.759 1.00 89.94 746 VAL A O 1
ATOM 5453 N N . THR A 1 747 ? 21.274 34.147 4.908 1.00 89.69 747 THR A N 1
ATOM 5454 C CA . THR A 1 747 ? 21.274 34.228 6.377 1.00 89.69 747 THR A CA 1
ATOM 5455 C C . THR A 1 747 ? 21.685 35.633 6.814 1.00 89.69 747 THR A C 1
ATOM 5457 O O . THR A 1 747 ? 22.716 36.144 6.379 1.00 89.69 747 THR A O 1
ATOM 5460 N N . VAL A 1 748 ? 20.879 36.254 7.675 1.00 88.62 748 VAL A N 1
ATOM 5461 C CA . VAL A 1 748 ? 21.000 37.647 8.126 1.00 88.62 748 VAL A CA 1
ATOM 5462 C C . VAL A 1 748 ? 20.911 37.688 9.652 1.00 88.62 748 VAL A C 1
ATOM 5464 O O . VAL A 1 748 ? 19.956 37.179 10.241 1.00 88.62 748 VAL A O 1
ATOM 5467 N N . ASP A 1 749 ? 21.895 38.299 10.311 1.00 86.69 749 ASP A N 1
ATOM 5468 C CA . ASP A 1 749 ? 21.804 38.604 11.743 1.00 86.69 749 ASP A CA 1
ATOM 5469 C C . ASP A 1 749 ? 20.812 39.756 11.951 1.00 86.69 749 ASP A C 1
ATOM 5471 O O . ASP A 1 749 ? 20.991 40.851 11.416 1.00 86.69 749 ASP A O 1
ATOM 5475 N N . VAL A 1 750 ? 19.750 39.494 12.713 1.00 91.12 750 VAL A N 1
ATOM 5476 C CA . VAL A 1 750 ? 18.696 40.465 13.039 1.00 91.12 750 VAL A CA 1
ATOM 5477 C C . VAL A 1 750 ? 18.524 40.610 14.555 1.00 91.12 750 VAL A C 1
ATOM 5479 O O . VAL A 1 750 ? 17.514 41.120 15.037 1.00 91.12 750 VAL A O 1
ATOM 5482 N N . SER A 1 751 ? 19.540 40.208 15.326 1.00 84.25 751 SER A N 1
ATOM 5483 C CA . SER A 1 751 ? 19.536 40.168 16.793 1.00 84.25 751 SER A CA 1
ATOM 5484 C C . SER A 1 751 ? 19.299 41.520 17.467 1.00 84.25 751 SER A C 1
ATOM 5486 O O . SER A 1 751 ? 18.818 41.563 18.602 1.00 84.25 751 SER A O 1
ATOM 5488 N N . ALA A 1 752 ? 19.594 42.615 16.763 1.00 84.38 752 ALA A N 1
ATOM 5489 C CA . ALA A 1 752 ? 19.338 43.986 17.194 1.00 84.38 752 ALA A CA 1
ATOM 5490 C C . ALA A 1 752 ? 17.845 44.379 17.184 1.00 84.38 752 ALA A C 1
ATOM 5492 O O . ALA A 1 752 ? 17.477 45.349 17.845 1.00 84.38 752 ALA A O 1
ATOM 5493 N N . TYR A 1 753 ? 16.989 43.641 16.470 1.00 88.19 753 TYR A N 1
ATOM 5494 C CA . TYR A 1 753 ? 15.573 43.965 16.247 1.00 88.19 753 TYR A CA 1
ATOM 5495 C C . TYR A 1 753 ? 14.625 43.121 17.114 1.00 88.19 753 TYR A C 1
ATOM 5497 O O . TYR A 1 753 ? 13.581 42.674 16.652 1.00 88.19 753 TYR A O 1
ATOM 5505 N N . ALA A 1 754 ? 14.997 42.843 18.364 1.00 87.38 754 ALA A N 1
ATOM 5506 C CA . ALA A 1 754 ? 14.192 42.019 19.264 1.00 87.38 754 ALA A CA 1
ATOM 5507 C C . ALA A 1 754 ? 12.939 42.769 19.762 1.00 87.38 754 ALA A C 1
ATOM 5509 O O . ALA A 1 754 ? 13.048 43.762 20.486 1.00 87.38 754 ALA A O 1
ATOM 5510 N N . GLY A 1 755 ? 11.748 42.271 19.420 1.00 84.06 755 GLY A N 1
ATOM 5511 C CA . GLY A 1 755 ? 10.467 42.921 19.714 1.00 84.06 755 GLY A CA 1
ATOM 5512 C C . GLY A 1 755 ? 9.411 42.682 18.634 1.00 84.06 755 GLY A C 1
ATOM 5513 O O . GLY A 1 755 ? 9.589 41.849 17.748 1.00 84.06 755 GLY A O 1
ATOM 5514 N N . ASN A 1 756 ? 8.298 43.414 18.700 1.00 90.44 756 ASN A N 1
ATOM 5515 C CA . ASN A 1 756 ? 7.246 43.344 17.684 1.00 90.44 756 ASN A CA 1
ATOM 5516 C C . ASN A 1 756 ? 7.613 44.246 16.500 1.00 90.44 756 ASN A C 1
ATOM 5518 O O . ASN A 1 756 ? 7.698 45.464 16.662 1.00 90.44 756 ASN A O 1
ATOM 5522 N N . HIS A 1 757 ? 7.781 43.658 15.318 1.00 93.56 757 HIS A N 1
ATOM 5523 C CA . HIS A 1 757 ? 8.142 44.361 14.087 1.00 93.56 757 HIS A CA 1
ATOM 5524 C C . HIS A 1 757 ? 7.379 43.791 12.888 1.00 93.56 757 HIS A C 1
ATOM 5526 O O . HIS A 1 757 ? 7.003 42.622 12.876 1.00 93.56 757 HIS A O 1
ATOM 5532 N N . THR A 1 758 ? 7.192 44.600 11.850 1.00 94.62 758 THR A N 1
ATOM 5533 C CA . THR A 1 758 ? 6.746 44.111 10.540 1.00 94.62 758 THR A CA 1
ATOM 5534 C C . THR A 1 758 ? 7.954 43.551 9.790 1.00 94.62 758 THR A C 1
ATOM 5536 O O . THR A 1 758 ? 8.940 44.266 9.621 1.00 94.62 758 THR A O 1
ATOM 5539 N N . LEU A 1 759 ? 7.904 42.290 9.366 1.00 96.94 759 LEU A N 1
ATOM 5540 C CA . LEU A 1 759 ? 8.857 41.698 8.426 1.00 96.94 759 LEU A CA 1
ATOM 5541 C C . LEU A 1 759 ? 8.296 41.883 7.016 1.00 96.94 759 LEU A C 1
ATOM 5543 O O . LEU A 1 759 ? 7.160 41.485 6.761 1.00 96.94 759 LEU A O 1
ATOM 5547 N N . ARG A 1 760 ? 9.079 42.483 6.117 1.00 97.25 760 ARG A N 1
ATOM 5548 C CA . ARG A 1 760 ? 8.651 42.831 4.756 1.00 97.25 760 ARG A CA 1
ATOM 5549 C C . ARG A 1 760 ? 9.720 42.458 3.736 1.00 97.25 760 ARG A C 1
ATOM 5551 O O . ARG A 1 760 ? 10.871 42.863 3.883 1.00 97.25 760 ARG A O 1
ATOM 5558 N N . PHE A 1 761 ? 9.322 41.735 2.697 1.00 98.19 761 PHE A N 1
ATOM 5559 C CA . PHE A 1 761 ? 10.108 41.503 1.486 1.00 98.19 761 PHE A CA 1
ATOM 5560 C C . PHE A 1 761 ? 9.490 42.349 0.371 1.00 98.19 761 PHE A C 1
ATOM 5562 O O . PHE A 1 761 ? 8.276 42.299 0.182 1.00 98.19 761 PHE A O 1
ATOM 5569 N N . GLU A 1 762 ? 10.288 43.138 -0.346 1.00 97.44 762 GLU A N 1
ATOM 5570 C CA . GLU A 1 762 ? 9.792 43.982 -1.441 1.00 97.44 762 GLU A CA 1
ATOM 5571 C C . GLU A 1 762 ? 10.780 44.113 -2.601 1.00 97.44 762 GLU A C 1
ATOM 5573 O O . GLU A 1 762 ? 11.998 44.021 -2.413 1.00 97.44 762 GLU A O 1
ATOM 5578 N N . SER A 1 763 ? 10.245 44.382 -3.791 1.00 97.50 763 SER A N 1
ATOM 5579 C CA . SER A 1 763 ? 10.986 44.637 -5.023 1.00 97.50 763 SER A CA 1
ATOM 5580 C C . SER A 1 763 ? 10.692 46.001 -5.629 1.00 97.50 763 SER A C 1
ATOM 5582 O O . SER A 1 763 ? 9.614 46.570 -5.459 1.00 97.50 763 SER A O 1
ATOM 5584 N N . HIS A 1 764 ? 11.657 46.463 -6.421 1.00 96.62 764 HIS A N 1
ATOM 5585 C CA . HIS A 1 764 ? 11.434 47.406 -7.506 1.00 96.62 764 HIS A CA 1
ATOM 5586 C C . HIS A 1 764 ? 12.200 46.924 -8.740 1.00 96.62 764 HIS A C 1
ATOM 5588 O O . HIS A 1 764 ? 13.399 46.645 -8.647 1.00 96.62 764 HIS A O 1
ATOM 5594 N N . THR A 1 765 ? 11.547 46.855 -9.897 1.00 95.25 765 THR A N 1
ATOM 5595 C CA . THR A 1 765 ? 12.188 46.544 -11.183 1.00 95.25 765 THR A CA 1
ATOM 5596 C C . THR A 1 765 ? 11.908 47.643 -12.210 1.00 95.25 765 THR A C 1
ATOM 5598 O O . THR A 1 765 ? 10.783 48.127 -12.329 1.00 95.25 765 THR A O 1
ATOM 5601 N N . ASP A 1 766 ? 12.944 48.067 -12.938 1.00 93.31 766 ASP A N 1
ATOM 5602 C CA . ASP A 1 766 ? 12.862 49.100 -13.974 1.00 93.31 766 ASP A CA 1
ATOM 5603 C C . ASP A 1 766 ? 12.273 48.538 -15.278 1.00 93.31 766 ASP A C 1
ATOM 5605 O O . ASP A 1 766 ? 12.609 47.431 -15.703 1.00 93.31 766 ASP A O 1
ATOM 5609 N N . ALA A 1 767 ? 11.481 49.340 -15.997 1.00 92.38 767 ALA A N 1
ATOM 5610 C CA . ALA A 1 767 ? 10.988 48.966 -17.325 1.00 92.38 767 ALA A CA 1
ATOM 5611 C C . ALA A 1 767 ? 12.149 48.739 -18.318 1.00 92.38 767 ALA A C 1
ATOM 5613 O O . ALA A 1 767 ? 12.962 49.637 -18.552 1.00 92.38 767 ALA A O 1
ATOM 5614 N N . GLY A 1 768 ? 12.198 47.561 -18.946 1.00 87.38 768 GLY A N 1
ATOM 5615 C CA . GLY A 1 768 ? 13.343 47.105 -19.740 1.00 87.38 768 GLY A CA 1
ATOM 5616 C C . GLY A 1 768 ? 12.972 46.201 -20.917 1.00 87.38 768 GLY A C 1
ATOM 5617 O O . GLY A 1 768 ? 11.804 45.953 -21.202 1.00 87.38 768 GLY A O 1
ATOM 5618 N N . SER A 1 769 ? 13.978 45.706 -21.644 1.00 79.88 769 SER A N 1
ATOM 5619 C CA . SER A 1 769 ? 13.779 44.821 -22.806 1.00 79.88 769 SER A CA 1
ATOM 5620 C C . SER A 1 769 ? 13.609 43.340 -22.446 1.00 79.88 769 SER A C 1
ATOM 5622 O O . SER A 1 769 ? 13.259 42.542 -23.315 1.00 79.88 769 SER A O 1
ATOM 5624 N N . SER A 1 770 ? 13.860 42.966 -21.191 1.00 85.25 770 SER A N 1
ATOM 5625 C CA . SER A 1 770 ? 13.644 41.633 -20.625 1.00 85.25 770 SER A CA 1
ATOM 5626 C C . SER A 1 770 ? 13.428 41.757 -19.109 1.00 85.25 770 SER A C 1
ATOM 5628 O O . SER A 1 770 ? 13.829 42.757 -18.515 1.00 85.25 770 SER A O 1
ATOM 5630 N N . ALA A 1 771 ? 12.779 40.770 -18.491 1.00 88.56 771 ALA A N 1
ATOM 5631 C CA . ALA A 1 771 ? 12.421 40.808 -17.074 1.00 88.56 771 ALA A CA 1
ATOM 5632 C C . ALA A 1 771 ? 13.632 40.628 -16.139 1.00 88.56 771 ALA A C 1
ATOM 5634 O O . ALA A 1 771 ? 14.616 39.960 -16.472 1.00 88.56 771 ALA A O 1
ATOM 5635 N N . LEU A 1 772 ? 13.520 41.196 -14.941 1.00 93.56 772 LEU A N 1
ATOM 5636 C CA . LEU A 1 772 ? 14.335 40.898 -13.765 1.00 93.56 772 LEU A CA 1
ATOM 5637 C C . LEU A 1 772 ? 13.428 40.151 -12.782 1.00 93.56 772 LEU A C 1
ATOM 5639 O O . LEU A 1 772 ? 12.318 40.611 -12.529 1.00 93.56 772 LEU A O 1
ATOM 5643 N N . ASN A 1 773 ? 13.880 39.007 -12.271 1.00 95.00 773 ASN A N 1
ATOM 5644 C CA . ASN A 1 773 ? 13.096 38.141 -11.390 1.00 95.00 773 ASN A CA 1
ATOM 5645 C C . ASN A 1 773 ? 13.865 37.875 -10.095 1.00 95.00 773 ASN A C 1
ATOM 5647 O O . ASN A 1 773 ? 15.042 37.529 -10.154 1.00 95.00 773 ASN A O 1
ATOM 5651 N N . PHE A 1 774 ? 13.183 37.958 -8.952 1.00 97.31 774 PHE A N 1
ATOM 5652 C CA . PHE A 1 774 ? 13.679 37.458 -7.666 1.00 97.31 774 PHE A CA 1
ATOM 5653 C C . PHE A 1 774 ? 12.639 36.492 -7.090 1.00 97.31 774 PHE A C 1
ATOM 5655 O O . PHE A 1 774 ? 11.473 36.865 -6.953 1.00 97.31 774 PHE A O 1
ATOM 5662 N N . PHE A 1 775 ? 13.038 35.263 -6.771 1.00 97.25 775 PHE A N 1
ATOM 5663 C CA . PHE A 1 775 ? 12.183 34.266 -6.123 1.00 97.25 775 PHE A CA 1
ATOM 5664 C C . PHE A 1 775 ? 12.595 34.129 -4.655 1.00 97.25 775 PHE A C 1
ATOM 5666 O O . PHE A 1 775 ? 13.784 33.982 -4.371 1.00 97.25 775 PHE A O 1
ATOM 5673 N N . VAL A 1 776 ? 11.631 34.162 -3.733 1.00 96.75 776 VAL A N 1
ATOM 5674 C CA . VAL A 1 776 ? 11.849 33.984 -2.287 1.00 96.75 776 VAL A CA 1
ATOM 5675 C C . VAL A 1 776 ? 10.940 32.882 -1.755 1.00 96.75 776 VAL A C 1
ATOM 5677 O O . VAL A 1 776 ? 9.758 32.846 -2.097 1.00 96.75 776 VAL A O 1
ATOM 5680 N N . ASP A 1 777 ? 11.496 32.007 -0.915 1.00 93.88 777 ASP A N 1
ATOM 5681 C CA . ASP A 1 777 ? 10.793 30.867 -0.315 1.00 93.88 777 ASP A CA 1
ATOM 5682 C C . ASP A 1 777 ? 11.427 30.426 1.033 1.00 93.88 777 ASP A C 1
ATOM 5684 O O . ASP A 1 777 ? 12.505 30.905 1.405 1.00 93.88 777 ASP A O 1
ATOM 5688 N N . ASP A 1 778 ? 10.762 29.525 1.766 1.00 90.62 778 ASP A N 1
ATOM 5689 C CA . ASP A 1 778 ? 11.211 28.854 3.001 1.00 90.62 778 ASP A CA 1
ATOM 5690 C C . ASP A 1 778 ? 11.813 29.810 4.065 1.00 90.62 778 ASP A C 1
ATOM 5692 O O . ASP A 1 778 ? 12.951 29.668 4.534 1.00 90.62 778 ASP A O 1
ATOM 5696 N N . ILE A 1 779 ? 11.042 30.824 4.471 1.00 93.56 779 ILE A N 1
ATOM 5697 C CA . ILE A 1 779 ? 11.486 31.884 5.391 1.00 93.56 779 ILE A CA 1
ATOM 5698 C C . ILE A 1 779 ? 11.577 31.379 6.843 1.00 93.56 779 ILE A C 1
ATOM 5700 O O . ILE A 1 779 ? 10.625 30.851 7.412 1.00 93.56 779 ILE A O 1
ATOM 5704 N N . CYS A 1 780 ? 12.706 31.621 7.509 1.00 91.25 780 CYS A N 1
ATOM 5705 C CA . CYS A 1 780 ? 12.989 31.174 8.874 1.00 91.25 780 CYS A CA 1
ATOM 5706 C C . CYS A 1 780 ? 13.478 32.317 9.773 1.00 91.25 780 CYS A C 1
ATOM 5708 O O . CYS A 1 780 ? 14.502 32.929 9.486 1.00 91.25 780 CYS A O 1
ATOM 5710 N N . LEU A 1 781 ? 12.813 32.567 10.904 1.00 88.19 781 LEU A N 1
ATOM 5711 C CA . LEU A 1 781 ? 13.216 33.577 11.888 1.00 88.19 781 LEU A CA 1
ATOM 5712 C C . LEU A 1 781 ? 13.180 33.000 13.312 1.00 88.19 781 LEU A C 1
ATOM 5714 O O . LEU A 1 781 ? 12.105 32.719 13.839 1.00 88.19 781 LEU A O 1
ATOM 5718 N N . ALA A 1 782 ? 14.351 32.822 13.938 1.00 81.38 782 ALA A N 1
ATOM 5719 C CA . ALA A 1 782 ? 14.488 32.159 15.245 1.00 81.38 782 ALA A CA 1
ATOM 5720 C C . ALA A 1 782 ? 15.660 32.708 16.092 1.00 81.38 782 ALA A C 1
ATOM 5722 O O . ALA A 1 782 ? 16.610 33.277 15.559 1.00 81.38 782 ALA A O 1
ATOM 5723 N N . GLY A 1 783 ? 15.588 32.546 17.423 1.00 71.94 783 GLY A N 1
ATOM 5724 C CA . GLY A 1 783 ? 16.533 33.101 18.413 1.00 71.94 783 GLY A CA 1
ATOM 5725 C C . GLY A 1 783 ? 17.740 32.214 18.759 1.00 71.94 783 GLY A C 1
ATOM 5726 O O . GLY A 1 783 ? 17.588 31.015 18.974 1.00 71.94 783 GLY A O 1
ATOM 5727 N N . ALA A 1 784 ? 18.931 32.807 18.901 1.00 55.31 784 ALA A N 1
ATOM 5728 C CA . ALA A 1 784 ? 20.198 32.080 19.052 1.00 55.31 784 ALA A CA 1
ATOM 5729 C C . ALA A 1 784 ? 20.489 31.456 20.436 1.00 55.31 784 ALA A C 1
ATOM 5731 O O . ALA A 1 784 ? 21.441 30.687 20.546 1.00 55.31 784 ALA A O 1
ATOM 5732 N N . ASN A 1 785 ? 19.745 31.778 21.505 1.00 38.84 785 ASN A N 1
ATOM 5733 C CA . ASN A 1 785 ? 19.988 31.202 22.840 1.00 38.84 785 ASN A CA 1
ATOM 5734 C C . ASN A 1 785 ? 18.709 31.015 23.678 1.00 38.84 785 ASN A C 1
ATOM 5736 O O . ASN A 1 785 ? 18.259 31.927 24.369 1.00 38.84 785 ASN A O 1
ATOM 5740 N N . VAL A 1 786 ? 18.208 29.778 23.719 1.00 33.88 786 VAL A N 1
ATOM 5741 C CA . VAL A 1 786 ? 17.414 29.243 24.838 1.00 33.88 786 VAL A CA 1
ATOM 5742 C C . VAL A 1 786 ? 18.162 28.005 25.350 1.00 33.88 786 VAL A C 1
ATOM 5744 O O . VAL A 1 786 ? 18.504 27.145 24.538 1.00 33.88 786 VAL A O 1
ATOM 5747 N N . PRO A 1 787 ? 18.493 27.902 26.652 1.00 27.80 787 PRO A N 1
ATOM 5748 C CA . PRO A 1 787 ? 19.377 26.850 27.145 1.00 27.80 787 PRO A CA 1
ATOM 5749 C C . PRO A 1 787 ? 18.732 25.465 27.047 1.00 27.80 787 PRO A C 1
ATOM 5751 O O . PRO A 1 787 ? 17.585 25.274 27.452 1.00 27.80 787 PRO A O 1
ATOM 5754 N N . THR A 1 788 ? 19.506 24.491 26.563 1.00 32.38 788 THR A N 1
ATOM 5755 C CA . THR A 1 788 ? 19.099 23.092 26.388 1.00 32.38 788 THR A CA 1
ATOM 5756 C C . THR A 1 788 ? 18.517 22.502 27.678 1.00 32.38 788 THR A C 1
ATOM 5758 O O . THR A 1 788 ? 19.250 22.362 28.664 1.00 32.38 788 THR A O 1
ATOM 5761 N N . PRO A 1 789 ? 17.239 22.083 27.697 1.00 23.86 789 PRO A N 1
ATOM 5762 C CA . PRO A 1 789 ? 16.721 21.257 28.776 1.00 23.86 789 PRO A CA 1
ATOM 5763 C C . PRO A 1 789 ? 17.446 19.907 28.778 1.00 23.86 789 PRO A C 1
ATOM 5765 O O . PRO A 1 789 ? 17.565 19.261 27.736 1.00 23.86 789 PRO A O 1
ATOM 5768 N N . THR A 1 790 ? 17.906 19.465 29.951 1.00 26.67 790 THR A N 1
ATOM 5769 C CA . THR A 1 790 ? 18.415 18.102 30.196 1.00 26.67 790 THR A CA 1
ATOM 5770 C C . THR A 1 790 ? 17.507 17.068 29.517 1.00 26.67 790 THR A C 1
ATOM 5772 O O . THR A 1 790 ? 16.287 17.206 29.653 1.00 26.67 790 THR A O 1
ATOM 5775 N N . PRO A 1 791 ? 18.048 16.053 28.804 1.00 24.81 791 PRO A N 1
ATOM 5776 C CA . PRO A 1 791 ? 17.279 15.207 27.891 1.00 24.81 791 PRO A CA 1
ATOM 5777 C C . PRO A 1 791 ? 16.034 14.606 28.548 1.00 24.81 791 PRO A C 1
ATOM 5779 O O . PRO A 1 791 ? 16.088 13.630 29.296 1.00 24.81 791 PRO A O 1
ATOM 5782 N N . THR A 1 792 ? 14.899 15.217 28.226 1.00 24.98 792 THR A N 1
ATOM 5783 C CA . THR A 1 792 ? 13.570 14.642 28.419 1.00 24.98 792 THR A CA 1
ATOM 5784 C C . THR A 1 792 ? 13.358 13.641 27.277 1.00 24.98 792 THR A C 1
ATOM 5786 O O . THR A 1 792 ? 13.872 13.897 26.184 1.00 24.98 792 THR A O 1
ATOM 5789 N N . PRO A 1 793 ? 12.693 12.488 27.495 1.00 25.75 793 PRO A N 1
ATOM 5790 C CA . PRO A 1 793 ? 12.629 11.432 26.485 1.00 25.75 793 PRO A CA 1
ATOM 5791 C C . PRO A 1 793 ? 12.096 11.919 25.139 1.00 25.75 793 PRO A C 1
ATOM 5793 O O . PRO A 1 793 ? 11.314 12.871 25.086 1.00 25.75 793 PRO A O 1
ATOM 5796 N N . SER A 1 794 ? 12.496 11.231 24.067 1.00 25.23 794 SER A N 1
ATOM 5797 C CA . SER A 1 794 ? 11.962 11.471 22.728 1.00 25.23 794 SER A CA 1
ATOM 5798 C C . SER A 1 794 ? 10.436 11.532 22.766 1.00 25.23 794 SER A C 1
ATOM 5800 O O . SER A 1 794 ? 9.787 10.712 23.423 1.00 25.23 794 SER A O 1
ATOM 5802 N N . THR A 1 795 ? 9.857 12.487 22.037 1.00 24.97 795 THR A N 1
ATOM 5803 C CA . THR A 1 795 ? 8.442 12.418 21.676 1.00 24.97 795 THR A CA 1
ATOM 5804 C C . THR A 1 795 ? 8.208 11.049 21.030 1.00 24.97 795 THR A C 1
ATOM 5806 O O . THR A 1 795 ? 8.874 10.735 20.040 1.00 24.97 795 THR A O 1
ATOM 5809 N N . PRO A 1 796 ? 7.343 10.188 21.603 1.00 29.69 796 PRO A N 1
ATOM 5810 C CA . PRO A 1 796 ? 7.127 8.856 21.053 1.00 29.69 796 PRO A CA 1
ATOM 5811 C C . PRO A 1 796 ? 6.635 8.937 19.602 1.00 29.69 796 PRO A C 1
ATOM 5813 O O . PRO A 1 796 ? 6.027 9.949 19.234 1.00 29.69 796 PRO A O 1
ATOM 5816 N N . PRO A 1 797 ? 6.822 7.880 18.786 1.00 27.02 797 PRO A N 1
ATOM 5817 C CA . PRO A 1 797 ? 6.120 7.788 17.509 1.00 27.02 797 PRO A CA 1
ATOM 5818 C C . PRO A 1 797 ? 4.625 8.031 17.734 1.00 27.02 797 PRO A C 1
ATOM 5820 O O . PRO A 1 797 ? 4.087 7.585 18.753 1.00 27.02 797 PRO A O 1
ATOM 5823 N N . THR A 1 798 ? 3.964 8.721 16.795 1.00 31.92 798 THR A N 1
ATOM 5824 C CA . THR A 1 798 ? 2.514 8.973 16.829 1.00 31.92 798 THR A CA 1
ATOM 5825 C C . THR A 1 798 ? 1.802 7.671 17.192 1.00 31.92 798 THR A C 1
ATOM 5827 O O . THR A 1 798 ? 1.863 6.723 16.407 1.00 31.92 798 THR A O 1
ATOM 5830 N N . PRO A 1 799 ? 1.219 7.564 18.399 1.00 36.06 799 PRO A N 1
ATOM 5831 C CA . PRO A 1 799 ? 1.095 6.271 19.054 1.00 36.06 799 PRO A CA 1
ATOM 5832 C C . PRO A 1 799 ? 0.185 5.329 18.271 1.00 36.06 799 PRO A C 1
ATOM 5834 O O . PRO A 1 799 ? -1.023 5.540 18.157 1.00 36.06 799 PRO A O 1
ATOM 5837 N N . THR A 1 800 ? 0.784 4.250 17.770 1.00 44.91 800 THR A N 1
ATOM 5838 C CA . THR A 1 800 ? 0.081 3.071 17.277 1.00 44.91 800 THR A CA 1
ATOM 5839 C C . THR A 1 800 ? -0.664 2.459 18.455 1.00 44.91 800 THR A C 1
ATOM 5841 O O . THR A 1 800 ? -0.066 1.768 19.272 1.00 44.91 800 THR A O 1
ATOM 5844 N N . CYS A 1 801 ? -1.955 2.789 18.580 1.00 54.25 801 CYS A N 1
ATOM 5845 C CA . CYS A 1 801 ? -2.817 2.477 19.725 1.00 54.25 801 CYS A CA 1
ATOM 5846 C C . CYS A 1 801 ? -2.530 1.078 20.315 1.00 54.25 801 CYS A C 1
ATOM 5848 O O . CYS A 1 801 ? -3.015 0.086 19.764 1.00 54.25 801 CYS A O 1
ATOM 5850 N N . PRO A 1 802 ? -1.752 0.964 21.417 1.00 59.03 802 PRO A N 1
ATOM 5851 C CA . PRO A 1 802 ? -1.224 -0.335 21.827 1.00 59.03 802 PRO A CA 1
ATOM 5852 C C . PRO A 1 802 ? -2.369 -1.262 22.248 1.00 59.03 802 PRO A C 1
ATOM 5854 O O . PRO A 1 802 ? -3.274 -0.794 22.947 1.00 59.03 802 PRO A O 1
ATOM 5857 N N . PRO A 1 803 ? -2.385 -2.544 21.850 1.00 62.00 803 PRO A N 1
ATOM 5858 C CA . PRO A 1 803 ? -3.491 -3.437 22.178 1.00 62.00 803 PRO A CA 1
ATOM 5859 C C . PRO A 1 803 ? -3.716 -3.483 23.695 1.00 62.00 803 PRO A C 1
ATOM 5861 O O . PRO A 1 803 ? -2.764 -3.556 24.470 1.00 62.00 803 PRO A O 1
ATOM 5864 N N . ASP A 1 804 ? -4.979 -3.410 24.130 1.00 67.12 804 ASP A N 1
ATOM 5865 C CA . ASP A 1 804 ? -5.328 -3.698 25.526 1.00 67.12 804 ASP A CA 1
ATOM 5866 C C . ASP A 1 804 ? -4.856 -5.139 25.819 1.00 67.12 804 ASP A C 1
ATOM 5868 O O . ASP A 1 804 ? -5.284 -6.049 25.106 1.00 67.12 804 ASP A O 1
ATOM 5872 N N . PRO A 1 805 ? -3.984 -5.384 26.814 1.00 74.12 805 PRO A N 1
ATOM 5873 C CA . PRO A 1 805 ? -3.462 -6.723 27.054 1.00 74.12 805 PRO A CA 1
ATOM 5874 C C . PRO A 1 805 ? -4.570 -7.658 27.550 1.00 74.12 805 PRO A C 1
ATOM 5876 O O . PRO A 1 805 ? -5.327 -7.326 28.471 1.00 74.12 805 PRO A O 1
ATOM 5879 N N . THR A 1 806 ? -4.654 -8.838 26.940 1.00 81.00 806 THR A N 1
ATOM 5880 C CA . THR A 1 806 ? -5.554 -9.916 27.358 1.00 81.00 806 THR A CA 1
ATOM 5881 C C . THR A 1 806 ? -5.133 -10.427 28.745 1.00 81.00 806 THR A C 1
ATOM 5883 O O . THR A 1 806 ? -3.963 -10.771 28.922 1.00 81.00 806 THR A O 1
ATOM 5886 N N . PRO A 1 807 ? -6.034 -10.478 29.746 1.00 88.44 807 PRO A N 1
ATOM 5887 C CA . PRO A 1 807 ? -5.735 -11.058 31.052 1.00 88.44 807 PRO A CA 1
ATOM 5888 C C . PRO A 1 807 ? -5.335 -12.532 30.949 1.00 88.44 807 PRO A C 1
ATOM 5890 O O . PRO A 1 807 ? -5.806 -13.248 30.068 1.00 88.44 807 PRO A O 1
ATOM 5893 N N . ALA A 1 808 ? -4.528 -13.005 31.897 1.00 87.75 808 ALA A N 1
ATOM 5894 C CA . ALA A 1 808 ? -4.331 -14.438 32.082 1.00 87.75 808 ALA A CA 1
ATOM 5895 C C . ALA A 1 808 ? -5.638 -15.110 32.565 1.00 87.75 808 ALA A C 1
ATOM 5897 O O . ALA A 1 808 ? -6.424 -14.463 33.272 1.00 87.75 808 ALA A O 1
ATOM 5898 N N . PRO A 1 809 ? -5.876 -16.392 32.230 1.00 88.81 809 PRO A N 1
ATOM 5899 C CA . PRO A 1 809 ? -6.903 -17.183 32.896 1.00 88.81 809 PRO A CA 1
ATOM 5900 C C . PRO A 1 809 ? -6.611 -17.325 34.397 1.00 88.81 809 PRO A C 1
ATOM 5902 O O . PRO A 1 809 ? -5.480 -17.180 34.862 1.00 88.81 809 PRO A O 1
ATOM 5905 N N . PHE A 1 810 ? -7.666 -17.620 35.146 1.00 91.44 810 PHE A N 1
ATOM 5906 C CA . PHE A 1 810 ? -7.658 -17.942 36.574 1.00 91.44 810 PHE A CA 1
ATOM 5907 C C . PHE A 1 810 ? -8.426 -19.260 36.775 1.00 91.44 810 PHE A C 1
ATOM 5909 O O . PHE A 1 810 ? -8.806 -19.891 35.785 1.00 91.44 810 PHE A O 1
ATOM 5916 N N . ASP A 1 811 ? -8.640 -19.726 38.006 1.00 91.06 811 ASP A N 1
ATOM 5917 C CA . ASP A 1 811 ? -9.371 -20.984 38.201 1.00 91.06 811 ASP A CA 1
ATOM 5918 C C . ASP A 1 811 ? -10.826 -20.864 37.704 1.00 91.06 811 ASP A C 1
ATOM 5920 O O . ASP A 1 811 ? -11.500 -19.857 37.935 1.00 91.06 811 ASP A O 1
ATOM 5924 N N . LEU A 1 812 ? -11.310 -21.875 36.979 1.00 91.38 812 LEU A N 1
ATOM 5925 C CA . LEU A 1 812 ? -12.673 -21.869 36.452 1.00 91.38 812 LEU A CA 1
ATOM 5926 C C . LEU A 1 812 ? -13.694 -22.183 37.555 1.00 91.38 812 LEU A C 1
ATOM 5928 O O . LEU A 1 812 ? -14.812 -21.669 37.501 1.00 91.38 812 LEU A O 1
ATOM 5932 N N . ASP A 1 813 ? -13.297 -22.929 38.593 1.00 91.38 813 ASP A N 1
ATOM 5933 C CA . ASP A 1 813 ? -14.146 -23.222 39.758 1.00 91.38 813 ASP A CA 1
ATOM 5934 C C . ASP A 1 813 ? -14.463 -21.960 40.592 1.00 91.38 813 ASP A C 1
ATOM 5936 O O . ASP A 1 813 ? -15.484 -21.907 41.289 1.00 91.38 813 ASP A O 1
ATOM 5940 N N . ASP A 1 814 ? -13.676 -20.885 40.448 1.00 92.88 814 ASP A N 1
ATOM 5941 C CA . ASP A 1 814 ? -14.000 -19.567 41.009 1.00 92.88 814 ASP A CA 1
ATOM 5942 C C . ASP A 1 814 ? -15.192 -18.885 40.299 1.00 92.88 814 ASP A C 1
ATOM 5944 O O . ASP A 1 814 ? -15.705 -17.862 40.776 1.00 92.88 814 ASP A O 1
ATOM 5948 N N . LEU A 1 815 ? -15.679 -19.429 39.173 1.00 94.19 815 LEU A N 1
ATOM 5949 C CA . LEU A 1 815 ? -16.837 -18.926 38.436 1.00 94.19 815 LEU A CA 1
ATOM 5950 C C . LEU A 1 815 ? -18.084 -19.790 38.632 1.00 94.19 815 LEU A C 1
ATOM 5952 O O . LEU A 1 815 ? -18.225 -20.897 38.119 1.00 94.19 815 LEU A O 1
ATOM 5956 N N . LYS A 1 816 ? -19.116 -19.191 39.231 1.00 95.12 816 LYS A N 1
ATOM 5957 C CA . LYS A 1 816 ? -20.472 -19.735 39.172 1.00 95.12 816 LYS A CA 1
ATOM 5958 C C . LYS A 1 816 ? -21.145 -19.355 37.853 1.00 95.12 816 LYS A C 1
ATOM 5960 O O . LYS A 1 816 ? -21.847 -18.341 37.765 1.00 95.12 816 LYS A O 1
ATOM 5965 N N . ILE A 1 817 ? -20.935 -20.190 36.841 1.00 95.56 817 ILE A N 1
ATOM 5966 C CA . ILE A 1 817 ? -21.592 -20.108 35.532 1.00 95.56 817 ILE A CA 1
ATOM 5967 C C . ILE A 1 817 ? -22.969 -20.797 35.599 1.00 95.56 817 ILE A C 1
ATOM 5969 O O . ILE A 1 817 ? -23.220 -21.701 36.395 1.00 95.56 817 ILE A O 1
ATOM 5973 N N . THR A 1 818 ? -23.930 -20.314 34.817 1.00 96.62 818 THR A N 1
ATOM 5974 C CA . THR A 1 818 ? -25.256 -20.920 34.643 1.00 96.62 818 THR A CA 1
ATOM 5975 C C . THR A 1 818 ? -25.750 -20.598 33.236 1.00 96.62 818 THR A C 1
ATOM 5977 O O . THR A 1 818 ? -26.022 -19.438 32.922 1.00 96.62 818 THR A O 1
ATOM 5980 N N . THR A 1 819 ? -25.855 -21.620 32.393 1.00 95.75 819 THR A N 1
ATOM 5981 C CA . THR A 1 819 ? -26.251 -21.536 30.980 1.00 95.75 819 THR A CA 1
ATOM 5982 C C . THR A 1 819 ? -27.350 -22.562 30.674 1.00 95.75 819 THR A C 1
ATOM 5984 O O . THR A 1 819 ? -27.622 -23.441 31.492 1.00 95.75 819 THR A O 1
ATOM 5987 N N . ASN A 1 820 ? -28.015 -22.427 29.524 1.00 91.94 820 ASN A N 1
ATOM 5988 C CA . ASN A 1 820 ? -28.914 -23.452 28.971 1.00 91.94 820 ASN A CA 1
ATOM 5989 C C . ASN A 1 820 ? -28.319 -24.203 27.765 1.00 91.94 820 ASN A C 1
ATOM 5991 O O . ASN A 1 820 ? -29.029 -25.006 27.163 1.00 91.94 820 ASN A O 1
ATOM 5995 N N . GLY A 1 821 ? -27.107 -23.837 27.354 1.00 90.94 821 GLY A N 1
ATOM 5996 C CA . GLY A 1 821 ? -26.357 -24.468 26.272 1.00 90.94 821 GLY A CA 1
ATOM 5997 C C . GLY A 1 821 ? -25.085 -25.127 26.797 1.00 90.94 821 GLY A C 1
ATOM 5998 O O . GLY A 1 821 ? -24.809 -25.085 27.998 1.00 90.94 821 GLY A O 1
ATOM 5999 N N . ASP A 1 822 ? -24.331 -25.721 25.891 1.00 92.25 822 ASP A N 1
ATOM 6000 C CA . ASP A 1 822 ? -23.166 -26.551 26.178 1.00 92.25 822 ASP A CA 1
ATOM 6001 C C . ASP A 1 822 ? -21.930 -25.671 26.437 1.00 92.25 822 ASP A C 1
ATOM 6003 O O . ASP A 1 822 ? -21.804 -24.591 25.862 1.00 92.25 822 ASP A O 1
ATOM 6007 N N . MET A 1 823 ? -21.030 -26.088 27.329 1.00 94.25 823 MET A N 1
ATOM 6008 C CA . MET A 1 823 ? -19.798 -25.351 27.652 1.00 94.25 823 MET A CA 1
ATOM 6009 C C . MET A 1 823 ? -18.579 -26.116 27.144 1.00 94.25 823 MET A C 1
ATOM 6011 O O . MET A 1 823 ? -18.482 -27.319 27.380 1.00 94.25 823 MET A O 1
ATOM 6015 N N . ASP A 1 824 ? -17.646 -25.400 26.519 1.00 90.69 824 ASP A N 1
ATOM 6016 C CA . ASP A 1 824 ? -16.301 -25.880 26.205 1.00 90.69 824 ASP A CA 1
ATOM 6017 C C . ASP A 1 824 ? -15.261 -24.966 26.875 1.00 90.69 824 ASP A C 1
ATOM 6019 O O . ASP A 1 824 ? -15.179 -23.760 26.620 1.00 90.69 824 ASP A O 1
ATOM 6023 N N . ASP A 1 825 ? -14.486 -25.566 27.773 1.00 89.00 825 ASP A N 1
ATOM 6024 C CA . ASP A 1 825 ? -13.396 -24.968 28.538 1.00 89.00 825 ASP A CA 1
ATOM 6025 C C . ASP A 1 825 ? -12.020 -25.552 28.162 1.00 89.00 825 ASP A C 1
ATOM 6027 O O . ASP A 1 825 ? -11.013 -25.205 28.783 1.00 89.00 825 ASP A O 1
ATOM 6031 N N . THR A 1 826 ? -11.934 -26.366 27.098 1.00 89.31 826 THR A N 1
ATOM 6032 C CA . THR A 1 826 ? -10.687 -27.006 26.630 1.00 89.31 826 THR A CA 1
ATOM 6033 C C . THR A 1 826 ? -9.567 -25.985 26.385 1.00 89.31 826 THR A C 1
ATOM 6035 O O . THR A 1 826 ? -8.388 -26.272 26.601 1.00 89.31 826 THR A O 1
ATOM 6038 N N . ASN A 1 827 ? -9.936 -24.766 25.973 1.00 86.44 827 ASN A N 1
ATOM 6039 C CA . ASN A 1 827 ? -9.023 -23.655 25.694 1.00 86.44 827 ASN A CA 1
ATOM 6040 C C . ASN A 1 827 ? -8.910 -22.623 26.838 1.00 86.44 827 ASN A C 1
ATOM 6042 O O . ASN A 1 827 ? -8.251 -21.590 26.682 1.00 86.44 827 ASN A O 1
ATOM 6046 N N . TRP A 1 828 ? -9.501 -22.886 28.009 1.00 90.06 828 TRP A N 1
ATOM 6047 C CA . TRP A 1 828 ? -9.489 -21.951 29.139 1.00 90.06 828 TRP A CA 1
ATOM 6048 C C . TRP A 1 828 ? -8.076 -21.746 29.695 1.00 90.06 828 TRP A C 1
ATOM 6050 O O . TRP A 1 828 ? -7.575 -20.625 29.713 1.00 90.06 828 TRP A O 1
ATOM 6060 N N . GLN A 1 829 ? -7.394 -22.828 30.082 1.00 86.75 829 GLN A N 1
ATOM 6061 C CA . GLN A 1 829 ? -6.052 -22.756 30.680 1.00 86.75 829 GLN A CA 1
ATOM 6062 C C . GLN A 1 829 ? -4.948 -22.404 29.666 1.00 86.75 829 GLN A C 1
ATOM 6064 O O . GLN A 1 829 ? -3.909 -21.869 30.044 1.00 86.75 829 GLN A O 1
ATOM 6069 N N . SER A 1 830 ? -5.154 -22.703 28.379 1.00 82.25 830 SER A N 1
ATOM 6070 C CA . SER A 1 830 ? -4.162 -22.505 27.312 1.00 82.25 830 SER A CA 1
ATOM 6071 C C . SER A 1 830 ? -4.290 -21.165 26.580 1.00 82.25 830 SER A C 1
ATOM 6073 O O . SER A 1 830 ? -3.285 -20.650 26.092 1.00 82.25 830 SER A O 1
ATOM 6075 N N . GLN A 1 831 ? -5.502 -20.607 26.476 1.00 81.69 831 GLN A N 1
ATOM 6076 C CA . GLN A 1 831 ? -5.798 -19.414 25.667 1.00 81.69 831 GLN A CA 1
ATOM 6077 C C . GLN A 1 831 ? -6.696 -18.385 26.380 1.00 81.69 831 GLN A C 1
ATOM 6079 O O . GLN A 1 831 ? -6.908 -17.293 25.853 1.00 81.69 831 GLN A O 1
ATOM 6084 N N . GLY A 1 832 ? -7.238 -18.695 27.564 1.00 89.19 832 GLY A N 1
ATOM 6085 C CA . GLY A 1 832 ? -8.187 -17.828 28.271 1.00 89.19 832 GLY A CA 1
ATOM 6086 C C . GLY A 1 832 ? -9.583 -17.774 27.639 1.00 89.19 832 GLY A C 1
ATOM 6087 O O . GLY A 1 832 ? -10.354 -16.860 27.941 1.00 89.19 832 GLY A O 1
ATOM 6088 N N . ILE A 1 833 ? -9.900 -18.720 26.749 1.00 92.69 833 ILE A N 1
ATOM 6089 C CA . ILE A 1 833 ? -11.169 -18.773 26.019 1.00 92.69 833 ILE A CA 1
ATOM 6090 C C . ILE A 1 833 ? -12.140 -19.694 26.755 1.00 92.69 833 ILE A C 1
ATOM 6092 O O . ILE A 1 833 ? -11.863 -20.877 26.939 1.00 92.69 833 ILE A O 1
ATOM 6096 N N . LEU A 1 834 ? -13.293 -19.147 27.140 1.00 94.94 834 LEU A N 1
ATOM 6097 C CA . LEU A 1 834 ? -14.473 -19.909 27.538 1.00 94.94 834 LEU A CA 1
ATOM 6098 C C . LEU A 1 834 ? -15.498 -19.840 26.402 1.00 94.94 834 LEU A C 1
ATOM 6100 O O . LEU A 1 834 ? -16.018 -18.757 26.111 1.00 94.94 834 LEU A O 1
ATOM 6104 N N . ARG A 1 835 ? -15.804 -20.983 25.785 1.00 95.56 835 ARG A N 1
ATOM 6105 C CA . ARG A 1 835 ? -16.789 -21.097 24.707 1.00 95.56 835 ARG A CA 1
ATOM 6106 C C . ARG A 1 835 ? -18.105 -21.652 25.249 1.00 95.56 835 ARG A C 1
ATOM 6108 O O . ARG A 1 835 ? -18.112 -22.534 26.108 1.00 95.56 835 ARG A O 1
ATOM 6115 N N . ILE A 1 836 ? -19.233 -21.128 24.771 1.00 94.94 836 ILE A N 1
ATOM 6116 C CA . ILE A 1 836 ? -20.563 -21.645 25.116 1.00 94.94 836 ILE A CA 1
ATOM 6117 C C . ILE A 1 836 ? -21.416 -21.772 23.851 1.00 94.94 836 ILE A C 1
ATOM 6119 O O . ILE A 1 836 ? -21.773 -20.776 23.217 1.00 94.94 836 ILE A O 1
ATOM 6123 N N . GLU A 1 837 ? -21.776 -23.004 23.512 1.00 92.25 837 GLU A N 1
ATOM 6124 C CA . GLU A 1 837 ? -22.548 -23.360 22.323 1.00 92.25 837 GLU A CA 1
ATOM 6125 C C . GLU A 1 837 ? -24.046 -23.484 22.645 1.00 92.25 837 GLU A C 1
ATOM 6127 O O . GLU A 1 837 ? -24.443 -23.694 23.791 1.00 92.25 837 GLU A O 1
ATOM 6132 N N . ASN A 1 838 ? -24.919 -23.310 21.645 1.00 89.75 838 ASN A N 1
ATOM 6133 C CA . ASN A 1 838 ? -26.383 -23.487 21.750 1.00 89.75 838 ASN A CA 1
ATOM 6134 C C . ASN A 1 838 ? -27.111 -22.637 22.832 1.00 89.75 838 ASN A C 1
ATOM 6136 O O . ASN A 1 838 ? -28.305 -22.825 23.103 1.00 89.75 838 ASN A O 1
ATOM 6140 N N . ALA A 1 839 ? -26.431 -21.676 23.464 1.00 92.75 839 ALA A N 1
ATOM 6141 C CA . ALA A 1 839 ? -26.944 -20.956 24.624 1.00 92.75 839 ALA A CA 1
ATOM 6142 C C . ALA A 1 839 ? -27.876 -19.789 24.257 1.00 92.75 839 ALA A C 1
ATOM 6144 O O . ALA A 1 839 ? -27.530 -18.873 23.518 1.00 92.75 839 ALA A O 1
ATOM 6145 N N . THR A 1 840 ? -29.058 -19.745 24.881 1.00 93.81 840 THR A N 1
ATOM 6146 C CA . THR A 1 840 ? -29.980 -18.598 24.772 1.00 93.81 840 THR A CA 1
ATOM 6147 C C . THR A 1 840 ? -29.827 -17.614 25.932 1.00 93.81 840 THR A C 1
ATOM 6149 O O . THR A 1 840 ? -30.123 -16.430 25.775 1.00 93.81 840 THR A O 1
ATOM 6152 N N . ASN A 1 841 ? -29.372 -18.087 27.094 1.00 96.75 841 ASN A N 1
ATOM 6153 C CA . ASN A 1 841 ? -29.142 -17.303 28.300 1.00 96.75 841 ASN A CA 1
ATOM 6154 C C . ASN A 1 841 ? -27.867 -17.793 28.997 1.00 96.75 841 ASN A C 1
ATOM 6156 O O . ASN A 1 841 ? -27.776 -18.969 29.338 1.00 96.75 841 ASN A O 1
ATOM 6160 N N . VAL A 1 842 ? -26.940 -16.878 29.282 1.00 97.62 842 VAL A N 1
ATOM 6161 C CA . VAL A 1 842 ? -25.727 -17.123 30.078 1.00 97.62 842 VAL A CA 1
ATOM 6162 C C . VAL A 1 842 ? -25.724 -16.184 31.282 1.00 97.62 842 VAL A C 1
ATOM 6164 O O . VAL A 1 842 ? -25.957 -14.979 31.155 1.00 97.62 842 VAL A O 1
ATOM 6167 N N . THR A 1 843 ? -25.467 -16.727 32.470 1.00 97.62 843 THR A N 1
ATOM 6168 C CA . THR A 1 843 ? -25.248 -15.968 33.706 1.00 97.62 843 THR A CA 1
ATOM 6169 C C . THR A 1 843 ? -23.913 -16.358 34.331 1.00 97.62 843 THR A C 1
ATOM 6171 O O . THR A 1 843 ? -23.700 -17.534 34.593 1.00 97.62 843 THR A O 1
ATOM 6174 N N . ILE A 1 844 ? -23.042 -15.384 34.607 1.00 96.69 844 ILE A N 1
ATOM 6175 C CA . ILE A 1 844 ? -21.724 -15.608 35.223 1.00 96.69 844 ILE A CA 1
ATOM 6176 C C . ILE A 1 844 ? -21.600 -14.784 36.508 1.00 96.69 844 ILE A C 1
ATOM 6178 O O . ILE A 1 844 ? -21.925 -13.593 36.540 1.00 96.69 844 ILE A O 1
ATOM 6182 N N . LYS A 1 845 ? -21.153 -15.420 37.589 1.00 94.94 845 LYS A N 1
ATOM 6183 C CA . LYS A 1 845 ? -20.936 -14.807 38.905 1.00 94.94 845 LYS A CA 1
ATOM 6184 C C . LYS A 1 845 ? -19.661 -15.357 39.534 1.00 94.94 845 LYS A C 1
ATOM 6186 O O . LYS A 1 845 ? -19.170 -16.394 39.109 1.00 94.94 845 LYS A O 1
ATOM 6191 N N . SER A 1 846 ? -19.176 -14.698 40.580 1.00 91.75 846 SER A N 1
ATOM 6192 C CA . SER A 1 846 ? -18.153 -15.286 41.449 1.00 91.75 846 SER A CA 1
ATOM 6193 C C . SER A 1 846 ? -18.746 -16.463 42.228 1.00 91.75 846 SER A C 1
ATOM 6195 O O . SER A 1 846 ? -19.879 -16.365 42.716 1.00 91.75 846 SER A O 1
ATOM 6197 N N . ALA A 1 847 ? -17.996 -17.554 42.351 1.00 91.94 847 ALA A N 1
ATOM 6198 C CA . ALA A 1 847 ? -18.217 -18.569 43.374 1.00 91.94 847 ALA A CA 1
ATOM 6199 C C . ALA A 1 847 ? -17.729 -18.066 44.748 1.00 91.94 847 ALA A C 1
ATOM 6201 O O . ALA A 1 847 ? -18.365 -18.345 45.769 1.00 91.94 847 ALA A O 1
ATOM 6202 N N . ILE A 1 848 ? -16.668 -17.247 44.769 1.00 88.50 848 ILE A N 1
ATOM 6203 C CA . ILE A 1 848 ? -16.103 -16.650 45.984 1.00 88.50 848 ILE A CA 1
ATOM 6204 C C . ILE A 1 848 ? -17.041 -15.562 46.535 1.00 88.50 848 ILE A C 1
ATOM 6206 O O . ILE A 1 848 ? -17.479 -14.638 45.840 1.00 88.50 848 ILE A O 1
ATOM 6210 N N . LYS A 1 849 ? -17.379 -15.651 47.825 1.00 85.81 849 LYS A N 1
ATOM 6211 C CA . LYS A 1 849 ? -18.421 -14.822 48.448 1.00 85.81 849 LYS A CA 1
ATOM 6212 C C . LYS A 1 849 ? -17.956 -13.384 48.725 1.00 85.81 849 LYS A C 1
ATOM 6214 O O . LYS A 1 849 ? -17.600 -13.041 49.848 1.00 85.81 849 LYS A O 1
ATOM 6219 N N . GLY A 1 850 ? -18.116 -12.517 47.727 1.00 77.69 850 GLY A N 1
ATOM 6220 C CA . GLY A 1 850 ? -17.882 -11.068 47.837 1.00 77.69 850 GLY A CA 1
ATOM 6221 C C . GLY A 1 850 ? -16.615 -10.579 47.137 1.00 77.69 850 GLY A C 1
ATOM 6222 O O . GLY A 1 850 ? -16.364 -9.377 47.124 1.00 77.69 850 GLY A O 1
ATOM 6223 N N . GLU A 1 851 ? -15.872 -11.495 46.522 1.00 83.19 851 GLU A N 1
ATOM 6224 C CA . GLU A 1 851 ? -14.619 -11.243 45.815 1.00 83.19 851 GLU A CA 1
ATOM 6225 C C . GLU A 1 851 ? -14.802 -11.476 44.308 1.00 83.19 851 GLU A C 1
ATOM 6227 O O . GLU A 1 851 ? -15.756 -12.130 43.873 1.00 83.19 851 GLU A O 1
ATOM 6232 N N . ILE A 1 852 ? -13.907 -10.905 43.502 1.00 84.31 852 ILE A N 1
ATOM 6233 C CA . ILE A 1 852 ? -13.874 -11.057 42.043 1.00 84.31 852 ILE A CA 1
ATOM 6234 C C . ILE A 1 852 ? -12.541 -11.747 41.717 1.00 84.31 852 ILE A C 1
ATOM 6236 O O . ILE A 1 852 ? -11.511 -11.111 41.931 1.00 84.31 852 ILE A O 1
ATOM 6240 N N . PRO A 1 853 ? -12.535 -13.001 41.225 1.00 84.56 853 PRO A N 1
ATOM 6241 C CA . PRO A 1 853 ? -11.301 -13.772 41.026 1.00 84.56 853 PRO A CA 1
ATOM 6242 C C . PRO A 1 853 ? -10.414 -13.214 39.903 1.00 84.56 853 PRO A C 1
ATOM 6244 O O . PRO A 1 853 ? -9.193 -13.306 39.964 1.00 84.56 853 PRO A O 1
ATOM 6247 N N . GLY A 1 854 ? -11.013 -12.574 38.894 1.00 88.31 854 GLY A N 1
ATOM 6248 C CA . GLY A 1 854 ? -10.280 -11.965 37.791 1.00 88.31 854 GLY A CA 1
ATOM 6249 C C . GLY A 1 854 ? -11.184 -11.272 36.774 1.00 88.31 854 GLY A C 1
ATOM 6250 O O . GLY A 1 854 ? -12.370 -11.031 37.017 1.00 88.31 854 GLY A O 1
ATOM 6251 N N . MET A 1 855 ? -10.605 -10.954 35.616 1.00 91.50 855 MET A N 1
ATOM 6252 C CA . MET A 1 855 ? -11.322 -10.524 34.416 1.00 91.50 855 MET A CA 1
ATOM 6253 C C . MET A 1 855 ? -11.281 -11.671 33.406 1.00 91.50 855 MET A C 1
ATOM 6255 O O . MET A 1 855 ? -10.198 -12.102 33.028 1.00 91.50 855 MET A O 1
ATOM 6259 N N . ILE A 1 856 ? -12.448 -12.160 32.979 1.00 94.69 856 ILE A N 1
ATOM 6260 C CA . ILE A 1 856 ? -12.562 -13.265 32.011 1.00 94.69 856 ILE A CA 1
ATOM 6261 C C . ILE A 1 856 ? -11.878 -12.835 30.704 1.00 94.69 856 ILE A C 1
ATOM 6263 O O . ILE A 1 856 ? -12.279 -11.793 30.173 1.00 94.69 856 ILE A O 1
ATOM 6267 N N . PRO A 1 857 ? -10.871 -13.565 30.182 1.00 94.25 857 PRO A N 1
ATOM 6268 C CA . PRO A 1 857 ? -10.098 -13.087 29.038 1.00 94.25 857 PRO A CA 1
ATOM 6269 C C . PRO A 1 857 ? -10.939 -13.036 27.758 1.00 94.25 857 PRO A C 1
ATOM 6271 O O . PRO A 1 857 ? -11.120 -11.959 27.181 1.00 94.25 857 PRO A O 1
ATOM 6274 N N . VAL A 1 858 ? -11.541 -14.163 27.365 1.00 95.88 858 VAL A N 1
ATOM 6275 C CA . VAL A 1 858 ? -12.501 -14.216 26.257 1.00 95.88 858 VAL A CA 1
ATOM 6276 C C . VAL A 1 858 ? -13.713 -15.069 26.632 1.00 95.88 858 VAL A C 1
ATOM 6278 O O . VAL A 1 858 ? -13.574 -16.191 27.114 1.00 95.88 858 VAL A O 1
ATOM 6281 N N . LEU A 1 859 ? -14.910 -14.531 26.392 1.00 97.25 859 LEU A N 1
ATOM 6282 C CA . LEU A 1 859 ? -16.168 -15.276 26.365 1.00 97.25 859 LEU A CA 1
ATOM 6283 C C . LEU A 1 859 ? -16.658 -15.338 24.916 1.00 97.25 859 LEU A C 1
ATOM 6285 O O . LEU A 1 859 ? -16.953 -14.291 24.334 1.00 97.25 859 LEU A O 1
ATOM 6289 N N . GLU A 1 860 ? -16.768 -16.537 24.355 1.00 97.50 860 GLU A N 1
ATOM 6290 C CA . GLU A 1 860 ? -17.229 -16.767 22.981 1.00 97.50 860 GLU A CA 1
ATOM 6291 C C . GLU A 1 860 ? -18.562 -17.516 22.990 1.00 97.50 860 GLU A C 1
ATOM 6293 O O . GLU A 1 860 ? -18.729 -18.493 23.720 1.00 97.50 860 GLU A O 1
ATOM 6298 N N . ILE A 1 861 ? -19.533 -17.022 22.219 1.00 96.81 861 ILE A N 1
ATOM 6299 C CA . ILE A 1 861 ? -20.880 -17.588 22.138 1.00 96.81 861 ILE A CA 1
ATOM 6300 C C . ILE A 1 861 ? -21.214 -17.916 20.685 1.00 96.81 861 ILE A C 1
ATOM 6302 O O . ILE A 1 861 ? -21.362 -17.006 19.861 1.00 96.81 861 ILE A O 1
ATOM 6306 N N . ASP A 1 862 ? -21.417 -19.201 20.405 1.00 91.06 862 ASP A N 1
ATOM 6307 C CA . ASP A 1 862 ? -21.801 -19.655 19.073 1.00 91.06 862 ASP A CA 1
ATOM 6308 C C . ASP A 1 862 ? -23.244 -19.243 18.743 1.00 91.06 862 ASP A C 1
ATOM 6310 O O . ASP A 1 862 ? -24.202 -19.538 19.468 1.00 91.06 862 ASP A O 1
ATOM 6314 N N . GLY A 1 863 ? -23.421 -18.580 17.602 1.00 89.62 863 GLY A N 1
ATOM 6315 C CA . GLY A 1 863 ? -24.735 -18.156 17.114 1.00 89.62 863 GLY A CA 1
ATOM 6316 C C . GLY A 1 863 ? -25.354 -16.953 17.849 1.00 89.62 863 GLY A C 1
ATOM 6317 O O . GLY A 1 863 ? -24.709 -15.923 18.032 1.00 89.62 863 GLY A O 1
ATOM 6318 N N . SER A 1 864 ? -26.661 -17.024 18.151 1.00 93.62 864 SER A N 1
ATOM 6319 C CA . SER A 1 864 ? -27.462 -15.900 18.684 1.00 93.62 864 SER A CA 1
ATOM 6320 C C . SER A 1 864 ? -27.925 -16.146 20.119 1.00 93.62 864 SER A C 1
ATOM 6322 O O . SER A 1 864 ? -28.654 -17.103 20.388 1.00 93.62 864 SER A O 1
ATOM 6324 N N . ILE A 1 865 ? -27.632 -15.206 21.018 1.00 96.88 865 ILE A N 1
ATOM 6325 C CA . ILE A 1 865 ? -27.944 -15.286 22.448 1.00 96.88 865 ILE A CA 1
ATOM 6326 C C . ILE A 1 865 ? -28.920 -14.188 22.886 1.00 96.88 865 ILE A C 1
ATOM 6328 O O . ILE A 1 865 ? -28.735 -12.994 22.644 1.00 96.88 865 ILE A O 1
ATOM 6332 N N . LYS A 1 866 ? -29.988 -14.576 23.594 1.00 96.81 866 LYS A N 1
ATOM 6333 C CA . LYS A 1 866 ? -31.015 -13.634 24.075 1.00 96.81 866 LYS A CA 1
ATOM 6334 C C . LYS A 1 866 ? -30.501 -12.779 25.231 1.00 96.81 866 LYS A C 1
ATOM 6336 O O . LYS A 1 866 ? -30.932 -11.633 25.364 1.00 96.81 866 LYS A O 1
ATOM 6341 N N . LYS A 1 867 ? -29.617 -13.325 26.079 1.00 97.44 867 LYS A N 1
ATOM 6342 C CA . LYS A 1 867 ? -29.076 -12.617 27.247 1.00 97.44 867 LYS A CA 1
ATOM 6343 C C . LYS A 1 867 ? -27.732 -13.160 27.751 1.00 97.44 867 LYS A C 1
ATOM 6345 O O . LYS A 1 867 ? -27.636 -14.330 28.103 1.00 97.44 867 LYS A O 1
ATOM 6350 N N . ILE A 1 868 ? -26.765 -12.267 27.943 1.00 98.19 868 ILE A N 1
ATOM 6351 C CA . ILE A 1 868 ? -25.585 -12.457 28.797 1.00 98.19 868 ILE A CA 1
ATOM 6352 C C . ILE A 1 868 ? -25.761 -11.574 30.040 1.00 98.19 868 ILE A C 1
ATOM 6354 O O . ILE A 1 868 ? -26.028 -10.377 29.935 1.00 98.19 868 ILE A O 1
ATOM 6358 N N . SER A 1 869 ? -25.615 -12.140 31.236 1.00 97.56 869 SER A N 1
ATOM 6359 C CA . SER A 1 869 ? -25.650 -11.398 32.500 1.00 97.56 869 SER A CA 1
ATOM 6360 C C . SER A 1 869 ? -24.434 -11.751 33.341 1.00 97.56 869 SER A C 1
ATOM 6362 O O . SER A 1 869 ? -24.238 -12.914 33.664 1.00 97.56 869 SER A O 1
ATOM 6364 N N . THR A 1 870 ? -23.637 -10.770 33.748 1.00 95.94 870 THR A N 1
ATOM 6365 C CA . THR A 1 870 ? -22.404 -11.042 34.498 1.00 95.94 870 THR A CA 1
ATOM 6366 C C . THR A 1 870 ? -22.237 -10.111 35.696 1.00 95.94 870 THR A C 1
ATOM 6368 O O . THR A 1 870 ? -22.642 -8.950 35.637 1.00 95.94 870 THR A O 1
ATOM 6371 N N . SER A 1 871 ? -21.651 -10.612 36.786 1.00 92.44 871 SER A N 1
ATOM 6372 C CA . SER A 1 871 ? -21.062 -9.790 37.859 1.00 92.44 871 SER A CA 1
ATOM 6373 C C . SER A 1 871 ? -19.526 -9.834 37.871 1.00 92.44 871 SER A C 1
ATOM 6375 O O . SER A 1 871 ? -18.910 -9.270 38.769 1.00 92.44 871 SER A O 1
ATOM 6377 N N . ILE A 1 872 ? -18.919 -10.506 36.891 1.00 92.75 872 ILE A N 1
ATOM 6378 C CA . ILE A 1 872 ? -17.474 -10.631 36.672 1.00 92.75 872 ILE A CA 1
ATOM 6379 C C . ILE A 1 872 ? -17.087 -9.777 35.454 1.00 92.75 872 ILE A C 1
ATOM 6381 O O . ILE A 1 872 ? -17.807 -9.806 34.450 1.00 92.75 872 ILE A O 1
ATOM 6385 N N . PRO A 1 873 ? -16.020 -8.960 35.520 1.00 93.00 873 PRO A N 1
ATOM 6386 C CA . PRO A 1 873 ? -15.565 -8.194 34.365 1.00 93.00 873 PRO A CA 1
ATOM 6387 C C . PRO A 1 873 ? -15.057 -9.116 33.256 1.00 93.00 873 PRO A C 1
ATOM 6389 O O . PRO A 1 873 ? -14.502 -10.178 33.525 1.00 93.00 873 PRO A O 1
ATOM 6392 N N . ILE A 1 874 ? -15.235 -8.699 32.005 1.00 95.06 874 ILE A N 1
ATOM 6393 C CA . ILE A 1 874 ? -14.796 -9.460 30.827 1.00 95.06 874 ILE A CA 1
ATOM 6394 C C . ILE A 1 874 ? -13.869 -8.571 29.994 1.00 95.06 874 ILE A C 1
ATOM 6396 O O . ILE A 1 874 ? -14.130 -7.379 29.825 1.00 95.06 874 ILE A O 1
ATOM 6400 N N . HIS A 1 875 ? -12.775 -9.118 29.480 1.00 94.81 875 HIS A N 1
ATOM 6401 C CA . HIS A 1 875 ? -11.923 -8.406 28.540 1.00 94.81 875 HIS A CA 1
ATOM 6402 C C . HIS A 1 875 ? -12.597 -8.397 27.158 1.00 94.81 875 HIS A C 1
ATOM 6404 O O . HIS A 1 875 ? -12.996 -7.326 26.700 1.00 94.81 875 HIS A O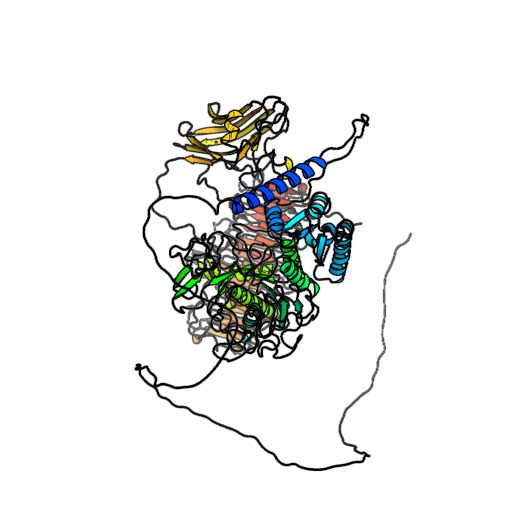 1
ATOM 6410 N N . ARG A 1 876 ? -12.866 -9.561 26.552 1.00 96.25 876 ARG A N 1
ATOM 6411 C CA . ARG A 1 876 ? -13.558 -9.649 25.253 1.00 96.25 876 ARG A CA 1
ATOM 6412 C C . ARG A 1 876 ? -14.778 -10.572 25.295 1.00 96.25 876 ARG A C 1
ATOM 6414 O O . ARG A 1 876 ? -14.696 -11.699 25.768 1.00 96.25 876 ARG A O 1
ATOM 6421 N N . VAL A 1 877 ? -15.908 -10.092 24.782 1.00 97.62 877 VAL A N 1
ATOM 6422 C CA . VAL A 1 877 ? -17.103 -10.894 24.479 1.00 97.62 877 VAL A CA 1
ATOM 6423 C C . VAL A 1 877 ? -17.228 -10.989 22.962 1.00 97.62 877 VAL A C 1
ATOM 6425 O O . VAL A 1 877 ? -17.257 -9.946 22.308 1.00 97.62 877 VAL A O 1
ATOM 6428 N N . LYS A 1 878 ? -17.333 -12.203 22.416 1.00 97.19 878 LYS A N 1
ATOM 6429 C CA . LYS A 1 878 ? -17.704 -12.460 21.017 1.00 97.19 878 LYS A CA 1
ATOM 6430 C C . LYS A 1 878 ? -19.042 -13.200 20.957 1.00 97.19 878 LYS A C 1
ATOM 6432 O O . LYS A 1 878 ? -19.286 -14.100 21.760 1.00 97.19 878 LYS A O 1
ATOM 6437 N N . VAL A 1 879 ? -19.884 -12.837 19.997 1.00 95.94 879 VAL A N 1
ATOM 6438 C CA . VAL A 1 879 ? -21.140 -13.524 19.661 1.00 95.94 879 VAL A CA 1
ATOM 6439 C C . VAL A 1 879 ? -21.240 -13.588 18.138 1.00 95.94 879 VAL A C 1
ATOM 6441 O O . VAL A 1 879 ? -21.252 -12.537 17.503 1.00 95.94 879 VAL A O 1
ATOM 6444 N N . ASP A 1 880 ? -21.317 -14.773 17.533 1.00 88.50 880 ASP A N 1
ATOM 6445 C CA . ASP A 1 880 ? -21.238 -14.877 16.060 1.00 88.50 880 ASP A CA 1
ATOM 6446 C C . ASP A 1 880 ? -22.380 -14.156 15.337 1.00 88.50 880 ASP A C 1
ATOM 6448 O O . ASP A 1 880 ? -22.218 -13.665 14.221 1.00 88.50 880 ASP A O 1
ATOM 6452 N N . LYS A 1 881 ? -23.567 -14.144 15.954 1.00 92.25 881 LYS A N 1
ATOM 6453 C CA . LYS A 1 881 ? -24.795 -13.591 15.378 1.00 92.25 881 LYS A CA 1
ATOM 6454 C C . LYS A 1 881 ? -25.362 -12.520 16.306 1.00 92.25 881 LYS A C 1
ATOM 6456 O O . LYS A 1 881 ? -24.740 -11.477 16.478 1.00 92.25 881 LYS A O 1
ATOM 6461 N N . GLU A 1 882 ? -26.542 -12.709 16.889 1.00 93.62 882 GLU A N 1
ATOM 6462 C CA . GLU A 1 882 ? -27.208 -11.633 17.633 1.00 93.62 882 GLU A CA 1
ATOM 6463 C C . GLU A 1 882 ? -26.974 -11.681 19.147 1.00 93.62 882 GLU A C 1
ATOM 6465 O O . GLU A 1 882 ? -27.297 -12.671 19.805 1.00 93.62 882 GLU A O 1
ATOM 6470 N N . LEU A 1 883 ? -26.539 -10.559 19.726 1.00 97.12 883 LEU A N 1
ATOM 6471 C CA . LEU A 1 883 ? -26.477 -10.326 21.170 1.00 97.12 883 LEU A CA 1
ATOM 6472 C C . LEU A 1 883 ? -27.685 -9.497 21.630 1.00 97.12 883 LEU A C 1
ATOM 6474 O O . LEU A 1 883 ? -27.656 -8.266 21.659 1.00 97.12 883 LEU A O 1
ATOM 6478 N N . GLY A 1 884 ? -28.763 -10.173 22.034 1.00 96.31 884 GLY A N 1
ATOM 6479 C CA . GLY A 1 884 ? -30.024 -9.516 22.400 1.00 96.31 884 GLY A CA 1
ATOM 6480 C C . GLY A 1 884 ? -29.939 -8.613 23.640 1.00 96.31 884 GLY A C 1
ATOM 6481 O O . GLY A 1 884 ? -30.581 -7.559 23.687 1.00 96.31 884 GLY A O 1
ATOM 6482 N N . ASN A 1 885 ? -29.159 -9.005 24.654 1.00 97.38 885 ASN A N 1
ATOM 6483 C CA . ASN A 1 885 ? -29.028 -8.258 25.908 1.00 97.38 885 ASN A CA 1
ATOM 6484 C C . ASN A 1 885 ? -27.713 -8.585 26.640 1.00 97.38 885 ASN A C 1
ATOM 6486 O O . ASN A 1 885 ? -27.536 -9.717 27.083 1.00 97.38 885 ASN A O 1
ATOM 6490 N N . PHE A 1 886 ? -26.825 -7.609 26.830 1.00 98.12 886 PHE A N 1
ATOM 6491 C CA . PHE A 1 886 ? -25.689 -7.700 27.752 1.00 98.12 886 PHE A CA 1
ATOM 6492 C C . PHE A 1 886 ? -25.980 -6.915 29.036 1.00 98.12 886 PHE A C 1
ATOM 6494 O O . PHE A 1 886 ? -26.378 -5.751 28.981 1.00 98.12 886 PHE A O 1
ATOM 6501 N N . ASN A 1 887 ? -25.750 -7.529 30.198 1.00 97.31 887 ASN A N 1
ATOM 6502 C CA . ASN A 1 887 ? -26.094 -6.966 31.503 1.00 97.31 887 ASN A CA 1
ATOM 6503 C C . ASN A 1 887 ? -24.971 -7.163 32.544 1.00 97.31 887 ASN A C 1
ATOM 6505 O O . ASN A 1 887 ? -24.974 -8.131 33.309 1.00 97.31 887 ASN A O 1
ATOM 6509 N N . GLY A 1 888 ? -24.034 -6.214 32.595 1.00 94.19 888 GLY A N 1
ATOM 6510 C CA . GLY A 1 888 ? -22.985 -6.105 33.611 1.00 94.19 888 GLY A CA 1
ATOM 6511 C C . GLY A 1 888 ? -23.519 -5.552 34.940 1.00 94.19 888 GLY A C 1
ATOM 6512 O O . GLY A 1 888 ? -23.632 -4.337 35.136 1.00 94.19 888 GLY A O 1
ATOM 6513 N N . GLN A 1 889 ? -23.848 -6.445 35.875 1.00 88.38 889 GLN A N 1
ATOM 6514 C CA . GLN A 1 889 ? -24.443 -6.143 37.182 1.00 88.38 889 GLN A CA 1
ATOM 6515 C C . GLN A 1 889 ? -23.420 -5.532 38.148 1.00 88.38 889 GLN A C 1
ATOM 6517 O O . GLN A 1 889 ? -22.888 -6.215 39.016 1.00 88.38 889 GLN A O 1
ATOM 6522 N N . SER A 1 890 ? -23.154 -4.228 38.006 1.00 86.62 890 SER A N 1
ATOM 6523 C CA . SER A 1 890 ? -21.935 -3.612 38.560 1.00 86.62 890 SER A CA 1
ATOM 6524 C C . SER A 1 890 ? -20.687 -4.348 38.066 1.00 86.62 890 SER A C 1
ATOM 6526 O O . SER A 1 890 ? -19.885 -4.829 38.852 1.00 86.62 890 SER A O 1
ATOM 6528 N N . THR A 1 891 ? -20.562 -4.453 36.745 1.00 90.94 891 THR A N 1
ATOM 6529 C CA . THR A 1 891 ? -19.308 -4.755 36.053 1.00 90.94 891 THR A CA 1
ATOM 6530 C C . THR A 1 891 ? -19.394 -4.268 34.595 1.00 90.94 891 THR A C 1
ATOM 6532 O O . THR A 1 891 ? -20.421 -3.709 34.191 1.00 90.94 891 THR A O 1
ATOM 6535 N N . TYR A 1 892 ? -18.332 -4.457 33.813 1.00 92.94 892 TYR A N 1
ATOM 6536 C CA . TYR A 1 892 ? -18.203 -4.047 32.413 1.00 92.94 892 TYR A CA 1
ATOM 6537 C C . TYR A 1 892 ? -17.507 -5.117 31.559 1.00 92.94 892 TYR A C 1
ATOM 6539 O O . TYR A 1 892 ? -16.870 -6.029 32.089 1.00 92.94 892 TYR A O 1
ATOM 6547 N N . ALA A 1 893 ? -17.631 -4.987 30.237 1.00 94.81 893 ALA A N 1
ATOM 6548 C CA . ALA A 1 893 ? -16.766 -5.656 29.270 1.00 94.81 893 ALA A CA 1
ATOM 6549 C C . ALA A 1 893 ? -15.887 -4.600 28.578 1.00 94.81 893 ALA A C 1
ATOM 6551 O O . ALA A 1 893 ? -16.400 -3.520 28.275 1.00 94.81 893 ALA A O 1
ATOM 6552 N N . ARG A 1 894 ? -14.592 -4.866 28.340 1.00 92.81 894 ARG A N 1
ATOM 6553 C CA . ARG A 1 894 ? -13.728 -3.929 27.583 1.00 92.81 894 ARG A CA 1
ATOM 6554 C C . ARG A 1 894 ? -14.091 -3.917 26.103 1.00 92.81 894 ARG A C 1
ATOM 6556 O O . ARG A 1 894 ? -14.148 -2.850 25.506 1.00 92.81 894 ARG A O 1
ATOM 6563 N N . ILE A 1 895 ? -14.367 -5.080 25.522 1.00 94.94 895 ILE A N 1
ATOM 6564 C CA . ILE A 1 895 ? -14.750 -5.232 24.118 1.00 94.94 895 ILE A CA 1
ATOM 6565 C C . ILE A 1 895 ? -15.989 -6.127 24.040 1.00 94.94 895 ILE A C 1
ATOM 6567 O O . ILE A 1 895 ? -16.003 -7.225 24.599 1.00 94.94 895 ILE A O 1
ATOM 6571 N N . ILE A 1 896 ? -17.023 -5.660 23.341 1.00 97.38 896 ILE A N 1
ATOM 6572 C CA . ILE A 1 896 ? -18.175 -6.467 22.930 1.00 97.38 896 ILE A CA 1
ATOM 6573 C C . ILE A 1 896 ? -18.220 -6.476 21.406 1.00 97.38 896 ILE A C 1
ATOM 6575 O O . ILE A 1 896 ? -18.398 -5.425 20.792 1.00 97.38 896 ILE A O 1
ATOM 6579 N N . GLU A 1 897 ? -18.094 -7.660 20.819 1.00 96.62 897 GLU A N 1
ATOM 6580 C CA . GLU A 1 897 ? -18.285 -7.928 19.397 1.00 96.62 897 GLU A CA 1
ATOM 6581 C C . GLU A 1 897 ? -19.491 -8.852 19.212 1.00 96.62 897 GLU A C 1
ATOM 6583 O O . GLU A 1 897 ? -19.576 -9.910 19.838 1.00 96.62 897 GLU A O 1
ATOM 6588 N N . ALA A 1 898 ? -20.414 -8.458 18.341 1.00 94.94 898 ALA A N 1
ATOM 6589 C CA . ALA A 1 898 ? -21.503 -9.299 17.860 1.00 94.94 898 ALA A CA 1
ATOM 6590 C C . ALA A 1 898 ? -21.656 -9.135 16.341 1.00 94.94 898 ALA A C 1
ATOM 6592 O O . ALA A 1 898 ? -21.129 -8.177 15.778 1.00 94.94 898 ALA A O 1
ATOM 6593 N N . GLY A 1 899 ? -22.426 -10.005 15.688 1.00 87.94 899 GLY A N 1
ATOM 6594 C CA . GLY A 1 899 ? -23.061 -9.666 14.413 1.00 87.94 899 GLY A CA 1
ATOM 6595 C C . GLY A 1 899 ? -24.035 -8.503 14.629 1.00 87.94 899 GLY A C 1
ATOM 6596 O O . GLY A 1 899 ? -23.683 -7.351 14.386 1.00 87.94 899 GLY A O 1
ATOM 6597 N N . GLY A 1 900 ? -25.208 -8.800 15.196 1.00 91.44 900 GLY A N 1
ATOM 6598 C CA . GLY A 1 900 ? -26.232 -7.809 15.549 1.00 91.44 900 GLY A CA 1
ATOM 6599 C C . GLY A 1 900 ? -26.273 -7.485 17.047 1.00 91.44 900 GLY A C 1
ATOM 6600 O O . GLY A 1 900 ? -26.264 -8.386 17.891 1.00 91.44 900 GLY A O 1
ATOM 6601 N N . LEU A 1 901 ? -26.367 -6.203 17.406 1.00 97.06 901 LEU A N 1
ATOM 6602 C CA . LEU A 1 901 ? -26.417 -5.723 18.792 1.00 97.06 901 LEU A CA 1
ATOM 6603 C C . LEU A 1 901 ? -27.836 -5.332 19.239 1.00 97.06 901 LEU A C 1
ATOM 6605 O O . LEU A 1 901 ? -28.588 -4.681 18.518 1.00 97.06 901 LEU A O 1
ATOM 6609 N N . GLY A 1 902 ? -28.183 -5.678 20.481 1.00 96.38 902 GLY A N 1
ATOM 6610 C CA . GLY A 1 902 ? -29.423 -5.269 21.147 1.00 96.38 902 GLY A CA 1
ATOM 6611 C C . GLY A 1 902 ? -29.198 -4.294 22.309 1.00 96.38 902 GLY A C 1
ATOM 6612 O O . GLY A 1 902 ? -28.685 -3.185 22.155 1.00 96.38 902 GLY A O 1
ATOM 6613 N N . ILE A 1 903 ? -29.628 -4.689 23.510 1.00 97.75 903 ILE A N 1
ATOM 6614 C CA . ILE A 1 903 ? -29.515 -3.863 24.722 1.00 97.75 903 ILE A CA 1
ATOM 6615 C C . ILE A 1 903 ? -28.156 -4.106 25.386 1.00 97.75 903 ILE A C 1
ATOM 6617 O O . ILE A 1 903 ? -27.896 -5.215 25.838 1.00 97.75 903 ILE A O 1
ATOM 6621 N N . ILE A 1 904 ? -27.323 -3.077 25.547 1.00 98.19 904 ILE A N 1
ATOM 6622 C CA . ILE A 1 904 ? -26.037 -3.182 26.255 1.00 98.19 904 ILE A CA 1
ATOM 6623 C C . ILE A 1 904 ? -26.098 -2.344 27.534 1.00 98.19 904 ILE A C 1
ATOM 6625 O O . ILE A 1 904 ? -26.226 -1.124 27.484 1.00 98.19 904 ILE A O 1
ATOM 6629 N N . LYS A 1 905 ? -26.011 -2.984 28.701 1.00 97.56 905 LYS A N 1
ATOM 6630 C CA . LYS A 1 905 ? -26.030 -2.332 30.019 1.00 97.56 905 LYS A CA 1
ATOM 6631 C C . LYS A 1 905 ? -24.803 -2.739 30.818 1.00 97.56 905 LYS A C 1
ATOM 6633 O O . LYS A 1 905 ? -24.618 -3.919 31.096 1.00 97.56 905 LYS A O 1
ATOM 6638 N N . MET A 1 906 ? -23.988 -1.772 31.232 1.00 94.62 906 MET A N 1
ATOM 6639 C CA . MET A 1 906 ? -22.832 -2.031 32.096 1.00 94.62 906 MET A CA 1
ATOM 6640 C C . MET A 1 906 ? -22.456 -0.837 32.971 1.00 94.62 906 MET A C 1
ATOM 6642 O O . MET A 1 906 ? -22.793 0.311 32.675 1.00 94.62 906 MET A O 1
ATOM 6646 N N . SER A 1 907 ? -21.766 -1.108 34.082 1.00 88.94 907 SER A N 1
ATOM 6647 C CA . SER A 1 907 ? -21.279 -0.052 34.968 1.00 88.94 907 SER A CA 1
ATOM 6648 C C . SER A 1 907 ? -20.087 -0.474 35.824 1.00 88.94 907 SER A C 1
ATOM 6650 O O . SER A 1 907 ? -20.106 -1.552 36.414 1.00 88.94 907 SER A O 1
ATOM 6652 N N . ALA A 1 908 ? -19.091 0.401 35.965 1.00 79.62 908 ALA A N 1
ATOM 6653 C CA . ALA A 1 908 ? -17.866 0.099 36.706 1.00 79.62 908 ALA A CA 1
ATOM 6654 C C . ALA A 1 908 ? -18.065 -0.066 38.227 1.00 79.62 908 ALA A C 1
ATOM 6656 O O . ALA A 1 908 ? -19.109 0.280 38.806 1.00 79.62 908 ALA A O 1
ATOM 6657 N N . VAL A 1 909 ? -17.011 -0.568 38.870 1.00 66.69 909 VAL A N 1
ATOM 6658 C CA . VAL A 1 909 ? -16.837 -0.721 40.320 1.00 66.69 909 VAL A CA 1
ATOM 6659 C C . VAL A 1 909 ? -15.450 -0.204 40.694 1.00 66.69 909 VAL A C 1
ATOM 6661 O O . VAL A 1 909 ? -14.528 -0.424 39.922 1.00 66.69 909 VAL A O 1
ATOM 6664 N N . GLY A 1 910 ? -15.344 0.446 41.861 1.00 60.47 910 GLY A N 1
ATOM 6665 C CA . GLY A 1 910 ? -14.128 0.692 42.655 1.00 60.47 910 GLY A CA 1
ATOM 6666 C C . GLY A 1 910 ? -12.778 0.568 41.945 1.00 60.47 910 GLY A C 1
ATOM 6667 O O . GLY A 1 910 ? -12.259 -0.534 41.809 1.00 60.47 910 GLY A O 1
ATOM 6668 N N . GLY A 1 911 ? -12.191 1.707 41.588 1.00 56.81 911 GLY A N 1
ATOM 6669 C CA . GLY A 1 911 ? -10.855 1.823 41.010 1.00 56.81 911 GLY A CA 1
ATOM 6670 C C . GLY A 1 911 ? -10.469 3.296 40.870 1.00 56.81 911 GLY A C 1
ATOM 6671 O O . GLY A 1 911 ? -11.346 4.161 40.848 1.00 56.81 911 GLY A O 1
ATOM 6672 N N . SER A 1 912 ? -9.169 3.584 40.795 1.00 48.06 912 SER A N 1
ATOM 6673 C CA . SER A 1 912 ? -8.637 4.942 40.591 1.00 48.06 912 SER A CA 1
ATOM 6674 C C . SER A 1 912 ? -8.895 5.484 39.182 1.00 48.06 912 SER A C 1
ATOM 6676 O O . SER A 1 912 ? -8.987 6.696 38.998 1.00 48.06 912 SER A O 1
ATOM 6678 N N . GLU A 1 913 ? -9.040 4.598 38.194 1.00 63.09 913 GLU A N 1
ATOM 6679 C CA . GLU A 1 913 ? -9.222 4.950 36.787 1.00 63.09 913 GLU A CA 1
ATOM 6680 C C . GLU A 1 913 ? -10.583 4.509 36.238 1.00 63.09 913 GLU A C 1
ATOM 6682 O O . GLU A 1 913 ? -11.204 3.547 36.693 1.00 63.09 913 GLU A O 1
ATOM 6687 N N . THR A 1 914 ? -11.053 5.235 35.223 1.00 75.50 914 THR A N 1
ATOM 6688 C CA . THR A 1 914 ? -12.288 4.919 34.496 1.00 75.50 914 THR A CA 1
ATOM 6689 C C . THR A 1 914 ? -11.951 3.996 33.319 1.00 75.50 914 THR A C 1
ATOM 6691 O O . THR A 1 914 ? -11.147 4.395 32.476 1.00 75.50 914 THR A O 1
ATOM 6694 N N . PRO A 1 915 ? -12.535 2.787 33.217 1.00 87.25 915 PRO A N 1
ATOM 6695 C CA . PRO A 1 915 ? -12.167 1.841 32.171 1.00 87.25 915 PRO A CA 1
ATOM 6696 C C . PRO A 1 915 ? -12.700 2.276 30.804 1.00 87.25 915 PRO A C 1
ATOM 6698 O O . PRO A 1 915 ? -13.818 2.788 30.689 1.00 87.25 915 PRO A O 1
ATOM 6701 N N . TYR A 1 916 ? -11.907 2.013 29.767 1.00 90.44 916 TYR A N 1
ATOM 6702 C CA . TYR A 1 916 ? -12.284 2.222 28.373 1.00 90.44 916 TYR A CA 1
ATOM 6703 C C . TYR A 1 916 ? -13.047 1.003 27.844 1.00 90.44 916 TYR A C 1
ATOM 6705 O O . TYR A 1 916 ? -12.701 -0.135 28.164 1.00 90.44 916 TYR A O 1
ATOM 6713 N N . VAL A 1 917 ? -14.097 1.243 27.054 1.00 94.19 917 VAL A N 1
ATOM 6714 C CA . VAL A 1 917 ? -14.942 0.194 26.467 1.00 94.19 917 VAL A CA 1
ATOM 6715 C C . VAL A 1 917 ? -15.179 0.412 24.971 1.00 94.19 917 VAL A C 1
ATOM 6717 O O . VAL A 1 917 ? -15.256 1.550 24.499 1.00 94.19 917 VAL A O 1
ATOM 6720 N N . GLN A 1 918 ? -15.319 -0.689 24.236 1.00 95.06 918 GLN A N 1
ATOM 6721 C CA . GLN A 1 918 ? -15.610 -0.752 22.805 1.00 95.06 918 GLN A CA 1
ATOM 6722 C C . GLN A 1 918 ? -16.838 -1.638 22.555 1.00 95.06 918 GLN A C 1
ATOM 6724 O O . GLN A 1 918 ? -16.987 -2.692 23.177 1.00 95.06 918 GLN A O 1
ATOM 6729 N N . ILE A 1 919 ? -17.719 -1.214 21.649 1.00 97.31 919 ILE A N 1
ATOM 6730 C CA . ILE A 1 919 ? -18.942 -1.940 21.271 1.00 97.31 919 ILE A CA 1
ATOM 6731 C C . ILE A 1 919 ? -19.006 -1.995 19.741 1.00 97.31 919 ILE A C 1
ATOM 6733 O O . ILE A 1 919 ? -18.964 -0.949 19.096 1.00 97.31 919 ILE A O 1
ATOM 6737 N N . ILE A 1 920 ? -19.067 -3.198 19.167 1.00 95.75 920 ILE A N 1
ATOM 6738 C CA . ILE A 1 920 ? -18.921 -3.441 17.727 1.00 95.75 920 ILE A CA 1
ATOM 6739 C C . ILE A 1 920 ? -19.987 -4.443 17.258 1.00 95.75 920 ILE A C 1
ATOM 6741 O O . ILE A 1 920 ? -19.981 -5.601 17.676 1.00 95.75 920 ILE A O 1
ATOM 6745 N N . GLY A 1 921 ? -20.890 -3.993 16.390 1.00 89.62 921 GLY A N 1
ATOM 6746 C CA . GLY A 1 921 ? -21.688 -4.836 15.500 1.00 89.62 921 GLY A CA 1
ATOM 6747 C C . GLY A 1 921 ? -20.917 -5.106 14.205 1.00 89.62 921 GLY A C 1
ATOM 6748 O O . GLY A 1 921 ? -20.084 -4.290 13.801 1.00 89.62 921 GLY A O 1
ATOM 6749 N N . LYS A 1 922 ? -21.163 -6.260 13.584 1.00 80.19 922 LYS A N 1
ATOM 6750 C CA . LYS A 1 922 ? -20.459 -6.758 12.388 1.00 80.19 922 LYS A CA 1
ATOM 6751 C C . LYS A 1 922 ? -21.391 -7.259 11.275 1.00 80.19 922 LYS A C 1
ATOM 6753 O O . LYS A 1 922 ? -20.898 -7.827 10.307 1.00 80.19 922 LYS A O 1
ATOM 6758 N N . GLY A 1 923 ? -22.706 -7.101 11.416 1.00 71.19 923 GLY A N 1
ATOM 6759 C CA . GLY A 1 923 ? -23.659 -7.436 10.359 1.00 71.19 923 GLY A CA 1
ATOM 6760 C C . GLY A 1 923 ? -25.104 -7.073 10.696 1.00 71.19 923 GLY A C 1
ATOM 6761 O O . GLY A 1 923 ? -25.437 -6.777 11.846 1.00 71.19 923 GLY A O 1
ATOM 6762 N N . ASP A 1 924 ? -25.940 -7.122 9.665 1.00 72.62 924 ASP A N 1
ATOM 6763 C CA . ASP A 1 924 ? -27.313 -6.615 9.621 1.00 72.62 924 ASP A CA 1
ATOM 6764 C C . ASP A 1 924 ? -28.198 -7.076 10.794 1.00 72.62 924 ASP A C 1
ATOM 6766 O O . ASP A 1 924 ? -28.274 -8.264 11.130 1.00 72.62 924 ASP A O 1
ATOM 6770 N N . SER A 1 925 ? -28.936 -6.139 11.401 1.00 85.06 925 SER A N 1
ATOM 6771 C CA . SER A 1 925 ? -29.982 -6.455 12.381 1.00 85.06 925 SER A CA 1
ATOM 6772 C C . SER A 1 925 ? -30.972 -5.299 12.548 1.00 85.06 925 SER A C 1
ATOM 6774 O O . SER A 1 925 ? -30.604 -4.222 13.013 1.00 85.06 925 SER A O 1
ATOM 6776 N N . ASP A 1 926 ? -32.263 -5.560 12.305 1.00 84.50 926 ASP A N 1
ATOM 6777 C CA . ASP A 1 926 ? -33.383 -4.600 12.443 1.00 84.50 926 ASP A CA 1
ATOM 6778 C C . ASP A 1 926 ? -33.531 -3.967 13.850 1.00 84.50 926 ASP A C 1
ATOM 6780 O O . ASP A 1 926 ? -34.402 -3.125 14.100 1.00 84.50 926 ASP A O 1
ATOM 6784 N N . LYS A 1 927 ? -32.742 -4.416 14.831 1.00 87.88 927 LYS A N 1
ATOM 6785 C CA . LYS A 1 927 ? -32.823 -3.982 16.226 1.00 87.88 927 LYS A CA 1
ATOM 6786 C C . LYS A 1 927 ? -32.127 -2.645 16.427 1.00 87.88 927 LYS A C 1
ATOM 6788 O O . LYS A 1 927 ? -30.988 -2.443 16.029 1.00 87.88 927 LYS A O 1
ATOM 6793 N N . THR A 1 928 ? -32.780 -1.754 17.170 1.00 93.25 928 THR A N 1
ATOM 6794 C CA . THR A 1 928 ? -32.128 -0.542 17.673 1.00 93.25 928 THR A CA 1
ATOM 6795 C C . THR A 1 928 ? -31.178 -0.885 18.823 1.00 93.25 928 THR A C 1
ATOM 6797 O O . THR A 1 928 ? -31.623 -1.348 19.880 1.00 93.25 928 THR A O 1
ATOM 6800 N N . VAL A 1 929 ? -29.888 -0.595 18.656 1.00 97.75 929 VAL A N 1
ATOM 6801 C CA . VAL A 1 929 ? -28.871 -0.751 19.703 1.00 97.75 929 VAL A CA 1
ATOM 6802 C C . VAL A 1 929 ? -29.158 0.225 20.844 1.00 97.75 929 VAL A C 1
ATOM 6804 O O . VAL A 1 929 ? -29.368 1.416 20.619 1.00 97.75 929 VAL A O 1
ATOM 6807 N N . ASN A 1 930 ? -29.160 -0.250 22.090 1.00 97.94 930 ASN A N 1
ATOM 6808 C CA . ASN A 1 930 ? -29.478 0.572 23.263 1.00 97.94 930 ASN A CA 1
ATOM 6809 C C . ASN A 1 930 ? -28.390 0.418 24.331 1.00 97.94 930 ASN A C 1
ATOM 6811 O O . ASN A 1 930 ? -28.501 -0.411 25.240 1.00 97.94 930 ASN A O 1
ATOM 6815 N N . ALA A 1 931 ? -27.323 1.205 24.182 1.00 98.06 931 ALA A N 1
ATOM 6816 C CA . ALA A 1 931 ? -26.155 1.212 25.052 1.00 98.06 931 ALA A CA 1
ATOM 6817 C C . ALA A 1 931 ? -26.339 2.196 26.220 1.00 98.06 931 ALA A C 1
ATOM 6819 O O . ALA A 1 931 ? -26.458 3.408 26.032 1.00 98.06 931 ALA A O 1
ATOM 6820 N N . VAL A 1 932 ? -26.340 1.669 27.447 1.00 97.81 932 VAL A N 1
ATOM 6821 C CA . VAL A 1 932 ? -26.482 2.424 28.698 1.00 97.81 932 VAL A CA 1
ATOM 6822 C C . VAL A 1 932 ? -25.307 2.095 29.617 1.00 97.81 932 VAL A C 1
ATOM 6824 O O . VAL A 1 932 ? -25.221 1.011 30.199 1.00 97.81 932 VAL A O 1
ATOM 6827 N N . LEU A 1 933 ? -24.391 3.050 29.725 1.00 96.94 933 LEU A N 1
ATOM 6828 C CA . LEU A 1 933 ? -23.046 2.886 30.262 1.00 96.94 933 LEU A CA 1
ATOM 6829 C C . LEU A 1 933 ? -22.860 3.825 31.466 1.00 96.94 933 LEU A C 1
ATOM 6831 O O . LEU A 1 933 ? -23.155 5.015 31.369 1.00 96.94 933 LEU A O 1
ATOM 6835 N N . MET A 1 934 ? -22.406 3.321 32.619 1.00 93.81 934 MET A N 1
ATOM 6836 C CA . MET A 1 934 ? -22.290 4.145 33.838 1.00 93.81 934 MET A CA 1
ATOM 6837 C C . MET A 1 934 ? -20.920 4.031 34.517 1.00 93.81 934 MET A C 1
ATOM 6839 O O . MET A 1 934 ? -20.575 2.979 35.059 1.00 93.81 934 MET A O 1
ATOM 6843 N N . GLY A 1 935 ? -20.173 5.134 34.563 1.00 90.62 935 GLY A N 1
ATOM 6844 C CA . GLY A 1 935 ? -18.821 5.178 35.127 1.00 90.62 935 GLY A CA 1
ATOM 6845 C C . GLY A 1 935 ? -17.763 4.481 34.265 1.00 90.62 935 GLY A C 1
ATOM 6846 O O . GLY A 1 935 ? -16.891 3.818 34.814 1.00 90.62 935 GLY A O 1
ATOM 6847 N N . VAL A 1 936 ? -17.893 4.555 32.938 1.00 92.12 936 VAL A N 1
ATOM 6848 C CA . VAL A 1 936 ? -16.945 4.009 31.949 1.00 92.12 936 VAL A CA 1
ATOM 6849 C C . VAL A 1 936 ? -16.736 5.031 30.826 1.00 92.12 936 VAL A C 1
ATOM 6851 O O . VAL A 1 936 ? -17.618 5.862 30.583 1.00 92.12 936 VAL A O 1
ATOM 6854 N N . THR A 1 937 ? -15.614 4.947 30.114 1.00 93.06 937 THR A N 1
ATOM 6855 C CA . THR A 1 937 ? -15.341 5.757 28.919 1.00 93.06 937 THR A CA 1
ATOM 6856 C C . THR A 1 937 ? -15.619 4.932 27.668 1.00 93.06 937 THR A C 1
ATOM 6858 O O . THR A 1 937 ? -14.965 3.920 27.434 1.00 93.06 937 THR A O 1
ATOM 6861 N N . LEU A 1 938 ? -16.572 5.352 26.839 1.00 96.06 938 LEU A N 1
ATOM 6862 C CA . LEU A 1 938 ? -16.790 4.741 25.529 1.00 96.06 938 LEU A CA 1
ATOM 6863 C C . LEU A 1 938 ? -15.715 5.251 24.560 1.00 96.06 938 LEU A C 1
ATOM 6865 O O . LEU A 1 938 ? -15.720 6.427 24.204 1.00 96.06 938 LEU A O 1
ATOM 6869 N N . ALA A 1 939 ? -14.799 4.366 24.165 1.00 92.31 939 ALA A N 1
ATOM 6870 C CA . ALA A 1 939 ? -13.683 4.691 23.279 1.00 92.31 939 ALA A CA 1
ATOM 6871 C C . ALA A 1 939 ? -14.032 4.502 21.799 1.00 92.31 939 ALA A C 1
ATOM 6873 O O . ALA A 1 939 ? -13.601 5.297 20.965 1.00 92.31 939 ALA A O 1
ATOM 6874 N N . LYS A 1 940 ? -14.821 3.467 21.484 1.00 93.69 940 LYS A N 1
ATOM 6875 C CA . LYS A 1 940 ? -15.271 3.134 20.128 1.00 93.69 940 LYS A CA 1
ATOM 6876 C C . LYS A 1 940 ? -16.680 2.547 20.155 1.00 93.69 940 LYS A C 1
ATOM 6878 O O . LYS A 1 940 ? -17.003 1.735 21.024 1.00 93.69 940 LYS A O 1
ATOM 6883 N N . PHE A 1 941 ? -17.499 2.930 19.188 1.00 97.38 941 PHE A N 1
ATOM 6884 C CA . PHE A 1 941 ? -18.813 2.348 18.940 1.00 97.38 941 PHE A CA 1
ATOM 6885 C C . PHE A 1 941 ? -18.979 2.189 17.433 1.00 97.38 941 PHE A C 1
ATOM 6887 O O . PHE A 1 941 ? -18.755 3.148 16.703 1.00 97.38 941 PHE A O 1
ATOM 6894 N N . ALA A 1 942 ? -19.362 1.007 16.969 1.00 94.62 942 ALA A N 1
ATOM 6895 C CA . ALA A 1 942 ? -19.690 0.771 15.571 1.00 94.62 942 ALA A CA 1
ATOM 6896 C C . ALA A 1 942 ? -20.916 -0.135 15.491 1.00 94.62 942 ALA A C 1
ATOM 6898 O O . ALA A 1 942 ? -20.917 -1.218 16.073 1.00 94.62 942 ALA A O 1
ATOM 6899 N N . ALA A 1 943 ? -21.950 0.309 14.787 1.00 93.38 943 ALA A N 1
ATOM 6900 C CA . ALA A 1 943 ? -23.104 -0.500 14.411 1.00 93.38 943 ALA A CA 1
ATOM 6901 C C . ALA A 1 943 ? -23.658 0.010 13.062 1.00 93.38 943 ALA A C 1
ATOM 6903 O O . ALA A 1 943 ? -24.761 0.554 13.041 1.00 93.38 943 ALA A O 1
ATOM 6904 N N . PRO A 1 944 ? -22.856 -0.044 11.975 1.00 81.75 944 PRO A N 1
ATOM 6905 C CA . PRO A 1 944 ? -23.138 0.662 10.718 1.00 81.75 944 PRO A CA 1
ATOM 6906 C C . PRO A 1 944 ? -24.533 0.362 10.162 1.00 81.75 944 PRO A C 1
ATOM 6908 O O . PRO A 1 944 ? -25.247 1.285 9.798 1.00 81.75 944 PRO A O 1
ATOM 6911 N N . ASP A 1 945 ? -24.968 -0.893 10.237 1.00 85.75 945 ASP A N 1
ATOM 6912 C CA . ASP A 1 945 ? -26.243 -1.365 9.682 1.00 85.75 945 ASP A CA 1
ATOM 6913 C C . ASP A 1 945 ? -27.383 -1.372 10.727 1.00 85.75 945 ASP A C 1
ATOM 6915 O O . ASP A 1 945 ? -28.358 -2.114 10.604 1.00 85.75 945 ASP A O 1
ATOM 6919 N N . GLN A 1 946 ? -27.253 -0.585 11.808 1.00 93.62 946 GLN A N 1
ATOM 6920 C CA . GLN A 1 946 ? -28.246 -0.498 12.885 1.00 93.62 946 GLN A CA 1
ATOM 6921 C C . GLN A 1 946 ? -28.474 0.929 13.410 1.00 93.62 946 GLN A C 1
ATOM 6923 O O . GLN A 1 946 ? -27.544 1.700 13.658 1.00 93.62 946 GLN A O 1
ATOM 6928 N N . LYS A 1 947 ? -29.729 1.245 13.752 1.00 95.12 947 LYS A N 1
ATOM 6929 C CA . LYS A 1 947 ? -30.089 2.454 14.520 1.00 95.12 947 LYS A CA 1
ATOM 6930 C C . LYS A 1 947 ? -29.562 2.359 15.956 1.00 95.12 947 LYS A C 1
ATOM 6932 O O . LYS A 1 947 ? -29.721 1.327 16.606 1.00 95.12 947 LYS A O 1
ATOM 6937 N N . ALA A 1 948 ? -29.012 3.440 16.507 1.00 97.56 948 ALA A N 1
ATOM 6938 C CA . ALA A 1 948 ? -28.334 3.431 17.805 1.00 97.56 948 ALA A CA 1
ATOM 6939 C C . ALA A 1 948 ? -28.824 4.501 18.801 1.00 97.56 948 ALA A C 1
ATOM 6941 O O . ALA A 1 948 ? -29.108 5.654 18.468 1.00 97.56 948 ALA A O 1
ATOM 6942 N N . ILE A 1 949 ? -28.860 4.117 20.079 1.00 98.19 949 ILE A N 1
ATOM 6943 C CA . ILE A 1 949 ? -29.063 4.981 21.246 1.00 98.19 949 ILE A CA 1
ATOM 6944 C C . ILE A 1 949 ? -27.906 4.740 22.221 1.00 98.19 949 ILE A C 1
ATOM 6946 O O . ILE A 1 949 ? -27.777 3.656 22.788 1.00 98.19 949 ILE A O 1
ATOM 6950 N N . VAL A 1 950 ? -27.097 5.774 22.454 1.00 98.50 950 VAL A N 1
ATOM 6951 C CA . VAL A 1 950 ? -25.910 5.756 23.316 1.00 98.50 950 VAL A CA 1
ATOM 6952 C C . VAL A 1 950 ? -26.091 6.730 24.484 1.00 98.50 950 VAL A C 1
ATOM 6954 O O . VAL A 1 950 ? -26.331 7.929 24.307 1.00 98.50 950 VAL A O 1
ATOM 6957 N N . LYS A 1 951 ? -25.982 6.208 25.708 1.00 98.44 951 LYS A N 1
ATOM 6958 C CA . LYS A 1 951 ? -26.131 6.956 26.964 1.00 98.44 951 LYS A CA 1
ATOM 6959 C C . LYS A 1 951 ? -24.985 6.614 27.909 1.00 98.44 951 LYS A C 1
ATOM 6961 O O . LYS A 1 951 ? -24.993 5.538 28.504 1.00 98.44 951 LYS A O 1
ATOM 6966 N N . VAL A 1 952 ? -24.041 7.534 28.089 1.00 97.38 952 VAL A N 1
ATOM 6967 C CA . VAL A 1 952 ? -22.974 7.422 29.094 1.00 97.38 952 VAL A CA 1
ATOM 6968 C C . VAL A 1 952 ? -23.275 8.347 30.275 1.00 97.38 952 VAL A C 1
ATOM 6970 O O . VAL A 1 952 ? -23.790 9.450 30.106 1.00 97.38 952 VAL A O 1
ATOM 6973 N N . MET A 1 953 ? -23.009 7.909 31.501 1.00 95.06 953 MET A N 1
ATOM 6974 C CA . MET A 1 953 ? -23.316 8.680 32.710 1.00 95.06 953 MET A CA 1
ATOM 6975 C C . MET A 1 953 ? -22.207 8.542 33.750 1.00 95.06 953 MET A C 1
ATOM 6977 O O . MET A 1 953 ? -21.786 7.428 34.065 1.00 95.06 953 MET A O 1
ATOM 6981 N N . THR A 1 954 ? -21.788 9.655 34.350 1.00 92.12 954 THR A N 1
ATOM 6982 C CA . THR A 1 954 ? -21.013 9.634 35.594 1.00 92.12 954 THR A CA 1
ATOM 6983 C C . THR A 1 954 ? -21.863 9.031 36.715 1.00 92.12 954 THR A C 1
ATOM 6985 O O . THR A 1 954 ? -23.052 9.322 36.861 1.00 92.12 954 THR A O 1
ATOM 6988 N N . LYS A 1 955 ? -21.251 8.154 37.512 1.00 88.12 955 LYS A N 1
ATOM 6989 C CA . LYS A 1 955 ? -21.890 7.359 38.568 1.00 88.12 955 LYS A CA 1
ATOM 6990 C C . LYS A 1 955 ? -21.306 7.773 39.917 1.00 88.12 955 LYS A C 1
ATOM 6992 O O . LYS A 1 955 ? -20.092 7.739 40.078 1.00 88.12 955 LYS A O 1
ATOM 6997 N N . LYS A 1 956 ? -22.145 8.115 40.904 1.00 87.00 956 LYS A N 1
ATOM 6998 C CA . LYS A 1 956 ? -21.706 8.327 42.298 1.00 87.00 956 LYS A CA 1
ATOM 6999 C C . LYS A 1 956 ? -22.007 7.086 43.143 1.00 87.00 956 LYS A C 1
ATOM 7001 O O . LYS A 1 956 ? -23.136 6.600 43.119 1.00 87.00 956 LYS A O 1
ATOM 7006 N N . LYS A 1 957 ? -21.033 6.563 43.896 1.00 83.31 957 LYS A N 1
ATOM 7007 C CA . LYS A 1 957 ? -21.216 5.418 44.820 1.00 83.31 957 LYS A CA 1
ATOM 7008 C C . LYS A 1 957 ? -20.274 5.586 46.015 1.00 83.31 957 LYS A C 1
ATOM 7010 O O . LYS A 1 957 ? -19.109 5.885 45.819 1.00 83.31 957 LYS A O 1
ATOM 7015 N N . LYS A 1 958 ? -20.780 5.436 47.248 1.00 81.56 958 LYS A N 1
ATOM 7016 C CA . LYS A 1 958 ? -20.023 5.648 48.510 1.00 81.56 958 LYS A CA 1
ATOM 7017 C C . LYS A 1 958 ? -19.290 7.008 48.644 1.00 81.56 958 LYS A C 1
ATOM 7019 O O . LYS A 1 958 ? -18.428 7.150 49.496 1.00 81.56 958 LYS A O 1
ATOM 7024 N N . GLY A 1 959 ? -19.657 8.015 47.849 1.00 79.00 959 GLY A N 1
ATOM 7025 C CA . GLY A 1 959 ? -19.005 9.333 47.819 1.00 79.00 959 GLY A CA 1
ATOM 7026 C C . GLY A 1 959 ? -18.147 9.553 46.570 1.00 79.00 959 GLY A C 1
ATOM 7027 O O . GLY A 1 959 ? -18.180 10.650 46.016 1.00 79.00 959 GLY A O 1
ATOM 7028 N N . GLU A 1 960 ? -17.492 8.502 46.078 1.00 80.31 960 GLU A N 1
ATOM 7029 C CA . GLU A 1 960 ? -16.658 8.499 44.869 1.00 80.31 960 GLU A CA 1
ATOM 7030 C C . GLU A 1 960 ? -17.467 8.767 43.589 1.00 80.31 960 GLU A C 1
ATOM 7032 O O . GLU A 1 960 ? -18.639 8.381 43.484 1.00 80.31 960 GLU A O 1
ATOM 7037 N N . LEU A 1 961 ? -16.817 9.402 42.605 1.00 84.06 961 LEU A N 1
ATOM 7038 C CA . LEU A 1 961 ? -17.341 9.682 41.266 1.00 84.06 961 LEU A CA 1
ATOM 7039 C C . LEU A 1 961 ? -16.574 8.874 40.213 1.00 84.06 961 LEU A C 1
ATOM 7041 O O . LEU A 1 961 ? -15.417 9.163 39.926 1.00 84.06 961 LEU A O 1
ATOM 7045 N N . TYR A 1 962 ? -17.253 7.921 39.581 1.00 84.88 962 TYR A N 1
ATOM 7046 C CA . TYR A 1 962 ? -16.746 7.191 38.419 1.00 84.88 962 TYR A CA 1
ATOM 7047 C C . TYR A 1 962 ? -17.204 7.950 37.178 1.00 84.88 962 TYR A C 1
ATOM 7049 O O . TYR A 1 962 ? -18.414 8.051 36.939 1.00 84.88 962 TYR A O 1
ATOM 7057 N N . ARG A 1 963 ? -16.264 8.540 36.433 1.00 86.19 963 ARG A N 1
ATOM 7058 C CA . ARG A 1 963 ? -16.584 9.432 35.311 1.00 86.19 963 ARG A CA 1
ATOM 7059 C C . ARG A 1 963 ? -17.201 8.646 34.151 1.00 86.19 963 ARG A C 1
ATOM 7061 O O . ARG A 1 963 ? -16.866 7.491 33.919 1.00 86.19 963 ARG A O 1
ATOM 7068 N N . GLY A 1 964 ? -18.142 9.260 33.447 1.00 90.69 964 GLY A N 1
ATOM 7069 C CA . GLY A 1 964 ? -18.680 8.768 32.183 1.00 90.69 964 GLY A CA 1
ATOM 7070 C C . GLY A 1 964 ? -18.278 9.716 31.062 1.00 90.69 964 GLY A C 1
ATOM 7071 O O . GLY A 1 964 ? -18.552 10.907 31.163 1.00 90.69 964 GLY A O 1
ATOM 7072 N N . LYS A 1 965 ? -17.637 9.202 30.011 1.00 92.19 965 LYS A N 1
ATOM 7073 C CA . LYS A 1 965 ? -17.186 9.978 28.843 1.00 92.19 965 LYS A CA 1
ATOM 7074 C C . LYS A 1 965 ? -17.429 9.211 27.542 1.00 92.19 965 LYS A C 1
ATOM 7076 O O . LYS A 1 965 ? -17.516 7.984 27.553 1.00 92.19 965 LYS A O 1
ATOM 7081 N N . ILE A 1 966 ? -17.480 9.929 26.424 1.00 95.62 966 ILE A N 1
ATOM 7082 C CA . ILE A 1 966 ? -17.175 9.375 25.097 1.00 95.62 966 ILE A CA 1
ATOM 7083 C C . ILE A 1 966 ? -15.880 10.059 24.665 1.00 95.62 966 ILE A C 1
ATOM 7085 O O . ILE A 1 966 ? -15.905 11.266 24.456 1.00 95.62 966 ILE A O 1
ATOM 7089 N N . ALA A 1 967 ? -14.761 9.338 24.636 1.00 90.94 967 ALA A N 1
ATOM 7090 C CA . ALA A 1 967 ? -13.426 9.921 24.474 1.00 90.94 967 ALA A CA 1
ATOM 7091 C C . ALA A 1 967 ? -12.410 8.863 24.009 1.00 90.94 967 ALA A C 1
ATOM 7093 O O . ALA A 1 967 ? -12.552 7.696 24.394 1.00 90.94 967 ALA A O 1
ATOM 7094 N N . PRO A 1 968 ? -11.356 9.237 23.261 1.00 87.44 968 PRO A N 1
ATOM 7095 C CA . PRO A 1 968 ? -10.272 8.324 22.928 1.00 87.44 968 PRO A CA 1
ATOM 7096 C C . PRO A 1 968 ? -9.574 7.806 24.187 1.00 87.44 968 PRO A C 1
ATOM 7098 O O . PRO A 1 968 ? -9.418 8.517 25.182 1.00 87.44 968 PRO A O 1
ATOM 7101 N N . ARG A 1 969 ? -9.072 6.570 24.120 1.00 84.88 969 ARG A N 1
ATOM 7102 C CA . ARG A 1 969 ? -8.019 6.134 25.044 1.00 84.88 969 ARG A CA 1
ATOM 7103 C C . ARG A 1 969 ? -6.748 6.949 24.737 1.00 84.88 969 ARG A C 1
ATOM 7105 O O . ARG A 1 969 ? -6.503 7.220 23.557 1.00 84.88 969 ARG A O 1
ATOM 7112 N N . PRO A 1 970 ? -5.929 7.334 25.734 1.00 78.50 970 PRO A N 1
ATOM 7113 C CA . PRO A 1 970 ? -4.619 7.928 25.488 1.00 78.50 970 PRO A CA 1
ATOM 7114 C C . PRO A 1 970 ? -3.831 7.150 24.427 1.00 78.50 970 PRO A C 1
ATOM 7116 O O . PRO A 1 970 ? -3.778 5.918 24.451 1.00 78.50 970 PRO A O 1
ATOM 7119 N N . GLY A 1 971 ? -3.297 7.886 23.452 1.00 71.56 971 GLY A N 1
ATOM 7120 C CA . GLY A 1 971 ? -2.609 7.326 22.292 1.00 71.56 971 GLY A CA 1
ATOM 7121 C C . GLY A 1 971 ? -3.487 6.581 21.275 1.00 71.56 971 GLY A C 1
ATOM 7122 O O . GLY A 1 971 ? -2.967 5.768 20.526 1.00 71.56 971 GLY A O 1
ATOM 7123 N N . CYS A 1 972 ? -4.805 6.816 21.244 1.00 76.38 972 CYS A N 1
ATOM 7124 C CA . CYS A 1 972 ? -5.741 6.146 20.325 1.00 76.38 972 CYS A CA 1
ATOM 7125 C C . CYS A 1 972 ? -6.743 7.114 19.669 1.00 76.38 972 CYS A C 1
ATOM 7127 O O . CYS A 1 972 ? -7.898 6.747 19.448 1.00 76.38 972 CYS A O 1
ATOM 7129 N N . VAL A 1 973 ? -6.331 8.359 19.391 1.00 78.38 973 VAL A N 1
ATOM 7130 C CA . VAL A 1 973 ? -7.230 9.426 18.907 1.00 78.38 973 VAL A CA 1
ATOM 7131 C C . VAL A 1 973 ? -7.941 9.014 17.615 1.00 78.38 973 VAL A C 1
ATOM 7133 O O . VAL A 1 973 ? -9.161 8.877 17.620 1.00 78.38 973 VAL A O 1
ATOM 7136 N N . ALA A 1 974 ? -7.191 8.704 16.552 1.00 69.81 974 ALA A N 1
ATOM 7137 C CA . ALA A 1 974 ? -7.749 8.314 15.252 1.00 69.81 974 ALA A CA 1
ATOM 7138 C C . ALA A 1 974 ? -8.660 7.066 15.311 1.00 69.81 974 ALA A C 1
ATOM 7140 O O . ALA A 1 974 ? -9.582 6.924 14.511 1.00 69.81 974 ALA A O 1
ATOM 7141 N N . SER A 1 975 ? -8.444 6.172 16.282 1.00 72.38 975 SER A N 1
ATOM 7142 C CA . SER A 1 975 ? -9.259 4.966 16.487 1.00 72.38 975 SER A CA 1
ATOM 7143 C C . SER A 1 975 ? -10.604 5.236 17.180 1.00 72.38 975 SER A C 1
ATOM 7145 O O . SER A 1 975 ? -11.453 4.340 17.227 1.00 72.38 975 SER A O 1
ATOM 7147 N N . SER A 1 976 ? -10.809 6.436 17.737 1.00 85.44 976 SER A N 1
ATOM 7148 C CA . SER A 1 976 ? -12.008 6.795 18.498 1.00 85.44 976 SER A CA 1
ATOM 7149 C C . SER A 1 976 ? -13.131 7.285 17.587 1.00 85.44 976 SER A C 1
ATOM 7151 O O . SER A 1 976 ? -13.379 8.483 17.430 1.00 85.44 976 SER A O 1
ATOM 7153 N N . VAL A 1 977 ? -13.805 6.314 16.971 1.00 89.12 977 VAL A N 1
ATOM 7154 C CA . VAL A 1 977 ? -14.932 6.523 16.057 1.00 89.12 977 VAL A CA 1
ATOM 7155 C C . VAL A 1 977 ? -16.226 5.984 16.672 1.00 89.12 977 VAL A C 1
ATOM 7157 O O . VAL A 1 977 ? -16.236 4.931 17.318 1.00 89.12 977 VAL A O 1
ATOM 7160 N N . ILE A 1 978 ? -17.314 6.727 16.473 1.00 95.44 978 ILE A N 1
ATOM 7161 C CA . ILE A 1 978 ? -18.676 6.426 16.923 1.00 95.44 978 ILE A CA 1
ATOM 7162 C C . ILE A 1 978 ? -19.585 6.395 15.682 1.00 95.44 978 ILE A C 1
ATOM 7164 O O . ILE A 1 978 ? -19.990 7.454 15.204 1.00 95.44 978 ILE A O 1
ATOM 7168 N N . SER A 1 979 ? -19.889 5.211 15.141 1.00 95.00 979 SER A N 1
ATOM 7169 C CA . SER A 1 979 ? -20.678 5.044 13.907 1.00 95.00 979 SER A CA 1
ATOM 7170 C C . SER A 1 979 ? -21.951 4.206 14.071 1.00 95.00 979 SER A C 1
ATOM 7172 O O . SER A 1 979 ? -21.983 3.249 14.850 1.00 95.00 979 SER A O 1
ATOM 7174 N N . ALA A 1 980 ? -23.004 4.579 13.338 1.00 94.44 980 ALA A N 1
ATOM 7175 C CA . ALA A 1 980 ? -24.282 3.867 13.250 1.00 94.44 980 ALA A CA 1
ATOM 7176 C C . ALA A 1 980 ? -25.047 4.254 11.971 1.00 94.44 980 ALA A C 1
ATOM 7178 O O . ALA A 1 980 ? -24.755 5.298 11.391 1.00 94.44 980 ALA A O 1
ATOM 7179 N N . GLU A 1 981 ? -26.083 3.497 11.603 1.00 91.75 981 GLU A N 1
ATOM 7180 C CA . GLU A 1 981 ? -27.004 3.869 10.515 1.00 91.75 981 GLU A CA 1
ATOM 7181 C C . GLU A 1 981 ? -27.642 5.236 10.840 1.00 91.75 981 GLU A C 1
ATOM 7183 O O . GLU A 1 981 ? -27.398 6.255 10.190 1.00 91.75 981 GLU A O 1
ATOM 7188 N N . GLU A 1 982 ? -28.388 5.285 11.947 1.00 93.44 982 GLU A N 1
ATOM 7189 C CA . GLU A 1 982 ? -28.997 6.492 12.506 1.00 93.44 982 GLU A CA 1
ATOM 7190 C C . GLU A 1 982 ? -28.762 6.579 14.014 1.00 93.44 982 GLU A C 1
ATOM 7192 O O . GLU A 1 982 ? -28.966 5.609 14.748 1.00 93.44 982 GLU A O 1
ATOM 7197 N N . PHE A 1 983 ? -28.455 7.771 14.525 1.00 97.44 983 PHE A N 1
ATOM 7198 C CA . PHE A 1 983 ? -28.380 8.008 15.966 1.00 97.44 983 PHE A CA 1
ATOM 7199 C C . PHE A 1 983 ? -29.675 8.612 16.515 1.00 97.44 983 PHE A C 1
ATOM 7201 O O . PHE A 1 983 ? -29.915 9.817 16.431 1.00 97.44 983 PHE A O 1
ATOM 7208 N N . GLY A 1 984 ? -30.481 7.795 17.196 1.00 96.69 984 GLY A N 1
ATOM 7209 C CA . GLY A 1 984 ? -31.643 8.261 17.961 1.00 96.69 984 GLY A CA 1
ATOM 7210 C C . GLY A 1 984 ? -31.255 9.181 19.130 1.00 96.69 984 GLY A C 1
ATOM 7211 O O . GLY A 1 984 ? -31.979 10.125 19.452 1.00 96.69 984 GLY A O 1
ATOM 7212 N N . LEU A 1 985 ? -30.099 8.928 19.755 1.00 97.62 985 LEU A N 1
ATOM 7213 C CA . LEU A 1 985 ? -29.488 9.786 20.776 1.00 97.62 985 LEU A CA 1
ATOM 7214 C C . LEU A 1 985 ? -28.024 9.390 21.008 1.00 97.62 985 LEU A C 1
ATOM 7216 O O . LEU A 1 985 ? -27.751 8.222 21.263 1.00 97.62 985 LEU A O 1
ATOM 7220 N N . ILE A 1 986 ? -27.124 10.370 21.066 1.00 98.50 986 ILE A N 1
ATOM 7221 C CA . ILE A 1 986 ? -25.808 10.263 21.708 1.00 98.50 986 ILE A CA 1
ATOM 7222 C C . ILE A 1 986 ? -25.821 11.202 22.914 1.00 98.50 986 ILE A C 1
ATOM 7224 O O . ILE A 1 986 ? -26.186 12.373 22.790 1.00 98.50 986 ILE A O 1
ATOM 7228 N N . SER A 1 987 ? -25.474 10.713 24.105 1.00 97.88 987 SER A N 1
ATOM 7229 C CA . SER A 1 987 ? -25.527 11.545 25.312 1.00 97.88 987 SER A CA 1
ATOM 7230 C C . SER A 1 987 ? -24.530 11.168 26.397 1.00 97.88 987 SER A C 1
ATOM 7232 O O . SER A 1 987 ? -24.267 9.985 26.625 1.00 97.88 987 SER A O 1
ATOM 7234 N N . VAL A 1 988 ? -24.037 12.193 27.098 1.00 97.50 988 VAL A N 1
ATOM 7235 C CA . VAL A 1 988 ? -23.179 12.079 28.281 1.00 97.50 988 VAL A CA 1
ATOM 7236 C C . VAL A 1 988 ? -23.722 12.969 29.400 1.00 97.50 988 VAL A C 1
ATOM 7238 O O . VAL A 1 988 ? -24.171 14.089 29.160 1.00 97.50 988 VAL A O 1
ATOM 7241 N N . SER A 1 989 ? -23.716 12.457 30.631 1.00 95.44 989 SER A N 1
ATOM 7242 C CA . SER A 1 989 ? -24.188 13.167 31.826 1.00 95.44 989 SER A CA 1
ATOM 7243 C C . SER A 1 989 ? -23.077 13.241 32.874 1.00 95.44 989 SER A C 1
ATOM 7245 O O . SER A 1 989 ? -22.689 12.213 33.435 1.00 95.44 989 SER A O 1
ATOM 7247 N N . GLY A 1 990 ? -22.567 14.446 33.132 1.00 88.94 990 GLY A N 1
ATOM 7248 C CA . GLY A 1 990 ? -21.416 14.706 34.000 1.00 88.94 990 GLY A CA 1
ATOM 7249 C C . GLY A 1 990 ? -20.082 14.333 33.354 1.00 88.94 990 GLY A C 1
ATOM 7250 O O . GLY A 1 990 ? -19.240 13.734 34.023 1.00 88.94 990 GLY A O 1
ATOM 7251 N N . GLY A 1 991 ? -19.927 14.612 32.060 1.00 90.62 991 GLY A N 1
ATOM 7252 C CA . GLY A 1 991 ? -18.705 14.394 31.290 1.00 90.62 991 GLY A CA 1
ATOM 7253 C C . GLY A 1 991 ? -18.873 14.750 29.808 1.00 90.62 991 GLY A C 1
ATOM 7254 O O . GLY A 1 991 ? -19.975 15.064 29.351 1.00 90.62 991 GLY A O 1
ATOM 7255 N N . ASN A 1 992 ? -17.768 14.677 29.066 1.00 92.94 992 ASN A N 1
ATOM 7256 C CA . ASN A 1 992 ? -17.653 15.185 27.697 1.00 92.94 992 ASN A CA 1
ATOM 7257 C C . ASN A 1 992 ? -17.977 14.152 26.606 1.00 92.94 992 ASN A C 1
ATOM 7259 O O . ASN A 1 992 ? -17.878 12.936 26.814 1.00 92.94 992 ASN A O 1
ATOM 7263 N N . ILE A 1 993 ? -18.299 14.680 25.421 1.00 96.19 993 ILE A N 1
ATOM 7264 C CA . ILE A 1 993 ? -18.306 13.978 24.131 1.00 96.19 993 ILE A CA 1
ATOM 7265 C C . ILE A 1 993 ? -17.135 14.524 23.309 1.00 96.19 993 ILE A C 1
ATOM 7267 O O . ILE A 1 993 ? -17.263 15.559 22.666 1.00 96.19 993 ILE A O 1
ATOM 7271 N N . GLU A 1 994 ? -16.004 13.832 23.347 1.00 91.88 994 GLU A N 1
ATOM 7272 C CA . GLU A 1 994 ? -14.732 14.205 22.713 1.00 91.88 994 GLU A CA 1
ATOM 7273 C C . GLU A 1 994 ? -14.076 13.048 21.896 1.00 91.88 994 GLU A C 1
ATOM 7275 O O . GLU A 1 994 ? -12.858 12.892 21.956 1.00 91.88 994 GLU A O 1
ATOM 7280 N N . PRO A 1 995 ? -14.822 12.192 21.150 1.00 92.50 995 PRO A N 1
ATOM 7281 C CA . PRO A 1 995 ? -14.215 11.254 20.197 1.00 92.50 995 PRO A CA 1
ATOM 7282 C C . PRO A 1 995 ? -13.618 12.002 18.991 1.00 92.50 995 PRO A C 1
ATOM 7284 O O . PRO A 1 995 ? -13.932 13.168 18.760 1.00 92.50 995 PRO A O 1
ATOM 7287 N N . TYR A 1 996 ? -12.818 11.317 18.172 1.00 87.19 996 TYR A N 1
ATOM 7288 C CA . TYR A 1 996 ? -12.278 11.895 16.935 1.00 87.19 996 TYR A CA 1
ATOM 7289 C C . TYR A 1 996 ? -13.373 12.082 15.873 1.00 87.19 996 TYR A C 1
ATOM 7291 O O . TYR A 1 996 ? -13.519 13.171 15.317 1.00 87.19 996 TYR A O 1
ATOM 7299 N N . ARG A 1 997 ? -14.194 11.047 15.627 1.00 89.38 997 ARG A N 1
ATOM 7300 C CA . ARG A 1 997 ? -15.298 11.111 14.651 1.00 89.38 997 ARG A CA 1
ATOM 7301 C C . ARG A 1 997 ? -16.607 10.509 15.163 1.00 89.38 997 ARG A C 1
ATOM 7303 O O . ARG A 1 997 ? -16.623 9.429 15.752 1.00 89.38 997 ARG A O 1
ATOM 7310 N N . ILE A 1 998 ? -17.715 11.180 14.859 1.00 94.31 998 ILE A N 1
ATOM 7311 C CA . ILE A 1 998 ? -19.081 10.644 14.906 1.00 94.31 998 ILE A CA 1
ATOM 7312 C C . ILE A 1 998 ? -19.589 10.563 13.461 1.00 94.31 998 ILE A C 1
ATOM 7314 O O . ILE A 1 998 ? -19.557 11.568 12.753 1.00 94.31 998 ILE A O 1
ATOM 7318 N N . LEU A 1 999 ? -20.047 9.389 13.022 1.00 91.38 999 LEU A N 1
ATOM 7319 C CA . LEU A 1 999 ? -20.468 9.123 11.640 1.00 91.38 999 LEU A CA 1
ATOM 7320 C C . LEU A 1 999 ? -21.873 8.510 11.613 1.00 91.38 999 LEU A C 1
ATOM 7322 O O . LEU A 1 999 ? -22.117 7.519 12.296 1.00 91.38 999 LEU A O 1
ATOM 7326 N N . SER A 1 1000 ? -22.781 9.066 10.816 1.00 91.50 1000 SER A N 1
ATOM 7327 C CA . SER A 1 1000 ? -24.099 8.482 10.553 1.00 91.50 1000 SER A CA 1
ATOM 7328 C C . SER A 1 1000 ? -24.388 8.487 9.056 1.00 91.50 1000 SER A C 1
ATOM 7330 O O . SER A 1 1000 ? -24.220 9.518 8.398 1.00 91.50 1000 SER A O 1
ATOM 7332 N N . ASP A 1 1001 ? -24.849 7.362 8.518 1.00 84.88 1001 ASP A N 1
ATOM 7333 C CA . ASP A 1 1001 ? -25.269 7.270 7.115 1.00 84.88 1001 ASP A CA 1
ATOM 7334 C C . ASP A 1 1001 ? -26.626 7.936 6.872 1.00 84.88 1001 ASP A C 1
ATOM 7336 O O . ASP A 1 1001 ? -26.838 8.565 5.835 1.00 84.88 1001 ASP A O 1
ATOM 7340 N N . GLY A 1 1002 ? -27.499 7.868 7.876 1.00 87.94 1002 GLY A N 1
ATOM 7341 C CA . GLY A 1 1002 ? -28.736 8.623 7.993 1.00 87.94 1002 GLY A CA 1
ATOM 7342 C C . GLY A 1 1002 ? -28.672 9.718 9.066 1.00 87.94 1002 GLY A C 1
ATOM 7343 O O . GLY A 1 1002 ? -27.704 10.472 9.199 1.00 87.94 1002 GLY A O 1
ATOM 7344 N N . LYS A 1 1003 ? -29.760 9.839 9.832 1.00 91.75 1003 LYS A N 1
ATOM 7345 C CA . LYS A 1 1003 ? -30.061 10.987 10.695 1.00 91.75 1003 LYS A CA 1
ATOM 7346 C C . LYS A 1 1003 ? -29.456 10.910 12.098 1.00 91.75 1003 LYS A C 1
ATOM 7348 O O . LYS A 1 1003 ? -29.560 9.896 12.789 1.00 91.75 1003 LYS A O 1
ATOM 7353 N N . ILE A 1 1004 ? -29.006 12.058 12.615 1.00 96.44 1004 ILE A N 1
ATOM 7354 C CA . ILE A 1 1004 ? -28.675 12.232 14.038 1.00 96.44 1004 ILE A CA 1
ATOM 7355 C C . ILE A 1 1004 ? -29.793 13.024 14.730 1.00 96.44 1004 ILE A C 1
ATOM 7357 O O . ILE A 1 1004 ? -29.945 14.239 14.587 1.00 96.44 1004 ILE A O 1
ATOM 7361 N N . THR A 1 1005 ? -30.599 12.335 15.534 1.00 97.19 1005 THR A N 1
ATOM 7362 C CA . THR A 1 1005 ? -31.742 12.927 16.241 1.00 97.19 1005 THR A CA 1
ATOM 7363 C C . THR A 1 1005 ? -31.319 13.819 17.410 1.00 97.19 1005 THR A C 1
ATOM 7365 O O . THR A 1 1005 ? -31.952 14.855 17.631 1.00 97.19 1005 THR A O 1
ATOM 7368 N N . LYS A 1 1006 ? -30.257 13.470 18.154 1.00 97.62 1006 LYS A N 1
ATOM 7369 C CA . LYS A 1 1006 ? -29.690 14.355 19.185 1.00 97.62 1006 LYS A CA 1
ATOM 7370 C C . LYS A 1 1006 ? -28.273 13.976 19.624 1.00 97.62 1006 LYS A C 1
ATOM 7372 O O . LYS A 1 1006 ? -28.031 12.817 19.946 1.00 97.62 1006 LYS A O 1
ATOM 7377 N N . ILE A 1 1007 ? -27.411 14.980 19.791 1.00 98.31 1007 ILE A N 1
ATOM 7378 C CA . ILE A 1 1007 ? -26.179 14.916 20.599 1.00 98.31 1007 ILE A CA 1
ATOM 7379 C C . ILE A 1 1007 ? -26.406 15.736 21.882 1.00 98.31 1007 ILE A C 1
ATOM 7381 O O . ILE A 1 1007 ? -27.037 16.794 21.833 1.00 98.31 1007 ILE A O 1
ATOM 7385 N N . SER A 1 1008 ? -25.981 15.242 23.050 1.00 97.62 1008 SER A N 1
ATOM 7386 C CA . SER A 1 1008 ? -26.226 15.923 24.333 1.00 97.62 1008 SER A CA 1
ATOM 7387 C C . SER A 1 1008 ? -25.182 15.604 25.411 1.00 97.62 1008 SER A C 1
ATOM 7389 O O . SER A 1 1008 ? -25.335 14.616 26.129 1.00 97.62 1008 SER A O 1
ATOM 7391 N N . ALA A 1 1009 ? -24.192 16.472 25.599 1.00 97.19 1009 ALA A N 1
ATOM 7392 C CA . ALA A 1 1009 ? -23.410 16.525 26.833 1.00 97.19 1009 ALA A CA 1
ATOM 7393 C C . ALA A 1 1009 ? -24.102 17.465 27.842 1.00 97.19 1009 ALA A C 1
ATOM 7395 O O . ALA A 1 1009 ? -24.662 18.497 27.460 1.00 97.19 1009 ALA A O 1
ATOM 7396 N N . LYS A 1 1010 ? -24.143 17.080 29.121 1.00 95.19 1010 LYS A N 1
ATOM 7397 C CA . LYS A 1 1010 ? -24.810 17.834 30.198 1.00 95.19 1010 LYS A CA 1
ATOM 7398 C C . LYS A 1 1010 ? -24.015 17.808 31.492 1.00 95.19 1010 LYS A C 1
ATOM 7400 O O . LYS A 1 1010 ? -23.476 16.757 31.836 1.00 95.19 1010 LYS A O 1
ATOM 7405 N N . ASN A 1 1011 ? -24.037 18.895 32.263 1.00 92.06 1011 ASN A N 1
ATOM 7406 C CA . ASN A 1 1011 ? -23.348 18.916 33.554 1.00 92.06 1011 ASN A CA 1
ATOM 7407 C C . ASN A 1 1011 ? -24.172 18.115 34.576 1.00 92.06 1011 ASN A C 1
ATOM 7409 O O . ASN A 1 1011 ? -25.386 18.303 34.700 1.00 92.06 1011 ASN A O 1
ATOM 7413 N N . ALA A 1 1012 ? -23.521 17.238 35.335 1.00 92.69 1012 ALA A N 1
ATOM 7414 C CA . ALA A 1 1012 ? -24.147 16.449 36.392 1.00 92.69 1012 ALA A CA 1
ATOM 7415 C C . ALA A 1 1012 ? -23.131 16.106 37.485 1.00 92.69 1012 ALA A C 1
ATOM 7417 O O . ALA A 1 1012 ? -21.943 15.953 37.219 1.00 92.69 1012 ALA A O 1
ATOM 7418 N N . LEU A 1 1013 ? -23.606 15.959 38.728 1.00 90.62 1013 LEU A N 1
ATOM 7419 C CA . LEU A 1 1013 ? -22.782 15.597 39.894 1.00 90.62 1013 LEU A CA 1
ATOM 7420 C C . LEU A 1 1013 ? -21.599 16.555 40.176 1.00 90.62 1013 LEU A C 1
ATOM 7422 O O . LEU A 1 1013 ? -20.662 16.170 40.872 1.00 90.62 1013 LEU A O 1
ATOM 7426 N N . GLY A 1 1014 ? -21.661 17.794 39.676 1.00 85.62 1014 GLY A N 1
ATOM 7427 C CA . GLY A 1 1014 ? -20.583 18.786 39.786 1.00 85.62 1014 GLY A CA 1
ATOM 7428 C C . GLY A 1 1014 ? -19.487 18.656 38.722 1.00 85.62 1014 GLY A C 1
ATOM 7429 O O . GLY A 1 1014 ? -18.460 19.308 38.852 1.00 85.62 1014 GLY A O 1
ATOM 7430 N N . LEU A 1 1015 ? -19.688 17.823 37.696 1.00 88.56 1015 LEU A N 1
ATOM 7431 C CA . LEU A 1 1015 ? -18.834 17.746 36.510 1.00 88.56 1015 LEU A CA 1
ATOM 7432 C C . LEU A 1 1015 ? -19.557 18.337 35.303 1.00 88.56 1015 LEU A C 1
ATOM 7434 O O . LEU A 1 1015 ? -20.766 18.135 35.146 1.00 88.56 1015 LEU A O 1
ATOM 7438 N N . ASP A 1 1016 ? -18.806 19.015 34.448 1.00 85.94 1016 ASP A N 1
ATOM 7439 C CA . ASP A 1 1016 ? -19.319 19.650 33.240 1.00 85.94 1016 ASP A CA 1
ATOM 7440 C C . ASP A 1 1016 ? -19.558 18.662 32.089 1.00 85.94 1016 ASP A C 1
ATOM 7442 O O . ASP A 1 1016 ? -19.141 17.503 32.141 1.00 85.94 1016 ASP A O 1
ATOM 7446 N N . GLY A 1 1017 ? -20.311 19.103 31.080 1.00 91.69 1017 GLY A N 1
ATOM 7447 C CA . GLY A 1 1017 ? -20.633 18.325 29.890 1.00 91.69 1017 GLY A CA 1
ATOM 7448 C C . GLY A 1 1017 ? -20.491 19.154 28.621 1.00 91.69 1017 GLY A C 1
ATOM 7449 O O . GLY A 1 1017 ? -21.423 19.855 28.225 1.00 91.69 1017 GLY A O 1
ATOM 7450 N N . GLN A 1 1018 ? -19.332 19.024 27.984 1.00 92.31 1018 GLN A N 1
ATOM 7451 C CA . GLN A 1 1018 ? -18.944 19.695 26.743 1.00 92.31 1018 GLN A CA 1
ATOM 7452 C C . GLN A 1 1018 ? -19.076 18.745 25.538 1.00 92.31 1018 GLN A C 1
ATOM 7454 O O . GLN A 1 1018 ? -18.959 17.522 25.681 1.00 92.31 1018 GLN A O 1
ATOM 7459 N N . VAL A 1 1019 ? -19.323 19.295 24.348 1.00 94.69 1019 VAL A N 1
ATOM 7460 C CA . VAL A 1 1019 ? -19.202 18.569 23.070 1.00 94.69 1019 VAL A CA 1
ATOM 7461 C C . VAL A 1 1019 ? -17.983 19.121 22.338 1.00 94.69 1019 VAL A C 1
ATOM 7463 O O . VAL A 1 1019 ? -17.936 20.318 22.089 1.00 94.69 1019 VAL A O 1
ATOM 7466 N N . GLY A 1 1020 ? -17.017 18.269 22.003 1.00 88.44 1020 GLY A N 1
ATOM 7467 C CA . GLY A 1 1020 ? -15.730 18.665 21.430 1.00 88.44 1020 GLY A CA 1
ATOM 7468 C C . GLY A 1 1020 ? -14.792 19.354 22.427 1.00 88.44 1020 GLY A C 1
ATOM 7469 O O . GLY A 1 1020 ? -15.009 19.316 23.639 1.00 88.44 1020 GLY A O 1
ATOM 7470 N N . THR A 1 1021 ? -13.735 19.969 21.895 1.00 79.44 1021 THR A N 1
ATOM 7471 C CA . THR A 1 1021 ? -12.667 20.650 22.643 1.00 79.44 1021 THR A CA 1
ATOM 7472 C C . THR A 1 1021 ? -12.261 21.956 21.959 1.00 79.44 1021 THR A C 1
ATOM 7474 O O . THR A 1 1021 ? -12.207 22.015 20.732 1.00 79.44 1021 THR A O 1
ATOM 7477 N N . GLU A 1 1022 ? -11.920 22.958 22.764 1.00 57.69 1022 GLU A N 1
ATOM 7478 C CA . GLU A 1 1022 ? -11.448 24.291 22.356 1.00 57.69 1022 GLU A CA 1
ATOM 7479 C C . GLU A 1 1022 ? -10.084 24.263 21.630 1.00 57.69 1022 GLU A C 1
ATOM 7481 O O . GLU A 1 1022 ? -9.211 23.466 21.984 1.00 57.69 1022 GLU A O 1
ATOM 7486 N N . PRO A 1 1023 ? -9.837 25.152 20.653 1.00 44.25 1023 PRO A N 1
ATOM 7487 C CA . PRO A 1 1023 ? -10.635 25.206 19.427 1.00 44.25 1023 PRO A CA 1
ATOM 7488 C C . PRO A 1 1023 ? -9.827 24.759 18.189 1.00 44.25 1023 PRO A C 1
ATOM 7490 O O . PRO A 1 1023 ? -10.411 24.350 17.186 1.00 44.25 1023 PRO A O 1
ATOM 7493 N N . PHE A 1 1024 ? -8.488 24.778 18.268 1.00 48.94 1024 PHE A N 1
ATOM 7494 C CA . PHE A 1 1024 ? -7.564 24.590 17.134 1.00 48.94 1024 PHE A CA 1
ATOM 7495 C C . PHE A 1 1024 ? -6.462 23.538 17.379 1.00 48.94 1024 PHE A C 1
ATOM 7497 O O . PHE A 1 1024 ? -5.380 23.602 16.804 1.00 48.94 1024 PHE A O 1
ATOM 7504 N N . GLY A 1 1025 ? -6.722 22.534 18.223 1.00 44.19 1025 GLY A N 1
ATOM 7505 C CA . GLY A 1 1025 ? -5.822 21.381 18.369 1.00 44.19 1025 GLY A CA 1
ATOM 7506 C C . GLY A 1 1025 ? -5.928 20.379 17.199 1.00 44.19 1025 GLY A C 1
ATOM 7507 O O . GLY A 1 1025 ? -7.015 20.226 16.628 1.00 44.19 1025 GLY A O 1
ATOM 7508 N N . PRO A 1 1026 ? -4.868 19.599 16.888 1.00 34.47 1026 PRO A N 1
ATOM 7509 C CA . PRO A 1 1026 ? -4.841 18.584 15.818 1.00 34.47 1026 PRO A CA 1
ATOM 7510 C C . PRO A 1 1026 ? -5.650 17.310 16.160 1.00 34.47 1026 PRO A C 1
ATOM 7512 O O . PRO A 1 1026 ? -5.271 16.184 15.850 1.00 34.47 1026 PRO A O 1
ATOM 7515 N N . SER A 1 1027 ? -6.752 17.458 16.893 1.00 52.72 1027 SER A N 1
ATOM 7516 C CA . SER A 1 1027 ? -7.602 16.371 17.402 1.00 52.72 1027 SER A CA 1
ATOM 7517 C C . SER A 1 1027 ? -9.059 16.822 17.583 1.00 52.72 1027 SER A C 1
ATOM 7519 O O . SER A 1 1027 ? -9.772 16.290 18.431 1.00 52.72 1027 SER A O 1
ATOM 7521 N N . ARG A 1 1028 ? -9.503 17.827 16.810 1.00 71.31 1028 ARG A N 1
ATOM 7522 C CA . ARG A 1 1028 ? -10.881 18.340 16.858 1.00 71.31 1028 ARG A CA 1
ATOM 7523 C C . ARG A 1 1028 ? -11.905 17.234 16.571 1.00 71.31 1028 ARG A C 1
ATOM 7525 O O . ARG A 1 1028 ? -11.700 16.410 15.681 1.00 71.31 1028 ARG A O 1
ATOM 7532 N N . LEU A 1 1029 ? -13.031 17.274 17.281 1.00 87.81 1029 LEU A N 1
ATOM 7533 C CA . LEU A 1 1029 ? -14.195 16.432 17.006 1.00 87.81 1029 LEU A CA 1
ATOM 7534 C C . LEU A 1 1029 ? -14.769 16.753 15.618 1.00 87.81 1029 LEU A C 1
ATOM 7536 O O . LEU A 1 1029 ? -15.053 17.916 15.319 1.00 87.81 1029 LEU A O 1
ATOM 7540 N N . GLU A 1 1030 ? -15.026 15.726 14.809 1.00 89.69 1030 GLU A N 1
ATOM 7541 C CA . GLU A 1 1030 ? -15.846 15.846 13.599 1.00 89.69 1030 GLU A CA 1
ATOM 7542 C C . GLU A 1 1030 ? -17.129 15.003 13.704 1.00 89.69 1030 GLU A C 1
ATOM 7544 O O . GLU A 1 1030 ? -17.118 13.868 14.181 1.00 89.69 1030 GLU A O 1
ATOM 7549 N N . VAL A 1 1031 ? -18.253 15.552 13.248 1.00 92.56 1031 VAL A N 1
ATOM 7550 C CA . VAL A 1 1031 ? -19.585 14.938 13.282 1.00 92.56 1031 VAL A CA 1
ATOM 7551 C C . VAL A 1 1031 ? -20.196 15.011 11.892 1.00 92.56 1031 VAL A C 1
ATOM 7553 O O . VAL A 1 1031 ? -20.404 16.103 11.367 1.00 92.56 1031 VAL A O 1
ATOM 7556 N N . TRP A 1 1032 ? -20.537 13.861 11.324 1.00 88.38 1032 TRP A N 1
ATOM 7557 C CA . TRP A 1 1032 ? -21.068 13.748 9.970 1.00 88.38 1032 TRP A CA 1
ATOM 7558 C C . TRP A 1 1032 ? -22.391 12.975 9.993 1.00 88.38 1032 TRP A C 1
ATOM 7560 O O . TRP A 1 1032 ? -22.465 11.896 10.583 1.00 88.38 1032 TRP A O 1
ATOM 7570 N N . ALA A 1 1033 ? -23.427 13.512 9.351 1.00 89.12 1033 ALA A N 1
ATOM 7571 C CA . ALA A 1 1033 ? -24.713 12.848 9.143 1.00 89.12 1033 ALA A CA 1
ATOM 7572 C C . ALA A 1 1033 ? -25.066 12.876 7.652 1.00 89.12 1033 ALA A C 1
ATOM 7574 O O . ALA A 1 1033 ? -25.044 13.945 7.043 1.00 89.12 1033 ALA A O 1
ATOM 7575 N N . GLY A 1 1034 ? -25.405 11.728 7.068 1.00 75.88 1034 GLY A N 1
ATOM 7576 C CA . GLY A 1 1034 ? -25.656 11.611 5.631 1.00 75.88 1034 GLY A CA 1
ATOM 7577 C C . GLY A 1 1034 ? -24.494 11.068 4.800 1.00 75.88 1034 GLY A C 1
ATOM 7578 O O . GLY A 1 1034 ? -24.432 11.353 3.608 1.00 75.88 1034 GLY A O 1
ATOM 7579 N N . GLN A 1 1035 ? -23.580 10.283 5.384 1.00 68.69 1035 GLN A N 1
ATOM 7580 C CA . GLN A 1 1035 ? -22.489 9.653 4.620 1.00 68.69 1035 GLN A CA 1
ATOM 7581 C C . GLN A 1 1035 ? -23.029 8.825 3.433 1.00 68.69 1035 GLN A C 1
ATOM 7583 O O . GLN A 1 1035 ? -22.673 9.088 2.283 1.00 68.69 1035 GLN A O 1
ATOM 7588 N N . GLY A 1 1036 ? -23.981 7.924 3.689 1.00 63.62 1036 GLY A N 1
ATOM 7589 C CA . GLY A 1 1036 ? -24.765 7.229 2.664 1.00 63.62 1036 GLY A CA 1
ATOM 7590 C C . GLY A 1 1036 ? -25.954 8.003 2.061 1.00 63.62 1036 GLY A C 1
ATOM 7591 O O . GLY A 1 1036 ? -26.607 7.472 1.164 1.00 63.62 1036 GLY A O 1
ATOM 7592 N N . SER A 1 1037 ? -26.280 9.225 2.512 1.00 66.19 1037 SER A N 1
ATOM 7593 C CA . SER A 1 1037 ? -27.514 9.929 2.107 1.00 66.19 1037 SER A CA 1
ATOM 7594 C C . SER A 1 1037 ? -27.421 11.460 2.114 1.00 66.19 1037 SER A C 1
ATOM 7596 O O . SER A 1 1037 ? -27.244 12.095 3.154 1.00 66.19 1037 SER A O 1
ATOM 7598 N N . SER A 1 1038 ? -27.684 12.077 0.960 1.00 65.88 1038 SER A N 1
ATOM 7599 C CA . SER A 1 1038 ? -27.606 13.528 0.744 1.00 65.88 1038 SER A CA 1
ATOM 7600 C C . SER A 1 1038 ? -28.570 14.386 1.582 1.00 65.88 1038 SER A C 1
ATOM 7602 O O . SER A 1 1038 ? -28.374 15.594 1.645 1.00 65.88 1038 SER A O 1
ATOM 7604 N N . SER A 1 1039 ? -29.591 13.829 2.242 1.00 68.75 1039 SER A N 1
ATOM 7605 C CA . SER A 1 1039 ? -30.684 14.607 2.867 1.00 68.75 1039 SER A CA 1
ATOM 7606 C C . SER A 1 1039 ? -30.827 14.438 4.392 1.00 68.75 1039 SER A C 1
ATOM 7608 O O . SER A 1 1039 ? -31.892 14.682 4.964 1.00 68.75 1039 SER A O 1
ATOM 7610 N N . SER A 1 1040 ? -29.755 14.042 5.086 1.00 85.00 1040 SER A N 1
ATOM 7611 C CA . SER A 1 1040 ? -29.799 13.716 6.523 1.00 85.00 1040 SER A CA 1
ATOM 7612 C C . SER A 1 1040 ? -29.638 14.918 7.469 1.00 85.00 1040 SER A C 1
ATOM 7614 O O . SER A 1 1040 ? -28.734 15.735 7.330 1.00 85.00 1040 SER A O 1
ATOM 7616 N N . ASP A 1 1041 ? -30.501 15.006 8.491 1.00 90.50 1041 ASP A N 1
ATOM 7617 C CA . ASP A 1 1041 ? -30.475 16.068 9.516 1.00 90.50 1041 ASP A CA 1
ATOM 7618 C C . ASP A 1 1041 ? -29.549 15.763 10.713 1.00 90.50 1041 ASP A C 1
ATOM 7620 O O . ASP A 1 1041 ? -29.492 14.627 11.196 1.00 90.50 1041 ASP A O 1
ATOM 7624 N N . ILE A 1 1042 ? -29.036 16.825 11.351 1.00 95.19 1042 ILE A N 1
ATOM 7625 C CA . ILE A 1 1042 ? -28.716 16.846 12.789 1.00 95.19 1042 ILE A CA 1
ATOM 7626 C C . ILE A 1 1042 ? -29.786 17.681 13.521 1.00 95.19 1042 ILE A C 1
ATOM 7628 O O . ILE A 1 1042 ? -29.807 18.913 13.506 1.00 95.19 1042 ILE A O 1
ATOM 7632 N N . ASN A 1 1043 ? -30.716 17.009 14.200 1.00 96.00 1043 ASN A N 1
ATOM 7633 C CA . ASN A 1 1043 ? -31.904 17.649 14.787 1.00 96.00 1043 ASN A CA 1
ATOM 7634 C C . ASN A 1 1043 ? -31.588 18.580 15.981 1.00 96.00 1043 ASN A C 1
ATOM 7636 O O . ASN A 1 1043 ? -32.301 19.562 16.192 1.00 96.00 1043 ASN A O 1
ATOM 7640 N N . THR A 1 1044 ? -30.593 18.265 16.820 1.00 96.75 1044 THR A N 1
ATOM 7641 C CA . THR A 1 1044 ? -30.153 19.109 17.953 1.00 96.75 1044 THR A CA 1
ATOM 7642 C C . THR A 1 1044 ? -28.792 18.655 18.485 1.00 96.75 1044 THR A C 1
ATOM 7644 O O . THR A 1 1044 ? -28.612 17.475 18.784 1.00 96.75 1044 THR A O 1
ATOM 7647 N N . ILE A 1 1045 ? -27.894 19.605 18.736 1.00 97.56 1045 ILE A N 1
ATOM 7648 C CA . ILE A 1 1045 ? -26.684 19.429 19.550 1.00 97.56 1045 ILE A CA 1
ATOM 7649 C C . ILE A 1 1045 ? -26.863 20.218 20.855 1.00 97.56 1045 ILE A C 1
ATOM 7651 O O . ILE A 1 1045 ? -27.376 21.338 20.840 1.00 97.56 1045 ILE A O 1
ATOM 7655 N N . VAL A 1 1046 ? -26.479 19.628 21.989 1.00 97.31 1046 VAL A N 1
ATOM 7656 C CA . VAL A 1 1046 ? -26.407 20.309 23.290 1.00 97.31 1046 VAL A CA 1
ATOM 7657 C C . VAL A 1 1046 ? -25.067 20.011 23.949 1.00 97.31 1046 VAL A C 1
ATOM 7659 O O . VAL A 1 1046 ? -24.730 18.840 24.116 1.00 97.31 1046 VAL A O 1
ATOM 7662 N N . GLY A 1 1047 ? -24.358 21.050 24.372 1.00 95.94 1047 GLY A N 1
ATOM 7663 C CA . GLY A 1 1047 ? -23.227 20.955 25.287 1.00 95.94 1047 GLY A CA 1
ATOM 7664 C C . GLY A 1 1047 ? -23.416 21.995 26.377 1.00 95.94 1047 GLY A C 1
ATOM 7665 O O . GLY A 1 1047 ? -23.265 23.184 26.127 1.00 95.94 1047 GLY A O 1
ATOM 7666 N N . ASP A 1 1048 ? -23.805 21.574 27.580 1.00 93.62 1048 ASP A N 1
ATOM 7667 C CA . ASP A 1 1048 ? -24.064 22.501 28.690 1.00 93.62 1048 ASP A CA 1
ATOM 7668 C C . ASP A 1 1048 ? -22.855 23.421 28.980 1.00 93.62 1048 ASP A C 1
ATOM 7670 O O . ASP A 1 1048 ? -23.065 24.552 29.405 1.00 93.62 1048 ASP A O 1
ATOM 7674 N N . ALA A 1 1049 ? -21.624 22.961 28.727 1.00 91.00 1049 ALA A N 1
ATOM 7675 C CA . ALA A 1 1049 ? -20.381 23.726 28.887 1.00 91.00 1049 ALA A CA 1
ATOM 7676 C C . ALA A 1 1049 ? -19.680 24.074 27.551 1.00 91.00 1049 ALA A C 1
ATOM 7678 O O . ALA A 1 1049 ? -18.469 24.252 27.526 1.00 91.00 1049 ALA A O 1
ATOM 7679 N N . GLY A 1 1050 ? -20.430 24.145 26.445 1.00 92.25 1050 GLY A N 1
ATOM 7680 C CA . GLY A 1 1050 ? -19.925 24.548 25.124 1.00 92.25 1050 GLY A CA 1
ATOM 7681 C C . GLY A 1 1050 ? -20.001 23.453 24.048 1.00 92.25 1050 GLY A C 1
ATOM 7682 O O . GLY A 1 1050 ? -20.155 22.263 24.358 1.00 92.25 1050 GLY A O 1
ATOM 7683 N N . VAL A 1 1051 ? -19.948 23.866 22.776 1.00 93.94 1051 VAL A N 1
ATOM 7684 C CA . VAL A 1 1051 ? -20.072 23.002 21.584 1.00 93.94 1051 VAL A CA 1
ATOM 7685 C C . VAL A 1 1051 ? -19.013 23.363 20.540 1.00 93.94 1051 VAL A C 1
ATOM 7687 O O . VAL A 1 1051 ? -19.051 24.443 19.961 1.00 93.94 1051 VAL A O 1
ATOM 7690 N N . PHE A 1 1052 ? -18.123 22.414 20.249 1.00 91.25 1052 PHE A N 1
ATOM 7691 C CA . PHE A 1 1052 ? -16.909 22.624 19.462 1.00 91.25 1052 PHE A CA 1
ATOM 7692 C C . PHE A 1 1052 ? -16.703 21.524 18.419 1.00 91.25 1052 PHE A C 1
ATOM 7694 O O . PHE A 1 1052 ? -16.978 20.351 18.688 1.00 91.25 1052 PHE A O 1
ATOM 7701 N N . GLY A 1 1053 ? -16.182 21.886 17.243 1.00 90.19 1053 GLY A N 1
ATOM 7702 C CA . GLY A 1 1053 ? -15.742 20.927 16.222 1.00 90.19 1053 GLY A CA 1
ATOM 7703 C C . GLY A 1 1053 ? -16.199 21.241 14.796 1.00 90.19 1053 GLY A C 1
ATOM 7704 O O . GLY A 1 1053 ? -16.562 22.370 14.467 1.00 90.19 1053 GLY A O 1
ATOM 7705 N N . LYS A 1 1054 ? -16.160 20.218 13.935 1.00 88.62 1054 LYS A N 1
ATOM 7706 C CA . LYS A 1 1054 ? -16.683 20.245 12.560 1.00 88.62 1054 LYS A CA 1
ATOM 7707 C C . LYS A 1 1054 ? -17.989 19.452 12.498 1.00 88.62 1054 LYS A C 1
ATOM 7709 O O . LYS A 1 1054 ? -18.001 18.279 12.851 1.00 88.62 1054 LYS A O 1
ATOM 7714 N N . PHE A 1 1055 ? -19.074 20.058 12.028 1.00 91.56 1055 PHE A N 1
ATOM 7715 C CA . PHE A 1 1055 ? -20.401 19.442 11.937 1.00 91.56 1055 PHE A CA 1
ATOM 7716 C C . PHE A 1 1055 ? -20.894 19.485 10.488 1.00 91.56 1055 PHE A C 1
ATOM 7718 O O . PHE A 1 1055 ? -20.923 20.561 9.899 1.00 91.56 1055 PHE A O 1
ATOM 7725 N N . VAL A 1 1056 ? -21.282 18.348 9.907 1.00 88.19 1056 VAL A N 1
ATOM 7726 C CA . VAL A 1 1056 ? -21.642 18.233 8.482 1.00 88.19 1056 VAL A CA 1
ATOM 7727 C C . VAL A 1 1056 ? -22.939 17.449 8.302 1.00 88.19 1056 VAL A C 1
ATOM 7729 O O . VAL A 1 1056 ? -23.112 16.382 8.894 1.00 88.19 1056 VAL A O 1
ATOM 7732 N N . THR A 1 1057 ? -23.835 17.968 7.460 1.00 87.06 1057 THR A N 1
ATOM 7733 C CA . THR A 1 1057 ? -25.082 17.304 7.052 1.00 87.06 1057 THR A CA 1
ATOM 7734 C C . THR A 1 1057 ? -25.188 17.214 5.534 1.00 87.06 1057 THR A C 1
ATOM 7736 O O . THR A 1 1057 ? -25.324 18.242 4.877 1.00 87.06 1057 THR A O 1
ATOM 7739 N N . GLY A 1 1058 ? -25.146 15.996 4.991 1.00 73.56 1058 GLY A N 1
ATOM 7740 C CA . GLY A 1 1058 ? -25.084 15.714 3.553 1.00 73.56 1058 GLY A CA 1
ATOM 7741 C C . GLY A 1 1058 ? -23.947 14.747 3.200 1.00 73.56 1058 GLY A C 1
ATOM 7742 O O . GLY A 1 1058 ? -23.204 14.295 4.076 1.00 73.56 1058 GLY A O 1
ATOM 7743 N N . LYS A 1 1059 ? -23.805 14.442 1.906 1.00 69.50 1059 LYS A N 1
ATOM 7744 C CA . LYS A 1 1059 ? -22.792 13.516 1.381 1.00 69.50 1059 LYS A CA 1
ATOM 7745 C C . LYS A 1 1059 ? -21.476 14.253 1.090 1.00 69.50 1059 LYS A C 1
ATOM 7747 O O . LYS A 1 1059 ? -21.496 15.418 0.705 1.00 69.50 1059 LYS A O 1
ATOM 7752 N N . ILE A 1 1060 ? -20.334 13.580 1.240 1.00 61.88 1060 ILE A N 1
ATOM 7753 C CA . ILE A 1 1060 ? -19.011 14.099 0.841 1.00 61.88 1060 ILE A CA 1
ATOM 7754 C C . ILE A 1 1060 ? -18.760 13.817 -0.651 1.00 61.88 1060 ILE A C 1
ATOM 7756 O O . ILE A 1 1060 ? -19.099 12.732 -1.130 1.00 61.88 1060 ILE A O 1
ATOM 7760 N N . THR A 1 1061 ? -18.130 14.752 -1.371 1.00 54.69 1061 THR A N 1
ATOM 7761 C CA . THR A 1 1061 ? -17.611 14.519 -2.737 1.00 54.69 1061 THR A CA 1
ATOM 7762 C C . THR A 1 1061 ? -16.086 14.427 -2.838 1.00 54.69 1061 THR A C 1
ATOM 7764 O O . THR A 1 1061 ? -15.605 13.752 -3.745 1.00 54.69 1061 THR A O 1
ATOM 7767 N N . SER A 1 1062 ? -15.321 15.019 -1.915 1.00 46.12 1062 SER A N 1
ATOM 7768 C CA . SER A 1 1062 ? -13.868 14.807 -1.786 1.00 46.12 1062 SER A CA 1
ATOM 7769 C C . SER A 1 1062 ? -13.352 15.109 -0.369 1.00 46.12 1062 SER A C 1
ATOM 7771 O O . SER A 1 1062 ? -14.031 15.761 0.431 1.00 46.12 1062 SER A O 1
ATOM 7773 N N . ASP A 1 1063 ? -12.133 14.659 -0.052 1.00 39.31 1063 ASP A N 1
ATOM 7774 C CA . ASP A 1 1063 ? -11.511 14.809 1.277 1.00 39.31 1063 ASP A CA 1
ATOM 7775 C C . ASP A 1 1063 ? -11.311 16.271 1.721 1.00 39.31 1063 ASP A C 1
ATOM 7777 O O . ASP A 1 1063 ? -11.256 16.553 2.921 1.00 39.31 1063 ASP A O 1
ATOM 7781 N N . ASN A 1 1064 ? -11.326 17.221 0.777 1.00 39.97 1064 ASN A N 1
ATOM 7782 C CA . ASN A 1 1064 ? -11.290 18.665 1.044 1.00 39.97 1064 ASN A CA 1
ATOM 7783 C C . ASN A 1 1064 ? -12.517 19.153 1.845 1.00 39.97 1064 ASN A C 1
ATOM 7785 O O . ASN A 1 1064 ? -12.531 20.270 2.364 1.00 39.97 1064 ASN A O 1
ATOM 7789 N N . GLY A 1 1065 ? -13.545 18.314 2.006 1.00 47.72 1065 GLY A N 1
ATOM 7790 C CA . GLY A 1 1065 ? -14.653 18.565 2.922 1.00 47.72 1065 GLY A CA 1
ATOM 7791 C C . GLY A 1 1065 ? -15.763 19.439 2.349 1.00 47.72 1065 GLY A C 1
ATOM 7792 O O . GLY A 1 1065 ? -16.539 19.991 3.132 1.00 47.72 1065 GLY A O 1
ATOM 7793 N N . SER A 1 1066 ? -15.863 19.530 1.021 1.00 58.25 1066 SER A N 1
ATOM 7794 C CA . SER A 1 1066 ? -17.100 19.915 0.345 1.00 58.25 1066 SER A CA 1
ATOM 7795 C C . SER A 1 1066 ? -18.213 18.924 0.706 1.00 58.25 1066 SER A C 1
ATOM 7797 O O . SER A 1 1066 ? -18.023 17.703 0.710 1.00 58.25 1066 SER A O 1
ATOM 7799 N N . CYS A 1 1067 ? -19.388 19.458 1.026 1.00 66.12 1067 CYS A N 1
ATOM 7800 C CA . CYS A 1 1067 ? -20.595 18.677 1.260 1.00 66.12 1067 CYS A CA 1
ATOM 7801 C C . CYS A 1 1067 ? -21.619 18.979 0.173 1.00 66.12 1067 CYS A C 1
ATOM 7803 O O . CYS A 1 1067 ? -21.786 20.128 -0.235 1.00 66.12 1067 CYS A O 1
ATOM 7805 N N . VAL A 1 1068 ? -22.323 17.938 -0.257 1.00 74.25 1068 VAL A N 1
ATOM 7806 C CA . VAL A 1 1068 ? -23.347 18.008 -1.293 1.00 74.25 1068 VAL A CA 1
ATOM 7807 C C . VAL A 1 1068 ? -24.635 17.393 -0.754 1.00 74.25 1068 VAL A C 1
ATOM 7809 O O . VAL A 1 1068 ? -24.651 16.245 -0.293 1.00 74.25 1068 VAL A O 1
ATOM 7812 N N . GLY A 1 1069 ? -25.721 18.163 -0.801 1.00 73.81 1069 GLY A N 1
ATOM 7813 C CA . GLY A 1 1069 ? -27.054 17.730 -0.393 1.00 73.81 1069 GLY A CA 1
ATOM 7814 C C . GLY A 1 1069 ? -27.804 18.670 0.555 1.00 73.81 1069 GLY A C 1
ATOM 7815 O O . GLY A 1 1069 ? -27.317 19.713 0.985 1.00 73.81 1069 GLY A O 1
ATOM 7816 N N . ASP A 1 1070 ? -29.028 18.256 0.879 1.00 80.81 1070 ASP A N 1
ATOM 7817 C CA . ASP A 1 1070 ? -30.088 19.080 1.468 1.00 80.81 1070 ASP A CA 1
ATOM 7818 C C . ASP A 1 1070 ? -30.154 19.028 3.008 1.00 80.81 1070 ASP A C 1
ATOM 7820 O O . ASP A 1 1070 ? -31.043 19.634 3.614 1.00 80.81 1070 ASP A O 1
ATOM 7824 N N . GLY A 1 1071 ? -29.237 18.306 3.658 1.00 85.38 1071 GLY A N 1
ATOM 7825 C CA . GLY A 1 1071 ? -29.218 18.088 5.108 1.00 85.38 1071 GLY A CA 1
ATOM 7826 C C . GLY A 1 1071 ? -29.064 19.364 5.957 1.00 85.38 1071 GLY A C 1
ATOM 7827 O O . GLY A 1 1071 ? -28.469 20.356 5.532 1.00 85.38 1071 GLY A O 1
ATOM 7828 N N . LEU A 1 1072 ? -29.604 19.344 7.186 1.00 89.38 1072 LEU A N 1
ATOM 7829 C CA . LEU A 1 1072 ? -29.642 20.512 8.081 1.00 89.38 1072 LEU A CA 1
ATOM 7830 C C . LEU A 1 1072 ? -29.283 20.213 9.538 1.00 89.38 1072 LEU A C 1
ATOM 7832 O O . LEU A 1 1072 ? -29.835 19.304 10.164 1.00 89.38 1072 LEU A O 1
ATOM 7836 N N . ILE A 1 1073 ? -28.481 21.097 10.137 1.00 94.19 1073 ILE A N 1
ATOM 7837 C CA . ILE A 1 1073 ? -28.364 21.229 11.594 1.00 94.19 1073 ILE A CA 1
ATOM 7838 C C . ILE A 1 1073 ? -29.445 22.209 12.070 1.00 94.19 1073 ILE A C 1
ATOM 7840 O O . ILE A 1 1073 ? -29.416 23.387 11.730 1.00 94.19 1073 ILE A O 1
ATOM 7844 N N . LYS A 1 1074 ? -30.417 21.750 12.867 1.00 94.06 1074 LYS A N 1
ATOM 7845 C CA . LYS A 1 1074 ? -31.581 22.586 13.251 1.00 94.06 1074 LYS A CA 1
ATOM 7846 C C . LYS A 1 1074 ? -31.376 23.410 14.516 1.00 94.06 1074 LYS A C 1
ATOM 7848 O O . LYS A 1 1074 ? -32.036 24.435 14.694 1.00 94.06 1074 LYS A O 1
ATOM 7853 N N . LYS A 1 1075 ? -30.511 22.956 15.427 1.00 96.06 1075 LYS A N 1
ATOM 7854 C CA . LYS A 1 1075 ? -30.197 23.686 16.660 1.00 96.06 1075 LYS A CA 1
ATOM 7855 C C . LYS A 1 1075 ? -28.865 23.270 17.280 1.00 96.06 1075 LYS A C 1
ATOM 7857 O O . LYS A 1 1075 ? -28.648 22.077 17.492 1.00 96.06 1075 LYS A O 1
ATOM 7862 N N . MET A 1 1076 ? -28.067 24.248 17.695 1.00 96.56 1076 MET A N 1
ATOM 7863 C CA . MET A 1 1076 ? -26.995 24.088 18.682 1.00 96.56 1076 MET A CA 1
ATOM 7864 C C . MET A 1 1076 ? -27.378 24.838 19.968 1.00 96.56 1076 MET A C 1
ATOM 7866 O O . MET A 1 1076 ? -28.034 25.880 19.912 1.00 96.56 1076 MET A O 1
ATOM 7870 N N . GLN A 1 1077 ? -27.050 24.283 21.136 1.00 95.69 1077 GLN A N 1
ATOM 7871 C CA . GLN A 1 1077 ? -27.459 24.847 22.423 1.00 95.69 1077 GLN A CA 1
ATOM 7872 C C . GLN A 1 1077 ? -26.410 24.641 23.524 1.00 95.69 1077 GLN A C 1
ATOM 7874 O O . GLN A 1 1077 ? -25.944 23.523 23.737 1.00 95.69 1077 GLN A O 1
ATOM 7879 N N . THR A 1 1078 ? -26.143 25.699 24.285 1.00 94.56 1078 THR A N 1
ATOM 7880 C CA . THR A 1 1078 ? -25.241 25.717 25.448 1.00 94.56 1078 THR A CA 1
ATOM 7881 C C . THR A 1 1078 ? -25.903 26.431 26.639 1.00 94.56 1078 THR A C 1
ATOM 7883 O O . THR A 1 1078 ? -27.115 26.693 26.630 1.00 94.56 1078 THR A O 1
ATOM 7886 N N . ARG A 1 1079 ? -25.144 26.709 27.707 1.00 90.81 1079 ARG A N 1
ATOM 7887 C CA . ARG A 1 1079 ? -25.543 27.635 28.782 1.00 90.81 1079 ARG A CA 1
ATOM 7888 C C . ARG A 1 1079 ? -25.180 29.078 28.422 1.00 90.81 1079 ARG A C 1
ATOM 7890 O O . ARG A 1 1079 ? -24.440 29.329 27.480 1.00 90.81 1079 ARG A O 1
ATOM 7897 N N . LYS A 1 1080 ? -25.722 30.043 29.174 1.00 86.81 1080 LYS A N 1
ATOM 7898 C CA . LYS A 1 1080 ? -25.394 31.460 28.978 1.00 86.81 1080 LYS A CA 1
ATOM 7899 C C . LYS A 1 1080 ? -23.948 31.731 29.404 1.00 86.81 1080 LYS A C 1
ATOM 7901 O O . LYS A 1 1080 ? -23.641 31.542 30.578 1.00 86.81 1080 LYS A O 1
ATOM 7906 N N . GLY A 1 1081 ? -23.123 32.215 28.473 1.00 81.81 1081 GLY A N 1
ATOM 7907 C CA . GLY A 1 1081 ? -21.679 32.401 28.674 1.00 81.81 1081 GLY A CA 1
ATOM 7908 C C . GLY A 1 1081 ? -20.891 31.092 28.557 1.00 81.81 1081 GLY A C 1
ATOM 7909 O O . GLY A 1 1081 ? -20.108 30.763 29.444 1.00 81.81 1081 GLY A O 1
ATOM 7910 N N . SER A 1 1082 ? -21.186 30.287 27.535 1.00 89.50 1082 SER A N 1
ATOM 7911 C CA . SER A 1 1082 ? -20.421 29.087 27.170 1.00 89.50 1082 SER A CA 1
ATOM 7912 C C . SER A 1 1082 ? -20.580 28.842 25.674 1.00 89.50 1082 SER A C 1
ATOM 7914 O O . SER A 1 1082 ? -21.712 28.812 25.182 1.00 89.50 1082 SER A O 1
ATOM 7916 N N . ASP A 1 1083 ? -19.474 28.667 24.965 1.00 89.56 1083 ASP A N 1
ATOM 7917 C CA . ASP A 1 1083 ? -19.409 29.101 23.568 1.00 89.56 1083 ASP A CA 1
ATOM 7918 C C . ASP A 1 1083 ? -19.705 27.996 22.546 1.00 89.56 1083 ASP A C 1
ATOM 7920 O O . ASP A 1 1083 ? -19.789 26.803 22.865 1.00 89.56 1083 ASP A O 1
ATOM 7924 N N . ILE A 1 1084 ? -19.965 28.421 21.310 1.00 91.81 1084 ILE A N 1
ATOM 7925 C CA . ILE A 1 1084 ? -20.269 27.562 20.166 1.00 91.81 1084 ILE A CA 1
ATOM 7926 C C . ILE A 1 1084 ? -19.314 27.957 19.039 1.00 91.81 1084 ILE A C 1
ATOM 7928 O O . ILE A 1 1084 ? -19.537 28.971 18.384 1.00 91.81 1084 ILE A O 1
ATOM 7932 N N . ALA A 1 1085 ? -18.261 27.168 18.813 1.00 88.50 1085 ALA A N 1
ATOM 7933 C CA . ALA A 1 1085 ? -17.182 27.520 17.883 1.00 88.50 1085 ALA A CA 1
ATOM 7934 C C . ALA A 1 1085 ? -16.761 26.359 16.964 1.00 88.50 1085 ALA A C 1
ATOM 7936 O O . ALA A 1 1085 ? -16.963 25.180 17.269 1.00 88.50 1085 ALA A O 1
ATOM 7937 N N . GLY A 1 1086 ? -16.180 26.690 15.811 1.00 88.31 1086 GLY A N 1
ATOM 7938 C CA . GLY A 1 1086 ? -15.732 25.729 14.804 1.00 88.31 1086 GLY A CA 1
ATOM 7939 C C . GLY A 1 1086 ? -16.441 25.911 13.463 1.00 88.31 1086 GLY A C 1
ATOM 7940 O O . GLY A 1 1086 ? -16.559 27.025 12.967 1.00 88.31 1086 GLY A O 1
ATOM 7941 N N . ASN A 1 1087 ? -16.862 24.812 12.830 1.00 87.50 1087 ASN A N 1
ATOM 7942 C CA . ASN A 1 1087 ? -17.443 24.842 11.482 1.00 87.50 1087 ASN A CA 1
ATOM 7943 C C . ASN A 1 1087 ? -18.722 24.001 11.388 1.00 87.50 1087 ASN A C 1
ATOM 7945 O O . ASN A 1 1087 ? -18.737 22.840 11.797 1.00 87.50 1087 ASN A O 1
ATOM 7949 N N . ALA A 1 1088 ? -19.766 24.548 10.771 1.00 89.75 1088 ALA A N 1
ATOM 7950 C CA . ALA A 1 1088 ? -21.048 23.889 10.535 1.00 89.75 1088 ALA A CA 1
ATOM 7951 C C . ALA A 1 1088 ? -21.397 23.931 9.043 1.00 89.75 1088 ALA A C 1
ATOM 7953 O O . ALA A 1 1088 ? -21.444 25.003 8.462 1.00 89.75 1088 ALA A O 1
ATOM 7954 N N . TYR A 1 1089 ? -21.676 22.792 8.423 1.00 88.88 1089 TYR A N 1
ATOM 7955 C CA . TYR A 1 1089 ? -21.929 22.669 6.988 1.00 88.88 1089 TYR A CA 1
ATOM 7956 C C . TYR A 1 1089 ? -23.357 22.155 6.756 1.00 88.88 1089 TYR A C 1
ATOM 7958 O O . TYR A 1 1089 ? -23.677 21.031 7.153 1.00 88.88 1089 TYR A O 1
ATOM 7966 N N . VAL A 1 1090 ? -24.218 22.997 6.172 1.00 88.81 1090 VAL A N 1
ATOM 7967 C CA . VAL A 1 1090 ? -25.678 22.790 6.060 1.00 88.81 1090 VAL A CA 1
ATOM 7968 C C . VAL A 1 1090 ? -26.230 23.303 4.728 1.00 88.81 1090 VAL A C 1
ATOM 7970 O O . VAL A 1 1090 ? -25.684 24.243 4.164 1.00 88.81 1090 VAL A O 1
ATOM 7973 N N . SER A 1 1091 ? -27.352 22.766 4.244 1.00 85.75 1091 SER A N 1
ATOM 7974 C CA . SER A 1 1091 ? -27.987 23.250 3.003 1.00 85.75 1091 SER A CA 1
ATOM 7975 C C . SER A 1 1091 ? -28.570 24.670 3.106 1.00 85.75 1091 SER A C 1
ATOM 7977 O O . SER A 1 1091 ? -28.495 25.448 2.160 1.00 85.75 1091 SER A O 1
ATOM 7979 N N . ASP A 1 1092 ? -29.112 25.047 4.269 1.00 85.06 1092 ASP A N 1
ATOM 7980 C CA . ASP A 1 1092 ? -29.686 26.374 4.528 1.00 85.06 1092 ASP A CA 1
ATOM 7981 C C . ASP A 1 1092 ? -29.235 26.912 5.893 1.00 85.06 1092 ASP A C 1
ATOM 7983 O O . ASP A 1 1092 ? -29.717 26.501 6.957 1.00 85.06 1092 ASP A O 1
ATOM 7987 N N . LYS A 1 1093 ? -28.324 27.892 5.842 1.00 85.88 1093 LYS A N 1
ATOM 7988 C CA . LYS A 1 1093 ? -27.753 28.571 7.013 1.00 85.88 1093 LYS A CA 1
ATOM 7989 C C . LYS A 1 1093 ? -28.820 29.246 7.886 1.00 85.88 1093 LYS A C 1
ATOM 7991 O O . LYS A 1 1093 ? -28.665 29.294 9.102 1.00 85.88 1093 LYS A O 1
ATOM 7996 N N . SER A 1 1094 ? -29.918 29.735 7.298 1.00 84.94 1094 SER A N 1
ATOM 7997 C CA . SER A 1 1094 ? -30.965 30.490 8.010 1.00 84.94 1094 SER A CA 1
ATOM 7998 C C . SER A 1 1094 ? -31.808 29.627 8.960 1.00 84.94 1094 SER A C 1
ATOM 8000 O O . SER A 1 1094 ? -32.505 30.144 9.839 1.00 84.94 1094 SER A O 1
ATOM 8002 N N . ARG A 1 1095 ? -31.746 28.298 8.803 1.00 86.88 1095 ARG A N 1
ATOM 8003 C CA . ARG A 1 1095 ? -32.529 27.327 9.583 1.00 86.88 1095 ARG A CA 1
ATOM 8004 C C . ARG A 1 1095 ? -31.774 26.762 10.790 1.00 86.88 1095 ARG A C 1
ATOM 8006 O O . ARG A 1 1095 ? -32.409 26.122 11.634 1.00 86.88 1095 ARG A O 1
ATOM 8013 N N . LEU A 1 1096 ? -30.474 27.040 10.913 1.00 93.75 1096 LEU A N 1
ATOM 8014 C CA . LEU A 1 1096 ? -29.666 26.724 12.090 1.00 93.75 1096 LEU A CA 1
ATOM 8015 C C . LEU A 1 1096 ? -29.935 27.739 13.211 1.00 93.75 1096 LEU A C 1
ATOM 8017 O O . LEU A 1 1096 ? -29.788 28.944 13.034 1.00 93.75 1096 LEU A O 1
ATOM 8021 N N . LYS A 1 1097 ? -30.340 27.248 14.389 1.00 94.38 1097 LYS A N 1
ATOM 8022 C CA . LYS A 1 1097 ? -30.620 28.082 15.567 1.00 94.38 1097 LYS A CA 1
ATOM 8023 C C . LYS A 1 1097 ? -29.578 27.886 16.663 1.00 94.38 1097 LYS A C 1
ATOM 8025 O O . LYS A 1 1097 ? -29.406 26.771 17.152 1.00 94.38 1097 LYS A O 1
ATOM 8030 N N . PHE A 1 1098 ? -28.962 28.974 17.108 1.00 94.00 1098 PHE A N 1
ATOM 8031 C CA . PHE A 1 1098 ? -28.118 29.008 18.304 1.00 94.00 1098 PHE A CA 1
ATOM 8032 C C . PHE A 1 1098 ? -28.953 29.393 19.532 1.00 94.00 1098 PHE A C 1
ATOM 8034 O O . PHE A 1 1098 ? -29.896 30.180 19.426 1.00 94.00 1098 PHE A O 1
ATOM 8041 N N . VAL A 1 1099 ? -28.661 28.798 20.693 1.00 93.06 1099 VAL A N 1
ATOM 8042 C CA . VAL A 1 1099 ? -29.389 29.052 21.948 1.00 93.06 1099 VAL A CA 1
ATOM 8043 C C . VAL A 1 1099 ? -28.440 28.992 23.147 1.00 93.06 1099 VAL A C 1
ATOM 8045 O O . VAL A 1 1099 ? -27.900 27.931 23.450 1.00 93.06 1099 VAL A O 1
ATOM 8048 N N . GLY A 1 1100 ? -28.333 30.089 23.898 1.00 83.75 1100 GLY A N 1
ATOM 8049 C CA . GLY A 1 1100 ? -27.629 30.145 25.185 1.00 83.75 1100 GLY A CA 1
ATOM 8050 C C . GLY A 1 1100 ? -26.291 30.875 25.113 1.00 83.75 1100 GLY A C 1
ATOM 8051 O O . GLY A 1 1100 ? -26.164 31.931 25.731 1.00 83.75 1100 GLY A O 1
ATOM 8052 N N . GLY A 1 1101 ? -25.331 30.304 24.390 1.00 76.50 1101 GLY A N 1
ATOM 8053 C CA . GLY A 1 1101 ? -23.963 30.808 24.257 1.00 76.50 1101 GLY A CA 1
ATOM 8054 C C . GLY A 1 1101 ? -23.778 31.918 23.235 1.00 76.50 1101 GLY A C 1
ATOM 8055 O O . GLY A 1 1101 ? -24.730 32.302 22.548 1.00 76.50 1101 GLY A O 1
ATOM 8056 N N . ASP A 1 1102 ? -22.533 32.378 23.127 1.00 79.81 1102 ASP A N 1
ATOM 8057 C CA . ASP A 1 1102 ? -22.072 33.055 21.920 1.00 79.81 1102 ASP A CA 1
ATOM 8058 C C . ASP A 1 1102 ? -21.864 32.034 20.786 1.00 79.81 1102 ASP A C 1
ATOM 8060 O O . ASP A 1 1102 ? -21.737 30.828 21.023 1.00 79.81 1102 ASP A O 1
ATOM 8064 N N . ALA A 1 1103 ? -21.898 32.523 19.552 1.00 84.56 1103 ALA A N 1
ATOM 8065 C CA . ALA A 1 1103 ? -21.713 31.757 18.326 1.00 84.56 1103 ALA A CA 1
ATOM 8066 C C . ALA A 1 1103 ? -20.997 32.574 17.230 1.00 84.56 1103 ALA A C 1
ATOM 8068 O O . ALA A 1 1103 ? -21.083 32.212 16.056 1.00 84.56 1103 ALA A O 1
ATOM 8069 N N . SER A 1 1104 ? -20.311 33.669 17.595 1.00 81.12 1104 SER A N 1
ATOM 8070 C CA . SER A 1 1104 ? -19.435 34.445 16.701 1.00 81.12 1104 SER A CA 1
ATOM 8071 C C . SER A 1 1104 ? -18.445 33.562 15.937 1.00 81.12 1104 SER A C 1
ATOM 8073 O O . SER A 1 1104 ? -18.228 33.756 14.744 1.00 81.12 1104 SER A O 1
ATOM 8075 N N . ASP A 1 1105 ? -17.917 32.549 16.621 1.00 83.00 1105 ASP A N 1
ATOM 8076 C CA . ASP A 1 1105 ? -16.791 31.729 16.175 1.00 83.00 1105 ASP A CA 1
ATOM 8077 C C . ASP A 1 1105 ? -17.259 30.430 15.478 1.00 83.00 1105 ASP A C 1
ATOM 8079 O O . ASP A 1 1105 ? -16.475 29.500 15.265 1.00 83.00 1105 ASP A O 1
ATOM 8083 N N . MET A 1 1106 ? -18.552 30.330 15.135 1.00 89.25 1106 MET A N 1
ATOM 8084 C CA . MET A 1 1106 ? -19.133 29.208 14.392 1.00 89.25 1106 MET A CA 1
ATOM 8085 C C . MET A 1 1106 ? -19.298 29.554 12.909 1.00 89.25 1106 MET A C 1
ATOM 8087 O O . MET A 1 1106 ? -20.306 30.122 12.482 1.00 89.25 1106 MET A O 1
ATOM 8091 N N . ASN A 1 1107 ? -18.339 29.121 12.094 1.00 86.88 1107 ASN A N 1
ATOM 8092 C CA . ASN A 1 1107 ? -18.371 29.292 10.645 1.00 86.88 1107 ASN A CA 1
ATOM 8093 C C . ASN A 1 1107 ? -19.452 28.403 10.014 1.00 86.88 1107 ASN A C 1
ATOM 8095 O O . ASN A 1 1107 ? -19.256 27.203 9.805 1.00 86.88 1107 ASN A O 1
ATOM 8099 N N . VAL A 1 1108 ? -20.613 28.990 9.706 1.00 88.31 1108 VAL A N 1
ATOM 8100 C CA . VAL A 1 1108 ? -21.707 28.289 9.019 1.00 88.31 1108 VAL A CA 1
ATOM 8101 C C . VAL A 1 1108 ? -21.508 28.363 7.504 1.00 88.31 1108 VAL A C 1
ATOM 8103 O O . VAL A 1 1108 ? -21.662 29.418 6.887 1.00 88.31 1108 VAL A O 1
ATOM 8106 N N . ASN A 1 1109 ? -21.212 27.222 6.895 1.00 85.44 1109 ASN A N 1
ATOM 8107 C CA . ASN A 1 1109 ? -20.968 26.997 5.475 1.00 85.44 1109 ASN A CA 1
ATOM 8108 C C . ASN A 1 1109 ? -22.189 26.366 4.792 1.00 85.44 1109 ASN A C 1
ATOM 8110 O O . ASN A 1 1109 ? -23.000 25.697 5.435 1.00 85.44 1109 ASN A O 1
ATOM 8114 N N . ALA A 1 1110 ? -22.340 26.626 3.491 1.00 81.12 1110 ALA A N 1
ATOM 8115 C CA . ALA A 1 1110 ? -23.408 26.043 2.684 1.00 81.12 1110 ALA A CA 1
ATOM 8116 C C . ALA A 1 1110 ? -22.930 24.721 2.070 1.00 81.12 1110 ALA A C 1
ATOM 8118 O O . ALA A 1 1110 ? -21.782 24.647 1.635 1.00 81.12 1110 ALA A O 1
ATOM 8119 N N . CYS A 1 1111 ? -23.796 23.711 2.016 1.00 77.00 1111 CYS A N 1
ATOM 8120 C CA . CYS A 1 1111 ? -23.586 22.553 1.149 1.00 77.00 1111 CYS A CA 1
ATOM 8121 C C . CYS A 1 1111 ? -24.080 22.858 -0.266 1.00 77.00 1111 CYS A C 1
ATOM 8123 O O . CYS A 1 1111 ? -25.059 23.584 -0.449 1.00 77.00 1111 CYS A O 1
ATOM 8125 N N . GLU A 1 1112 ? -23.402 22.304 -1.266 1.00 72.38 1112 GLU A N 1
ATOM 8126 C CA . GLU A 1 1112 ? -23.815 22.430 -2.660 1.00 72.38 1112 GLU A CA 1
ATOM 8127 C C . GLU A 1 1112 ? -25.083 21.601 -2.897 1.00 72.38 1112 GLU A C 1
ATOM 8129 O O . GLU A 1 1112 ? -25.235 20.493 -2.374 1.00 72.38 1112 GLU A O 1
ATOM 8134 N N . ALA A 1 1113 ? -26.018 22.133 -3.682 1.00 58.34 1113 ALA A N 1
ATOM 8135 C CA . ALA A 1 1113 ? -27.207 21.383 -4.061 1.00 58.34 1113 ALA A CA 1
ATOM 8136 C C . ALA A 1 1113 ? -26.825 20.247 -5.021 1.00 58.34 1113 ALA A C 1
ATOM 8138 O O . ALA A 1 1113 ? -26.017 20.444 -5.930 1.00 58.34 1113 ALA A O 1
ATOM 8139 N N . LEU A 1 1114 ? -27.461 19.080 -4.879 1.00 54.97 1114 LEU A N 1
ATOM 8140 C CA . LEU A 1 1114 ? -27.446 18.099 -5.961 1.00 54.97 1114 LEU A CA 1
ATOM 8141 C C . LEU A 1 1114 ? -28.141 18.722 -7.175 1.00 54.97 1114 LEU A C 1
ATOM 8143 O O . LEU A 1 1114 ? -29.322 19.068 -7.108 1.00 54.97 1114 LEU A O 1
ATOM 8147 N N . SER A 1 1115 ? -27.427 18.839 -8.293 1.00 45.62 1115 SER A N 1
ATOM 8148 C CA . SER A 1 1115 ? -28.060 19.115 -9.579 1.00 45.62 1115 SER A CA 1
ATOM 8149 C C . SER A 1 1115 ? -29.026 17.975 -9.887 1.00 45.62 1115 SER A C 1
ATOM 8151 O O . SER A 1 1115 ? -28.594 16.834 -10.054 1.00 45.62 1115 SER A O 1
ATOM 8153 N N . ALA A 1 1116 ? -30.323 18.272 -9.947 1.00 41.28 1116 ALA A N 1
ATOM 8154 C CA . ALA A 1 1116 ? -31.307 17.302 -10.400 1.00 41.28 1116 ALA A CA 1
ATOM 8155 C C . ALA A 1 1116 ? -30.998 16.929 -11.858 1.00 41.28 1116 ALA A C 1
ATOM 8157 O O . ALA A 1 1116 ? -31.064 17.791 -12.738 1.00 41.28 1116 ALA A O 1
ATOM 8158 N N . GLU A 1 1117 ? -30.631 15.669 -12.100 1.00 34.06 1117 GLU A N 1
ATOM 8159 C CA . GLU A 1 1117 ? -30.507 15.152 -13.463 1.00 34.06 1117 GLU A CA 1
ATOM 8160 C C . GLU A 1 1117 ? -31.895 15.134 -14.146 1.00 34.06 1117 GLU A C 1
ATOM 8162 O O . GLU A 1 1117 ? -32.894 14.868 -13.465 1.00 34.06 1117 GLU A O 1
ATOM 8167 N N . PRO A 1 1118 ? -31.973 15.479 -15.447 1.00 35.88 1118 PRO A N 1
ATOM 8168 C CA . PRO A 1 1118 ? -33.230 15.637 -16.187 1.00 35.88 1118 PRO A CA 1
ATOM 8169 C C . PRO A 1 1118 ? -33.860 14.319 -16.673 1.00 35.88 1118 PRO A C 1
ATOM 8171 O O . PRO A 1 1118 ? -33.106 13.395 -17.054 1.00 35.88 1118 PRO A O 1
#

Radius of gyration: 38.27 Å; chains: 1; bounding box: 127×116×99 Å

Foldseek 3Di:
DDDDDDDDDDDDDDDDDDDDDDDDDDDDDDDDDDDDDDDDDDDDDDDDDDDDDDDDDDDDDDDDDDDDYDDDYYDDDDDDDDDDDDDDDDDDDDDDDDDDDDDDPPPPVVVVVVVVVVVVVVVVVVVVVVPDDDDPPDPDDDDDDDDDAFADEDPVQCVVQQVPDPVSWGKKKWAFDAPVVLVVVDQLQDVVSLVVQQVVLVVLQCVLVVVADCVAWDWDADFRNGNIGIGTGHPVRVVVNRVDPGTHYMGGKDKKAFAFDDDQVLLVLVVQCVPQQLFQAEEEQAFQAAQCCQVQQANDAPPHPAQNAEAELQAGGGHRHADLAQAAWLSNQLCQAQAGAADVPPPSGGHSNVNAHYHRYRQHHHRPRMGIPRSSLNSLSVLSNCQVVPVSHGQQEYFERMWDDKDLAQCCVVCVSSLSSLVSCLSNQHAAEYQQWFQLAARTGTPPLSRPSHQYEWEAAQAFPAWDKGHHAPRHLAPQKDADPPHPRRIIHRGGHGHLAGTSRTHHHQPHQAYEYWWFDFGAGRAANNGPDRHGTGGGGTGSSHSRSRLRSLLSSLQSLLCVPVVHGDRSQLSSVLQQVQADWGAHPSYRHTHGYNRSVSSSVCSPDPRDDDDPDDPDQFDFDPAPADPFQQDPQFCQCFPVHPAKDWQKPVPRGQKDFCVRQNQLQADGGPTGGIWRKDKSDLAKMKIKIKGKTQAAAQKKKKWKKAWRDLFFWKKKFKDWANRTFDMDISVCRVVRNDIDIDMTGPNVNHGITMIMIMMITHNGPDITIMIIGSIYMDHDDDDDDDDDDPPDDLFPPDDDDQDQADDPLQKPKDWPFDWDCVCCNPPLEIETEPTQEIEIETPDDPDARAARREYEYEEAHLEYAYCHEHAEYEYAAEDAEYHHPQYYYQEYEHQHAHEYDHEHDDDPAAAEHEYDHNHADAHEHHAAYELHEDQYYDAANHEYEAEWEWDADPRDTRATEDEHDVSCQVVREHEYQEYCEHEYEQYEHQHQEYDYLAEYQEYYFQHDPNHFYEYWDDADDPRTYAYEHNQNHAAHENNEYEGQQEYYGHYYYGHDPDPVDAHEHAYYYQEYEYAAAHEYADEHEHQDPVRYDYYHYYYPHYHYHHHHYPDDDD